Protein AF-A0AAD7SCI6-F1 (afdb_monomer)

Organism: NCBI:txid143900

Nearest PDB structures (foldseek):
  7ui7-assembly1_B  TM=9.874E-01  e=2.469E-83  Homo sapiens
  7zvj-assembly1_B  TM=9.873E-01  e=3.038E-80  Homo sapiens
  7zvj-assembly1_A  TM=9.818E-01  e=1.153E-79  Homo sapiens
  4wlg-assembly1_A  TM=7.742E-01  e=4.100E-13  Mus musculus
  7zlu-assembly1_A  TM=7.332E-01  e=5.144E-08  Thermochaetoides thermophila

Structure (mmCIF, N/CA/C/O backbone):
data_AF-A0AAD7SCI6-F1
#
_entry.id   AF-A0AAD7SCI6-F1
#
loop_
_atom_site.group_PDB
_atom_site.id
_atom_site.type_symbol
_atom_site.label_atom_id
_atom_site.label_alt_id
_atom_site.label_comp_id
_atom_site.label_asym_id
_atom_site.label_entity_id
_atom_site.label_seq_id
_atom_site.pdbx_PDB_ins_co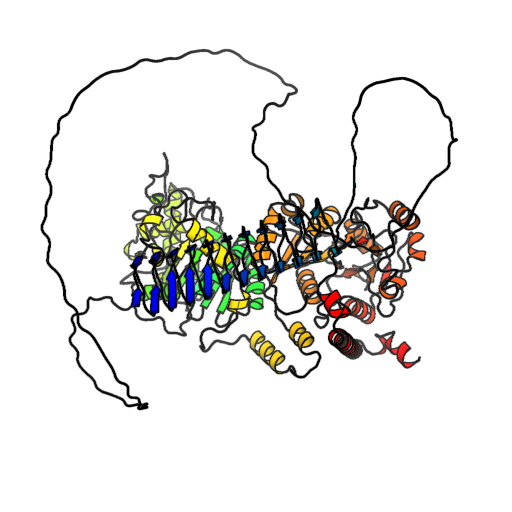de
_atom_site.Cartn_x
_atom_site.Cartn_y
_atom_site.Cartn_z
_atom_site.occupancy
_atom_site.B_iso_or_equiv
_atom_site.auth_seq_id
_atom_site.auth_comp_id
_atom_site.auth_asym_id
_atom_site.auth_atom_id
_atom_site.pdbx_PDB_model_num
ATOM 1 N N . MET A 1 1 ? 13.854 -18.751 46.300 1.00 56.72 1 MET A N 1
ATOM 2 C CA . MET A 1 1 ? 12.754 -17.781 46.478 1.00 56.72 1 MET A CA 1
ATOM 3 C C . MET A 1 1 ? 11.980 -17.675 45.176 1.00 56.72 1 MET A C 1
ATOM 5 O O . MET A 1 1 ? 12.617 -17.544 44.133 1.00 56.72 1 MET A O 1
ATOM 9 N N . GLN A 1 2 ? 10.651 -17.774 45.242 1.00 65.44 2 GLN A N 1
ATOM 10 C CA . GLN A 1 2 ? 9.735 -17.505 44.132 1.00 65.44 2 GLN A CA 1
ATOM 11 C C . GLN A 1 2 ? 8.627 -16.580 44.636 1.00 65.44 2 GLN A C 1
ATOM 13 O O . GLN A 1 2 ? 7.934 -16.943 45.581 1.00 65.44 2 GLN A O 1
ATOM 18 N N . THR A 1 3 ? 8.509 -15.385 44.058 1.00 50.78 3 THR A N 1
ATOM 19 C CA . THR A 1 3 ? 7.545 -14.352 44.475 1.00 50.78 3 THR A CA 1
ATOM 20 C C . THR A 1 3 ? 7.113 -13.486 43.293 1.00 50.78 3 THR A C 1
ATOM 22 O O . THR A 1 3 ? 7.864 -13.290 42.332 1.00 50.78 3 THR A O 1
ATOM 25 N N . VAL A 1 4 ? 5.897 -12.951 43.391 1.00 52.34 4 VAL A N 1
ATOM 26 C CA . VAL A 1 4 ? 5.367 -11.908 42.508 1.00 52.34 4 VAL A CA 1
ATOM 27 C C . VAL A 1 4 ? 4.972 -10.728 43.391 1.00 52.34 4 VAL A C 1
ATOM 29 O O . VAL A 1 4 ? 4.299 -10.921 44.401 1.00 52.34 4 VAL A O 1
ATOM 32 N N . GLY A 1 5 ? 5.420 -9.524 43.044 1.00 45.91 5 GLY A N 1
ATOM 33 C CA . GLY A 1 5 ? 5.277 -8.335 43.886 1.00 45.91 5 GLY A CA 1
ATOM 34 C C . GLY A 1 5 ? 5.868 -7.103 43.209 1.00 45.91 5 GLY A C 1
ATOM 35 O O . GLY A 1 5 ? 6.705 -7.233 42.322 1.00 45.91 5 GLY A O 1
ATOM 36 N N . LEU A 1 6 ? 5.418 -5.900 43.578 1.00 46.22 6 LEU A N 1
ATOM 37 C CA . LEU A 1 6 ? 5.773 -4.685 42.832 1.00 46.22 6 LEU A CA 1
ATOM 38 C C . LEU A 1 6 ? 7.272 -4.347 42.921 1.00 46.22 6 LEU A C 1
ATOM 40 O O . LEU A 1 6 ? 7.869 -3.956 41.922 1.00 46.22 6 LEU A O 1
ATOM 44 N N . ILE A 1 7 ? 7.883 -4.529 44.092 1.00 61.00 7 ILE A N 1
ATOM 45 C CA . ILE A 1 7 ? 9.315 -4.319 44.327 1.00 61.00 7 ILE A CA 1
ATOM 46 C C . ILE A 1 7 ? 9.853 -5.522 45.104 1.00 61.00 7 ILE A C 1
ATOM 48 O O . ILE A 1 7 ? 9.233 -5.964 46.071 1.00 61.00 7 ILE A O 1
ATOM 52 N N . HIS A 1 8 ? 11.009 -6.035 44.690 1.00 56.41 8 HIS A N 1
ATOM 53 C CA . HIS A 1 8 ? 11.747 -7.080 45.389 1.00 56.41 8 HIS A CA 1
ATOM 54 C C . HIS A 1 8 ? 13.126 -6.551 45.786 1.00 56.41 8 HIS A C 1
ATOM 56 O O . HIS A 1 8 ? 14.016 -6.473 44.940 1.00 56.41 8 HIS A O 1
ATOM 62 N N . THR A 1 9 ? 13.301 -6.231 47.067 1.00 75.94 9 THR A N 1
ATOM 63 C CA . THR A 1 9 ? 14.611 -5.934 47.663 1.00 75.94 9 THR A CA 1
ATOM 64 C C . THR A 1 9 ? 15.065 -7.129 48.494 1.00 75.94 9 THR A C 1
ATOM 66 O O . THR A 1 9 ? 14.270 -7.680 49.257 1.00 75.94 9 THR A O 1
ATOM 69 N N . LEU A 1 10 ? 16.320 -7.551 48.347 1.00 71.62 10 LEU A N 1
ATOM 70 C CA . LEU A 1 10 ? 16.912 -8.633 49.134 1.00 71.62 10 LEU A CA 1
ATOM 71 C C . LEU A 1 10 ? 18.419 -8.384 49.317 1.00 71.62 10 LEU A C 1
ATOM 73 O O . LEU A 1 10 ? 19.044 -7.779 48.459 1.00 71.62 10 LEU A O 1
ATOM 77 N N . GLU A 1 11 ? 19.005 -8.886 50.399 1.00 78.06 11 GLU A N 1
ATOM 78 C CA . GLU A 1 11 ? 20.449 -8.793 50.666 1.00 78.06 11 GLU A CA 1
ATOM 79 C C . GLU A 1 11 ? 21.193 -9.922 49.919 1.00 78.06 11 GLU A C 1
ATOM 81 O O . GLU A 1 11 ? 21.838 -9.704 48.894 1.00 78.06 11 GLU A O 1
ATOM 86 N N . GLN A 1 12 ? 20.987 -11.182 50.330 1.00 72.12 12 GLN A N 1
ATOM 87 C CA . GLN A 1 12 ? 21.694 -12.338 49.764 1.00 72.12 12 GLN A CA 1
ATOM 88 C C . GLN A 1 12 ? 20.760 -13.466 49.286 1.00 72.12 12 GLN A C 1
ATOM 90 O O . GLN A 1 12 ? 19.851 -13.913 49.987 1.00 72.12 12 GLN A O 1
ATOM 95 N N . CYS A 1 13 ? 21.036 -14.014 48.097 1.00 70.19 13 CYS A N 1
ATOM 96 C CA . CYS A 1 13 ? 20.405 -15.222 47.563 1.00 70.19 13 CYS A CA 1
ATOM 97 C C . CYS A 1 13 ? 21.427 -16.353 47.347 1.00 70.19 13 CYS A C 1
ATOM 99 O O . CYS A 1 13 ? 22.147 -16.393 46.344 1.00 70.19 13 CYS A O 1
ATOM 101 N N . LEU A 1 14 ? 21.402 -17.347 48.241 1.00 68.00 14 LEU A N 1
ATOM 102 C CA . LEU A 1 14 ? 22.367 -18.453 48.272 1.00 68.00 14 LEU A CA 1
ATOM 103 C C . LEU A 1 14 ? 22.272 -19.462 47.110 1.00 68.00 14 LEU A C 1
ATOM 105 O O . LEU A 1 14 ? 23.254 -20.143 46.832 1.00 68.00 14 LEU A O 1
ATOM 109 N N . ASN A 1 15 ? 21.112 -19.626 46.452 1.00 68.00 15 ASN A N 1
ATOM 110 C CA . ASN A 1 15 ? 20.959 -20.678 45.430 1.00 68.00 15 ASN A CA 1
ATOM 111 C C . ASN A 1 15 ? 20.085 -20.294 44.219 1.00 68.00 15 ASN A C 1
ATOM 113 O O . ASN A 1 15 ? 20.617 -20.123 43.124 1.00 68.00 15 ASN A O 1
ATOM 117 N N . ARG A 1 16 ? 18.760 -20.130 44.373 1.00 73.75 16 ARG A N 1
ATOM 118 C CA . ARG A 1 16 ? 17.876 -19.752 43.249 1.00 73.75 16 ARG A CA 1
ATOM 119 C C . ARG A 1 16 ? 16.866 -18.663 43.610 1.00 73.75 16 ARG A C 1
ATOM 121 O O . ARG A 1 16 ? 16.027 -18.852 44.498 1.00 73.75 16 ARG A O 1
ATOM 128 N N . MET A 1 17 ? 16.908 -17.570 42.852 1.00 68.75 17 MET A N 1
ATOM 129 C CA . MET A 1 17 ? 15.908 -16.501 42.833 1.00 68.75 17 MET A CA 1
ATOM 130 C C . MET A 1 17 ? 15.124 -16.580 41.520 1.00 68.75 17 MET A C 1
ATOM 132 O O . MET A 1 17 ? 15.726 -16.647 40.447 1.00 68.75 17 MET A O 1
ATOM 136 N N . GLN A 1 18 ? 13.794 -16.589 41.607 1.00 75.75 18 GLN A N 1
ATOM 137 C CA . GLN A 1 18 ? 12.887 -16.536 40.460 1.00 75.75 18 GLN A CA 1
ATOM 138 C C . GLN A 1 18 ? 11.706 -15.612 40.758 1.00 75.75 18 GLN A C 1
ATOM 140 O O . GLN A 1 18 ? 10.748 -16.040 41.392 1.00 75.75 18 GLN A O 1
ATOM 145 N N . THR A 1 19 ? 11.771 -14.353 40.339 1.00 64.44 19 THR A N 1
ATOM 146 C CA . THR A 1 19 ? 10.792 -13.333 40.749 1.00 64.44 19 THR A CA 1
ATOM 147 C C . THR A 1 19 ? 10.275 -12.519 39.569 1.00 64.44 19 THR A C 1
ATOM 149 O O . THR A 1 19 ? 10.989 -12.307 38.585 1.00 64.44 19 THR A O 1
ATOM 152 N N . VAL A 1 20 ? 9.020 -12.075 39.667 1.00 58.34 20 VAL A N 1
ATOM 153 C CA . VAL A 1 20 ? 8.375 -11.208 38.669 1.00 58.34 20 VAL A CA 1
ATOM 154 C C . VAL A 1 20 ? 7.830 -9.968 39.368 1.00 58.34 20 VAL A C 1
ATOM 156 O O . VAL A 1 20 ? 6.990 -10.081 40.258 1.00 58.34 20 VAL A O 1
ATOM 159 N N . GLY A 1 21 ? 8.323 -8.789 39.004 1.00 56.00 21 GLY A N 1
ATOM 160 C CA . GLY A 1 21 ? 8.045 -7.547 39.730 1.00 56.00 21 GLY A CA 1
ATOM 161 C C . GLY A 1 21 ? 8.603 -6.319 39.030 1.00 56.00 21 GLY A C 1
ATOM 162 O O . GLY A 1 21 ? 9.479 -6.452 38.187 1.00 56.00 21 GLY A O 1
ATOM 163 N N . LEU A 1 22 ? 8.109 -5.119 39.335 1.00 64.88 22 LEU A N 1
ATOM 164 C CA . LEU A 1 22 ? 8.486 -3.911 38.592 1.00 64.88 22 LEU A CA 1
ATOM 165 C C . LEU A 1 22 ? 9.958 -3.532 38.812 1.00 64.88 22 LEU A C 1
ATOM 167 O O . LEU A 1 22 ? 10.639 -3.176 37.853 1.00 64.88 22 LEU A O 1
ATOM 171 N N . ILE A 1 23 ? 10.455 -3.637 40.046 1.00 59.94 23 ILE A N 1
ATOM 172 C CA . ILE A 1 23 ? 11.844 -3.320 40.402 1.00 59.94 23 ILE A CA 1
ATOM 173 C C . ILE A 1 23 ? 12.448 -4.478 41.201 1.00 59.94 23 ILE A C 1
ATOM 175 O O . ILE A 1 23 ? 11.821 -4.992 42.129 1.00 59.94 23 ILE A O 1
ATOM 179 N N . HIS A 1 24 ? 13.672 -4.870 40.853 1.00 66.44 24 HIS A N 1
ATOM 180 C CA . HIS A 1 24 ? 14.483 -5.825 41.603 1.00 66.44 24 HIS A CA 1
ATOM 181 C C . HIS A 1 24 ? 15.777 -5.153 42.060 1.00 66.44 24 HIS A C 1
ATOM 183 O O . HIS A 1 24 ? 16.542 -4.690 41.216 1.00 66.44 24 HIS A O 1
ATOM 189 N N . THR A 1 25 ? 16.032 -5.160 43.365 1.00 76.94 25 THR A N 1
ATOM 190 C CA . THR A 1 25 ? 17.288 -4.706 43.972 1.00 76.94 25 THR A CA 1
ATOM 191 C C . THR A 1 25 ? 17.865 -5.851 44.797 1.00 76.94 25 THR A C 1
ATOM 193 O O . THR A 1 25 ? 17.184 -6.394 45.668 1.00 76.94 25 THR A O 1
ATOM 196 N N . LEU A 1 26 ? 19.099 -6.258 44.516 1.00 76.00 26 LEU A N 1
ATOM 197 C CA . LEU A 1 26 ? 19.792 -7.313 45.258 1.00 76.00 26 LEU A CA 1
ATOM 198 C C . LEU A 1 26 ? 21.257 -6.918 45.457 1.00 76.00 26 LEU A C 1
ATOM 200 O O . LEU A 1 26 ? 21.836 -6.308 44.567 1.00 76.00 26 LEU A O 1
ATOM 204 N N . GLU A 1 27 ? 21.871 -7.303 46.572 1.00 80.12 27 GLU A N 1
ATOM 205 C CA . GLU A 1 27 ? 23.325 -7.175 46.730 1.00 80.12 27 GLU A CA 1
ATOM 206 C C . GLU A 1 27 ? 24.002 -8.408 46.113 1.00 80.12 27 GLU A C 1
ATOM 208 O O . GLU A 1 27 ? 24.635 -8.303 45.065 1.00 80.12 27 GLU A O 1
ATOM 213 N N . GLN A 1 28 ? 23.778 -9.623 46.638 1.00 73.12 28 GLN A N 1
ATOM 214 C CA . GLN A 1 28 ? 24.532 -10.802 46.179 1.00 73.12 28 GLN A CA 1
ATOM 215 C C . GLN A 1 28 ? 23.687 -12.024 45.766 1.00 73.12 28 GLN A C 1
ATOM 217 O O . GLN A 1 28 ? 22.888 -12.564 46.535 1.00 73.12 28 GLN A O 1
ATOM 222 N N . CYS A 1 29 ? 23.939 -12.571 44.566 1.00 74.56 29 CYS A N 1
ATOM 223 C CA . CYS A 1 29 ? 23.417 -13.875 44.126 1.00 74.56 29 CYS A CA 1
ATOM 224 C C . CYS A 1 29 ? 24.539 -14.895 43.870 1.00 74.56 29 CYS A C 1
ATOM 226 O O . CYS A 1 29 ? 25.284 -14.783 42.891 1.00 74.56 29 CYS A O 1
ATOM 228 N N . LEU A 1 30 ? 24.618 -15.944 44.699 1.00 72.81 30 LEU A N 1
ATOM 229 C CA . LEU A 1 30 ? 25.721 -16.913 44.640 1.00 72.81 30 LEU A CA 1
ATOM 230 C C . LEU A 1 30 ? 25.638 -17.902 43.463 1.00 72.81 30 LEU A C 1
ATOM 232 O O . LEU A 1 30 ? 26.671 -18.395 43.020 1.00 72.81 30 LEU A O 1
ATOM 236 N N . ASN A 1 31 ? 24.439 -18.239 42.964 1.00 70.00 31 ASN A N 1
ATOM 237 C CA . ASN A 1 31 ? 24.297 -19.332 41.989 1.00 70.00 31 ASN A CA 1
ATOM 238 C C . ASN A 1 31 ? 23.381 -19.020 40.787 1.00 70.00 31 ASN A C 1
ATOM 240 O O . ASN A 1 31 ? 23.891 -18.880 39.675 1.00 70.00 31 ASN A O 1
ATOM 244 N N . ARG A 1 32 ? 22.051 -18.894 40.945 1.00 76.12 32 ARG A N 1
ATOM 245 C CA . ARG A 1 32 ? 21.154 -18.616 39.802 1.00 76.12 32 ARG A CA 1
ATOM 246 C C . ARG A 1 32 ? 20.070 -17.570 40.073 1.00 76.12 32 ARG A C 1
ATOM 248 O O . ARG A 1 32 ? 19.109 -17.830 40.798 1.00 76.12 32 ARG A O 1
ATOM 255 N N . MET A 1 33 ? 20.162 -16.444 39.369 1.00 73.94 33 MET A N 1
ATOM 256 C CA . MET A 1 33 ? 19.110 -15.430 39.259 1.00 73.94 33 MET A CA 1
ATOM 257 C C . MET A 1 33 ? 18.298 -15.646 37.973 1.00 73.94 33 MET A C 1
ATOM 259 O O . MET A 1 33 ? 18.876 -15.856 36.905 1.00 73.94 33 MET A O 1
ATOM 263 N N . GLN A 1 34 ? 16.967 -15.587 38.071 1.00 81.06 34 GLN A N 1
ATOM 264 C CA . GLN A 1 34 ? 16.033 -15.642 36.941 1.00 81.06 34 GLN A CA 1
ATOM 265 C C . GLN A 1 34 ? 14.841 -14.688 37.146 1.00 81.06 34 GLN A C 1
ATOM 267 O O . GLN A 1 34 ? 13.810 -15.117 37.658 1.00 81.06 34 GLN A O 1
ATOM 272 N N . THR A 1 35 ? 14.957 -13.411 36.775 1.00 71.00 35 THR A N 1
ATOM 273 C CA . THR A 1 35 ? 13.939 -12.383 37.090 1.00 71.00 35 THR A CA 1
ATOM 274 C C . THR A 1 35 ? 13.346 -11.710 35.853 1.00 71.00 35 THR A C 1
ATOM 276 O O . THR A 1 35 ? 13.994 -11.613 34.809 1.00 71.00 35 THR A O 1
ATOM 279 N N . VAL A 1 36 ? 12.099 -11.248 35.968 1.00 66.38 36 VAL A N 1
ATOM 280 C CA . VAL A 1 36 ? 11.407 -10.472 34.925 1.00 66.38 36 VAL A CA 1
ATOM 281 C C . VAL A 1 36 ? 10.809 -9.218 35.554 1.00 66.38 36 VAL A C 1
ATOM 283 O O . VAL A 1 36 ? 10.008 -9.320 36.482 1.00 66.38 36 VAL A O 1
ATOM 286 N N . GLY A 1 37 ? 11.191 -8.038 35.072 1.00 64.06 37 GLY A N 1
ATOM 287 C CA . GLY A 1 37 ? 10.815 -6.772 35.703 1.00 64.06 37 GLY A CA 1
ATOM 288 C C . GLY A 1 37 ? 11.234 -5.540 34.922 1.00 64.06 37 GLY A C 1
ATOM 289 O O . GLY A 1 37 ? 11.989 -5.662 33.974 1.00 64.06 37 GLY A O 1
ATOM 290 N N . LEU A 1 38 ? 10.764 -4.345 35.276 1.00 70.56 38 LEU A N 1
ATOM 291 C CA . LEU A 1 38 ? 11.108 -3.134 34.521 1.00 70.56 38 LEU A CA 1
ATOM 292 C C . LEU A 1 38 ? 12.554 -2.688 34.782 1.00 70.56 38 LEU A C 1
ATOM 294 O O . LEU A 1 38 ? 13.254 -2.329 33.838 1.00 70.56 38 LEU A O 1
ATOM 298 N N . ILE A 1 39 ? 13.000 -2.732 36.038 1.00 61.81 39 ILE A N 1
ATOM 299 C CA . ILE A 1 39 ? 14.341 -2.304 36.457 1.00 61.81 39 ILE A CA 1
ATOM 300 C C . ILE A 1 39 ? 14.995 -3.409 37.292 1.00 61.81 39 ILE A C 1
ATOM 302 O O . ILE A 1 39 ? 14.357 -3.994 38.170 1.00 61.81 39 ILE A O 1
ATOM 306 N N . HIS A 1 40 ? 16.271 -3.675 37.027 1.00 70.62 40 HIS A N 1
ATOM 307 C CA . HIS A 1 40 ? 17.120 -4.557 37.822 1.00 70.62 40 HIS A CA 1
ATOM 308 C C . HIS A 1 40 ? 18.381 -3.805 38.246 1.00 70.62 40 HIS A C 1
ATOM 310 O O . HIS A 1 40 ? 19.142 -3.375 37.382 1.00 70.62 40 HIS A O 1
ATOM 316 N N . THR A 1 41 ? 18.614 -3.704 39.550 1.00 77.94 41 THR A N 1
ATOM 317 C CA . THR A 1 41 ? 19.857 -3.206 40.147 1.00 77.94 41 THR A CA 1
ATOM 318 C C . THR A 1 41 ? 20.479 -4.341 40.955 1.00 77.94 41 THR A C 1
ATOM 320 O O . THR A 1 41 ? 19.815 -4.925 41.812 1.00 77.94 41 THR A O 1
ATOM 323 N N . LEU A 1 42 ? 21.730 -4.693 40.668 1.00 76.25 42 LEU A N 1
ATOM 324 C CA . LEU A 1 42 ? 22.455 -5.740 41.389 1.00 76.25 42 LEU A CA 1
ATOM 325 C C . LEU A 1 42 ? 23.896 -5.301 41.662 1.00 76.25 42 LEU A C 1
ATOM 327 O O . LEU A 1 42 ? 24.508 -4.665 40.813 1.00 76.25 42 LEU A O 1
ATOM 331 N N . GLU A 1 43 ? 24.449 -5.680 42.808 1.00 80.94 43 GLU A N 1
ATOM 332 C CA . GLU A 1 43 ? 25.881 -5.525 43.077 1.00 80.94 43 GLU A CA 1
ATOM 333 C C . GLU A 1 43 ? 26.652 -6.702 42.449 1.00 80.94 43 GLU A C 1
ATOM 335 O O . GLU A 1 43 ? 27.344 -6.529 41.448 1.00 80.94 43 GLU A O 1
ATOM 340 N N . GLN A 1 44 ? 26.444 -7.943 42.914 1.00 72.94 44 GLN A N 1
ATOM 341 C CA . GLN A 1 44 ? 27.271 -9.085 42.504 1.00 72.94 44 GLN A CA 1
ATOM 342 C C . GLN A 1 44 ? 26.499 -10.382 42.171 1.00 72.94 44 GLN A C 1
ATOM 344 O O . GLN A 1 44 ? 25.728 -10.927 42.967 1.00 72.94 44 GLN A O 1
ATOM 349 N N . CYS A 1 45 ? 26.784 -10.977 41.002 1.00 74.56 45 CYS A N 1
ATOM 350 C CA . CYS A 1 45 ? 26.355 -12.339 40.644 1.00 74.56 45 CYS A CA 1
ATOM 351 C C . CYS A 1 45 ? 27.544 -13.265 40.348 1.00 74.56 45 CYS A C 1
ATOM 353 O O . CYS A 1 45 ? 28.244 -13.098 39.344 1.00 74.56 45 CYS A O 1
ATOM 355 N N . LEU A 1 46 ? 27.733 -14.298 41.177 1.00 71.75 46 LEU A N 1
ATOM 356 C CA . LEU A 1 46 ? 28.907 -15.173 41.079 1.00 71.75 46 LEU A CA 1
ATOM 357 C C . LEU A 1 46 ? 28.841 -16.180 39.917 1.00 71.75 46 LEU A C 1
ATOM 359 O O . LEU A 1 46 ? 29.880 -16.514 39.353 1.00 71.75 46 LEU A O 1
ATOM 363 N N . ASN A 1 47 ? 27.655 -16.689 39.549 1.00 70.88 47 ASN A N 1
ATOM 364 C CA . ASN A 1 47 ? 27.564 -17.827 38.620 1.00 70.88 47 ASN A CA 1
ATOM 365 C C . ASN A 1 47 ? 26.645 -17.608 37.399 1.00 70.88 47 ASN A C 1
ATOM 367 O O . ASN A 1 47 ? 27.155 -17.492 36.284 1.00 70.88 47 ASN A O 1
ATOM 371 N N . ARG A 1 48 ? 25.310 -17.542 37.541 1.00 77.88 48 ARG A N 1
ATOM 372 C CA . ARG A 1 48 ? 24.415 -17.344 36.380 1.00 77.88 48 ARG A CA 1
ATOM 373 C C . ARG A 1 48 ? 23.270 -16.356 36.610 1.00 77.88 48 ARG A C 1
ATOM 375 O O . ARG A 1 48 ? 22.301 -16.661 37.304 1.00 77.88 48 ARG A O 1
ATOM 382 N N . MET A 1 49 ? 23.325 -15.240 35.888 1.00 76.38 49 MET A N 1
ATOM 383 C CA . MET A 1 49 ? 22.231 -14.279 35.734 1.00 76.38 49 MET A CA 1
ATOM 384 C C . MET A 1 49 ? 21.424 -14.577 34.460 1.00 76.38 49 MET A C 1
ATOM 386 O O . MET A 1 49 ? 21.998 -14.833 33.399 1.00 76.38 49 MET A O 1
ATOM 390 N N . GLN A 1 50 ? 20.094 -14.529 34.562 1.00 83.69 50 GLN A N 1
ATOM 391 C CA . GLN A 1 50 ? 19.158 -14.577 33.435 1.00 83.69 50 GLN A CA 1
ATOM 392 C C . GLN A 1 50 ? 17.987 -13.607 33.669 1.00 83.69 50 GLN A C 1
ATOM 394 O O . GLN A 1 50 ? 17.045 -13.977 34.364 1.00 83.69 50 GLN A O 1
ATOM 399 N N . THR A 1 51 ? 18.014 -12.394 33.117 1.00 73.25 51 THR A N 1
ATOM 400 C CA . THR A 1 51 ? 16.983 -11.368 33.400 1.00 73.25 51 THR A CA 1
ATOM 401 C C . THR A 1 51 ? 16.337 -10.801 32.139 1.00 73.25 51 THR A C 1
ATOM 403 O O . THR A 1 51 ? 16.955 -10.750 31.074 1.00 73.25 51 THR A O 1
ATOM 406 N N . VAL A 1 52 ? 15.075 -10.381 32.252 1.00 68.81 52 VAL A N 1
ATOM 407 C CA . VAL A 1 52 ? 14.341 -9.695 31.177 1.00 68.81 52 VAL A CA 1
ATOM 408 C C . VAL A 1 52 ? 13.718 -8.423 31.740 1.00 68.81 52 VAL A C 1
ATOM 410 O O . VAL A 1 52 ? 12.889 -8.504 32.646 1.00 68.81 52 VAL A O 1
ATOM 413 N N . GLY A 1 53 ? 14.110 -7.258 31.224 1.00 67.38 53 GLY A N 1
ATOM 414 C CA . GLY A 1 53 ? 13.666 -5.980 31.774 1.00 67.38 53 GLY A CA 1
ATOM 415 C C . GLY A 1 53 ? 14.173 -4.731 31.080 1.00 67.38 53 GLY A C 1
ATOM 416 O O . GLY A 1 53 ? 15.191 -4.771 30.407 1.00 67.38 53 GLY A O 1
ATOM 417 N N . LEU A 1 54 ? 13.472 -3.606 31.228 1.00 71.50 54 LEU A N 1
ATOM 418 C CA . LEU A 1 54 ? 13.773 -2.383 30.477 1.00 71.50 54 LEU A CA 1
ATOM 419 C C . LEU A 1 54 ? 15.172 -1.832 30.792 1.00 71.50 54 LEU A C 1
ATOM 421 O O . LEU A 1 54 ? 15.893 -1.463 29.868 1.00 71.50 54 LEU A O 1
ATOM 425 N N . ILE A 1 55 ? 15.563 -1.805 32.067 1.00 60.97 55 ILE A N 1
ATOM 426 C CA . ILE A 1 55 ? 16.859 -1.289 32.523 1.00 60.97 55 ILE A CA 1
ATOM 427 C C . ILE A 1 55 ? 17.553 -2.336 33.399 1.00 60.97 55 ILE A C 1
ATOM 429 O O . ILE A 1 55 ? 16.935 -2.917 34.294 1.00 60.97 55 ILE A O 1
ATOM 433 N N . HIS A 1 56 ? 18.843 -2.549 33.153 1.00 71.06 56 HIS A N 1
ATOM 434 C CA . HIS A 1 56 ? 19.730 -3.342 33.999 1.00 71.06 56 HIS A CA 1
ATOM 435 C C . HIS A 1 56 ? 20.943 -2.502 34.398 1.00 71.06 56 HIS A C 1
ATOM 437 O O . HIS A 1 56 ? 21.675 -2.046 33.521 1.00 71.06 56 HIS A O 1
ATOM 443 N N . THR A 1 57 ? 21.170 -2.359 35.699 1.00 77.69 57 THR A N 1
ATOM 444 C CA . THR A 1 57 ? 22.379 -1.783 36.291 1.00 77.69 57 THR A CA 1
ATOM 445 C C . THR A 1 57 ? 23.043 -2.864 37.138 1.00 77.69 57 THR A C 1
ATOM 447 O O . THR A 1 57 ? 22.392 -3.455 38.001 1.00 77.69 57 THR A O 1
ATOM 450 N N . LEU A 1 58 ? 24.312 -3.165 36.879 1.00 76.75 58 LEU A N 1
ATOM 451 C CA . LEU A 1 58 ? 25.069 -4.174 37.621 1.00 76.75 58 LEU A CA 1
ATOM 452 C C . LEU A 1 58 ? 26.491 -3.683 37.894 1.00 76.75 58 LEU A C 1
ATOM 454 O O . LEU A 1 58 ? 27.086 -3.047 37.032 1.00 76.75 58 LEU A O 1
ATOM 458 N N . GLU A 1 59 ? 27.057 -4.030 39.044 1.00 80.94 59 GLU A N 1
ATOM 459 C CA . GLU A 1 59 ? 28.491 -3.858 39.278 1.00 80.94 59 GLU A CA 1
ATOM 460 C C . GLU A 1 59 ? 29.270 -5.053 38.695 1.00 80.94 59 GLU A C 1
ATOM 462 O O . GLU A 1 59 ? 29.959 -4.916 37.687 1.00 80.94 59 GLU A O 1
ATOM 467 N N . GLN A 1 60 ? 29.087 -6.269 39.229 1.00 71.88 60 GLN A N 1
ATOM 468 C CA . GLN A 1 60 ? 29.959 -7.413 38.929 1.00 71.88 60 GLN A CA 1
ATOM 469 C C . GLN A 1 60 ? 29.218 -8.711 38.543 1.00 71.88 60 GLN A C 1
ATOM 471 O O . GLN A 1 60 ? 28.401 -9.256 39.292 1.00 71.88 60 GLN A O 1
ATOM 476 N N . CYS A 1 61 ? 29.585 -9.316 37.403 1.00 73.94 61 CYS A N 1
ATOM 477 C CA . CYS A 1 61 ? 29.199 -10.696 37.060 1.00 73.94 61 CYS A CA 1
ATOM 478 C C . CYS A 1 61 ? 30.409 -11.580 36.740 1.00 73.94 61 CYS A C 1
ATOM 480 O O . CYS A 1 61 ? 31.042 -11.438 35.688 1.00 73.94 61 CYS A O 1
ATOM 482 N N . LEU A 1 62 ? 30.699 -12.552 37.612 1.00 71.69 62 LEU A N 1
ATOM 483 C CA . LEU A 1 62 ? 31.935 -13.333 37.505 1.00 71.69 62 LEU A CA 1
ATOM 484 C C . LEU A 1 62 ? 31.899 -14.367 36.366 1.00 71.69 62 LEU A C 1
ATOM 486 O O . LEU A 1 62 ? 32.885 -14.510 35.646 1.00 71.69 62 LEU A O 1
ATOM 490 N N . ASN A 1 63 ? 30.784 -15.087 36.164 1.00 70.38 63 ASN A N 1
ATOM 491 C CA . ASN A 1 63 ? 30.773 -16.251 35.263 1.00 70.38 63 ASN A CA 1
ATOM 492 C C . ASN A 1 63 ? 29.864 -16.118 34.020 1.00 70.38 63 ASN A C 1
ATOM 494 O O . ASN A 1 63 ? 30.383 -16.047 32.903 1.00 70.38 63 ASN A O 1
ATOM 498 N N . ARG A 1 64 ? 28.524 -16.082 34.144 1.00 78.25 64 ARG A N 1
ATOM 499 C CA . ARG A 1 64 ? 27.638 -15.957 32.966 1.00 78.25 64 ARG A CA 1
ATOM 500 C C . ARG A 1 64 ? 26.434 -15.032 33.153 1.00 78.25 64 ARG A C 1
ATOM 502 O O . ARG A 1 64 ? 25.459 -15.389 33.814 1.00 78.25 64 ARG A O 1
ATOM 509 N N . MET A 1 65 ? 26.446 -13.924 32.418 1.00 78.12 65 MET A N 1
ATOM 510 C CA . MET A 1 65 ? 25.308 -13.023 32.229 1.00 78.12 65 MET A CA 1
ATOM 511 C C . MET A 1 65 ? 24.516 -13.396 30.964 1.00 78.12 65 MET A C 1
ATOM 513 O O . MET A 1 65 ? 25.104 -13.674 29.915 1.00 78.12 65 MET A O 1
ATOM 517 N N . GLN A 1 66 ? 23.183 -13.382 31.054 1.00 83.88 66 GLN A N 1
ATOM 518 C CA . GLN A 1 66 ? 22.268 -13.438 29.909 1.00 83.88 66 GLN A CA 1
ATOM 519 C C . GLN A 1 66 ? 21.066 -12.500 30.128 1.00 83.88 66 GLN A C 1
ATOM 521 O O . GLN A 1 66 ? 20.145 -12.880 30.847 1.00 83.88 66 GLN A O 1
ATOM 526 N N . THR A 1 67 ? 21.044 -11.307 29.529 1.00 74.50 67 THR A N 1
ATOM 527 C CA . THR A 1 67 ? 19.961 -10.321 29.748 1.00 74.50 67 THR A CA 1
ATOM 528 C C . THR A 1 67 ? 19.281 -9.879 28.452 1.00 74.50 67 THR A C 1
ATOM 530 O O . THR A 1 67 ? 19.888 -9.890 27.378 1.00 74.50 67 THR A O 1
ATOM 533 N N . VAL A 1 68 ? 18.009 -9.486 28.545 1.00 70.19 68 VAL A N 1
ATOM 534 C CA . VAL A 1 68 ? 17.249 -8.872 27.444 1.00 70.19 68 VAL A CA 1
ATOM 535 C C . VAL A 1 68 ? 16.552 -7.620 27.963 1.00 70.19 68 VAL A C 1
ATOM 537 O O . VAL A 1 68 ? 15.781 -7.710 28.916 1.00 70.19 68 VAL A O 1
ATOM 540 N N . GLY A 1 69 ? 16.803 -6.464 27.352 1.00 66.56 69 GLY A N 1
ATOM 541 C CA . GLY A 1 69 ? 16.310 -5.183 27.851 1.00 66.56 69 GLY A CA 1
ATOM 542 C C . GLY A 1 69 ? 16.417 -4.018 26.881 1.00 66.56 69 GLY A C 1
ATOM 543 O O . GLY A 1 69 ? 16.696 -4.221 25.707 1.00 66.56 69 GLY A O 1
ATOM 544 N N . LEU A 1 70 ? 16.196 -2.789 27.352 1.00 71.94 70 LEU A N 1
ATOM 545 C CA . LEU A 1 70 ? 16.409 -1.579 26.551 1.00 71.94 70 LEU A CA 1
ATOM 546 C C . LEU A 1 70 ? 17.770 -0.943 26.852 1.00 71.94 70 LEU A C 1
ATOM 548 O O . LEU A 1 70 ? 18.474 -0.561 25.924 1.00 71.94 70 LEU A O 1
ATOM 552 N N . ILE A 1 71 ? 18.148 -0.858 28.127 1.00 59.47 71 ILE A N 1
ATOM 553 C CA . ILE A 1 71 ? 19.397 -0.244 28.587 1.00 59.47 71 ILE A CA 1
ATOM 554 C C . ILE A 1 71 ? 20.131 -1.223 29.507 1.00 59.47 71 ILE A C 1
ATOM 556 O O . ILE A 1 71 ? 19.527 -1.820 30.400 1.00 59.47 71 ILE A O 1
ATOM 560 N N . HIS A 1 72 ? 21.435 -1.370 29.289 1.00 71.12 72 HIS A N 1
ATOM 561 C CA . HIS A 1 72 ? 22.342 -2.120 30.151 1.00 71.12 72 HIS A CA 1
ATOM 562 C C . HIS A 1 72 ? 23.521 -1.227 30.539 1.00 71.12 72 HIS A C 1
ATOM 564 O O . HIS A 1 72 ? 24.262 -0.788 29.660 1.00 71.12 72 HIS A O 1
ATOM 570 N N . THR A 1 73 ? 23.704 -1.009 31.836 1.00 76.81 73 THR A N 1
ATOM 571 C CA . THR A 1 73 ? 24.880 -0.367 32.426 1.00 76.81 73 THR A CA 1
ATOM 572 C C . THR A 1 73 ? 25.573 -1.399 33.308 1.00 76.81 73 THR A C 1
ATOM 574 O O . THR A 1 73 ? 24.934 -1.996 34.175 1.00 76.81 73 THR A O 1
ATOM 577 N N . LEU A 1 74 ? 26.856 -1.652 33.070 1.00 76.94 74 LEU A N 1
ATOM 578 C CA . LEU A 1 74 ? 27.643 -2.620 33.832 1.00 76.94 74 LEU A CA 1
ATOM 579 C C . LEU A 1 74 ? 29.037 -2.060 34.117 1.00 76.94 74 LEU A C 1
ATOM 581 O O . LEU A 1 74 ? 29.607 -1.400 33.256 1.00 76.94 74 LEU A O 1
ATOM 585 N N . GLU A 1 75 ? 29.606 -2.375 35.276 1.00 80.31 75 GLU A N 1
ATOM 586 C CA . GLU A 1 75 ? 31.028 -2.134 35.526 1.00 80.31 75 GLU A CA 1
ATOM 587 C C . GLU A 1 75 ? 31.868 -3.299 34.969 1.00 80.31 75 GLU A C 1
ATOM 589 O O . GLU A 1 75 ? 32.532 -3.153 33.942 1.00 80.31 75 GLU A O 1
ATOM 594 N N . GLN A 1 76 ? 31.770 -4.503 35.551 1.00 70.75 76 GLN A N 1
ATOM 595 C CA . GLN A 1 76 ? 32.692 -5.610 35.265 1.00 70.75 76 GLN A CA 1
ATOM 596 C C . GLN A 1 76 ? 32.009 -6.953 34.945 1.00 70.75 76 GLN A C 1
ATOM 598 O O . GLN A 1 76 ? 31.179 -7.480 35.693 1.00 70.75 76 GLN A O 1
ATOM 603 N N . CYS A 1 77 ? 32.437 -7.607 33.855 1.00 74.38 77 CYS A N 1
ATOM 604 C CA . CYS A 1 77 ? 32.115 -9.018 33.597 1.00 74.38 77 CYS A CA 1
ATOM 605 C C . CYS A 1 77 ? 33.348 -9.848 33.225 1.00 74.38 77 CYS A C 1
ATOM 607 O O . CYS A 1 77 ? 33.943 -9.668 32.157 1.00 74.38 77 CYS A O 1
ATOM 609 N N . LEU A 1 78 ? 33.703 -10.808 34.086 1.00 71.00 78 LEU A N 1
ATOM 610 C CA . LEU A 1 78 ? 34.970 -11.531 33.957 1.00 71.00 78 LEU A CA 1
ATOM 611 C C . LEU A 1 78 ? 34.937 -12.566 32.818 1.00 71.00 78 LEU A C 1
ATOM 613 O O . LEU A 1 78 ? 35.831 -12.573 31.973 1.00 71.00 78 LEU A O 1
ATOM 617 N N . ASN A 1 79 ? 33.918 -13.437 32.756 1.00 69.50 79 ASN A N 1
ATOM 618 C CA . ASN A 1 79 ? 33.970 -14.616 31.877 1.00 69.50 79 ASN A CA 1
ATOM 619 C C . ASN A 1 79 ? 33.066 -14.556 30.622 1.00 69.50 79 ASN A C 1
ATOM 621 O O . ASN A 1 79 ? 33.591 -14.518 29.504 1.00 69.50 79 ASN A O 1
ATOM 625 N N . ARG A 1 80 ? 31.725 -14.555 30.736 1.00 77.81 80 ARG A N 1
ATOM 626 C CA . ARG A 1 80 ? 30.842 -14.491 29.549 1.00 77.81 80 ARG A CA 1
ATOM 627 C C . ARG A 1 80 ? 29.593 -13.625 29.713 1.00 77.81 80 ARG A C 1
ATOM 629 O O . ARG A 1 80 ? 28.624 -14.023 30.360 1.00 77.81 80 ARG A O 1
ATOM 636 N N . MET A 1 81 ? 29.560 -12.530 28.960 1.00 78.62 81 MET A N 1
ATOM 637 C CA . MET A 1 81 ? 28.382 -11.689 28.752 1.00 78.62 81 MET A CA 1
ATOM 638 C C . MET A 1 81 ? 27.615 -12.110 27.491 1.00 78.62 81 MET A C 1
ATOM 640 O O . MET A 1 81 ? 28.219 -12.340 26.439 1.00 78.62 81 MET A O 1
ATOM 644 N N . GLN A 1 82 ? 26.282 -12.178 27.577 1.00 83.56 82 GLN A N 1
ATOM 645 C CA . GLN A 1 82 ? 25.388 -12.210 26.416 1.00 83.56 82 GLN A CA 1
ATOM 646 C C . GLN A 1 82 ? 24.175 -11.295 26.648 1.00 83.56 82 GLN A C 1
ATOM 648 O O . GLN A 1 82 ? 23.338 -11.627 27.480 1.00 83.56 82 GLN A O 1
ATOM 653 N N . THR A 1 83 ? 24.045 -10.180 25.931 1.00 74.94 83 THR A N 1
ATOM 654 C CA . THR A 1 83 ? 22.935 -9.225 26.141 1.00 74.94 83 THR A CA 1
ATOM 655 C C . THR A 1 83 ? 22.249 -8.834 24.835 1.00 74.94 83 THR A C 1
ATOM 657 O O . THR A 1 83 ? 22.857 -8.854 23.761 1.00 74.94 83 THR A O 1
ATOM 660 N N . VAL A 1 84 ? 20.967 -8.480 24.916 1.00 70.50 84 VAL A N 1
ATOM 661 C CA . VAL A 1 84 ? 20.201 -7.910 23.798 1.00 70.50 84 VAL A CA 1
ATOM 662 C C . VAL A 1 84 ? 19.471 -6.667 24.291 1.00 70.50 84 VAL A C 1
ATOM 664 O O . VAL A 1 84 ? 18.626 -6.783 25.175 1.00 70.50 84 VAL A O 1
ATOM 667 N N . GLY A 1 85 ? 19.775 -5.493 23.739 1.00 63.50 85 GLY A N 1
ATOM 668 C CA . GLY A 1 85 ? 19.090 -4.250 24.094 1.00 63.50 85 GLY A CA 1
ATOM 669 C C . GLY A 1 85 ? 19.601 -2.994 23.402 1.00 63.50 85 GLY A C 1
ATOM 670 O O . GLY A 1 85 ? 20.691 -2.980 22.850 1.00 63.50 85 GLY A O 1
ATOM 671 N N . LEU A 1 86 ? 18.794 -1.934 23.395 1.00 71.62 86 LEU A N 1
ATOM 672 C CA . LEU A 1 86 ? 19.035 -0.732 22.590 1.00 71.62 86 LEU A CA 1
ATOM 673 C C . LEU A 1 86 ? 20.363 -0.030 22.925 1.00 71.62 86 LEU A C 1
ATOM 675 O O . LEU A 1 86 ? 21.072 0.377 22.008 1.00 71.62 86 LEU A O 1
ATOM 679 N N . ILE A 1 87 ? 20.711 0.096 24.205 1.00 59.06 87 ILE A N 1
ATOM 680 C CA . ILE A 1 87 ? 21.921 0.783 24.673 1.00 59.06 87 ILE A CA 1
ATOM 681 C C . ILE A 1 87 ? 22.696 -0.138 25.621 1.00 59.06 87 ILE A C 1
ATOM 683 O O . ILE A 1 87 ? 22.116 -0.733 26.532 1.00 59.06 87 ILE A O 1
ATOM 687 N N . HIS A 1 88 ? 24.009 -0.226 25.417 1.00 71.00 88 HIS A N 1
ATOM 688 C CA . HIS A 1 88 ? 24.952 -0.870 26.328 1.00 71.00 88 HIS A CA 1
ATOM 689 C C . HIS A 1 88 ? 26.071 0.108 26.689 1.00 71.00 88 HIS A C 1
ATOM 691 O O . HIS A 1 88 ? 26.770 0.588 25.796 1.00 71.00 88 HIS A O 1
ATOM 697 N N . THR A 1 89 ? 26.265 0.340 27.982 1.00 76.56 89 THR A N 1
ATOM 698 C CA . THR A 1 89 ? 27.413 1.051 28.550 1.00 76.56 89 THR A CA 1
ATOM 699 C C . THR A 1 89 ? 28.142 0.084 29.476 1.00 76.56 89 THR A C 1
ATOM 701 O O . THR A 1 89 ? 27.518 -0.507 30.359 1.00 76.56 89 THR A O 1
ATOM 704 N N . LEU A 1 90 ? 29.437 -0.122 29.254 1.00 77.00 90 LEU A N 1
ATOM 705 C CA . LEU A 1 90 ? 30.261 -1.036 30.044 1.00 77.00 90 LEU A CA 1
ATOM 706 C C . LEU A 1 90 ? 31.631 -0.415 30.327 1.00 77.00 90 LEU A C 1
ATOM 708 O O . LEU A 1 90 ? 32.185 0.250 29.457 1.00 77.00 90 LEU A O 1
ATOM 712 N N . GLU A 1 91 ? 32.197 -0.690 31.498 1.00 80.19 91 GLU A N 1
ATOM 713 C CA . GLU A 1 91 ? 33.592 -0.358 31.794 1.00 80.19 91 GLU A CA 1
ATOM 714 C C . GLU A 1 91 ? 34.530 -1.473 31.298 1.00 80.19 91 GLU A C 1
ATOM 716 O O . GLU A 1 91 ? 35.238 -1.286 30.307 1.00 80.19 91 GLU A O 1
ATOM 721 N N . GLN A 1 92 ? 34.469 -2.683 31.878 1.00 70.62 92 GLN A N 1
ATOM 722 C CA . GLN A 1 92 ? 35.435 -3.748 31.581 1.00 70.62 92 GLN A CA 1
ATOM 723 C C . GLN A 1 92 ? 34.824 -5.143 31.324 1.00 70.62 92 GLN A C 1
ATOM 725 O O . GLN A 1 92 ? 34.014 -5.681 32.085 1.00 70.62 92 GLN A O 1
ATOM 730 N N . CYS A 1 93 ? 35.287 -5.816 30.259 1.00 74.38 93 CYS A N 1
ATOM 731 C CA . CYS A 1 93 ? 35.038 -7.250 30.045 1.00 74.38 93 CYS A CA 1
ATOM 732 C C . CYS A 1 93 ? 36.318 -8.025 29.716 1.00 74.38 93 CYS A C 1
ATOM 734 O O . CYS A 1 93 ? 36.928 -7.831 28.658 1.00 74.38 93 CYS A O 1
ATOM 736 N N . LEU A 1 94 ? 36.703 -8.958 30.595 1.00 71.81 94 LEU A N 1
ATOM 737 C CA . LEU A 1 94 ? 37.986 -9.655 30.472 1.00 71.81 94 LEU A CA 1
ATOM 738 C C . LEU A 1 94 ? 37.977 -10.684 29.329 1.00 71.81 94 LEU A C 1
ATOM 740 O O . LEU A 1 94 ? 38.835 -10.628 28.447 1.00 71.81 94 LEU A O 1
ATOM 744 N N . ASN A 1 95 ? 37.024 -11.628 29.318 1.00 69.38 95 ASN A N 1
ATOM 745 C CA . ASN A 1 95 ? 37.135 -12.820 28.466 1.00 69.38 95 ASN A CA 1
ATOM 746 C C . ASN A 1 95 ? 36.238 -12.825 27.206 1.00 69.38 95 ASN A C 1
ATOM 748 O O . ASN A 1 95 ? 36.768 -12.786 26.091 1.00 69.38 95 ASN A O 1
ATOM 752 N N . ARG A 1 96 ? 34.897 -12.885 27.316 1.00 77.56 96 ARG A N 1
ATOM 753 C CA . ARG A 1 96 ? 34.017 -12.896 26.124 1.00 77.56 96 ARG A CA 1
ATOM 754 C C . ARG A 1 96 ? 32.719 -12.097 26.259 1.00 77.56 96 ARG A C 1
ATOM 756 O O . ARG A 1 96 ? 31.774 -12.525 26.922 1.00 77.56 96 ARG A O 1
ATOM 763 N N . MET A 1 97 ? 32.621 -11.038 25.460 1.00 78.50 97 MET A N 1
ATOM 764 C CA . MET A 1 97 ? 31.408 -10.247 25.249 1.00 78.50 97 MET A CA 1
ATOM 765 C C . MET A 1 97 ? 30.652 -10.698 23.989 1.00 78.50 97 MET A C 1
ATOM 767 O O . MET A 1 97 ? 31.269 -10.917 22.941 1.00 78.50 97 MET A O 1
ATOM 771 N N . GLN A 1 98 ? 29.320 -10.805 24.068 1.00 80.88 98 GLN A N 1
ATOM 772 C CA . GLN A 1 98 ? 28.435 -10.941 22.903 1.00 80.88 98 GLN A CA 1
ATOM 773 C C . GLN A 1 98 ? 27.156 -10.097 23.067 1.00 80.88 98 GLN A C 1
ATOM 775 O O . GLN A 1 98 ? 26.252 -10.524 23.780 1.00 80.88 98 GLN A O 1
ATOM 780 N N . THR A 1 99 ? 27.045 -8.939 22.413 1.00 74.75 99 THR A N 1
ATOM 781 C CA . THR A 1 99 ? 25.876 -8.042 22.559 1.00 74.75 99 THR A CA 1
ATOM 782 C C . THR A 1 99 ? 25.190 -7.748 21.222 1.00 74.75 99 THR A C 1
ATOM 784 O O . THR A 1 99 ? 25.824 -7.773 20.163 1.00 74.75 99 THR A O 1
ATOM 787 N N . VAL A 1 100 ? 23.888 -7.458 21.261 1.00 70.38 100 VAL A N 1
ATOM 788 C CA . VAL A 1 100 ? 23.114 -6.970 20.105 1.00 70.38 100 VAL A CA 1
ATOM 789 C C . VAL A 1 100 ? 22.290 -5.760 20.531 1.00 70.38 100 VAL A C 1
ATOM 791 O O . VAL A 1 100 ? 21.503 -5.868 21.469 1.00 70.38 100 VAL A O 1
ATOM 794 N N . GLY A 1 101 ? 22.451 -4.623 19.855 1.00 63.09 101 GLY A N 1
ATOM 795 C CA . GLY A 1 101 ? 21.835 -3.359 20.256 1.00 63.09 101 GLY A CA 1
ATOM 796 C C . GLY A 1 101 ? 21.870 -2.259 19.204 1.00 63.09 101 GLY A C 1
ATOM 797 O O . GLY A 1 101 ? 22.131 -2.522 18.035 1.00 63.09 101 GLY A O 1
ATOM 798 N N . LEU A 1 102 ? 21.613 -1.014 19.609 1.00 70.50 102 LEU A N 1
ATOM 799 C CA . LEU A 1 102 ? 21.735 0.168 18.748 1.00 70.50 102 LEU A CA 1
ATOM 800 C C . LEU A 1 102 ? 23.008 0.964 19.062 1.00 70.50 102 LEU A C 1
ATOM 802 O O . LEU A 1 102 ? 23.699 1.377 18.137 1.00 70.50 102 LEU A O 1
ATOM 806 N N . ILE A 1 103 ? 23.338 1.150 20.339 1.00 58.41 103 ILE A N 1
ATOM 807 C CA . ILE A 1 103 ? 24.515 1.900 20.793 1.00 58.41 103 ILE A CA 1
ATOM 808 C C . ILE A 1 103 ? 25.312 1.038 21.776 1.00 58.41 103 ILE A C 1
ATOM 810 O O . ILE A 1 103 ? 24.737 0.419 22.672 1.00 58.41 103 ILE A O 1
ATOM 814 N N . HIS A 1 104 ? 26.630 1.009 21.599 1.00 70.88 104 HIS A N 1
ATOM 815 C CA . HIS A 1 104 ? 27.581 0.377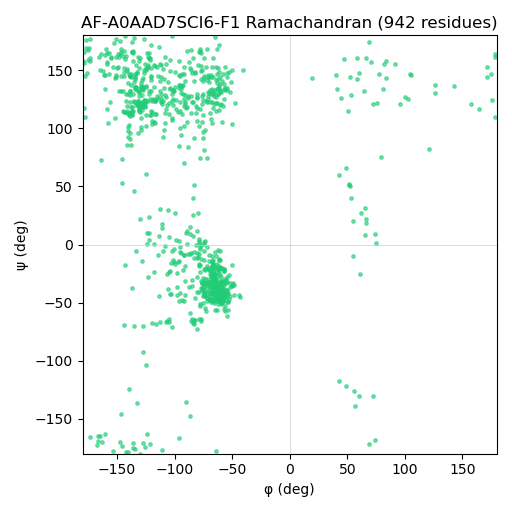 22.507 1.00 70.88 104 HIS A CA 1
ATOM 816 C C . HIS A 1 104 ? 28.683 1.376 22.860 1.00 70.88 104 HIS A C 1
ATOM 818 O O . HIS A 1 104 ? 29.390 1.840 21.966 1.00 70.88 104 HIS A O 1
ATOM 824 N N . THR A 1 105 ? 28.846 1.657 24.147 1.00 76.06 105 THR A N 1
ATOM 825 C CA . THR A 1 105 ? 29.967 2.421 24.700 1.00 76.06 105 THR A CA 1
ATOM 826 C C . THR A 1 105 ? 30.734 1.499 25.640 1.00 76.06 105 THR A C 1
ATOM 828 O O . THR A 1 105 ? 30.136 0.919 26.547 1.00 76.06 105 THR A O 1
ATOM 831 N N . LEU A 1 106 ? 32.032 1.321 25.402 1.00 76.50 106 LEU A N 1
ATOM 832 C CA . LEU A 1 106 ? 32.900 0.471 26.215 1.00 76.50 106 LEU A CA 1
ATOM 833 C C . LEU A 1 106 ? 34.246 1.146 26.458 1.00 76.50 106 LEU A C 1
ATOM 835 O O . LEU A 1 106 ? 34.853 1.639 25.513 1.00 76.50 106 LEU A O 1
ATOM 839 N N . GLU A 1 107 ? 34.762 1.076 27.679 1.00 79.56 107 GLU A N 1
ATOM 840 C CA . GLU A 1 107 ? 36.157 1.432 27.927 1.00 79.56 107 GLU A CA 1
ATOM 841 C C . GLU A 1 107 ? 37.091 0.297 27.463 1.00 79.56 107 GLU A C 1
ATOM 843 O O . GLU A 1 107 ? 37.792 0.438 26.460 1.00 79.56 107 GLU A O 1
ATOM 848 N N . GLN A 1 108 ? 37.040 -0.880 28.104 1.00 69.94 108 GLN A N 1
ATOM 849 C CA . GLN A 1 108 ? 38.066 -1.918 27.938 1.00 69.94 108 GLN A CA 1
ATOM 850 C C . GLN A 1 108 ? 37.530 -3.338 27.663 1.00 69.94 108 GLN A C 1
ATOM 852 O O . GLN A 1 108 ? 36.704 -3.896 28.392 1.00 69.94 108 GLN A O 1
ATOM 857 N N . CYS A 1 109 ? 38.095 -4.018 26.655 1.00 74.12 109 CYS A N 1
ATOM 858 C CA . CYS A 1 109 ? 37.936 -5.472 26.489 1.00 74.12 109 CYS A CA 1
ATOM 859 C C . CYS A 1 109 ? 39.269 -6.186 26.247 1.00 74.12 109 CYS A C 1
ATOM 861 O O . CYS A 1 109 ? 39.942 -5.944 25.244 1.00 74.12 109 CYS A O 1
ATOM 863 N N . LEU A 1 110 ? 39.642 -7.128 27.118 1.00 71.81 110 LEU A N 1
ATOM 864 C CA . LEU A 1 110 ? 40.968 -7.749 27.027 1.00 71.81 110 LEU A CA 1
ATOM 865 C C . LEU A 1 110 ? 41.039 -8.802 25.906 1.00 71.81 110 LEU A C 1
ATOM 867 O O . LEU A 1 110 ? 41.919 -8.728 25.046 1.00 71.81 110 LEU A O 1
ATOM 871 N N . ASN A 1 111 ? 40.117 -9.777 25.880 1.00 68.12 111 ASN A N 1
ATOM 872 C CA . ASN A 1 111 ? 40.283 -10.977 25.049 1.00 68.12 111 ASN A CA 1
ATOM 873 C C . ASN A 1 111 ? 39.393 -11.046 23.785 1.00 68.12 111 ASN A C 1
ATOM 875 O O . ASN A 1 111 ? 39.927 -11.036 22.671 1.00 68.12 111 ASN A O 1
ATOM 879 N N . ARG A 1 112 ? 38.054 -11.138 23.891 1.00 76.31 112 ARG A N 1
ATOM 880 C CA . ARG A 1 112 ? 37.183 -11.239 22.697 1.00 76.31 112 ARG A CA 1
ATOM 881 C C . ARG A 1 112 ? 35.843 -10.506 22.796 1.00 76.31 112 ARG A C 1
ATOM 883 O O . ARG A 1 112 ? 34.911 -10.963 23.458 1.00 76.31 112 ARG A O 1
ATOM 890 N N . MET A 1 113 ? 35.698 -9.483 21.959 1.00 77.38 113 MET A N 1
ATOM 891 C CA . MET A 1 113 ? 34.446 -8.769 21.707 1.00 77.38 113 MET A CA 1
ATOM 892 C C . MET A 1 113 ? 33.721 -9.309 20.464 1.00 77.38 113 MET A C 1
ATOM 894 O O . MET A 1 113 ? 34.355 -9.553 19.433 1.00 77.38 113 MET A O 1
ATOM 898 N N . GLN A 1 114 ? 32.393 -9.469 20.538 1.00 78.12 114 GLN A N 1
ATOM 899 C CA . GLN A 1 114 ? 31.522 -9.710 19.378 1.00 78.12 114 GLN A CA 1
ATOM 900 C C . GLN A 1 114 ? 30.191 -8.942 19.497 1.00 78.12 114 GLN A C 1
ATOM 902 O O . GLN A 1 114 ? 29.247 -9.468 20.083 1.00 78.12 114 GLN A O 1
ATOM 907 N N . THR A 1 115 ? 30.090 -7.730 18.948 1.00 74.12 115 THR A N 1
ATOM 908 C CA . THR A 1 115 ? 28.886 -6.878 19.074 1.00 74.12 115 THR A CA 1
ATOM 909 C C . THR A 1 115 ? 28.235 -6.575 17.723 1.00 74.12 115 THR A C 1
ATOM 911 O O . THR A 1 115 ? 28.892 -6.576 16.678 1.00 74.12 115 THR A O 1
ATOM 914 N N . VAL A 1 116 ? 26.929 -6.302 17.732 1.00 68.50 116 VAL A N 1
ATOM 915 C CA . VAL A 1 116 ? 26.179 -5.833 16.556 1.00 68.50 116 VAL A CA 1
ATOM 916 C C . VAL A 1 116 ? 25.307 -4.648 16.957 1.00 68.50 116 VAL A C 1
ATOM 918 O O . VAL A 1 116 ? 24.437 -4.807 17.809 1.00 68.50 116 VAL A O 1
ATOM 921 N N . GLY A 1 117 ? 25.508 -3.480 16.344 1.00 62.22 117 GLY A N 1
ATOM 922 C CA . GLY A 1 117 ? 24.682 -2.294 16.586 1.00 62.22 117 GLY A CA 1
ATOM 923 C C . GLY A 1 117 ? 25.105 -1.046 15.820 1.00 62.22 117 GLY A C 1
ATOM 924 O O . GLY A 1 117 ? 26.196 -0.987 15.270 1.00 62.22 117 GLY A O 1
ATOM 925 N N . LEU A 1 118 ? 24.228 -0.047 15.738 1.00 68.81 118 LEU A N 1
ATOM 926 C CA . LEU A 1 118 ? 24.402 1.126 14.875 1.00 68.81 118 LEU A CA 1
ATOM 927 C C . LEU A 1 118 ? 25.656 1.954 15.207 1.00 68.81 118 LEU A C 1
ATOM 929 O O . LEU A 1 118 ? 26.357 2.371 14.287 1.00 68.81 118 LEU A O 1
ATOM 933 N N . ILE A 1 119 ? 25.959 2.172 16.486 1.00 56.53 119 ILE A N 1
ATOM 934 C CA . ILE A 1 119 ? 27.110 2.964 16.941 1.00 56.53 119 ILE A CA 1
ATOM 935 C C . ILE A 1 119 ? 27.935 2.145 17.938 1.00 56.53 119 ILE A C 1
ATOM 937 O O . ILE A 1 119 ? 27.378 1.521 18.843 1.00 56.53 119 ILE A O 1
ATOM 941 N N . HIS A 1 120 ? 29.256 2.173 17.771 1.00 69.50 120 HIS A N 1
ATOM 942 C CA . HIS A 1 120 ? 30.233 1.655 18.723 1.00 69.50 120 HIS A CA 1
ATOM 943 C C . HIS A 1 120 ? 31.254 2.745 19.055 1.00 69.50 120 HIS A C 1
ATOM 945 O O . HIS A 1 120 ? 31.924 3.249 18.153 1.00 69.50 120 HIS A O 1
ATOM 951 N N . THR A 1 121 ? 31.407 3.046 20.339 1.00 75.19 121 THR A N 1
ATOM 952 C CA . THR A 1 121 ? 32.505 3.845 20.888 1.00 75.19 121 THR A CA 1
ATOM 953 C C . THR A 1 121 ? 33.293 2.943 21.829 1.00 75.19 121 THR A C 1
ATOM 955 O O . THR A 1 121 ? 32.706 2.335 22.724 1.00 75.19 121 THR A O 1
ATOM 958 N N . LEU A 1 122 ? 34.594 2.797 21.590 1.00 75.25 122 LEU A N 1
ATOM 959 C CA . LEU A 1 122 ? 35.466 1.886 22.328 1.00 75.25 122 LEU A CA 1
ATOM 960 C C . LEU A 1 122 ? 36.806 2.563 22.612 1.00 75.25 122 LEU A C 1
ATOM 962 O O . LEU A 1 122 ? 37.436 3.034 21.674 1.00 75.25 122 LEU A O 1
ATOM 966 N N . GLU A 1 123 ? 37.282 2.573 23.851 1.00 78.12 123 GLU A N 1
ATOM 967 C CA . GLU A 1 123 ? 38.625 3.099 24.115 1.00 78.12 123 GLU A CA 1
ATOM 968 C C . GLU A 1 123 ? 39.692 2.068 23.710 1.00 78.12 123 GLU A C 1
ATOM 970 O O . GLU A 1 123 ? 40.422 2.268 22.736 1.00 78.12 123 GLU A O 1
ATOM 975 N N . GLN A 1 124 ? 39.729 0.907 24.377 1.00 67.94 124 GLN A N 1
ATOM 976 C CA . GLN A 1 124 ? 40.824 -0.056 24.234 1.00 67.94 124 GLN A CA 1
ATOM 977 C C . GLN A 1 124 ? 40.354 -1.511 24.073 1.00 67.94 124 GLN A C 1
ATOM 979 O O . GLN A 1 124 ? 39.523 -2.036 24.821 1.00 67.94 124 GLN A O 1
ATOM 984 N N . CYS A 1 125 ? 40.958 -2.241 23.127 1.00 71.50 125 CYS A N 1
ATOM 985 C CA . CYS A 1 125 ? 40.858 -3.705 23.106 1.00 71.50 125 CYS A CA 1
ATOM 986 C C . CYS A 1 125 ? 42.158 -4.392 22.679 1.00 71.50 125 CYS A C 1
ATOM 988 O O . CYS A 1 125 ? 42.690 -4.168 21.585 1.00 71.50 125 CYS A O 1
ATOM 990 N N . LEU A 1 126 ? 42.652 -5.280 23.546 1.00 69.44 126 LEU A N 1
ATOM 991 C CA . LEU A 1 126 ? 43.999 -5.835 23.425 1.00 69.44 126 LEU A CA 1
ATOM 992 C C . LEU A 1 126 ? 44.079 -6.925 22.344 1.00 69.44 126 LEU A C 1
ATOM 994 O O . LEU A 1 126 ? 44.939 -6.856 21.466 1.00 69.44 126 LEU A O 1
ATOM 998 N N . ASN A 1 127 ? 43.193 -7.932 22.377 1.00 66.25 127 ASN A N 1
ATOM 999 C CA . ASN A 1 127 ? 43.380 -9.150 21.578 1.00 66.25 127 ASN A CA 1
ATOM 1000 C C . ASN A 1 127 ? 42.485 -9.270 20.322 1.00 66.25 127 ASN A C 1
ATOM 1002 O O . ASN A 1 127 ? 43.019 -9.308 19.209 1.00 66.25 127 ASN A O 1
ATOM 1006 N N . ARG A 1 128 ? 41.145 -9.354 20.439 1.00 74.06 128 ARG A N 1
ATOM 1007 C CA . ARG A 1 128 ? 40.268 -9.536 19.258 1.00 74.06 128 ARG A CA 1
ATOM 1008 C C . ARG A 1 128 ? 38.920 -8.805 19.302 1.00 74.06 128 ARG A C 1
ATOM 1010 O O . ARG A 1 128 ? 37.993 -9.228 19.994 1.00 74.06 128 ARG A O 1
ATOM 1017 N N . ILE A 1 129 ? 38.768 -7.835 18.399 1.00 74.75 129 ILE A N 1
ATOM 1018 C CA . ILE A 1 129 ? 37.512 -7.124 18.105 1.00 74.75 129 ILE A CA 1
ATOM 1019 C C . ILE A 1 129 ? 36.790 -7.783 16.915 1.00 74.75 129 ILE A C 1
ATOM 1021 O O . ILE A 1 129 ? 37.419 -8.045 15.884 1.00 74.75 129 ILE A O 1
ATOM 1025 N N . GLN A 1 130 ? 35.475 -8.015 17.021 1.00 75.12 130 GLN A N 1
ATOM 1026 C CA . GLN A 1 130 ? 34.594 -8.335 15.885 1.00 75.12 130 GLN A CA 1
ATOM 1027 C C . GLN A 1 130 ? 33.241 -7.603 15.993 1.00 75.12 130 GLN A C 1
ATOM 1029 O O . GLN A 1 130 ? 32.309 -8.150 16.578 1.00 75.12 130 GLN A O 1
ATOM 1034 N N . THR A 1 131 ? 33.112 -6.398 15.429 1.00 73.12 131 THR A N 1
ATOM 1035 C CA . THR A 1 131 ? 31.873 -5.590 15.501 1.00 73.12 131 THR A CA 1
ATOM 1036 C C . THR A 1 131 ? 31.222 -5.377 14.132 1.00 73.12 131 THR A C 1
ATOM 1038 O O . THR A 1 131 ? 31.898 -5.367 13.098 1.00 73.12 131 THR A O 1
ATOM 1041 N N . VAL A 1 132 ? 29.900 -5.182 14.113 1.00 62.81 132 VAL A N 1
ATOM 1042 C CA . VAL A 1 132 ? 29.137 -4.816 12.906 1.00 62.81 132 VAL A CA 1
ATOM 1043 C C . VAL A 1 132 ? 28.195 -3.656 13.221 1.00 62.81 132 VAL A C 1
ATOM 1045 O O . VAL A 1 132 ? 27.338 -3.793 14.091 1.00 62.81 132 VAL A O 1
ATOM 1048 N N . GLY A 1 133 ? 28.328 -2.534 12.510 1.00 60.56 133 GLY A N 1
ATOM 1049 C CA . GLY A 1 133 ? 27.580 -1.307 12.792 1.00 60.56 133 GLY A CA 1
ATOM 1050 C C . GLY A 1 133 ? 27.588 -0.257 11.687 1.00 60.56 133 GLY A C 1
ATOM 1051 O O . GLY A 1 133 ? 27.940 -0.548 10.548 1.00 60.56 133 GLY A O 1
ATOM 1052 N N . LEU A 1 134 ? 27.188 0.976 12.007 1.00 62.66 134 LEU A N 1
ATOM 1053 C CA . LEU A 1 134 ? 27.249 2.124 11.094 1.00 62.66 134 LEU A CA 1
ATOM 1054 C C . LEU A 1 134 ? 28.420 3.054 11.433 1.00 62.66 134 LEU A C 1
ATOM 1056 O O . LEU A 1 134 ? 29.128 3.470 10.521 1.00 62.66 134 LEU A O 1
ATOM 1060 N N . ILE A 1 135 ? 28.662 3.340 12.711 1.00 53.16 135 ILE A N 1
ATOM 1061 C CA . ILE A 1 135 ? 29.766 4.196 13.170 1.00 53.16 135 ILE A CA 1
ATOM 1062 C C . ILE A 1 135 ? 30.614 3.423 14.183 1.00 53.16 135 ILE A C 1
ATOM 1064 O O . ILE A 1 135 ? 30.073 2.760 15.067 1.00 53.16 135 ILE A O 1
ATOM 1068 N N . HIS A 1 136 ? 31.934 3.512 14.034 1.00 66.31 136 HIS A N 1
ATOM 1069 C CA . HIS A 1 136 ? 32.930 3.013 14.975 1.00 66.31 136 HIS A CA 1
ATOM 1070 C C . HIS A 1 136 ? 33.910 4.143 15.304 1.00 66.31 136 HIS A C 1
ATOM 1072 O O . HIS A 1 136 ? 34.610 4.628 14.413 1.00 66.31 136 HIS A O 1
ATOM 1078 N N . THR A 1 137 ? 33.983 4.523 16.573 1.00 71.56 137 THR A N 1
ATOM 1079 C CA . THR A 1 137 ? 35.038 5.383 17.118 1.00 71.56 137 THR A CA 1
ATOM 1080 C C . THR A 1 137 ? 35.867 4.527 18.063 1.00 71.56 137 THR A C 1
ATOM 1082 O O . THR A 1 137 ? 35.305 3.889 18.954 1.00 71.56 137 THR A O 1
ATOM 1085 N N . LEU A 1 138 ? 37.174 4.448 17.825 1.00 70.69 138 LEU A N 1
ATOM 1086 C CA . LEU A 1 138 ? 38.080 3.568 18.553 1.00 70.69 138 LEU A CA 1
ATOM 1087 C C . LEU A 1 138 ? 39.409 4.268 18.818 1.00 70.69 138 LEU A C 1
ATOM 1089 O O . LEU A 1 138 ? 40.013 4.764 17.878 1.00 70.69 138 LEU A O 1
ATOM 1093 N N . GLU A 1 139 ? 39.901 4.282 20.050 1.00 73.62 139 GLU A N 1
ATOM 1094 C CA . GLU A 1 139 ? 41.233 4.836 20.306 1.00 73.62 139 GLU A CA 1
ATOM 1095 C C . GLU A 1 139 ? 42.321 3.821 19.914 1.00 73.62 139 GLU A C 1
ATOM 1097 O O . GLU A 1 139 ? 43.049 4.029 18.938 1.00 73.62 139 GLU A O 1
ATOM 1102 N N . GLN A 1 140 ? 42.380 2.669 20.598 1.00 64.50 140 GLN A N 1
ATOM 1103 C CA . GLN A 1 140 ? 43.508 1.738 20.486 1.00 64.50 140 GLN A CA 1
ATOM 1104 C C . GLN A 1 140 ? 43.102 0.264 20.307 1.00 64.50 140 GLN A C 1
ATOM 1106 O O . GLN A 1 140 ? 42.291 -0.306 21.045 1.00 64.50 140 GLN A O 1
ATOM 1111 N N . CYS A 1 141 ? 43.746 -0.422 19.354 1.00 69.62 141 CYS A N 1
ATOM 1112 C CA . CYS A 1 141 ? 43.680 -1.885 19.248 1.00 69.62 141 CYS A CA 1
ATOM 1113 C C . CYS A 1 141 ? 45.046 -2.520 18.978 1.00 69.62 141 CYS A C 1
ATOM 1115 O O . CYS A 1 141 ? 45.629 -2.355 17.901 1.00 69.62 141 CYS A O 1
ATOM 1117 N N . LEU A 1 142 ? 45.537 -3.316 19.932 1.00 65.25 142 LEU A N 1
ATOM 1118 C CA . LEU A 1 142 ? 46.889 -3.869 19.854 1.00 65.25 142 LEU A CA 1
ATOM 1119 C C . LEU A 1 142 ? 46.991 -4.978 18.791 1.00 65.25 142 LEU A C 1
ATOM 1121 O O . LEU A 1 142 ? 47.802 -4.869 17.870 1.00 65.25 142 LEU A O 1
ATOM 1125 N N . ASN A 1 143 ? 46.177 -6.040 18.878 1.00 63.47 143 ASN A N 1
ATOM 1126 C CA . ASN A 1 143 ? 46.438 -7.276 18.127 1.00 63.47 143 ASN A CA 1
ATOM 1127 C C . ASN A 1 143 ? 45.578 -7.484 16.857 1.00 63.47 143 ASN A C 1
ATOM 1129 O O . ASN A 1 143 ? 46.117 -7.426 15.748 1.00 63.47 143 ASN A O 1
ATOM 1133 N N . ARG A 1 144 ? 44.263 -7.764 16.953 1.00 67.25 144 ARG A N 1
ATOM 1134 C CA . ARG A 1 144 ? 43.445 -8.082 15.758 1.00 67.25 144 ARG A CA 1
ATOM 1135 C C . ARG A 1 144 ? 42.046 -7.457 15.733 1.00 67.25 144 ARG A C 1
ATOM 1137 O O . ARG A 1 144 ? 41.120 -7.932 16.390 1.00 67.25 144 ARG A O 1
ATOM 1144 N N . MET A 1 145 ? 41.864 -6.500 14.827 1.00 71.12 145 MET A N 1
ATOM 1145 C CA . MET A 1 145 ? 40.595 -5.819 14.562 1.00 71.12 145 MET A CA 1
ATOM 1146 C C . MET A 1 145 ? 39.886 -6.380 13.317 1.00 71.12 145 MET A C 1
ATOM 1148 O O . MET A 1 145 ? 40.507 -6.524 12.260 1.00 71.12 145 MET A O 1
ATOM 1152 N N . GLN A 1 146 ? 38.587 -6.678 13.428 1.00 74.19 146 GLN A N 1
ATOM 1153 C CA . GLN A 1 146 ? 37.710 -7.039 12.303 1.00 74.19 146 GLN A CA 1
ATOM 1154 C C . GLN A 1 146 ? 36.340 -6.346 12.430 1.00 74.19 146 GLN A C 1
ATOM 1156 O O . GLN A 1 146 ? 35.406 -6.937 12.967 1.00 74.19 146 GLN A O 1
ATOM 1161 N N . THR A 1 147 ? 36.213 -5.107 11.950 1.00 66.00 147 THR A N 1
ATOM 1162 C CA . THR A 1 147 ? 34.966 -4.319 12.026 1.00 66.00 147 THR A CA 1
ATOM 1163 C C . THR A 1 147 ? 34.321 -4.131 10.651 1.00 66.00 147 THR A C 1
ATOM 1165 O O . THR A 1 147 ? 34.996 -4.092 9.617 1.00 66.00 147 THR A O 1
ATOM 1168 N N . VAL A 1 148 ? 32.996 -3.998 10.624 1.00 55.84 148 VAL A N 1
ATOM 1169 C CA . VAL A 1 148 ? 32.233 -3.670 9.410 1.00 55.84 148 VAL A CA 1
ATOM 1170 C C . VAL A 1 148 ? 31.294 -2.515 9.722 1.00 55.84 148 VAL A C 1
ATOM 1172 O O . VAL A 1 148 ? 30.366 -2.686 10.508 1.00 55.84 148 VAL A O 1
ATOM 1175 N N . GLY A 1 149 ? 31.506 -1.352 9.104 1.00 56.97 149 GLY A N 1
ATOM 1176 C CA . GLY A 1 149 ? 30.628 -0.198 9.280 1.00 56.97 149 GLY A CA 1
ATOM 1177 C C . GLY A 1 149 ? 30.998 1.008 8.433 1.00 56.97 149 GLY A C 1
ATOM 1178 O O . GLY A 1 149 ? 32.030 1.036 7.780 1.00 56.97 149 GLY A O 1
ATOM 1179 N N . LEU A 1 150 ? 30.122 2.004 8.376 1.00 54.34 150 LEU A N 1
ATOM 1180 C CA . LEU A 1 150 ? 30.240 3.085 7.403 1.00 54.34 150 LEU A CA 1
ATOM 1181 C C . LEU A 1 150 ? 31.331 4.111 7.739 1.00 54.34 150 LEU A C 1
ATOM 1183 O O . LEU A 1 150 ? 32.023 4.574 6.832 1.00 54.34 150 LEU A O 1
ATOM 1187 N N . ILE A 1 151 ? 31.479 4.461 9.011 1.00 46.19 151 ILE A N 1
ATOM 1188 C CA . ILE A 1 151 ? 32.482 5.410 9.499 1.00 46.19 151 ILE A CA 1
ATOM 1189 C C . ILE A 1 151 ? 33.371 4.683 10.507 1.00 46.19 151 ILE A C 1
ATOM 1191 O O . ILE A 1 151 ? 32.860 4.008 11.400 1.00 46.19 151 ILE A O 1
ATOM 1195 N N . HIS A 1 152 ? 34.683 4.828 10.345 1.00 61.59 152 HIS A N 1
ATOM 1196 C CA . HIS A 1 152 ? 35.706 4.425 11.300 1.00 61.59 152 HIS A CA 1
ATOM 1197 C C . HIS A 1 152 ? 36.591 5.639 11.602 1.00 61.59 152 HIS A C 1
ATOM 1199 O O . HIS A 1 152 ? 37.242 6.168 10.699 1.00 61.59 152 HIS A O 1
ATOM 1205 N N . THR A 1 153 ? 36.639 6.056 12.860 1.00 64.06 153 THR A N 1
ATOM 1206 C CA . THR A 1 153 ? 37.653 6.981 13.380 1.00 64.06 153 THR A CA 1
ATOM 1207 C C . THR A 1 153 ? 38.512 6.187 14.350 1.00 64.06 153 THR A C 1
ATOM 1209 O O . THR A 1 153 ? 37.971 5.562 15.262 1.00 64.06 153 THR A O 1
ATOM 1212 N N . LEU A 1 154 ? 39.818 6.140 14.091 1.00 65.75 154 LEU A N 1
ATOM 1213 C CA . LEU A 1 154 ? 40.770 5.282 14.787 1.00 65.75 154 LEU A CA 1
ATOM 1214 C C . LEU A 1 154 ? 42.066 6.043 15.067 1.00 65.75 154 LEU A C 1
ATOM 1216 O O . LEU A 1 154 ? 42.605 6.636 14.142 1.00 65.75 154 LEU A O 1
ATOM 1220 N N . GLU A 1 155 ? 42.606 5.998 16.282 1.00 65.75 155 GLU A N 1
ATOM 1221 C CA . GLU A 1 155 ? 43.893 6.653 16.556 1.00 65.75 155 GLU A CA 1
ATOM 1222 C C . GLU A 1 155 ? 45.073 5.721 16.237 1.00 65.75 155 GLU A C 1
ATOM 1224 O O . GLU A 1 155 ? 45.875 6.012 15.341 1.00 65.75 155 GLU A O 1
ATOM 1229 N N . GLN A 1 156 ? 45.130 4.549 16.889 1.00 58.84 156 GLN A N 1
ATOM 1230 C CA . GLN A 1 156 ? 46.223 3.583 16.731 1.00 58.84 156 GLN A CA 1
ATOM 1231 C C . GLN A 1 156 ? 45.779 2.122 16.560 1.00 58.84 156 GLN A C 1
ATOM 1233 O O . GLN A 1 156 ? 44.875 1.602 17.220 1.00 58.84 156 GLN A O 1
ATOM 1238 N N . CYS A 1 157 ? 46.516 1.384 15.722 1.00 63.97 157 CYS A N 1
ATOM 1239 C CA . CYS A 1 157 ? 46.476 -0.080 15.712 1.00 63.97 157 CYS A CA 1
ATOM 1240 C C . CYS A 1 157 ? 47.854 -0.674 15.390 1.00 63.97 157 CYS A C 1
ATOM 1242 O O . CYS A 1 157 ? 48.495 -0.272 14.418 1.00 63.97 157 CYS A O 1
ATOM 1244 N N . LEU A 1 158 ? 48.313 -1.653 16.177 1.00 60.47 158 LEU A N 1
ATOM 1245 C CA . LEU A 1 158 ? 49.707 -2.108 16.099 1.00 60.47 158 LEU A CA 1
ATOM 1246 C C . LEU A 1 158 ? 49.928 -3.273 15.121 1.00 60.47 158 LEU A C 1
ATOM 1248 O O . LEU A 1 158 ? 50.904 -3.246 14.371 1.00 60.47 158 LEU A O 1
ATOM 1252 N N . ASN A 1 159 ? 49.059 -4.297 15.108 1.00 60.25 159 ASN A N 1
ATOM 1253 C CA . ASN A 1 159 ? 49.399 -5.593 14.489 1.00 60.25 159 ASN A CA 1
ATOM 1254 C C . ASN A 1 159 ? 48.590 -5.960 13.221 1.00 60.25 159 ASN A C 1
ATOM 1256 O O . ASN A 1 159 ? 49.169 -6.022 12.133 1.00 60.25 159 ASN A O 1
ATOM 1260 N N . ARG A 1 160 ? 47.266 -6.202 13.295 1.00 58.44 160 ARG A N 1
ATOM 1261 C CA . ARG A 1 160 ? 46.432 -6.541 12.110 1.00 58.44 160 ARG A CA 1
ATOM 1262 C C . ARG A 1 160 ? 45.035 -5.915 12.125 1.00 58.44 160 ARG A C 1
ATOM 1264 O O . ARG A 1 160 ? 44.191 -6.268 12.949 1.00 58.44 160 ARG A O 1
ATOM 1271 N N . MET A 1 161 ? 44.758 -5.092 11.114 1.00 65.31 161 MET A N 1
ATOM 1272 C CA . MET A 1 161 ? 43.482 -4.393 10.921 1.00 65.31 161 MET A CA 1
ATOM 1273 C C . MET A 1 161 ? 42.774 -4.865 9.641 1.00 65.31 161 MET A C 1
ATOM 1275 O O . MET A 1 161 ? 43.371 -4.839 8.564 1.00 65.31 161 MET A O 1
ATOM 1279 N N . GLN A 1 162 ? 41.503 -5.267 9.742 1.00 66.06 162 GLN A N 1
ATOM 1280 C CA . GLN A 1 162 ? 40.631 -5.552 8.595 1.00 66.06 162 GLN A CA 1
ATOM 1281 C C . GLN A 1 162 ? 39.274 -4.852 8.781 1.00 66.06 162 GLN A C 1
ATOM 1283 O O . GLN A 1 162 ? 38.392 -5.385 9.452 1.00 66.06 162 GLN A O 1
ATOM 1288 N N . THR A 1 163 ? 39.114 -3.667 8.191 1.00 60.19 163 THR A N 1
ATOM 1289 C CA . THR A 1 163 ? 37.895 -2.840 8.270 1.00 60.19 163 THR A CA 1
ATOM 1290 C C . THR A 1 163 ? 37.202 -2.756 6.903 1.00 60.19 163 THR A C 1
ATOM 1292 O O . THR A 1 163 ? 37.831 -2.909 5.849 1.00 60.19 163 THR A O 1
ATOM 1295 N N . VAL A 1 164 ? 35.892 -2.496 6.893 1.00 53.66 164 VAL A N 1
ATOM 1296 C CA . VAL A 1 164 ? 35.101 -2.308 5.660 1.00 53.66 164 VAL A CA 1
ATOM 1297 C C . VAL A 1 164 ? 34.151 -1.122 5.840 1.00 53.66 164 VAL A C 1
ATOM 1299 O O . VAL A 1 164 ? 33.231 -1.247 6.644 1.00 53.66 164 VAL A O 1
ATOM 1302 N N . GLY A 1 165 ? 34.354 -0.004 5.117 1.00 52.00 165 GLY A N 1
ATOM 1303 C CA . GLY A 1 165 ? 33.610 1.254 5.333 1.00 52.00 165 GLY A CA 1
ATOM 1304 C C . GLY A 1 165 ? 33.919 2.415 4.373 1.00 52.00 165 GLY A C 1
ATOM 1305 O O . GLY A 1 165 ? 34.821 2.319 3.546 1.00 52.00 165 GLY A O 1
ATOM 1306 N N . LEU A 1 166 ? 33.200 3.543 4.492 1.00 45.34 166 LEU A N 1
ATOM 1307 C CA . LEU A 1 166 ? 33.495 4.778 3.741 1.00 45.34 166 LEU A CA 1
ATOM 1308 C C . LEU A 1 166 ? 34.618 5.563 4.386 1.00 45.34 166 LEU A C 1
ATOM 1310 O O . LEU A 1 166 ? 35.717 5.638 3.834 1.00 45.34 166 LEU A O 1
ATOM 1314 N N . ILE A 1 167 ? 34.313 6.181 5.521 1.00 39.72 167 ILE A N 1
ATOM 1315 C CA . ILE A 1 167 ? 35.219 7.128 6.152 1.00 39.72 167 ILE A CA 1
ATOM 1316 C C . ILE A 1 167 ? 36.162 6.314 7.022 1.00 39.72 167 ILE A C 1
ATOM 1318 O O . ILE A 1 167 ? 35.719 5.474 7.802 1.00 39.72 167 ILE A O 1
ATOM 1322 N N . HIS A 1 168 ? 37.453 6.540 6.823 1.00 55.12 168 HIS A N 1
ATOM 1323 C CA . HIS A 1 168 ? 38.517 6.031 7.669 1.00 55.12 168 HIS A CA 1
ATOM 1324 C C . HIS A 1 168 ? 39.395 7.228 8.013 1.00 55.12 168 HIS A C 1
ATOM 1326 O O . HIS A 1 168 ? 40.079 7.756 7.136 1.00 55.12 168 HIS A O 1
ATOM 1332 N N . THR A 1 169 ? 39.326 7.662 9.264 1.00 53.25 169 THR A N 1
ATOM 1333 C CA . THR A 1 169 ? 40.216 8.669 9.850 1.00 53.25 169 THR A CA 1
ATOM 1334 C C . THR A 1 169 ? 41.225 7.906 10.699 1.00 53.25 169 THR A C 1
ATOM 1336 O O . THR A 1 169 ? 40.802 7.103 11.531 1.00 53.25 169 THR A O 1
ATOM 1339 N N . LEU A 1 170 ? 42.522 8.073 10.431 1.00 58.62 170 LEU A N 1
ATOM 1340 C CA . LEU A 1 170 ? 43.589 7.305 11.073 1.00 58.62 170 LEU A CA 1
ATOM 1341 C C . LEU A 1 170 ? 44.860 8.136 11.219 1.00 58.62 170 LEU A C 1
ATOM 1343 O O . LEU A 1 170 ? 45.308 8.711 10.227 1.00 58.62 170 LEU A O 1
ATOM 1347 N N . GLU A 1 171 ? 45.455 8.134 12.412 1.00 52.91 171 GLU A N 1
ATOM 1348 C CA . GLU A 1 171 ? 46.687 8.884 12.679 1.00 52.91 171 GLU A CA 1
ATOM 1349 C C . GLU A 1 171 ? 47.955 8.029 12.546 1.00 52.91 171 GLU A C 1
ATOM 1351 O O . GLU A 1 171 ? 48.881 8.439 11.845 1.00 52.91 171 GLU A O 1
ATOM 1356 N N . GLN A 1 172 ? 48.021 6.831 13.153 1.00 49.47 172 GLN A N 1
ATOM 1357 C CA . GLN A 1 172 ? 49.255 6.021 13.154 1.00 49.47 172 GLN A CA 1
ATOM 1358 C C . GLN A 1 172 ? 49.041 4.513 12.921 1.00 49.47 172 GLN A C 1
ATOM 1360 O O . GLN A 1 172 ? 48.045 3.913 13.333 1.00 49.47 172 GLN A O 1
ATOM 1365 N N . TYR A 1 173 ? 50.010 3.870 12.252 1.00 53.38 173 TYR A N 1
ATOM 1366 C CA . TYR A 1 173 ? 49.983 2.433 11.957 1.00 53.38 173 TYR A CA 1
ATOM 1367 C C . TYR A 1 173 ? 51.377 1.824 11.701 1.00 53.38 173 TYR A C 1
ATOM 1369 O O . TYR A 1 173 ? 52.231 2.489 11.121 1.00 53.38 173 TYR A O 1
ATOM 1377 N N . LEU A 1 174 ? 51.593 0.549 12.077 1.00 52.22 174 LEU A N 1
ATOM 1378 C CA . LEU A 1 174 ? 52.937 -0.068 12.118 1.00 52.22 174 LEU A CA 1
ATOM 1379 C C . LEU A 1 174 ? 53.187 -1.353 11.286 1.00 52.22 174 LEU A C 1
ATOM 1381 O O . LEU A 1 174 ? 54.335 -1.571 10.911 1.00 52.22 174 LEU A O 1
ATOM 1385 N N . ASN A 1 175 ? 52.197 -2.218 10.993 1.00 54.41 175 ASN A N 1
ATOM 1386 C CA . ASN A 1 175 ? 52.460 -3.575 10.441 1.00 54.41 175 ASN A CA 1
ATOM 1387 C C . ASN A 1 175 ? 51.704 -3.970 9.146 1.00 54.41 175 ASN A C 1
ATOM 1389 O O . ASN A 1 175 ? 52.199 -3.739 8.044 1.00 54.41 175 ASN A O 1
ATOM 1393 N N . ARG A 1 176 ? 50.523 -4.616 9.225 1.00 47.53 176 ARG A N 1
ATOM 1394 C CA . ARG A 1 176 ? 49.707 -5.028 8.054 1.00 47.53 176 ARG A CA 1
ATOM 1395 C C . ARG A 1 176 ? 48.239 -4.584 8.138 1.00 47.53 176 ARG A C 1
ATOM 1397 O O . ARG A 1 176 ? 47.399 -5.248 8.753 1.00 47.53 176 ARG A O 1
ATOM 1404 N N . MET A 1 177 ? 47.930 -3.508 7.419 1.00 51.94 177 MET A N 1
ATOM 1405 C CA . MET A 1 177 ? 46.589 -2.939 7.261 1.00 51.94 177 MET A CA 1
ATOM 1406 C C . MET A 1 177 ? 45.861 -3.511 6.035 1.00 51.94 177 MET A C 1
ATOM 1408 O O . MET A 1 177 ? 46.485 -3.788 5.011 1.00 51.94 177 MET A O 1
ATOM 1412 N N . GLN A 1 178 ? 44.534 -3.660 6.112 1.00 51.31 178 GLN A N 1
ATOM 1413 C CA . GLN A 1 178 ? 43.703 -4.058 4.973 1.00 51.31 178 GLN A CA 1
ATOM 1414 C C . GLN A 1 178 ? 42.314 -3.384 5.009 1.00 51.31 178 GLN A C 1
ATOM 1416 O O . GLN A 1 178 ? 41.303 -4.023 5.305 1.00 51.31 178 GLN A O 1
ATOM 1421 N N . ILE A 1 179 ? 42.282 -2.082 4.704 1.00 54.03 179 ILE A N 1
ATOM 1422 C CA . ILE A 1 179 ? 41.065 -1.257 4.571 1.00 54.03 179 ILE A CA 1
ATOM 1423 C C . ILE A 1 179 ? 40.350 -1.543 3.235 1.00 54.03 179 ILE A C 1
ATOM 1425 O O . ILE A 1 179 ? 40.993 -1.838 2.225 1.00 54.03 179 ILE A O 1
ATOM 1429 N N . ARG A 1 180 ? 39.017 -1.392 3.193 1.00 47.47 180 ARG A N 1
ATOM 1430 C CA . ARG A 1 180 ? 38.225 -1.328 1.946 1.00 47.47 180 ARG A CA 1
ATOM 1431 C C . ARG A 1 180 ? 37.482 0.018 1.851 1.00 47.47 180 ARG A C 1
ATOM 1433 O O . ARG A 1 180 ? 36.554 0.236 2.620 1.00 47.47 180 ARG A O 1
ATOM 1440 N N . SER A 1 181 ? 37.987 0.892 0.964 1.00 41.38 181 SER A N 1
ATOM 1441 C CA . SER A 1 181 ? 37.657 2.320 0.702 1.00 41.38 181 SER A CA 1
ATOM 1442 C C . SER A 1 181 ? 36.250 2.676 0.176 1.00 41.38 181 SER A C 1
ATOM 1444 O O . SER A 1 181 ? 35.431 1.780 -0.021 1.00 41.38 181 SER A O 1
ATOM 1446 N N . CYS A 1 182 ? 36.016 3.986 -0.094 1.00 38.31 182 CYS A N 1
ATOM 1447 C CA . CYS A 1 182 ? 34.857 4.596 -0.781 1.00 38.31 182 CYS A CA 1
ATOM 1448 C C . CYS A 1 182 ? 35.052 6.041 -1.343 1.00 38.31 182 CYS A C 1
ATOM 1450 O O . CYS A 1 182 ? 35.723 6.847 -0.706 1.00 38.31 182 CYS A O 1
ATOM 1452 N N . ARG A 1 183 ? 34.415 6.403 -2.493 1.00 30.53 183 ARG A N 1
ATOM 1453 C CA . ARG A 1 183 ? 34.395 7.758 -3.142 1.00 30.53 183 ARG A CA 1
ATOM 1454 C C . ARG A 1 183 ? 33.230 7.991 -4.164 1.00 30.53 183 ARG A C 1
ATOM 1456 O O . ARG A 1 183 ? 33.084 7.160 -5.059 1.00 30.53 183 ARG A O 1
ATOM 1463 N N . PRO A 1 184 ? 32.500 9.137 -4.139 1.00 31.56 184 PRO A N 1
ATOM 1464 C CA . PRO A 1 184 ? 31.813 9.737 -5.320 1.00 31.56 184 PRO A CA 1
ATOM 1465 C C . PRO A 1 184 ? 32.084 11.268 -5.494 1.00 31.56 184 PRO A C 1
ATOM 1467 O O . PRO A 1 184 ? 32.459 11.914 -4.520 1.00 31.56 184 PRO A O 1
ATOM 1470 N N . LEU A 1 185 ? 31.874 11.908 -6.674 1.00 30.69 185 LEU A N 1
ATOM 1471 C CA . LEU A 1 185 ? 32.268 13.338 -6.872 1.00 30.69 185 LEU A CA 1
ATOM 1472 C C . LEU A 1 185 ? 31.490 14.246 -7.882 1.00 30.69 185 LEU A C 1
ATOM 1474 O O . LEU A 1 185 ? 31.144 13.825 -8.977 1.00 30.69 185 LEU A O 1
ATOM 1478 N N . ARG A 1 186 ? 31.357 15.524 -7.452 1.00 31.62 186 ARG A N 1
ATOM 1479 C CA . ARG A 1 186 ? 31.268 16.887 -8.081 1.00 31.62 186 ARG A CA 1
ATOM 1480 C C . ARG A 1 186 ? 30.164 17.468 -9.011 1.00 31.62 186 ARG A C 1
ATOM 1482 O O . ARG A 1 186 ? 29.793 16.888 -10.018 1.00 31.62 186 ARG A O 1
ATOM 1489 N N . LEU A 1 187 ? 29.754 18.695 -8.615 1.00 22.30 187 LEU A N 1
ATOM 1490 C CA . LEU A 1 187 ? 29.331 19.964 -9.289 1.00 22.30 187 LEU A CA 1
ATOM 1491 C C . LEU A 1 187 ? 29.082 20.997 -8.129 1.00 22.30 187 LEU A C 1
ATOM 1493 O O . LEU A 1 187 ? 28.781 20.511 -7.037 1.00 22.30 187 LEU A O 1
ATOM 1497 N N . GLN A 1 188 ? 29.258 22.341 -8.115 1.00 27.84 188 GLN A N 1
ATOM 1498 C CA . GLN A 1 188 ? 29.622 23.458 -9.043 1.00 27.84 188 GLN A CA 1
ATOM 1499 C C . GLN A 1 188 ? 28.488 24.072 -9.913 1.00 27.84 188 GLN A C 1
ATOM 1501 O O . GLN A 1 188 ? 27.708 23.278 -10.431 1.00 27.84 188 GLN A O 1
ATOM 1506 N N . PRO A 1 189 ? 28.436 25.413 -10.200 1.00 42.50 189 PRO A N 1
ATOM 1507 C CA . PRO A 1 189 ? 29.156 26.585 -9.620 1.00 42.50 189 PRO A CA 1
ATOM 1508 C C . PRO A 1 189 ? 28.296 27.876 -9.356 1.00 42.50 189 PRO A C 1
ATOM 1510 O O . PRO A 1 189 ? 27.163 27.982 -9.819 1.00 42.50 189 PRO A O 1
ATOM 1513 N N . ARG A 1 190 ? 28.870 28.926 -8.723 1.00 23.70 190 ARG A N 1
ATOM 1514 C CA . ARG A 1 190 ? 28.530 30.364 -8.950 1.00 23.70 190 ARG A CA 1
ATOM 1515 C C . ARG A 1 190 ? 29.664 31.306 -8.481 1.00 23.70 190 ARG A C 1
ATOM 1517 O O . ARG A 1 190 ? 30.617 30.829 -7.875 1.00 23.70 190 ARG A O 1
ATOM 1524 N N . ALA A 1 191 ? 29.599 32.593 -8.845 1.00 29.70 191 ALA A N 1
ATOM 1525 C CA . ALA A 1 191 ? 30.741 33.526 -8.876 1.00 29.70 191 ALA A CA 1
ATOM 1526 C C . ALA A 1 191 ? 30.672 34.688 -7.859 1.00 29.70 191 ALA A C 1
ATOM 1528 O O . ALA A 1 191 ? 29.619 34.945 -7.277 1.00 29.70 191 ALA A O 1
ATOM 1529 N N . ALA A 1 192 ? 31.784 35.420 -7.723 1.00 30.47 192 ALA A N 1
ATOM 1530 C CA . ALA A 1 192 ? 31.912 36.683 -6.990 1.00 30.47 192 ALA A CA 1
ATOM 1531 C C . ALA A 1 192 ? 32.733 37.709 -7.803 1.00 30.47 192 ALA A C 1
ATOM 1533 O O . ALA A 1 192 ? 33.507 37.324 -8.680 1.00 30.47 192 ALA A O 1
ATOM 1534 N N . LYS A 1 193 ? 32.550 38.999 -7.500 1.00 28.58 193 LYS A N 1
ATOM 1535 C CA . LYS A 1 193 ? 33.424 40.123 -7.894 1.00 28.58 193 LYS A CA 1
ATOM 1536 C C . LYS A 1 193 ? 34.294 40.534 -6.673 1.00 28.58 193 LYS A C 1
ATOM 1538 O O . LYS A 1 193 ? 34.129 39.910 -5.628 1.00 28.58 193 LYS A O 1
ATOM 1543 N N . ASP A 1 194 ? 35.215 41.505 -6.667 1.00 28.33 194 ASP A N 1
ATOM 1544 C CA . ASP A 1 194 ? 35.575 42.637 -7.554 1.00 28.33 194 ASP A CA 1
ATOM 1545 C C . ASP A 1 194 ? 37.107 42.899 -7.500 1.00 28.33 194 ASP A C 1
ATOM 1547 O O . ASP A 1 194 ? 37.741 42.493 -6.533 1.00 28.33 194 ASP A O 1
ATOM 1551 N N . ALA A 1 195 ? 37.640 43.652 -8.484 1.00 27.52 195 ALA A N 1
ATOM 1552 C CA . ALA A 1 195 ? 38.978 44.298 -8.554 1.00 27.52 195 ALA A CA 1
ATOM 1553 C C . ALA A 1 195 ? 40.258 43.411 -8.442 1.00 27.52 195 ALA A C 1
ATOM 1555 O O . ALA A 1 195 ? 40.325 42.473 -7.662 1.00 27.52 195 ALA A O 1
ATOM 1556 N N . GLY A 1 196 ? 41.356 43.664 -9.172 1.00 25.28 196 GLY A N 1
ATOM 1557 C CA . GLY A 1 196 ? 41.663 44.681 -10.194 1.00 25.28 196 GLY A CA 1
ATOM 1558 C C . GLY A 1 196 ? 42.974 44.348 -10.952 1.00 25.28 196 GLY A C 1
ATOM 1559 O O . GLY A 1 196 ? 43.510 43.259 -10.777 1.00 25.28 196 GLY A O 1
ATOM 1560 N N . ASN A 1 197 ? 43.468 45.263 -11.802 1.00 24.84 197 ASN A N 1
ATOM 1561 C CA . ASN A 1 197 ? 44.678 45.115 -12.653 1.00 24.84 197 ASN A CA 1
ATOM 1562 C C . ASN A 1 197 ? 45.929 44.633 -11.866 1.00 24.84 197 ASN A C 1
ATOM 1564 O O . ASN A 1 197 ? 46.057 44.950 -10.687 1.00 24.84 197 ASN A O 1
ATOM 1568 N N . VAL A 1 198 ? 46.890 43.892 -12.444 1.00 25.44 198 VAL A N 1
ATOM 1569 C CA . VAL A 1 198 ? 47.884 44.322 -13.471 1.00 25.44 198 VAL A CA 1
ATOM 1570 C C . VAL A 1 198 ? 48.320 43.149 -14.406 1.00 25.44 198 VAL A C 1
ATOM 1572 O O . VAL A 1 198 ? 47.815 42.038 -14.296 1.00 25.44 198 VAL A O 1
ATOM 1575 N N . SER A 1 199 ? 49.156 43.453 -15.407 1.00 21.61 199 SER A N 1
ATOM 1576 C CA . SER A 1 199 ? 49.487 42.754 -16.669 1.00 21.61 199 SER A CA 1
ATOM 1577 C C . SER A 1 199 ? 50.456 41.548 -16.649 1.00 21.61 199 SER A C 1
ATOM 1579 O O . SER A 1 199 ? 51.189 41.394 -15.683 1.00 21.61 199 SER A O 1
ATOM 1581 N N . TRP A 1 200 ? 50.449 40.801 -17.782 1.00 23.34 200 TRP A N 1
ATOM 1582 C CA . TRP A 1 200 ? 51.502 40.039 -18.531 1.00 23.34 200 TRP A CA 1
ATOM 1583 C C . TRP A 1 200 ? 52.822 39.644 -17.806 1.00 23.34 200 TRP A C 1
ATOM 1585 O O . TRP A 1 200 ? 53.343 40.420 -17.021 1.00 23.34 200 TRP A O 1
ATOM 1595 N N . GLU A 1 201 ? 53.461 38.482 -18.033 1.00 22.14 201 GLU A N 1
ATOM 1596 C CA . GLU A 1 201 ? 53.916 37.885 -19.319 1.00 22.14 201 GLU A CA 1
ATOM 1597 C C . GLU A 1 201 ? 54.012 36.326 -19.298 1.00 22.14 201 GLU A C 1
ATOM 1599 O O . GLU A 1 201 ? 53.678 35.684 -18.301 1.00 22.14 201 GLU A O 1
ATOM 1604 N N . GLU A 1 202 ? 54.453 35.707 -20.406 1.00 24.78 202 GLU A N 1
ATOM 1605 C CA . GLU A 1 202 ? 54.773 34.267 -20.536 1.00 24.78 202 GLU A CA 1
ATOM 1606 C C . GLU A 1 202 ? 56.275 33.983 -20.322 1.00 24.78 202 GLU A C 1
ATOM 1608 O O . GLU A 1 202 ? 57.097 34.730 -20.838 1.00 24.78 202 GLU A O 1
ATOM 1613 N N . GLU A 1 203 ? 56.645 32.839 -19.720 1.00 23.80 203 GLU A N 1
ATOM 1614 C CA . GLU A 1 203 ? 57.854 32.094 -20.136 1.00 23.80 203 GLU A CA 1
ATOM 1615 C C . GLU A 1 203 ? 57.853 30.616 -19.677 1.00 23.80 203 GLU A C 1
ATOM 1617 O O . GLU A 1 203 ? 57.064 30.207 -18.819 1.00 23.80 203 GLU A O 1
ATOM 1622 N N . VAL A 1 204 ? 58.712 29.786 -20.289 1.00 24.55 204 VAL A N 1
ATOM 1623 C CA . VAL A 1 204 ? 58.795 28.317 -20.097 1.00 24.55 204 VAL A CA 1
ATOM 1624 C C . VAL A 1 204 ? 60.289 27.860 -20.080 1.00 24.55 204 VAL A C 1
ATOM 1626 O O . VAL A 1 204 ? 61.176 28.703 -20.048 1.00 24.55 204 VAL A O 1
ATOM 1629 N N . PRO A 1 205 ? 60.641 26.563 -19.950 1.00 44.22 205 PRO A N 1
ATOM 1630 C CA . PRO A 1 205 ? 61.196 25.983 -18.725 1.00 44.22 205 PRO A CA 1
ATOM 1631 C C . PRO A 1 205 ? 62.716 25.703 -18.735 1.00 44.22 205 PRO A C 1
ATOM 1633 O O . PRO A 1 205 ? 63.296 25.379 -19.768 1.00 44.22 205 PRO A O 1
ATOM 1636 N N . THR A 1 206 ? 63.331 25.593 -17.549 1.00 25.83 206 THR A N 1
ATOM 1637 C CA . THR A 1 206 ? 64.579 24.818 -17.324 1.00 25.83 206 THR A CA 1
ATOM 1638 C C . THR A 1 206 ? 64.629 24.222 -15.902 1.00 25.83 206 THR A C 1
ATOM 1640 O O . THR A 1 206 ? 63.919 24.686 -15.015 1.00 25.83 206 THR A O 1
ATOM 1643 N N . GLY A 1 207 ? 65.477 23.203 -15.659 1.00 25.75 207 GLY A N 1
ATOM 1644 C CA . GLY A 1 207 ? 65.956 22.873 -14.298 1.00 25.75 207 GLY A CA 1
ATOM 1645 C C . GLY A 1 207 ? 65.666 21.468 -13.733 1.00 25.75 207 GLY A C 1
ATOM 1646 O O . GLY A 1 207 ? 64.784 21.283 -12.901 1.00 25.75 207 GLY A O 1
ATOM 1647 N N . HIS A 1 208 ? 66.497 20.488 -14.094 1.00 25.95 208 HIS A N 1
ATOM 1648 C CA . HIS A 1 208 ? 66.732 19.185 -13.428 1.00 25.95 208 HIS A CA 1
ATOM 1649 C C . HIS A 1 208 ? 68.245 18.864 -13.608 1.00 25.95 208 HIS A C 1
ATOM 1651 O O . HIS A 1 208 ? 68.822 19.469 -14.517 1.00 25.95 208 HIS A O 1
ATOM 1657 N N . PRO A 1 209 ? 68.927 17.947 -12.862 1.00 44.44 209 PRO A N 1
ATOM 1658 C CA . PRO A 1 209 ? 68.387 16.749 -12.185 1.00 44.44 209 PRO A CA 1
ATOM 1659 C C . PRO A 1 209 ? 69.074 16.322 -10.840 1.00 44.44 209 PRO A C 1
ATOM 1661 O O . PRO A 1 209 ? 70.011 16.956 -10.371 1.00 44.44 209 PRO A O 1
ATOM 1664 N N . ARG A 1 210 ? 68.721 15.111 -10.347 1.00 26.56 210 ARG A N 1
ATOM 1665 C CA . ARG A 1 210 ? 69.407 14.265 -9.316 1.00 26.56 210 ARG A CA 1
ATOM 1666 C C . ARG A 1 210 ? 69.208 14.714 -7.845 1.00 26.56 210 ARG A C 1
ATOM 1668 O O . ARG A 1 210 ? 69.107 15.895 -7.572 1.00 26.56 210 ARG A O 1
ATOM 1675 N N . ARG A 1 211 ? 69.157 13.817 -6.842 1.00 27.28 211 ARG A N 1
ATOM 1676 C CA . ARG A 1 211 ? 69.305 12.336 -6.825 1.00 27.28 211 ARG A CA 1
ATOM 1677 C C . ARG A 1 211 ? 68.230 11.662 -5.938 1.00 27.28 211 ARG A C 1
ATOM 1679 O O . ARG A 1 211 ? 67.256 12.308 -5.579 1.00 27.28 211 ARG A O 1
ATOM 1686 N N . ALA A 1 212 ? 68.303 10.337 -5.759 1.00 25.30 212 ALA A N 1
ATOM 1687 C CA . ALA A 1 212 ? 67.097 9.497 -5.707 1.00 25.30 212 ALA A CA 1
ATOM 1688 C C . ALA A 1 212 ? 67.313 8.104 -5.069 1.00 25.30 212 ALA A C 1
ATOM 1690 O O . ALA A 1 212 ? 68.375 7.513 -5.265 1.00 25.30 212 ALA A O 1
ATOM 1691 N N . LEU A 1 213 ? 66.280 7.550 -4.410 1.00 26.28 213 LEU A N 1
ATOM 1692 C CA . LEU A 1 213 ? 66.201 6.163 -3.900 1.00 26.28 213 LEU A CA 1
ATOM 1693 C C . LEU A 1 213 ? 64.759 5.589 -4.019 1.00 26.28 213 LEU A C 1
ATOM 1695 O O . LEU A 1 213 ? 63.831 6.321 -4.350 1.00 26.28 213 LEU A O 1
ATOM 1699 N N . ARG A 1 214 ? 64.590 4.264 -3.848 1.00 25.33 214 ARG A N 1
ATOM 1700 C CA . ARG A 1 214 ? 63.365 3.444 -4.124 1.00 25.33 214 ARG A CA 1
ATOM 1701 C C . ARG A 1 214 ? 62.876 2.725 -2.827 1.00 25.33 214 ARG A C 1
ATOM 1703 O O . ARG A 1 214 ? 63.545 2.951 -1.821 1.00 25.33 214 ARG A O 1
ATOM 1710 N N . PRO A 1 215 ? 61.886 1.778 -2.793 1.00 39.03 215 PRO A N 1
ATOM 1711 C CA . PRO A 1 215 ? 60.870 1.298 -3.775 1.00 39.03 215 PRO A CA 1
ATOM 1712 C C . PRO A 1 215 ? 59.416 1.135 -3.198 1.00 39.03 215 PRO A C 1
ATOM 1714 O O . PRO A 1 215 ? 59.204 1.383 -2.018 1.00 39.03 215 PRO A O 1
ATOM 1717 N N . GLY A 1 216 ? 58.418 0.625 -3.961 1.00 25.03 216 GLY A N 1
ATOM 1718 C CA . GLY A 1 216 ? 57.152 0.105 -3.360 1.00 25.03 216 GLY A CA 1
ATOM 1719 C C . GLY A 1 216 ? 55.916 -0.117 -4.271 1.00 25.03 216 GLY A C 1
ATOM 1720 O O . GLY A 1 216 ? 55.348 0.821 -4.804 1.00 25.03 216 GLY A O 1
ATOM 1721 N N . THR A 1 217 ? 55.457 -1.361 -4.413 1.00 26.95 217 THR A N 1
ATOM 1722 C CA . THR A 1 217 ? 54.433 -1.928 -5.335 1.00 26.95 217 THR A CA 1
ATOM 1723 C C . THR A 1 217 ? 52.914 -1.712 -5.059 1.00 26.95 217 THR A C 1
ATOM 1725 O O . THR A 1 217 ? 52.471 -1.951 -3.945 1.00 26.95 217 THR A O 1
ATOM 1728 N N . HIS A 1 218 ? 52.127 -1.504 -6.138 1.00 32.16 218 HIS A N 1
ATOM 1729 C CA . HIS A 1 218 ? 50.781 -2.061 -6.502 1.00 32.16 218 HIS A CA 1
ATOM 1730 C C . HIS A 1 218 ? 49.491 -2.043 -5.598 1.00 32.16 218 HIS A C 1
ATOM 1732 O O . HIS A 1 218 ? 49.511 -2.419 -4.435 1.00 32.16 218 HIS A O 1
ATOM 1738 N N . LEU A 1 219 ? 48.334 -1.873 -6.297 1.00 25.47 219 LEU A N 1
ATOM 1739 C CA . LEU A 1 219 ? 46.971 -2.490 -6.142 1.00 25.47 219 LEU A CA 1
ATOM 1740 C C . LEU A 1 219 ? 45.778 -1.840 -5.347 1.00 25.47 219 LEU A C 1
ATOM 1742 O O . LEU A 1 219 ? 45.768 -1.796 -4.125 1.00 25.47 219 LEU A O 1
ATOM 1746 N N . ALA A 1 220 ? 44.666 -1.621 -6.095 1.00 25.94 220 ALA A N 1
ATOM 1747 C CA . ALA A 1 220 ? 43.221 -1.858 -5.779 1.00 25.94 220 ALA A CA 1
ATOM 1748 C C . ALA A 1 220 ? 42.258 -0.795 -5.127 1.00 25.94 220 ALA A C 1
ATOM 1750 O O . ALA A 1 220 ? 42.659 0.152 -4.463 1.00 25.94 220 ALA A O 1
ATOM 1751 N N . LEU A 1 221 ? 40.941 -0.996 -5.393 1.00 28.23 221 LEU A N 1
ATOM 1752 C CA . LEU A 1 221 ? 39.684 -0.218 -5.099 1.00 28.23 221 LEU A CA 1
ATOM 1753 C C . LEU A 1 221 ? 38.777 -0.956 -4.035 1.00 28.23 221 LEU A C 1
ATOM 1755 O O . LEU A 1 221 ? 39.283 -1.989 -3.587 1.00 28.23 221 LEU A O 1
ATOM 1759 N N . PRO A 1 222 ? 37.526 -0.572 -3.560 1.00 33.06 222 PRO A N 1
ATOM 1760 C CA . PRO A 1 222 ? 36.281 -0.027 -4.218 1.00 33.06 222 PRO A CA 1
ATOM 1761 C C . PRO A 1 222 ? 35.403 0.994 -3.378 1.00 33.06 222 PRO A C 1
ATOM 1763 O O . PRO A 1 222 ? 36.038 1.821 -2.732 1.00 33.06 222 PRO A O 1
ATOM 1766 N N . VAL A 1 223 ? 34.021 1.066 -3.452 1.00 23.75 223 VAL A N 1
ATOM 1767 C CA . VAL A 1 223 ? 33.185 2.226 -2.925 1.00 23.75 223 VAL A CA 1
ATOM 1768 C C . VAL A 1 223 ? 31.669 2.171 -2.431 1.00 23.75 223 VAL A C 1
ATOM 1770 O O . VAL A 1 223 ? 30.855 1.460 -3.007 1.00 23.75 223 VAL A O 1
ATOM 1773 N N . CYS A 1 224 ? 31.318 3.113 -1.496 1.00 23.88 224 CYS A N 1
ATOM 1774 C CA . CYS A 1 224 ? 30.132 4.026 -1.201 1.00 23.88 224 CYS A CA 1
ATOM 1775 C C . CYS A 1 224 ? 29.002 3.837 -0.087 1.00 23.88 224 CYS A C 1
ATOM 1777 O O . CYS A 1 224 ? 28.262 2.863 -0.160 1.00 23.88 224 CYS A O 1
ATOM 1779 N N . ARG A 1 225 ? 28.752 4.844 0.832 1.00 25.16 225 ARG A N 1
ATOM 1780 C CA . ARG A 1 225 ? 27.430 5.315 1.464 1.00 25.16 225 ARG A CA 1
ATOM 1781 C C . ARG A 1 225 ? 27.457 6.777 2.088 1.00 25.16 225 ARG A C 1
ATOM 1783 O O . ARG A 1 225 ? 28.351 7.515 1.706 1.00 25.16 225 ARG A O 1
ATOM 1790 N N . GLN A 1 226 ? 26.512 7.233 2.966 1.00 26.11 226 GLN A N 1
ATOM 1791 C CA . GLN A 1 226 ? 26.172 8.668 3.314 1.00 26.11 226 GLN A CA 1
ATOM 1792 C C . GLN A 1 226 ? 25.935 9.063 4.828 1.00 26.11 226 GLN A C 1
ATOM 1794 O O . GLN A 1 226 ? 25.604 8.174 5.603 1.00 26.11 226 GLN A O 1
ATOM 1799 N N . PHE A 1 227 ? 25.941 10.393 5.147 1.00 25.39 227 PHE A N 1
ATOM 1800 C CA . PHE A 1 227 ? 25.158 11.218 6.158 1.00 25.39 227 PHE A CA 1
ATOM 1801 C C . PHE A 1 227 ? 25.194 10.898 7.700 1.00 25.39 227 PHE A C 1
ATOM 1803 O O . PHE A 1 227 ? 25.646 9.800 8.013 1.00 25.39 227 PHE A O 1
ATOM 1810 N N . PRO A 1 228 ? 24.838 11.802 8.691 1.00 32.06 228 PRO A N 1
ATOM 1811 C CA . PRO A 1 228 ? 23.650 12.702 8.808 1.00 32.06 228 PRO A CA 1
ATOM 1812 C C . PRO A 1 228 ? 23.861 14.164 9.362 1.00 32.06 228 PRO A C 1
ATOM 1814 O O . PRO A 1 228 ? 24.548 14.930 8.694 1.00 32.06 228 PRO A O 1
ATOM 1817 N N . SER A 1 229 ? 23.166 14.611 10.440 1.00 25.91 229 SER A N 1
ATOM 1818 C CA . SER A 1 229 ? 22.448 15.921 10.512 1.00 25.91 229 SER A CA 1
ATOM 1819 C C . SER A 1 229 ? 22.448 16.731 11.849 1.00 25.91 229 SER A C 1
ATOM 1821 O O . SER A 1 229 ? 22.967 16.274 12.859 1.00 25.91 229 SER A O 1
ATOM 1823 N N . GLU A 1 230 ? 21.743 17.886 11.818 1.00 26.31 230 GLU A N 1
ATOM 1824 C CA . GLU A 1 230 ? 21.367 18.868 12.885 1.00 26.31 230 GLU A CA 1
ATOM 1825 C C . GLU A 1 230 ? 22.440 19.908 13.315 1.00 26.31 230 GLU A C 1
ATOM 1827 O O . GLU A 1 230 ? 23.604 19.551 13.437 1.00 26.31 230 GLU A O 1
ATOM 1832 N N . VAL A 1 231 ? 22.228 21.237 13.484 1.00 24.41 231 VAL A N 1
ATOM 1833 C CA . VAL A 1 231 ? 21.090 22.223 13.487 1.00 24.41 231 VAL A CA 1
ATOM 1834 C C . VAL A 1 231 ? 20.545 22.681 14.866 1.00 24.41 231 VAL A C 1
ATOM 1836 O O . VAL A 1 231 ? 20.100 21.873 15.670 1.00 24.41 231 VAL A O 1
ATOM 1839 N N . ARG A 1 232 ? 20.479 24.015 15.090 1.00 23.34 232 ARG A N 1
ATOM 1840 C CA . ARG A 1 232 ? 19.608 24.728 16.065 1.00 23.34 232 ARG A CA 1
ATOM 1841 C C . ARG A 1 232 ? 19.216 26.140 15.565 1.00 23.34 232 ARG A C 1
ATOM 1843 O O . ARG A 1 232 ? 19.793 26.649 14.612 1.00 23.34 232 ARG A O 1
ATOM 1850 N N . THR A 1 233 ? 18.192 26.725 16.191 1.00 25.98 233 THR A N 1
ATOM 1851 C CA . THR A 1 233 ? 17.359 27.870 15.745 1.00 25.98 233 THR A CA 1
ATOM 1852 C C . THR A 1 233 ? 17.952 29.283 15.869 1.00 25.98 233 THR A C 1
ATOM 1854 O O . THR A 1 233 ? 18.587 29.593 16.874 1.00 25.98 233 THR A O 1
ATOM 1857 N N . ALA A 1 234 ? 17.544 30.184 14.963 1.00 24.33 234 ALA A N 1
ATOM 1858 C CA . ALA A 1 234 ? 17.502 31.644 15.152 1.00 24.33 234 ALA A CA 1
ATOM 1859 C C . ALA A 1 234 ? 16.253 32.248 14.454 1.00 24.33 234 ALA A C 1
ATOM 1861 O O . ALA A 1 234 ? 15.669 31.602 13.584 1.00 24.33 234 ALA A O 1
ATOM 1862 N N . VAL A 1 235 ? 15.826 33.456 14.847 1.00 26.84 235 VAL A N 1
ATOM 1863 C CA . VAL A 1 235 ? 14.582 34.134 14.397 1.00 26.84 235 VAL A CA 1
ATOM 1864 C C . VAL A 1 235 ? 14.921 35.331 13.478 1.00 26.84 235 VAL A C 1
ATOM 1866 O O . VAL A 1 235 ? 15.933 35.985 13.733 1.00 26.84 235 VAL A O 1
ATOM 1869 N N . PRO A 1 236 ? 14.144 35.630 12.410 1.00 33.16 236 PRO A N 1
ATOM 1870 C CA . PRO A 1 236 ? 14.571 36.552 11.348 1.00 33.16 236 PRO A CA 1
ATOM 1871 C C . PRO A 1 236 ? 14.071 38.007 11.497 1.00 33.16 236 PRO A C 1
ATOM 1873 O O . PRO A 1 236 ? 13.013 38.237 12.087 1.00 33.16 236 PRO A O 1
ATOM 1876 N N . PRO A 1 237 ? 14.753 38.979 10.856 1.00 29.31 237 PRO A N 1
ATOM 1877 C CA . PRO A 1 237 ? 14.228 40.321 10.600 1.00 29.31 237 PRO A CA 1
ATOM 1878 C C . PRO A 1 237 ? 14.029 40.644 9.099 1.00 29.31 237 PRO A C 1
ATOM 1880 O O . PRO A 1 237 ? 14.864 40.303 8.271 1.00 29.31 237 PRO A O 1
ATOM 1883 N N . GLY A 1 238 ? 12.980 41.421 8.795 1.00 27.03 238 GLY A N 1
ATOM 1884 C CA . GLY A 1 238 ? 12.979 42.476 7.762 1.00 27.03 238 GLY A CA 1
ATOM 1885 C C . GLY A 1 238 ? 12.982 42.106 6.266 1.00 27.03 238 GLY A C 1
ATOM 1886 O O . GLY A 1 238 ? 13.953 41.579 5.735 1.00 27.03 238 GLY A O 1
ATOM 1887 N N . ALA A 1 239 ? 11.951 42.563 5.546 1.00 29.09 239 ALA A N 1
ATOM 1888 C CA . ALA A 1 239 ? 11.955 42.720 4.086 1.00 29.09 239 ALA A CA 1
ATOM 1889 C C . ALA A 1 239 ? 11.689 44.198 3.702 1.00 29.09 239 ALA A C 1
ATOM 1891 O O . ALA A 1 239 ? 10.917 44.859 4.402 1.00 29.09 239 ALA A O 1
ATOM 1892 N N . PRO A 1 240 ? 12.292 44.733 2.621 1.00 34.88 240 PRO A N 1
ATOM 1893 C CA . PRO A 1 240 ? 11.966 46.051 2.066 1.00 34.88 240 PRO A CA 1
ATOM 1894 C C . PRO A 1 240 ? 10.785 45.991 1.070 1.00 34.88 240 PRO A C 1
ATOM 1896 O O . PRO A 1 240 ? 10.371 44.913 0.648 1.00 34.88 240 PRO A O 1
ATOM 1899 N N . ALA A 1 241 ? 10.233 47.153 0.702 1.00 27.97 241 ALA A N 1
ATOM 1900 C CA . ALA A 1 241 ? 8.909 47.287 0.074 1.00 27.97 241 ALA A CA 1
ATOM 1901 C C . ALA A 1 241 ? 8.902 48.073 -1.258 1.00 27.97 241 ALA A C 1
ATOM 1903 O O . ALA A 1 241 ? 9.912 48.648 -1.656 1.00 27.97 241 ALA A O 1
ATOM 1904 N N . GLY A 1 242 ? 7.728 48.160 -1.905 1.00 27.14 242 GLY A N 1
ATOM 1905 C CA . GLY A 1 242 ? 7.479 49.031 -3.061 1.00 27.14 242 GLY A CA 1
ATOM 1906 C C . GLY A 1 242 ? 5.991 49.360 -3.281 1.00 27.14 242 GLY A C 1
ATOM 1907 O O . GLY A 1 242 ? 5.271 48.500 -3.760 1.00 27.14 242 GLY A O 1
ATOM 1908 N N . HIS A 1 243 ? 5.603 50.600 -2.929 1.00 31.02 243 HIS A N 1
ATOM 1909 C CA . HIS A 1 243 ? 4.463 51.458 -3.366 1.00 31.02 243 HIS A CA 1
ATOM 1910 C C . HIS A 1 243 ? 3.042 50.873 -3.623 1.00 31.02 243 HIS A C 1
ATOM 1912 O O . HIS A 1 243 ? 2.900 49.821 -4.223 1.00 31.02 243 HIS A O 1
ATOM 1918 N N . ALA A 1 244 ? 1.906 51.551 -3.364 1.00 30.47 244 ALA A N 1
ATOM 1919 C CA . ALA A 1 244 ? 1.487 52.774 -2.625 1.00 30.47 244 ALA A CA 1
ATOM 1920 C C . ALA A 1 244 ? -0.092 52.805 -2.658 1.00 30.47 244 ALA A C 1
ATOM 1922 O O . ALA A 1 244 ? -0.663 51.766 -2.973 1.00 30.47 244 ALA A O 1
ATOM 1923 N N . ILE A 1 245 ? -0.922 53.832 -2.369 1.00 30.69 245 ILE A N 1
ATOM 1924 C CA . ILE A 1 245 ? -0.813 55.273 -2.024 1.00 30.69 245 ILE A CA 1
ATOM 1925 C C . ILE A 1 245 ? -2.031 55.659 -1.125 1.00 30.69 245 ILE A C 1
ATOM 1927 O O . ILE A 1 245 ? -3.130 55.217 -1.430 1.00 30.69 245 ILE A O 1
ATOM 1931 N N . ALA A 1 246 ? -1.852 56.560 -0.137 1.00 31.62 246 ALA A N 1
ATOM 1932 C CA . ALA A 1 246 ? -2.875 57.348 0.609 1.00 31.62 246 ALA A CA 1
ATOM 1933 C C . ALA A 1 246 ? -3.982 56.613 1.429 1.00 31.62 246 ALA A C 1
ATOM 1935 O O . ALA A 1 246 ? -4.458 55.551 1.058 1.00 31.62 246 ALA A O 1
ATOM 1936 N N . GLY A 1 247 ? -4.484 57.149 2.557 1.00 26.84 247 GLY A N 1
ATOM 1937 C CA . GLY A 1 247 ? -4.070 58.328 3.348 1.00 26.84 247 GLY A CA 1
ATOM 1938 C C . GLY A 1 247 ? -5.080 58.683 4.470 1.00 26.84 247 GLY A C 1
ATOM 1939 O O . GLY A 1 247 ? -6.261 58.385 4.330 1.00 26.84 247 GLY A O 1
ATOM 1940 N N . GLY A 1 248 ? -4.640 59.320 5.572 1.00 26.12 248 GLY A N 1
ATOM 1941 C CA . GLY A 1 248 ? -5.510 59.800 6.677 1.00 26.12 248 GLY A CA 1
ATOM 1942 C C . GLY A 1 248 ? -4.904 59.663 8.094 1.00 26.12 248 GLY A C 1
ATOM 1943 O O . GLY A 1 248 ? -4.285 58.649 8.395 1.00 26.12 248 GLY A O 1
ATOM 1944 N N . VAL A 1 249 ? -5.046 60.697 8.943 1.00 32.31 249 VAL A N 1
ATOM 1945 C CA . VAL A 1 249 ? -4.373 60.953 10.256 1.00 32.31 249 VAL A CA 1
ATOM 1946 C C . VAL A 1 249 ? -5.253 61.964 11.059 1.00 32.31 249 VAL A C 1
ATOM 1948 O O . VAL A 1 249 ? -5.965 62.691 10.360 1.00 32.31 249 VAL A O 1
ATOM 1951 N N . PRO A 1 250 ? -5.253 62.121 12.422 1.00 46.62 250 PRO A N 1
ATOM 1952 C CA . PRO A 1 250 ? -4.459 61.518 13.527 1.00 46.62 250 PRO A CA 1
ATOM 1953 C C . PRO A 1 250 ? -5.281 60.849 14.682 1.00 46.62 250 PRO A C 1
ATOM 1955 O O . PRO A 1 250 ? -6.503 60.766 14.628 1.00 46.62 250 PRO A O 1
ATOM 1958 N N . GLY A 1 251 ? -4.589 60.396 15.750 1.00 29.67 251 GLY A N 1
ATOM 1959 C CA . GLY A 1 251 ? -5.133 60.121 17.109 1.00 29.67 251 GLY A CA 1
ATOM 1960 C C . GLY A 1 251 ? -5.055 61.364 18.034 1.00 29.67 251 GLY A C 1
ATOM 1961 O O . GLY A 1 251 ? -5.313 62.451 17.517 1.00 29.67 251 GLY A O 1
ATOM 1962 N N . PRO A 1 252 ? -4.629 61.297 19.329 1.00 53.72 252 PRO A N 1
ATOM 1963 C CA . PRO A 1 252 ? -4.182 60.151 20.156 1.00 53.72 252 PRO A CA 1
ATOM 1964 C C . PRO A 1 252 ? -4.763 60.129 21.614 1.00 53.72 252 PRO A C 1
ATOM 1966 O O . PRO A 1 252 ? -5.606 60.948 21.963 1.00 53.72 252 PRO A O 1
ATOM 1969 N N . GLY A 1 253 ? -4.281 59.239 22.504 1.00 29.89 253 GLY A N 1
ATOM 1970 C CA . GLY A 1 253 ? -4.593 59.257 23.954 1.00 29.89 253 GLY A CA 1
ATOM 1971 C C . GLY A 1 253 ? -3.880 58.158 24.773 1.00 29.89 253 GLY A C 1
ATOM 1972 O O . GLY A 1 253 ? -3.657 57.072 24.248 1.00 29.89 253 GLY A O 1
ATOM 1973 N N . GLY A 1 254 ? -3.484 58.451 26.024 1.00 32.12 254 GLY A N 1
ATOM 1974 C CA . GLY A 1 254 ? -2.502 57.683 26.824 1.00 32.12 254 GLY A CA 1
ATOM 1975 C C . GLY A 1 254 ? -2.953 57.149 28.213 1.00 32.12 254 GLY A C 1
ATOM 1976 O O . GLY A 1 254 ? -4.155 57.050 28.447 1.00 32.12 254 GLY A O 1
ATOM 1977 N N . PRO A 1 255 ? -2.009 56.756 29.110 1.00 50.25 255 PRO A N 1
ATOM 1978 C CA . PRO A 1 255 ? -2.209 55.627 30.048 1.00 50.25 255 PRO A CA 1
ATOM 1979 C C . PRO A 1 255 ? -1.886 55.888 31.550 1.00 50.25 255 PRO A C 1
ATOM 1981 O O . PRO A 1 255 ? -1.348 56.937 31.887 1.00 50.25 255 PRO A O 1
ATOM 1984 N N . GLY A 1 256 ? -2.062 54.866 32.414 1.00 29.94 256 GLY A N 1
ATOM 1985 C CA . GLY A 1 256 ? -1.144 54.604 33.552 1.00 29.94 256 GLY A CA 1
ATOM 1986 C C . GLY A 1 256 ? -1.708 54.478 34.990 1.00 29.94 256 GLY A C 1
ATOM 1987 O O . GLY A 1 256 ? -2.433 55.348 35.449 1.00 29.94 256 GLY A O 1
ATOM 1988 N N . ASP A 1 257 ? -1.300 53.392 35.668 1.00 31.00 257 ASP A N 1
ATOM 1989 C CA . ASP A 1 257 ? -0.943 53.165 37.096 1.00 31.00 257 ASP A CA 1
ATOM 1990 C C . ASP A 1 257 ? -1.710 53.759 38.311 1.00 31.00 257 ASP A C 1
ATOM 1992 O O . ASP A 1 257 ? -1.869 54.968 38.433 1.00 31.00 257 ASP A O 1
ATOM 1996 N N . ALA A 1 258 ? -1.994 52.896 39.317 1.00 29.75 258 ALA A N 1
ATOM 1997 C CA . ALA A 1 258 ? -1.714 53.092 40.769 1.00 29.75 258 ALA A CA 1
ATOM 1998 C C . ALA A 1 258 ? -2.136 51.874 41.657 1.00 29.75 258 ALA A C 1
ATOM 2000 O O . ALA A 1 258 ? -2.869 50.991 41.220 1.00 29.75 258 ALA A O 1
ATOM 2001 N N . SER A 1 259 ? -1.671 51.802 42.918 1.00 29.75 259 SER A N 1
ATOM 2002 C CA . SER A 1 259 ? -1.923 50.745 43.950 1.00 29.75 259 SER A CA 1
ATOM 2003 C C . SER A 1 259 ? -1.968 51.382 45.377 1.00 29.75 259 SER A C 1
ATOM 2005 O O . SER A 1 259 ? -1.816 52.604 45.427 1.00 29.75 259 SER A O 1
ATOM 2007 N N . PRO A 1 260 ? -2.049 50.676 46.550 1.00 59.22 260 PRO A N 1
ATOM 2008 C CA . PRO A 1 260 ? -2.376 49.254 46.810 1.00 59.22 260 PRO A CA 1
ATOM 2009 C C . PRO A 1 260 ? -3.629 48.897 47.696 1.00 59.22 260 PRO A C 1
ATOM 2011 O O . PRO A 1 260 ? -4.538 48.301 47.129 1.00 59.22 260 PRO A O 1
ATOM 2014 N N . PRO A 1 261 ? -3.742 49.147 49.031 1.00 51.50 261 PRO A N 1
ATOM 2015 C CA . PRO A 1 261 ? -3.226 48.284 50.124 1.00 51.50 261 PRO A CA 1
ATOM 2016 C C . PRO A 1 261 ? -4.238 47.734 51.182 1.00 51.50 261 PRO A C 1
ATOM 2018 O O . PRO A 1 261 ? -5.261 48.351 51.460 1.00 51.50 261 PRO A O 1
ATOM 2021 N N . GLY A 1 262 ? -3.839 46.664 51.905 1.00 29.88 262 GLY A N 1
ATOM 2022 C CA . GLY A 1 262 ? -4.388 46.216 53.217 1.00 29.88 262 GLY A CA 1
ATOM 2023 C C . GLY A 1 262 ? -5.315 44.974 53.199 1.00 29.88 262 GLY A C 1
ATOM 2024 O O . GLY A 1 262 ? -6.038 44.775 52.232 1.00 29.88 262 GLY A O 1
ATOM 2025 N N . GLY A 1 263 ? -5.361 44.093 54.219 1.00 29.89 263 GLY A N 1
ATOM 2026 C CA . GLY A 1 263 ? -4.505 43.935 55.416 1.00 29.89 263 GLY A CA 1
ATOM 2027 C C . GLY A 1 263 ? -5.047 42.909 56.454 1.00 29.89 263 GLY A C 1
ATOM 2028 O O . GLY A 1 263 ? -6.252 42.856 56.671 1.00 29.89 263 GLY A O 1
ATOM 2029 N N . GLY A 1 264 ? -4.163 42.144 57.126 1.00 30.50 264 GLY A N 1
ATOM 2030 C CA . GLY A 1 264 ? -4.481 41.163 58.202 1.00 30.50 264 GLY A CA 1
ATOM 2031 C C . GLY A 1 264 ? -4.963 39.772 57.722 1.00 30.50 264 GLY A C 1
ATOM 2032 O O . GLY A 1 264 ? -5.472 39.660 56.615 1.00 30.50 264 GLY A O 1
ATOM 2033 N N . GLY A 1 265 ? -4.826 38.664 58.471 1.00 29.67 265 GLY A N 1
ATOM 2034 C CA . GLY A 1 265 ? -4.165 38.405 59.768 1.00 29.67 265 GLY A CA 1
ATOM 2035 C C . GLY A 1 265 ? -4.204 36.897 60.138 1.00 29.67 265 GLY A C 1
ATOM 2036 O O . GLY A 1 265 ? -5.028 36.166 59.598 1.00 29.67 265 GLY A O 1
ATOM 2037 N N . GLU A 1 266 ? -3.318 36.424 61.027 1.00 36.72 266 GLU A N 1
ATOM 2038 C CA . GLU A 1 266 ?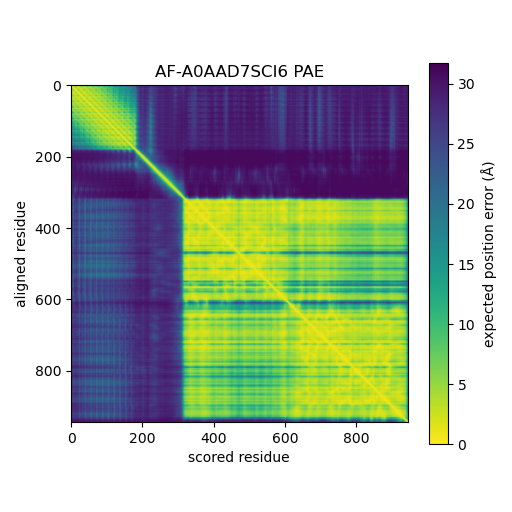 -3.148 34.999 61.433 1.00 36.72 266 GLU A CA 1
ATOM 2039 C C . GLU A 1 266 ? -3.664 34.746 62.879 1.00 36.72 266 GLU A C 1
ATOM 2041 O O . GLU A 1 266 ? -3.825 35.732 63.608 1.00 36.72 266 GLU A O 1
ATOM 2046 N N . PRO A 1 267 ? -3.965 33.495 63.326 1.00 49.88 267 PRO A N 1
ATOM 2047 C CA . PRO A 1 267 ? -2.919 32.628 63.925 1.00 49.88 267 PRO A CA 1
ATOM 2048 C C . PRO A 1 267 ? -3.122 31.080 63.817 1.00 49.88 267 PRO A C 1
ATOM 2050 O O . PRO A 1 267 ? -4.177 30.592 63.415 1.00 49.88 267 PRO A O 1
ATOM 2053 N N . GLY A 1 268 ? -2.110 30.300 64.245 1.00 32.53 268 GLY A N 1
ATOM 2054 C CA . GLY A 1 268 ? -2.166 28.836 64.516 1.00 32.53 268 GLY A CA 1
ATOM 2055 C C . GLY A 1 268 ? -2.643 28.471 65.949 1.00 32.53 268 GLY A C 1
ATOM 2056 O O . GLY A 1 268 ? -3.422 29.257 66.491 1.00 32.53 268 GLY A O 1
ATOM 2057 N N . PRO A 1 269 ? -2.185 27.369 66.622 1.00 51.75 269 PRO A N 1
ATOM 2058 C CA . PRO A 1 269 ? -1.035 26.482 66.307 1.00 51.75 269 PRO A CA 1
ATOM 2059 C C . PRO A 1 269 ? -1.194 24.943 66.601 1.00 51.75 269 PRO A C 1
ATOM 2061 O O . PRO A 1 269 ? -2.205 24.521 67.141 1.00 51.75 269 PRO A O 1
ATOM 2064 N N . ALA A 1 270 ? -0.134 24.152 66.302 1.00 33.41 270 ALA A N 1
ATOM 2065 C CA . ALA A 1 270 ? 0.460 22.980 67.031 1.00 33.41 270 ALA A CA 1
ATOM 2066 C C . ALA A 1 270 ? -0.396 21.800 67.614 1.00 33.41 270 ALA A C 1
ATOM 2068 O O . ALA A 1 270 ? -1.548 21.972 67.974 1.00 33.41 270 ALA A O 1
ATOM 2069 N N . ALA A 1 271 ? 0.112 20.581 67.904 1.00 32.28 271 ALA A N 1
ATOM 2070 C CA . ALA A 1 271 ? 1.250 19.730 67.460 1.00 32.28 271 ALA A CA 1
ATOM 2071 C C . ALA A 1 271 ? 1.163 18.338 68.180 1.00 32.28 271 ALA A C 1
ATOM 2073 O O . ALA A 1 271 ? 0.450 18.237 69.176 1.00 32.28 271 ALA A O 1
ATOM 2074 N N . GLY A 1 272 ? 1.913 17.288 67.773 1.00 27.98 272 GLY A N 1
ATOM 2075 C CA . GLY A 1 272 ? 2.151 16.105 68.648 1.00 27.98 272 GLY A CA 1
ATOM 2076 C C . GLY A 1 272 ? 2.546 14.752 68.006 1.00 27.98 272 GLY A C 1
ATOM 2077 O O . GLY A 1 272 ? 1.771 14.189 67.240 1.00 27.98 272 GLY A O 1
ATOM 2078 N N . ALA A 1 273 ? 3.724 14.213 68.377 1.00 29.38 273 ALA A N 1
ATOM 2079 C CA . ALA A 1 273 ? 4.263 12.843 68.158 1.00 29.38 273 ALA A CA 1
ATOM 2080 C C . ALA A 1 273 ? 5.616 12.696 68.942 1.00 29.38 273 ALA A C 1
ATOM 2082 O O . ALA A 1 273 ? 6.074 13.734 69.429 1.00 29.38 273 ALA A O 1
ATOM 2083 N N . PRO A 1 274 ? 6.355 11.547 69.011 1.00 49.00 274 PRO A N 1
ATOM 2084 C CA . PRO A 1 274 ? 6.045 10.154 68.627 1.00 49.00 274 PRO A CA 1
ATOM 2085 C C . PRO A 1 274 ? 6.213 9.054 69.759 1.00 49.00 274 PRO A C 1
ATOM 2087 O O . PRO A 1 274 ? 5.267 8.952 70.534 1.00 49.00 274 PRO A O 1
ATOM 2090 N N . PRO A 1 275 ? 7.247 8.156 69.867 1.00 51.94 275 PRO A N 1
ATOM 2091 C CA . PRO A 1 275 ? 7.048 6.689 70.066 1.00 51.94 275 PRO A CA 1
ATOM 2092 C C . PRO A 1 275 ? 7.951 6.096 71.211 1.00 51.94 275 PRO A C 1
ATOM 2094 O O . PRO A 1 275 ? 8.146 6.818 72.188 1.00 51.94 275 PRO A O 1
ATOM 2097 N N . PRO A 1 276 ? 8.643 4.916 71.144 1.00 51.09 276 PRO A N 1
ATOM 2098 C CA . PRO A 1 276 ? 8.422 3.576 70.533 1.00 51.09 276 PRO A CA 1
ATOM 2099 C C . PRO A 1 276 ? 8.592 2.395 71.554 1.00 51.09 276 PRO A C 1
ATOM 2101 O O . PRO A 1 276 ? 8.810 2.638 72.741 1.00 51.09 276 PRO A O 1
ATOM 2104 N N . ARG A 1 277 ? 8.610 1.115 71.106 1.00 29.03 277 ARG A N 1
ATOM 2105 C CA . ARG A 1 277 ? 9.426 0.011 71.707 1.00 29.03 277 ARG A CA 1
ATOM 2106 C C . ARG A 1 277 ? 9.576 -1.235 70.803 1.00 29.03 277 ARG A C 1
ATOM 2108 O O . ARG A 1 277 ? 8.851 -1.366 69.824 1.00 29.03 277 ARG A O 1
ATOM 2115 N N . GLU A 1 278 ? 10.540 -2.108 71.130 1.00 28.34 278 GLU A N 1
ATOM 2116 C CA . GLU A 1 278 ? 11.162 -3.127 70.246 1.00 28.34 278 GLU A CA 1
ATOM 2117 C C . GLU A 1 278 ? 11.323 -4.545 70.904 1.00 28.34 278 GLU A C 1
ATOM 2119 O O . GLU A 1 278 ? 10.904 -4.703 72.054 1.00 28.34 278 GLU A O 1
ATOM 2124 N N . PRO A 1 279 ? 11.842 -5.595 70.203 1.00 51.06 279 PRO A N 1
ATOM 2125 C CA . PRO A 1 279 ? 11.712 -7.027 70.576 1.00 51.06 279 PRO A CA 1
ATOM 2126 C C . PRO A 1 279 ? 12.913 -7.624 71.361 1.00 51.06 279 PRO A C 1
ATOM 2128 O O . PRO A 1 279 ? 13.766 -6.881 71.842 1.00 51.06 279 PRO A O 1
ATOM 2131 N N . PRO A 1 280 ? 13.012 -8.975 71.493 1.00 44.56 280 PRO A N 1
ATOM 2132 C CA . PRO A 1 280 ? 14.308 -9.625 71.191 1.00 44.56 280 PRO A CA 1
ATOM 2133 C C . PRO A 1 280 ? 14.304 -11.061 70.570 1.00 44.56 280 PRO A C 1
ATOM 2135 O O . PRO A 1 280 ? 13.711 -11.998 71.090 1.00 44.56 280 PRO A O 1
ATOM 2138 N N . HIS A 1 281 ? 15.099 -11.217 69.500 1.00 30.53 281 HIS A N 1
ATOM 2139 C CA . HIS A 1 281 ? 16.111 -12.259 69.162 1.00 30.53 281 HIS A CA 1
ATOM 2140 C C . HIS A 1 281 ? 15.964 -13.810 69.328 1.00 30.53 281 HIS A C 1
ATOM 2142 O O . HIS A 1 281 ? 15.933 -14.359 70.420 1.00 30.53 281 HIS A O 1
ATOM 2148 N N . HIS A 1 282 ? 16.216 -14.491 68.189 1.00 27.78 282 HIS A N 1
ATOM 2149 C CA . HIS A 1 282 ? 17.132 -15.643 67.915 1.00 27.78 282 HIS A CA 1
ATOM 2150 C C . HIS A 1 282 ? 17.141 -16.978 68.718 1.00 27.78 282 HIS A C 1
ATOM 2152 O O . HIS A 1 282 ? 17.567 -17.013 69.868 1.00 27.78 282 HIS A O 1
ATOM 2158 N N . ARG A 1 283 ? 17.068 -18.119 67.990 1.00 26.17 283 ARG A N 1
ATOM 2159 C CA . ARG A 1 283 ? 18.190 -19.045 67.590 1.00 26.17 283 ARG A CA 1
ATOM 2160 C C . ARG A 1 283 ? 17.618 -20.291 66.855 1.00 26.17 283 ARG A C 1
ATOM 2162 O O . ARG A 1 283 ? 16.611 -20.823 67.286 1.00 26.17 283 ARG A O 1
ATOM 2169 N N . ARG A 1 284 ? 18.041 -20.633 65.621 1.00 26.03 284 ARG A N 1
ATOM 2170 C CA . ARG A 1 284 ? 19.227 -21.412 65.144 1.00 26.03 284 ARG A CA 1
ATOM 2171 C C . ARG A 1 284 ? 19.134 -22.946 65.328 1.00 26.03 284 ARG A C 1
ATOM 2173 O O . ARG A 1 284 ? 19.126 -23.414 66.456 1.00 26.03 284 ARG A O 1
ATOM 2180 N N . GLY A 1 285 ? 19.243 -23.695 64.217 1.00 25.09 285 GLY A N 1
ATOM 2181 C CA . GLY A 1 285 ? 19.431 -25.162 64.181 1.00 25.09 285 GLY A CA 1
ATOM 2182 C C . GLY A 1 285 ? 18.397 -25.924 63.325 1.00 25.09 285 GLY A C 1
ATOM 2183 O O . GLY A 1 285 ? 17.211 -25.706 63.516 1.00 25.09 285 GLY A O 1
ATOM 2184 N N . ASN A 1 286 ? 18.746 -26.920 62.499 1.00 25.12 286 ASN A N 1
ATOM 2185 C CA . ASN A 1 286 ? 19.589 -26.971 61.280 1.00 25.12 286 ASN A CA 1
ATOM 2186 C C . ASN A 1 286 ? 19.724 -28.463 60.852 1.00 25.12 286 ASN A C 1
ATOM 2188 O O . ASN A 1 286 ? 19.845 -29.305 61.732 1.00 25.12 286 ASN A O 1
ATOM 2192 N N . GLN A 1 287 ? 19.809 -28.762 59.543 1.00 28.31 287 GLN A N 1
ATOM 2193 C CA . GLN A 1 287 ? 20.049 -30.098 58.926 1.00 28.31 287 GLN A CA 1
ATOM 2194 C C . GLN A 1 287 ? 18.957 -31.196 59.091 1.00 28.31 287 GLN A C 1
ATOM 2196 O O . GLN A 1 287 ? 18.160 -31.135 60.015 1.00 28.31 287 GLN A O 1
ATOM 2201 N N . SER A 1 288 ? 18.891 -32.271 58.273 1.00 24.67 288 SER A N 1
ATOM 2202 C CA . SER A 1 288 ? 19.106 -32.433 56.805 1.00 24.67 288 SER A CA 1
ATOM 2203 C C . SER A 1 288 ? 18.750 -33.867 56.325 1.00 24.67 288 SER A C 1
ATOM 2205 O O . SER A 1 288 ? 18.925 -34.795 57.107 1.00 24.67 288 SER A O 1
ATOM 2207 N N . ARG A 1 289 ? 18.455 -34.046 55.015 1.00 25.14 289 ARG A N 1
ATOM 2208 C CA . ARG A 1 289 ? 18.394 -35.334 54.249 1.00 25.14 289 ARG A CA 1
ATOM 2209 C C . ARG A 1 289 ? 17.193 -36.268 54.595 1.00 25.14 289 ARG A C 1
ATOM 2211 O O . ARG A 1 289 ? 16.597 -36.099 55.645 1.00 25.14 289 ARG A O 1
ATOM 2218 N N . THR A 1 290 ? 16.724 -37.205 53.744 1.00 25.09 290 THR A N 1
ATOM 2219 C CA . THR A 1 290 ? 17.221 -37.714 52.432 1.00 25.09 290 THR A CA 1
ATOM 2220 C C . THR A 1 290 ? 16.087 -38.132 51.456 1.00 25.09 290 THR A C 1
ATOM 2222 O O . THR A 1 290 ? 14.936 -38.252 51.850 1.00 25.09 290 THR A O 1
ATOM 2225 N N . TYR A 1 291 ? 16.466 -38.363 50.191 1.00 23.78 291 TYR A N 1
ATOM 2226 C CA . TYR A 1 291 ? 15.740 -38.897 49.015 1.00 23.78 291 TYR A CA 1
ATOM 2227 C C . TYR A 1 291 ? 14.767 -40.088 49.190 1.00 23.78 291 TYR A C 1
ATOM 2229 O O . TYR A 1 291 ? 15.078 -41.012 49.938 1.00 23.78 291 TYR A O 1
ATOM 2237 N N . SER A 1 292 ? 13.726 -40.133 48.333 1.00 26.22 292 SER A N 1
ATOM 2238 C CA . SER A 1 292 ? 13.328 -41.216 47.373 1.00 26.22 292 SER A CA 1
ATOM 2239 C C . SER A 1 292 ? 12.059 -40.737 46.611 1.00 26.22 292 SER A C 1
ATOM 2241 O O . SER A 1 292 ? 11.150 -40.243 47.268 1.00 26.22 292 SER A O 1
ATOM 2243 N N . THR A 1 293 ? 12.019 -40.533 45.280 1.00 24.86 293 THR A N 1
ATOM 2244 C CA . THR A 1 293 ? 11.755 -41.512 44.178 1.00 24.86 293 THR A CA 1
ATOM 2245 C C . THR A 1 293 ? 10.486 -42.350 44.419 1.00 24.86 293 THR A C 1
ATOM 2247 O O . THR A 1 293 ? 10.438 -43.061 45.412 1.00 24.86 293 THR A O 1
ATOM 2250 N N . GLU A 1 294 ? 9.409 -42.255 43.624 1.00 27.61 294 GLU A N 1
ATOM 2251 C CA . GLU A 1 294 ? 9.281 -42.805 42.251 1.00 27.61 294 GLU A CA 1
ATOM 2252 C C . GLU A 1 294 ? 8.107 -42.197 41.423 1.00 27.61 294 GLU A C 1
ATOM 2254 O O . GLU A 1 294 ? 7.530 -41.175 41.796 1.00 27.61 294 GLU A O 1
ATOM 2259 N N . GLU A 1 295 ? 7.811 -42.788 40.257 1.00 27.44 295 GLU A N 1
ATOM 2260 C CA . GLU A 1 295 ? 6.798 -42.381 39.265 1.00 27.44 295 GLU A CA 1
ATOM 2261 C C . GLU A 1 295 ? 5.408 -43.012 39.527 1.00 27.44 295 GLU A C 1
ATOM 2263 O O . GLU A 1 295 ? 5.285 -43.973 40.283 1.00 27.44 295 GLU A O 1
ATOM 2268 N N . GLY A 1 296 ? 4.345 -42.512 38.878 1.00 27.72 296 GLY A N 1
ATOM 2269 C CA . GLY A 1 296 ? 3.010 -43.123 38.979 1.00 27.72 296 GLY A CA 1
ATOM 2270 C C . GLY A 1 296 ? 1.927 -42.454 38.126 1.00 27.72 296 GLY A C 1
ATOM 2271 O O . GLY A 1 296 ? 1.478 -41.352 38.428 1.00 27.72 296 GLY A O 1
ATOM 2272 N N . THR A 1 297 ? 1.485 -43.137 37.069 1.00 31.08 297 THR A N 1
ATOM 2273 C CA . THR A 1 297 ? 0.314 -42.775 36.247 1.00 31.08 297 THR A CA 1
ATOM 2274 C C . THR A 1 297 ? -0.993 -43.245 36.887 1.00 31.08 297 THR A C 1
ATOM 2276 O O . THR A 1 297 ? -1.024 -44.336 37.454 1.00 31.08 297 THR A O 1
ATOM 2279 N N . GLY A 1 298 ? -2.096 -42.517 36.692 1.00 27.55 298 GLY A N 1
ATOM 2280 C CA . GLY A 1 298 ? -3.428 -43.034 37.020 1.00 27.55 298 GLY A CA 1
ATOM 2281 C C . GLY A 1 298 ? -4.565 -42.046 36.775 1.00 27.55 298 GLY A C 1
ATOM 2282 O O . GLY A 1 298 ? -4.725 -41.090 37.531 1.00 27.55 298 GLY A O 1
ATOM 2283 N N . ASP A 1 299 ? -5.384 -42.313 35.759 1.00 31.12 299 ASP A N 1
ATOM 2284 C CA . ASP A 1 299 ? -6.717 -41.722 35.635 1.00 31.12 299 ASP A CA 1
ATOM 2285 C C . ASP A 1 299 ? -7.667 -42.320 36.683 1.00 31.12 299 ASP A C 1
ATOM 2287 O O . ASP A 1 299 ? -7.631 -43.530 36.932 1.00 31.12 299 ASP A O 1
ATOM 2291 N N . ASN A 1 300 ? -8.580 -41.509 37.229 1.00 30.06 300 ASN A N 1
ATOM 2292 C CA . ASN A 1 300 ? -9.963 -41.946 37.445 1.00 30.06 300 ASN A CA 1
ATOM 2293 C C . ASN A 1 300 ? -10.936 -40.798 37.743 1.00 30.06 300 ASN A C 1
ATOM 2295 O O . ASN A 1 300 ? -10.548 -39.690 38.114 1.00 30.06 300 ASN A O 1
ATOM 2299 N N . GLU A 1 301 ? -12.223 -41.089 37.568 1.00 30.56 301 GLU A N 1
ATOM 2300 C CA . GLU A 1 301 ? -13.316 -40.127 37.686 1.00 30.56 301 GLU A CA 1
ATOM 2301 C C . GLU A 1 301 ? -13.814 -39.912 39.130 1.00 30.56 301 GLU A C 1
ATOM 2303 O O . GLU A 1 301 ? -13.728 -40.779 39.996 1.00 30.56 301 GLU A O 1
ATOM 2308 N N . GLY A 1 302 ? -14.496 -38.780 39.338 1.00 31.53 302 GLY A N 1
ATOM 2309 C CA . GLY A 1 302 ? -15.793 -38.805 40.021 1.00 31.53 302 GLY A CA 1
ATOM 2310 C C . GLY A 1 302 ? -15.839 -38.917 41.550 1.00 31.53 302 GLY A C 1
ATOM 2311 O O . GLY A 1 302 ? -16.359 -39.896 42.077 1.00 31.53 302 GLY A O 1
ATOM 2312 N N . GLN A 1 303 ? -15.533 -37.829 42.270 1.00 29.08 303 GLN A N 1
ATOM 2313 C CA . GLN A 1 303 ? -16.134 -37.583 43.594 1.00 29.08 303 GLN A CA 1
ATOM 2314 C C . GLN A 1 303 ? -16.671 -36.151 43.748 1.00 29.08 303 GLN A C 1
ATOM 2316 O O . GLN A 1 303 ? -15.942 -35.164 43.675 1.00 29.08 303 GLN A O 1
ATOM 2321 N N . ARG A 1 304 ? -17.984 -36.039 44.000 1.00 37.44 304 ARG A N 1
ATOM 2322 C CA . ARG A 1 304 ? -18.662 -34.780 44.347 1.00 37.44 304 ARG A CA 1
ATOM 2323 C C . ARG A 1 304 ? -18.413 -34.436 45.820 1.00 37.44 304 ARG A C 1
ATOM 2325 O O . ARG A 1 304 ? -19.101 -34.963 46.689 1.00 37.44 304 ARG A O 1
ATOM 2332 N N . ALA A 1 305 ? -17.503 -33.506 46.096 1.00 30.22 305 ALA A N 1
ATOM 2333 C CA . ALA A 1 305 ? -17.340 -32.913 47.425 1.00 30.22 305 ALA A CA 1
ATOM 2334 C C . ALA A 1 305 ? -18.054 -31.549 47.507 1.00 30.22 305 ALA A C 1
ATOM 2336 O O . ALA A 1 305 ? -17.687 -30.602 46.812 1.00 30.22 305 ALA A O 1
ATOM 2337 N N . VAL A 1 306 ? -19.077 -31.428 48.361 1.00 39.78 306 VAL A N 1
ATOM 2338 C CA . VAL A 1 306 ? -19.805 -30.161 48.573 1.00 39.78 306 VAL A CA 1
ATOM 2339 C C . VAL A 1 306 ? -19.049 -29.291 49.580 1.00 39.78 306 VAL A C 1
ATOM 2341 O O . VAL A 1 306 ? -19.264 -29.383 50.787 1.00 39.78 306 VAL A O 1
ATOM 2344 N N . ALA A 1 307 ? -18.171 -28.421 49.083 1.00 30.22 307 ALA A N 1
ATOM 2345 C CA . ALA A 1 307 ? -17.450 -27.447 49.899 1.00 30.22 307 ALA A CA 1
ATOM 2346 C C . ALA A 1 307 ? -18.206 -26.105 49.965 1.00 30.22 307 ALA A C 1
ATOM 2348 O O . ALA A 1 307 ? -18.148 -25.295 49.041 1.00 30.22 307 ALA A O 1
ATOM 2349 N N . ARG A 1 308 ? -18.901 -25.837 51.081 1.00 39.12 308 ARG A N 1
ATOM 2350 C CA . ARG A 1 308 ? -19.409 -24.487 51.394 1.00 39.12 308 ARG A CA 1
ATOM 2351 C C . ARG A 1 308 ? -18.243 -23.585 51.813 1.00 39.12 308 ARG A C 1
ATOM 2353 O O . ARG A 1 308 ? -17.837 -23.614 52.970 1.00 39.12 308 ARG A O 1
ATOM 2360 N N . GLY A 1 309 ? -17.733 -22.776 50.888 1.00 30.44 309 GLY A N 1
ATOM 2361 C CA . GLY A 1 309 ? -16.765 -21.714 51.172 1.00 30.44 309 GLY A CA 1
ATOM 2362 C C . GLY A 1 309 ? -17.359 -20.332 50.901 1.00 30.44 309 GLY A C 1
ATOM 2363 O O . GLY A 1 309 ? -17.827 -20.078 49.794 1.00 30.44 309 GLY A O 1
ATOM 2364 N N . ASN A 1 310 ? -17.308 -19.426 51.883 1.00 40.12 310 ASN A N 1
ATOM 2365 C CA . ASN A 1 310 ? -17.641 -18.012 51.678 1.00 40.12 310 ASN A CA 1
ATOM 2366 C C . ASN A 1 310 ? -16.503 -17.312 50.911 1.00 40.12 310 ASN A C 1
ATOM 2368 O O . ASN A 1 310 ? -15.648 -16.662 51.509 1.00 40.12 310 ASN A O 1
ATOM 2372 N N . GLY A 1 311 ? -16.483 -17.470 49.587 1.00 31.17 311 GLY A N 1
ATOM 2373 C CA . GLY A 1 311 ? -15.660 -16.663 48.686 1.00 31.17 311 GLY A CA 1
ATOM 2374 C C . GLY A 1 311 ? -16.340 -15.332 48.355 1.00 31.17 311 GLY A C 1
ATOM 2375 O O . GLY A 1 311 ? -17.552 -15.284 48.160 1.00 31.17 311 GLY A O 1
ATOM 2376 N N . THR A 1 312 ? -15.569 -14.247 48.281 1.00 36.38 312 THR A N 1
ATOM 2377 C CA . THR A 1 312 ? -16.046 -12.946 47.785 1.00 36.38 312 THR A CA 1
ATOM 2378 C C . THR A 1 312 ? -16.496 -13.046 46.327 1.00 36.38 312 THR A C 1
ATOM 2380 O O . THR A 1 312 ? -15.761 -13.600 45.509 1.00 36.38 312 THR A O 1
ATOM 2383 N N . ASP A 1 313 ? -17.661 -12.478 46.000 1.00 34.34 313 ASP A N 1
ATOM 2384 C CA . ASP A 1 313 ? -18.308 -12.583 44.682 1.00 34.34 313 ASP A CA 1
ATOM 2385 C C . ASP A 1 313 ? -17.587 -11.780 43.579 1.00 34.34 313 ASP A C 1
ATOM 2387 O O . ASP A 1 313 ? -18.025 -10.721 43.125 1.00 34.34 313 ASP A O 1
ATOM 2391 N N . CYS A 1 314 ? -16.451 -12.308 43.127 1.00 37.06 314 CYS A N 1
ATOM 2392 C CA . CYS A 1 314 ? -15.850 -11.956 41.848 1.00 37.06 314 CYS A CA 1
ATOM 2393 C C . CYS A 1 314 ? -16.604 -12.691 40.732 1.00 37.06 314 CYS A C 1
ATOM 2395 O O . CYS A 1 314 ? -16.102 -13.674 40.188 1.00 37.06 314 CYS A O 1
ATOM 2397 N N . ALA A 1 315 ? -17.815 -12.223 40.416 1.00 39.50 315 ALA A N 1
ATOM 2398 C CA . ALA A 1 315 ? -18.701 -12.829 39.425 1.00 39.50 315 ALA A CA 1
ATOM 2399 C C . ALA A 1 315 ? -17.978 -13.098 38.089 1.00 39.50 315 ALA A C 1
ATOM 2401 O O . ALA A 1 315 ? -17.740 -12.187 37.285 1.00 39.50 315 ALA A O 1
ATOM 2402 N N . HIS A 1 316 ? -17.634 -14.368 37.852 1.00 45.28 316 HIS A N 1
ATOM 2403 C CA . HIS A 1 316 ? -17.020 -14.811 36.606 1.00 45.28 316 HIS A CA 1
ATOM 2404 C C . HIS A 1 316 ? -17.979 -14.515 35.452 1.00 45.28 316 HIS A C 1
ATOM 2406 O O . HIS A 1 316 ? -19.112 -14.994 35.420 1.00 45.28 316 HIS A O 1
ATOM 2412 N N . GLN A 1 317 ? -17.523 -13.697 34.504 1.00 55.59 317 GLN A N 1
ATOM 2413 C CA . GLN A 1 317 ? -18.291 -13.404 33.298 1.00 55.59 317 GLN A CA 1
ATOM 2414 C C . GLN A 1 317 ? -18.466 -14.706 32.502 1.00 55.59 317 GLN A C 1
ATOM 2416 O O . GLN A 1 317 ? -17.498 -15.469 32.420 1.00 55.59 317 GLN A O 1
ATOM 2421 N N . PRO A 1 318 ? -19.649 -14.974 31.913 1.00 64.25 318 PRO A N 1
ATOM 2422 C CA . PRO A 1 318 ? -19.801 -16.119 31.027 1.00 64.25 318 PRO A CA 1
ATOM 2423 C C . PRO A 1 318 ? -18.776 -15.982 29.889 1.00 64.25 318 PRO A C 1
ATOM 2425 O O . PRO A 1 318 ? -18.717 -14.911 29.271 1.00 64.25 318 PRO A O 1
ATOM 2428 N N . PRO A 1 319 ? -17.925 -16.997 29.652 1.00 76.75 319 PRO A N 1
ATOM 2429 C CA . PRO A 1 319 ? -16.940 -16.932 28.585 1.00 76.75 319 PRO A CA 1
ATOM 2430 C C . PRO A 1 319 ? -17.653 -16.834 27.235 1.00 76.75 319 PRO A C 1
ATOM 2432 O O . PRO A 1 319 ? -18.726 -17.402 27.048 1.00 76.75 319 PRO A O 1
ATOM 2435 N N . VAL A 1 320 ? -17.043 -16.115 26.295 1.00 90.00 320 VAL A N 1
ATOM 2436 C CA . VAL A 1 320 ? -17.435 -16.189 24.883 1.00 90.00 320 VAL A CA 1
ATOM 2437 C C . VAL A 1 320 ? -17.062 -17.584 24.385 1.00 90.00 320 VAL A C 1
ATOM 2439 O O . VAL A 1 320 ? -15.942 -18.038 24.638 1.00 90.00 320 VAL A O 1
ATOM 2442 N N . ASP A 1 321 ? -17.978 -18.270 23.702 1.00 91.81 321 ASP A N 1
ATOM 2443 C CA . ASP A 1 321 ? -17.684 -19.594 23.156 1.00 91.81 321 ASP A CA 1
ATOM 2444 C C . ASP A 1 321 ? -16.533 -19.499 22.150 1.00 91.81 321 ASP A C 1
ATOM 2446 O O . ASP A 1 321 ? -16.488 -18.591 21.322 1.00 91.81 321 ASP A O 1
ATOM 2450 N N . LYS A 1 322 ? -15.586 -20.444 22.211 1.00 88.12 322 LYS A N 1
ATOM 2451 C CA . LYS A 1 322 ? -14.304 -20.400 21.473 1.00 88.12 322 LYS A CA 1
ATOM 2452 C C . LYS A 1 322 ? -14.460 -20.114 19.969 1.00 88.12 322 LYS A C 1
ATOM 2454 O O . LYS A 1 322 ? -13.607 -19.468 19.369 1.00 88.12 322 LYS A O 1
ATOM 2459 N N . CYS A 1 323 ? -15.533 -20.625 19.369 1.00 91.94 323 CYS A N 1
ATOM 2460 C CA . CYS A 1 323 ? -15.827 -20.485 17.945 1.00 91.94 323 CYS A CA 1
ATOM 2461 C C . CYS A 1 323 ? -17.041 -19.580 17.661 1.00 91.94 323 CYS A C 1
ATOM 2463 O O . CYS A 1 323 ? -17.533 -19.570 16.536 1.00 91.94 323 CYS A O 1
ATOM 2465 N N . GLU A 1 324 ? -17.520 -18.804 18.643 1.00 94.31 324 GLU A N 1
ATOM 2466 C CA . GLU A 1 324 ? -18.441 -17.698 18.369 1.00 94.31 324 GLU A CA 1
ATOM 2467 C C . GLU A 1 324 ? -17.695 -16.617 17.572 1.00 94.31 324 GLU A C 1
ATOM 2469 O O . GLU A 1 324 ? -16.602 -16.193 17.960 1.00 94.31 324 GLU A O 1
ATOM 2474 N N . THR A 1 325 ? -18.282 -16.171 16.460 1.00 95.81 325 THR A N 1
ATOM 2475 C CA . THR A 1 325 ? -17.709 -15.109 15.626 1.00 95.81 325 THR A CA 1
ATOM 2476 C C . THR A 1 325 ? -18.009 -13.743 16.232 1.00 95.81 325 THR A C 1
ATOM 2478 O O . THR A 1 325 ? -19.165 -13.398 16.476 1.00 95.81 325 THR A O 1
ATOM 2481 N N . ILE A 1 326 ? -16.968 -12.942 16.456 1.00 98.19 326 ILE A N 1
ATOM 2482 C CA . ILE A 1 326 ? -17.102 -11.571 16.955 1.00 98.19 326 ILE A CA 1
ATOM 2483 C C . ILE A 1 326 ? -17.241 -10.629 15.760 1.00 98.19 326 ILE A C 1
ATOM 2485 O O . ILE A 1 326 ? -16.329 -10.507 14.938 1.00 98.19 326 ILE A O 1
ATOM 2489 N N . HIS A 1 327 ? -18.378 -9.940 15.683 1.00 98.75 327 HIS A N 1
ATOM 2490 C CA . HIS A 1 327 ? -18.676 -8.996 14.608 1.00 98.75 327 HIS A CA 1
ATOM 2491 C C . HIS A 1 327 ? -18.220 -7.579 14.971 1.00 98.75 327 HIS A C 1
ATOM 2493 O O . HIS A 1 327 ? -18.580 -7.039 16.025 1.00 98.75 327 HIS A O 1
ATOM 2499 N N . VAL A 1 328 ? -17.456 -6.961 14.070 1.00 98.88 328 VAL A N 1
ATOM 2500 C CA . VAL A 1 328 ? -16.837 -5.642 14.246 1.00 98.88 328 VAL A CA 1
ATOM 2501 C C . VAL A 1 328 ? -17.170 -4.753 13.047 1.00 98.88 328 VAL A C 1
ATOM 2503 O O . VAL A 1 328 ? -16.781 -5.065 11.928 1.00 98.88 328 VAL A O 1
ATOM 2506 N N . ALA A 1 329 ? -17.864 -3.637 13.258 1.00 98.81 329 ALA A N 1
ATOM 2507 C CA . ALA A 1 329 ? -18.178 -2.653 12.225 1.00 98.81 329 ALA A CA 1
ATOM 2508 C C . ALA A 1 329 ? -17.227 -1.450 12.290 1.00 98.81 329 ALA A C 1
ATOM 2510 O O . ALA A 1 329 ? -16.957 -0.915 13.368 1.00 98.81 329 ALA A O 1
ATOM 2511 N N . ILE A 1 330 ? -16.730 -1.009 11.134 1.00 98.69 330 ILE A N 1
ATOM 2512 C CA . ILE A 1 330 ? -15.783 0.106 11.015 1.00 98.69 330 ILE A CA 1
ATOM 2513 C C . ILE A 1 330 ? -16.183 0.965 9.811 1.00 98.69 330 ILE A C 1
ATOM 2515 O O . ILE A 1 330 ? -16.402 0.443 8.720 1.00 98.69 330 ILE A O 1
ATOM 2519 N N . VAL A 1 331 ? -16.247 2.286 9.985 1.00 98.06 331 VAL A N 1
ATOM 2520 C CA . VAL A 1 331 ? -16.369 3.226 8.857 1.00 98.06 331 VAL A CA 1
ATOM 2521 C C . VAL A 1 331 ? -14.962 3.620 8.417 1.00 98.06 331 VAL A C 1
ATOM 2523 O O . VAL A 1 331 ? -14.180 4.111 9.229 1.00 98.06 331 VAL A O 1
ATOM 2526 N N . CYS A 1 332 ? -14.615 3.393 7.152 1.00 97.50 332 CYS A N 1
ATOM 2527 C CA . CYS A 1 332 ? -13.264 3.602 6.638 1.00 97.50 332 CYS A CA 1
ATOM 2528 C C . CYS A 1 332 ? -13.326 4.115 5.195 1.00 97.50 332 CYS A C 1
ATOM 2530 O O . CYS A 1 332 ? -13.782 3.398 4.317 1.00 97.50 332 CYS A O 1
ATOM 2532 N N . ALA A 1 333 ? -12.885 5.347 4.941 1.00 95.31 333 ALA A N 1
ATOM 2533 C CA . ALA A 1 333 ? -13.005 5.980 3.626 1.00 95.31 333 ALA A CA 1
ATOM 2534 C C . ALA A 1 333 ? -11.709 6.693 3.211 1.00 95.31 333 ALA A C 1
ATOM 2536 O O . ALA A 1 333 ? -11.047 7.345 4.027 1.00 95.31 333 ALA A O 1
ATOM 2537 N N . GLY A 1 334 ? -11.352 6.565 1.935 1.00 95.69 334 GLY A N 1
ATOM 2538 C CA . GLY A 1 334 ? -10.160 7.145 1.331 1.00 95.69 334 GLY A CA 1
ATOM 2539 C C . GLY A 1 334 ? -8.825 6.542 1.794 1.00 95.69 334 GLY A C 1
ATOM 2540 O O . GLY A 1 334 ? -8.726 5.716 2.708 1.00 95.69 334 GLY A O 1
ATOM 2541 N N . TYR A 1 335 ? -7.751 7.002 1.147 1.00 96.25 335 TYR A N 1
ATOM 2542 C CA . TYR A 1 335 ? -6.389 6.470 1.289 1.00 96.25 335 TYR A CA 1
ATOM 2543 C C . TYR A 1 335 ? -5.848 6.480 2.729 1.00 96.25 335 TYR A C 1
ATOM 2545 O O . TYR A 1 335 ? -5.208 5.524 3.166 1.00 96.25 335 TYR A O 1
ATOM 2553 N N . ASN A 1 336 ? -6.105 7.551 3.488 1.00 94.00 336 ASN A N 1
ATOM 2554 C CA . ASN A 1 336 ? -5.556 7.698 4.840 1.00 94.00 336 ASN A CA 1
ATOM 2555 C C . ASN A 1 336 ? -6.211 6.744 5.846 1.00 94.00 336 ASN A C 1
ATOM 2557 O O . ASN A 1 336 ? -5.492 6.037 6.546 1.00 94.00 336 ASN A O 1
ATOM 2561 N N . ALA A 1 337 ? -7.546 6.664 5.882 1.00 95.19 337 ALA A N 1
ATOM 2562 C CA . ALA A 1 337 ? -8.233 5.750 6.794 1.00 95.19 337 ALA A CA 1
ATOM 2563 C C . ALA A 1 337 ? -7.883 4.286 6.482 1.00 95.19 337 ALA A C 1
ATOM 2565 O O . ALA A 1 337 ? -7.620 3.515 7.404 1.00 95.19 337 ALA A O 1
ATOM 2566 N N . SER A 1 338 ? -7.791 3.939 5.191 1.00 97.31 338 SER A N 1
ATOM 2567 C CA . SER A 1 338 ? -7.430 2.593 4.712 1.00 97.31 338 SER A CA 1
ATOM 2568 C C . SER A 1 338 ? -6.054 2.126 5.193 1.00 97.31 338 SER A C 1
ATOM 2570 O O . SER A 1 338 ? -5.857 0.939 5.437 1.00 97.31 338 SER A O 1
ATOM 2572 N N . ARG A 1 339 ? -5.110 3.059 5.364 1.00 95.88 339 ARG A N 1
ATOM 2573 C CA . ARG A 1 339 ? -3.778 2.796 5.922 1.00 95.88 339 ARG A CA 1
ATOM 2574 C C . ARG A 1 339 ? -3.785 2.772 7.446 1.00 95.88 339 ARG A C 1
ATOM 2576 O O . ARG A 1 339 ? -3.194 1.882 8.055 1.00 95.88 339 ARG A O 1
ATOM 2583 N N . ASP A 1 340 ? -4.429 3.752 8.069 1.00 93.25 340 ASP A N 1
ATOM 2584 C CA . ASP A 1 340 ? -4.358 3.940 9.517 1.00 93.25 340 ASP A CA 1
ATOM 2585 C C . ASP A 1 340 ? -5.090 2.792 10.255 1.00 93.25 340 ASP A C 1
ATOM 2587 O O . ASP A 1 340 ? -4.572 2.263 11.246 1.00 93.25 340 ASP A O 1
ATOM 2591 N N . VAL A 1 341 ? -6.207 2.297 9.692 1.00 97.56 341 VAL A N 1
ATOM 2592 C CA . VAL A 1 341 ? -7.003 1.167 10.220 1.00 97.56 341 VAL A CA 1
ATOM 2593 C C . VAL A 1 341 ? -6.235 -0.159 10.287 1.00 97.56 341 VAL A C 1
ATOM 2595 O O . VAL A 1 341 ? -6.577 -1.031 11.085 1.00 97.56 341 VAL A O 1
ATOM 2598 N N . VAL A 1 342 ? -5.153 -0.318 9.516 1.00 98.00 342 VAL A N 1
ATOM 2599 C CA . VAL A 1 342 ? -4.297 -1.515 9.576 1.00 98.00 342 VAL A CA 1
ATOM 2600 C C . VAL A 1 342 ? -3.670 -1.668 10.968 1.00 98.00 342 VAL A C 1
ATOM 2602 O O . VAL A 1 342 ? -3.508 -2.788 11.449 1.00 98.00 342 VAL A O 1
ATOM 2605 N N . THR A 1 343 ? -3.374 -0.559 11.656 1.00 96.81 343 THR A N 1
ATOM 2606 C CA . THR A 1 343 ? -2.811 -0.577 13.020 1.00 96.81 343 THR A CA 1
ATOM 2607 C C . THR A 1 343 ? -3.833 -1.082 14.039 1.00 96.81 343 THR A C 1
ATOM 2609 O O . THR A 1 343 ? -3.506 -1.931 14.872 1.00 96.81 343 THR A O 1
ATOM 2612 N N . LEU A 1 344 ? -5.089 -0.630 13.922 1.00 98.12 344 LEU A N 1
ATOM 2613 C CA . LEU A 1 344 ? -6.213 -1.156 14.697 1.00 98.12 344 LEU A CA 1
ATOM 2614 C C . LEU A 1 344 ? -6.357 -2.665 14.466 1.00 98.12 344 LEU A C 1
ATOM 2616 O O . LEU A 1 344 ? -6.295 -3.439 15.423 1.00 98.12 344 LEU A O 1
ATOM 2620 N N . VAL A 1 345 ? -6.486 -3.083 13.203 1.00 98.50 345 VAL A N 1
ATOM 2621 C CA . VAL A 1 345 ? -6.692 -4.488 12.824 1.00 98.50 345 VAL A CA 1
ATOM 2622 C C . VAL A 1 345 ? -5.566 -5.370 13.367 1.00 98.50 345 VAL A C 1
ATOM 2624 O O . VAL A 1 345 ? -5.858 -6.374 14.011 1.00 98.50 345 VAL A O 1
ATOM 2627 N N . LYS A 1 346 ? -4.291 -4.974 13.230 1.00 98.25 346 LYS A N 1
ATOM 2628 C CA . LYS A 1 346 ? -3.158 -5.693 13.845 1.00 98.25 346 LYS A CA 1
ATOM 2629 C C . LYS A 1 346 ? -3.300 -5.837 15.363 1.00 98.25 346 LYS A C 1
ATOM 2631 O O . LYS A 1 346 ? -3.083 -6.933 15.872 1.00 98.25 346 LYS A O 1
ATOM 2636 N N . SER A 1 347 ? -3.675 -4.773 16.080 1.00 97.88 347 SER A N 1
ATOM 2637 C CA . SER A 1 347 ? -3.824 -4.825 17.545 1.00 97.88 347 SER A CA 1
ATOM 2638 C C . SER A 1 347 ? -4.929 -5.795 17.991 1.00 97.88 347 SER A C 1
ATOM 2640 O O . SER A 1 347 ? -4.731 -6.565 18.928 1.00 97.88 347 SER A O 1
ATOM 2642 N N . VAL A 1 348 ? -6.052 -5.848 17.265 1.00 98.31 348 VAL A N 1
ATOM 2643 C CA . VAL A 1 348 ? -7.134 -6.816 17.518 1.00 98.31 348 VAL A CA 1
ATOM 2644 C C . VAL A 1 348 ? -6.687 -8.241 17.160 1.00 98.31 348 VAL A C 1
ATOM 2646 O O . VAL A 1 348 ? -6.840 -9.161 17.963 1.00 98.31 348 VAL A O 1
ATOM 2649 N N . LEU A 1 349 ? -6.077 -8.434 15.984 1.00 96.81 349 LEU A N 1
ATOM 2650 C CA . LEU A 1 349 ? -5.603 -9.738 15.501 1.00 96.81 349 LEU A CA 1
ATOM 2651 C C . LEU A 1 349 ? -4.475 -10.347 16.348 1.00 96.81 349 LEU A C 1
ATOM 2653 O O . LEU A 1 349 ? -4.325 -11.568 16.348 1.00 96.81 349 LEU A O 1
ATOM 2657 N N . PHE A 1 350 ? -3.693 -9.527 17.053 1.00 94.81 350 PHE A N 1
ATOM 2658 C CA . PHE A 1 350 ? -2.640 -9.978 17.965 1.00 94.81 350 PHE A CA 1
ATOM 2659 C C . PHE A 1 350 ? -3.195 -10.530 19.288 1.00 94.81 350 PHE A C 1
ATOM 2661 O O . PHE A 1 350 ? -2.606 -11.441 19.868 1.00 94.81 350 PHE A O 1
ATOM 2668 N N . HIS A 1 351 ? -4.324 -9.996 19.768 1.00 93.62 351 HIS A N 1
ATOM 2669 C CA . HIS A 1 351 ? -4.914 -10.377 21.056 1.00 93.62 351 HIS A CA 1
ATOM 2670 C C . HIS A 1 351 ? -6.086 -11.372 20.965 1.00 93.62 351 HIS A C 1
ATOM 2672 O O . HIS A 1 351 ? -6.424 -11.974 21.985 1.00 93.62 351 HIS A O 1
ATOM 2678 N N . ARG A 1 352 ? -6.701 -11.547 19.784 1.00 93.25 352 ARG A N 1
ATOM 2679 C CA . ARG A 1 352 ? -7.896 -12.390 19.569 1.00 93.25 352 ARG A CA 1
ATOM 2680 C C . ARG A 1 352 ? -7.742 -13.843 20.040 1.00 93.25 352 ARG A C 1
ATOM 2682 O O . ARG A 1 352 ? -6.689 -14.460 19.866 1.00 93.25 352 ARG A O 1
ATOM 2689 N N . ARG A 1 353 ? -8.852 -14.435 20.491 1.00 92.56 353 ARG A N 1
ATOM 2690 C CA . ARG A 1 353 ? -9.012 -15.897 20.678 1.00 92.56 353 ARG A CA 1
ATOM 2691 C C . ARG A 1 353 ? -10.201 -16.505 19.925 1.00 92.56 353 ARG A C 1
ATOM 2693 O O . ARG A 1 353 ? -10.406 -17.713 19.998 1.00 92.56 353 ARG A O 1
ATOM 2700 N N . ASN A 1 354 ? -10.937 -15.669 19.197 1.00 94.81 354 ASN A N 1
ATOM 2701 C CA . ASN A 1 354 ? -12.174 -15.989 18.492 1.00 94.81 354 ASN A CA 1
ATOM 2702 C C . ASN A 1 354 ? -12.066 -15.659 16.991 1.00 94.81 354 ASN A C 1
ATOM 2704 O O . ASN A 1 354 ? -11.303 -14.753 16.622 1.00 94.81 354 ASN A O 1
ATOM 2708 N N . PRO A 1 355 ? -12.853 -16.328 16.124 1.00 95.69 355 PRO A N 1
ATOM 2709 C CA . PRO A 1 355 ? -13.093 -15.876 14.755 1.00 95.69 355 PRO A CA 1
ATOM 2710 C C . PRO A 1 355 ? -13.624 -14.436 14.724 1.00 95.69 355 PRO A C 1
ATOM 2712 O O . PRO A 1 355 ? -14.402 -14.038 15.594 1.00 95.69 355 PRO A O 1
ATOM 2715 N N . LEU A 1 356 ? -13.220 -13.657 13.719 1.00 97.12 356 LEU A N 1
ATOM 2716 C CA . LEU A 1 356 ? -13.646 -12.263 13.555 1.00 97.12 356 LEU A CA 1
ATOM 2717 C C . LEU A 1 356 ? -14.363 -12.057 12.220 1.00 97.12 356 LEU A C 1
ATOM 2719 O O . LEU A 1 356 ? -13.915 -12.560 11.190 1.00 97.12 356 LEU A O 1
ATOM 2723 N N . HIS A 1 357 ? -15.412 -11.236 12.222 1.00 98.12 357 HIS A N 1
ATOM 2724 C CA . HIS A 1 357 ? -16.035 -10.720 11.004 1.00 98.12 357 HIS A CA 1
ATOM 2725 C C . HIS A 1 357 ? -15.983 -9.192 11.017 1.00 98.12 357 HIS A C 1
ATOM 2727 O O . HIS A 1 357 ? -16.643 -8.548 11.834 1.00 98.12 357 HIS A O 1
ATOM 2733 N N . PHE A 1 358 ? -15.181 -8.610 10.126 1.00 98.75 358 PHE A N 1
ATOM 2734 C CA . PHE A 1 358 ? -15.141 -7.165 9.923 1.00 98.75 358 PHE A CA 1
ATOM 2735 C C . PHE A 1 358 ? -16.179 -6.737 8.876 1.00 98.75 358 PHE A C 1
ATOM 2737 O O . PHE A 1 358 ? -16.199 -7.255 7.762 1.00 98.75 358 PHE A O 1
ATOM 2744 N N . HIS A 1 359 ? -17.014 -5.763 9.228 1.00 98.75 359 HIS A N 1
ATOM 2745 C CA . HIS A 1 359 ? -17.970 -5.109 8.341 1.00 98.75 359 HIS A CA 1
ATOM 2746 C C . HIS A 1 359 ? -17.469 -3.686 8.068 1.00 98.75 359 HIS A C 1
ATOM 2748 O O . HIS A 1 359 ? -17.546 -2.825 8.949 1.00 98.75 359 HIS A O 1
ATOM 2754 N N . PHE A 1 360 ? -16.925 -3.433 6.878 1.00 98.69 360 PHE A N 1
ATOM 2755 C CA . PHE A 1 360 ? -16.388 -2.116 6.526 1.00 98.69 360 PHE A CA 1
ATOM 2756 C C . PHE A 1 360 ? -17.390 -1.309 5.700 1.00 98.69 360 PHE A C 1
ATOM 2758 O O . PHE A 1 360 ? -17.819 -1.748 4.636 1.00 98.69 360 PHE A O 1
ATOM 2765 N N . ILE A 1 361 ? -17.725 -0.110 6.177 1.00 98.38 361 ILE A N 1
ATOM 2766 C CA . ILE A 1 361 ? -18.514 0.873 5.430 1.00 98.38 361 ILE A CA 1
ATOM 2767 C C . ILE A 1 361 ? -17.507 1.783 4.725 1.00 98.38 361 ILE A C 1
ATOM 2769 O O . ILE A 1 361 ? -16.755 2.497 5.398 1.00 98.38 361 ILE A O 1
ATOM 2773 N N . THR A 1 362 ? -17.460 1.711 3.396 1.00 98.12 362 THR A N 1
ATOM 2774 C CA . THR A 1 362 ? -16.329 2.180 2.578 1.00 98.12 362 THR A CA 1
ATOM 2775 C C . THR A 1 362 ? -16.759 2.992 1.375 1.00 98.12 362 THR A C 1
ATOM 2777 O O . THR A 1 362 ? -17.764 2.673 0.751 1.00 98.12 362 THR A O 1
ATOM 2780 N N . ASP A 1 363 ? -15.943 3.972 0.986 1.00 96.94 363 ASP A N 1
ATOM 2781 C CA . ASP A 1 363 ? -15.948 4.440 -0.400 1.00 96.94 363 ASP A CA 1
ATOM 2782 C C . ASP A 1 363 ? -15.206 3.451 -1.315 1.00 96.94 363 ASP A C 1
ATOM 2784 O O . ASP A 1 363 ? -14.456 2.582 -0.858 1.00 96.94 363 ASP A O 1
ATOM 2788 N N . SER A 1 364 ? -15.401 3.587 -2.625 1.00 96.38 364 SER A N 1
ATOM 2789 C CA . SER A 1 364 ? -14.796 2.709 -3.638 1.00 96.38 364 SER A CA 1
ATOM 2790 C C . SER A 1 364 ? -13.260 2.652 -3.561 1.00 96.38 364 SER A C 1
ATOM 2792 O O . SER A 1 364 ? -12.661 1.610 -3.838 1.00 96.38 364 SER A O 1
ATOM 2794 N N . ILE A 1 365 ? -12.619 3.736 -3.105 1.00 96.62 365 ILE A N 1
ATOM 2795 C CA . ILE A 1 365 ? -11.177 3.804 -2.828 1.00 96.62 365 ILE A CA 1
ATOM 2796 C C . ILE A 1 365 ? -10.804 2.858 -1.680 1.00 96.62 365 ILE A C 1
ATOM 2798 O O . ILE A 1 365 ? -9.946 1.988 -1.854 1.00 96.62 365 ILE A O 1
ATOM 2802 N N . ALA A 1 366 ? -11.439 3.003 -0.513 1.00 98.06 366 ALA A N 1
ATOM 2803 C CA . ALA A 1 366 ? -11.144 2.166 0.644 1.00 98.06 366 ALA A CA 1
ATOM 2804 C C . ALA A 1 366 ? -11.521 0.699 0.409 1.00 98.06 366 ALA A C 1
ATOM 2806 O O . ALA A 1 366 ? -10.762 -0.189 0.796 1.00 98.06 366 ALA A O 1
ATOM 2807 N N . GLN A 1 367 ? -12.628 0.432 -0.289 1.00 98.19 367 GLN A N 1
ATOM 2808 C CA . GLN A 1 367 ? -13.029 -0.921 -0.672 1.00 98.19 367 GLN A CA 1
ATOM 2809 C C . GLN A 1 367 ? -11.950 -1.607 -1.520 1.00 98.19 367 GLN A C 1
ATOM 2811 O O . GLN A 1 367 ? -11.532 -2.714 -1.191 1.00 98.19 367 GLN A O 1
ATOM 2816 N N . HIS A 1 368 ? -11.446 -0.951 -2.571 1.00 97.81 368 HIS A N 1
ATOM 2817 C CA . HIS A 1 368 ? -10.410 -1.511 -3.450 1.00 97.81 368 HIS A CA 1
ATOM 2818 C C . HIS A 1 368 ? -9.098 -1.801 -2.703 1.00 97.81 368 HIS A C 1
ATOM 2820 O O . HIS A 1 368 ? -8.503 -2.873 -2.852 1.00 97.81 368 HIS A O 1
ATOM 2826 N N . ILE A 1 369 ? -8.667 -0.872 -1.842 1.00 98.62 369 ILE A N 1
ATOM 2827 C CA . ILE A 1 369 ? -7.450 -1.021 -1.033 1.00 98.62 369 ILE A CA 1
ATOM 2828 C C . ILE A 1 369 ? -7.601 -2.156 -0.015 1.00 98.62 369 ILE A C 1
ATOM 2830 O O . ILE A 1 369 ? -6.732 -3.027 0.064 1.00 98.62 369 ILE A O 1
ATOM 2834 N N . LEU A 1 370 ? -8.690 -2.159 0.759 1.00 98.56 370 LEU A N 1
ATOM 2835 C CA . LEU A 1 370 ? -8.900 -3.110 1.848 1.00 98.56 370 LEU A CA 1
ATOM 2836 C C . LEU A 1 370 ? -9.256 -4.510 1.338 1.00 98.56 370 LEU A C 1
ATOM 2838 O O . LEU A 1 370 ? -8.763 -5.481 1.905 1.00 98.56 370 LEU A O 1
ATOM 2842 N N . ALA A 1 371 ? -10.028 -4.646 0.256 1.00 98.06 371 ALA A N 1
ATOM 2843 C CA . ALA A 1 371 ? -10.299 -5.947 -0.357 1.00 98.06 371 ALA A CA 1
ATOM 2844 C C . ALA A 1 371 ? -9.002 -6.594 -0.866 1.00 98.06 371 ALA A C 1
ATOM 2846 O O . ALA A 1 371 ? -8.716 -7.742 -0.521 1.00 98.06 371 ALA A O 1
ATOM 2847 N N . SER A 1 372 ? -8.161 -5.839 -1.590 1.00 98.12 372 SER A N 1
ATOM 2848 C CA . SER A 1 372 ? -6.824 -6.303 -1.989 1.00 98.12 372 SER A CA 1
ATOM 2849 C C . SER A 1 372 ? -5.961 -6.653 -0.775 1.00 98.12 372 SER A C 1
ATOM 2851 O O . SER A 1 372 ? -5.282 -7.683 -0.780 1.00 98.12 372 SER A O 1
ATOM 2853 N N . LEU A 1 373 ? -5.979 -5.820 0.272 1.00 98.50 373 LEU A N 1
ATOM 2854 C CA . LEU A 1 373 ? -5.186 -6.051 1.473 1.00 98.50 373 LEU A CA 1
ATOM 2855 C C . LEU A 1 373 ? -5.613 -7.335 2.181 1.00 98.50 373 LEU A C 1
ATOM 2857 O O . LEU A 1 373 ? -4.770 -8.201 2.359 1.00 98.50 373 LEU A O 1
ATOM 2861 N N . PHE A 1 374 ? -6.883 -7.497 2.556 1.00 97.31 374 PHE A N 1
ATOM 2862 C CA . PHE A 1 374 ? -7.345 -8.668 3.307 1.00 97.31 374 PHE A CA 1
ATOM 2863 C C . PHE A 1 374 ? -7.264 -9.967 2.497 1.00 97.31 374 PHE A C 1
ATOM 2865 O O . PHE A 1 374 ? -6.776 -10.963 3.034 1.00 97.31 374 PHE A O 1
ATOM 2872 N N . HIS A 1 375 ? -7.634 -9.950 1.210 1.00 95.19 375 HIS A N 1
ATOM 2873 C CA . HIS A 1 375 ? -7.490 -11.117 0.332 1.00 95.19 375 HIS A CA 1
ATOM 2874 C C . HIS A 1 375 ? -6.025 -11.567 0.231 1.00 95.19 375 HIS A C 1
ATOM 2876 O O . HIS A 1 375 ? -5.727 -12.745 0.395 1.00 95.19 375 HIS A O 1
ATOM 2882 N N . THR A 1 376 ? -5.080 -10.634 0.056 1.00 95.94 376 THR A N 1
ATOM 2883 C CA . THR A 1 376 ? -3.648 -10.985 0.046 1.00 95.94 376 THR A CA 1
ATOM 2884 C C . THR A 1 376 ? -3.057 -11.199 1.442 1.00 95.94 376 THR A C 1
ATOM 2886 O O . THR A 1 376 ? -1.994 -11.803 1.563 1.00 95.94 376 THR A O 1
ATOM 2889 N N . TRP A 1 377 ? -3.704 -10.745 2.519 1.00 95.69 377 TRP A N 1
ATOM 2890 C CA . TRP A 1 377 ? -3.268 -11.004 3.894 1.00 95.69 377 TRP A CA 1
ATOM 2891 C C . TRP A 1 377 ? -3.552 -12.452 4.295 1.00 95.69 377 TRP A C 1
ATOM 2893 O O . TRP A 1 377 ? -2.699 -13.035 4.952 1.00 95.69 377 TRP A O 1
ATOM 2903 N N . MET A 1 378 ? -4.666 -13.051 3.854 1.00 91.88 378 MET A N 1
ATOM 2904 C CA . MET A 1 378 ? -5.018 -14.460 4.119 1.00 91.88 378 MET A CA 1
ATOM 2905 C C . MET A 1 378 ? -4.942 -14.827 5.616 1.00 91.88 378 MET A C 1
ATOM 2907 O O . MET A 1 378 ? -4.255 -15.767 6.013 1.00 91.88 378 MET A O 1
ATOM 2911 N N . VAL A 1 379 ? -5.593 -14.039 6.478 1.00 92.12 379 VAL A N 1
ATOM 2912 C CA . VAL A 1 379 ? -5.586 -14.273 7.932 1.00 92.12 379 VAL A CA 1
ATOM 2913 C C . VAL A 1 379 ? -6.619 -15.355 8.290 1.00 92.12 379 VAL A C 1
ATOM 2915 O O . VAL A 1 379 ? -7.807 -15.122 8.070 1.00 92.12 379 VAL A O 1
ATOM 2918 N N . PRO A 1 380 ? -6.233 -16.504 8.886 1.00 89.81 380 PRO A N 1
ATOM 2919 C CA . PRO A 1 380 ? -7.186 -17.561 9.229 1.00 89.81 380 PRO A CA 1
ATOM 2920 C C . PRO A 1 380 ? -8.263 -17.084 10.203 1.00 89.81 380 PRO A C 1
ATOM 2922 O O . PRO A 1 380 ? -7.973 -16.298 11.114 1.00 89.81 380 PRO A O 1
ATOM 2925 N N . ALA A 1 381 ? -9.489 -17.590 10.035 1.00 91.25 381 ALA A N 1
ATOM 2926 C CA . ALA A 1 381 ? -10.670 -17.224 10.824 1.00 91.25 381 ALA A CA 1
ATOM 2927 C C . ALA A 1 381 ? -10.949 -15.701 10.871 1.00 91.25 381 ALA A C 1
ATOM 2929 O O . ALA A 1 381 ? -11.296 -15.151 11.921 1.00 91.25 381 ALA A O 1
ATOM 2930 N N . VAL A 1 382 ? -10.772 -15.017 9.734 1.00 93.81 382 VAL A N 1
ATOM 2931 C CA . VAL A 1 382 ? -11.205 -13.629 9.515 1.00 93.81 382 VAL A CA 1
ATOM 2932 C C . VAL A 1 382 ? -12.057 -13.557 8.253 1.00 93.81 382 VAL A C 1
ATOM 2934 O O . VAL A 1 382 ? -11.573 -13.864 7.168 1.00 93.81 382 VAL A O 1
ATOM 2937 N N . ARG A 1 383 ? -13.303 -13.096 8.389 1.00 94.88 383 ARG A N 1
ATOM 2938 C CA . ARG A 1 383 ? -14.168 -12.716 7.265 1.00 94.88 383 ARG A CA 1
ATOM 2939 C C . ARG A 1 383 ? -14.243 -11.194 7.151 1.00 94.88 383 ARG A C 1
ATOM 2941 O O . ARG A 1 383 ? -14.158 -10.489 8.160 1.00 94.88 383 ARG A O 1
ATOM 2948 N N . VAL A 1 384 ? -14.407 -10.690 5.929 1.00 97.44 384 VAL A N 1
ATOM 2949 C CA . VAL A 1 384 ? -14.535 -9.257 5.646 1.00 97.44 384 VAL A CA 1
ATOM 2950 C C . VAL A 1 384 ? -15.639 -9.015 4.620 1.00 97.44 384 VAL A C 1
ATOM 2952 O O . VAL A 1 384 ? -15.518 -9.461 3.483 1.00 97.44 384 VAL A O 1
ATOM 2955 N N . ASP A 1 385 ? -16.678 -8.276 5.015 1.00 98.12 385 ASP A N 1
ATOM 2956 C CA . ASP A 1 385 ? -17.760 -7.834 4.126 1.00 98.12 385 ASP A CA 1
ATOM 2957 C C . ASP A 1 385 ? -17.693 -6.302 3.967 1.00 98.12 385 ASP A C 1
ATOM 2959 O O . ASP A 1 385 ? -17.442 -5.580 4.939 1.00 98.12 385 ASP A O 1
ATOM 2963 N N . PHE A 1 386 ? -17.938 -5.807 2.751 1.00 98.38 386 PHE A N 1
ATOM 2964 C CA . PHE A 1 386 ? -17.889 -4.382 2.396 1.00 98.38 386 PHE A CA 1
ATOM 2965 C C . PHE A 1 386 ? -19.283 -3.838 2.066 1.00 98.38 386 PHE A C 1
ATOM 2967 O O . PHE A 1 386 ? -20.101 -4.543 1.478 1.00 98.38 386 PHE A O 1
ATOM 2974 N N . TYR A 1 387 ? -19.530 -2.582 2.436 1.00 98.06 387 TYR A N 1
ATOM 2975 C CA . TYR A 1 387 ? -20.817 -1.896 2.310 1.00 98.06 387 TYR A CA 1
ATOM 2976 C C . TYR A 1 387 ? -20.562 -0.491 1.745 1.00 98.06 387 TYR A C 1
ATOM 2978 O O . TYR A 1 387 ? -19.787 0.268 2.334 1.00 98.06 387 TYR A O 1
ATOM 2986 N N . ASP A 1 388 ? -21.179 -0.145 0.612 1.00 96.75 388 ASP A N 1
ATOM 2987 C CA . ASP A 1 388 ? -20.882 1.107 -0.096 1.00 96.75 388 ASP A CA 1
ATOM 2988 C C . ASP A 1 388 ? -21.431 2.333 0.661 1.00 96.75 388 ASP A C 1
ATOM 2990 O O . ASP A 1 388 ? -22.621 2.447 0.968 1.00 96.75 388 ASP A O 1
ATOM 2994 N N . ALA A 1 389 ? -20.541 3.268 0.984 1.00 95.62 389 ALA A N 1
ATOM 2995 C CA . ALA A 1 389 ? -20.870 4.518 1.652 1.00 95.62 389 ALA A CA 1
ATOM 2996 C C . ALA A 1 389 ? -21.587 5.528 0.733 1.00 95.62 389 ALA A C 1
ATOM 2998 O O . ALA A 1 389 ? -22.271 6.417 1.247 1.00 95.62 389 ALA A O 1
ATOM 2999 N N . ASP A 1 390 ? -21.461 5.411 -0.594 1.00 92.81 390 ASP A N 1
ATOM 3000 C CA . ASP A 1 390 ? -22.154 6.279 -1.551 1.00 92.81 390 ASP A CA 1
ATOM 3001 C C . ASP A 1 390 ? -23.640 5.910 -1.707 1.00 92.81 390 ASP A C 1
ATOM 3003 O O . ASP A 1 390 ? -24.473 6.815 -1.799 1.00 92.81 390 ASP A O 1
ATOM 3007 N N . GLU A 1 391 ? -24.013 4.627 -1.599 1.00 94.88 391 GLU A N 1
ATOM 3008 C CA . GLU A 1 391 ? -25.425 4.204 -1.501 1.00 94.88 391 GLU A CA 1
ATOM 3009 C C . GLU A 1 391 ? -26.101 4.760 -0.235 1.00 94.88 391 GLU A C 1
ATOM 3011 O O . GLU A 1 391 ? -27.258 5.181 -0.250 1.00 94.88 391 GLU A O 1
ATOM 3016 N N . LEU A 1 392 ? -25.358 4.808 0.875 1.00 93.94 392 LEU A N 1
ATOM 3017 C CA . LEU A 1 392 ? -25.830 5.282 2.182 1.00 93.94 392 LEU A CA 1
ATOM 3018 C C . LEU A 1 392 ? -25.829 6.815 2.31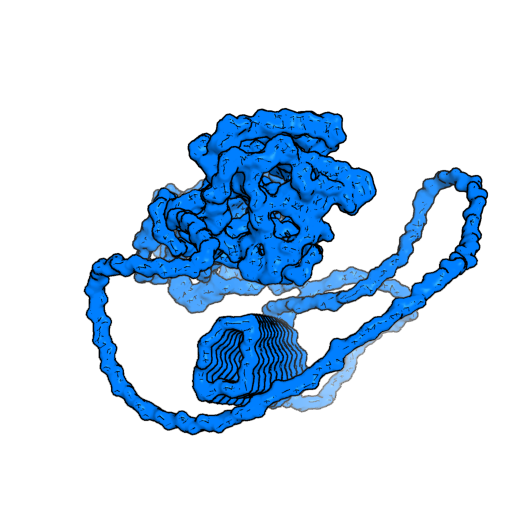6 1.00 93.94 392 LEU A C 1
ATOM 3020 O O . LEU A 1 392 ? -26.389 7.365 3.267 1.00 93.94 392 LEU A O 1
ATOM 3024 N N . LYS A 1 393 ? -25.204 7.528 1.376 1.00 93.94 393 LYS A N 1
ATOM 3025 C CA . LYS A 1 393 ? -24.914 8.968 1.448 1.00 93.94 393 LYS A CA 1
ATOM 3026 C C . LYS A 1 393 ? -26.162 9.822 1.663 1.00 93.94 393 LYS A C 1
ATOM 3028 O O . LYS A 1 393 ? -26.156 10.712 2.515 1.00 93.94 393 LYS A O 1
ATOM 3033 N N . SER A 1 394 ? -27.243 9.521 0.942 1.00 95.69 394 SER A N 1
ATOM 3034 C CA . SER A 1 394 ? -28.517 10.255 1.001 1.00 95.69 394 SER A CA 1
ATOM 3035 C C . SER A 1 394 ? -29.210 10.182 2.363 1.00 95.69 394 SER A C 1
ATOM 3037 O O . SER A 1 394 ? -29.997 11.061 2.709 1.00 95.69 394 SER A O 1
ATOM 3039 N N . GLU A 1 395 ? -28.917 9.153 3.160 1.00 95.88 395 GLU A N 1
ATOM 3040 C CA . GLU A 1 395 ? -29.518 8.942 4.478 1.00 95.88 395 GLU A CA 1
ATOM 3041 C C . GLU A 1 395 ? -29.071 9.992 5.503 1.00 95.88 395 GLU A C 1
ATOM 3043 O O . GLU A 1 395 ? -29.813 10.284 6.442 1.00 95.88 395 GLU A O 1
ATOM 3048 N N . VAL A 1 396 ? -27.872 10.562 5.318 1.00 96.69 396 VAL A N 1
ATOM 3049 C CA . VAL A 1 396 ? -27.198 11.459 6.275 1.00 96.69 396 VAL A CA 1
ATOM 3050 C C . VAL A 1 396 ? -26.715 12.782 5.667 1.00 96.69 396 VAL A C 1
ATOM 3052 O O . VAL A 1 396 ? -26.421 13.710 6.416 1.00 96.69 396 VAL A O 1
ATOM 3055 N N . SER A 1 397 ? -26.664 12.930 4.337 1.00 96.38 397 SER A N 1
ATOM 3056 C CA . SER A 1 397 ? -26.146 14.137 3.660 1.00 96.38 397 SER A CA 1
ATOM 3057 C C . SER A 1 397 ? -26.930 15.424 3.930 1.00 96.38 397 SER A C 1
ATOM 3059 O O . SER A 1 397 ? -26.431 16.513 3.661 1.00 96.38 397 SER A O 1
ATOM 3061 N N . TRP A 1 398 ? -28.157 15.313 4.440 1.00 97.06 398 TRP A N 1
ATOM 3062 C CA . TRP A 1 398 ? -29.002 16.441 4.837 1.00 97.06 398 TRP A CA 1
ATOM 3063 C C . TRP A 1 398 ? -28.599 17.059 6.188 1.00 97.06 398 TRP A C 1
ATOM 3065 O O . TRP A 1 398 ? -29.072 18.144 6.518 1.00 97.06 398 TRP A O 1
ATOM 3075 N N . ILE A 1 399 ? -27.734 16.394 6.965 1.00 97.75 399 ILE A N 1
ATOM 3076 C CA . ILE A 1 399 ? -27.258 16.842 8.280 1.00 97.75 399 ILE A CA 1
ATOM 3077 C C . ILE A 1 399 ? -26.045 17.772 8.081 1.00 97.75 399 ILE A C 1
ATOM 3079 O O . ILE A 1 399 ? -24.977 17.297 7.681 1.00 97.75 399 ILE A O 1
ATOM 3083 N N . PRO A 1 400 ? -26.131 19.081 8.388 1.00 96.69 400 PRO A N 1
ATOM 3084 C CA . PRO A 1 400 ? -24.981 19.974 8.278 1.00 96.69 400 PRO A CA 1
ATOM 3085 C C . PRO A 1 400 ? -23.926 19.601 9.326 1.00 96.69 400 PRO A C 1
ATOM 3087 O O . PRO A 1 400 ? -24.209 19.607 10.524 1.00 96.69 400 PRO A O 1
ATOM 3090 N N . ASN A 1 401 ? -22.700 19.301 8.896 1.00 94.75 401 ASN A N 1
ATOM 3091 C CA . ASN A 1 401 ? -21.641 18.792 9.770 1.00 94.75 401 ASN A CA 1
ATOM 3092 C C . ASN A 1 401 ? -20.333 19.582 9.617 1.00 94.75 401 ASN A C 1
ATOM 3094 O O . ASN A 1 401 ? -19.926 19.913 8.507 1.00 94.75 401 ASN A O 1
ATOM 3098 N N . LYS A 1 402 ? -19.662 19.855 10.742 1.00 93.19 402 LYS A N 1
ATOM 3099 C CA . LYS A 1 402 ? -18.359 20.544 10.820 1.00 93.19 402 LYS A CA 1
ATOM 3100 C C . LYS A 1 402 ? -17.193 19.621 11.199 1.00 93.19 402 LYS A C 1
ATOM 3102 O O . LYS A 1 402 ? -16.060 20.086 11.297 1.00 93.19 402 LYS A O 1
ATOM 3107 N N . HIS A 1 403 ? -17.450 18.334 11.437 1.00 91.50 403 HIS A N 1
ATOM 3108 C CA . HIS A 1 403 ? -16.412 17.377 11.817 1.00 91.50 403 HIS A CA 1
ATOM 3109 C C . HIS A 1 403 ? -15.428 17.090 10.669 1.00 91.50 403 HIS A C 1
ATOM 3111 O O . HIS A 1 403 ? -15.828 16.992 9.509 1.00 91.50 403 HIS A O 1
ATOM 3117 N N . TYR A 1 404 ? -14.147 16.885 10.991 1.00 87.19 404 TYR A N 1
ATOM 3118 C CA . TYR A 1 404 ? -13.079 16.729 9.991 1.00 87.19 404 TYR A CA 1
ATOM 3119 C C . TYR A 1 404 ? -13.221 15.473 9.112 1.00 87.19 404 TYR A C 1
ATOM 3121 O O . TYR A 1 404 ? -12.780 15.484 7.968 1.00 87.19 404 TYR A O 1
ATOM 3129 N N . SER A 1 405 ? -13.884 14.418 9.603 1.00 87.75 405 SER A N 1
ATOM 3130 C CA . SER A 1 405 ? -14.221 13.216 8.814 1.00 87.75 405 SER A CA 1
ATOM 3131 C C . SER A 1 405 ? -15.368 13.427 7.809 1.00 87.75 405 SER A C 1
ATOM 3133 O O . SER A 1 405 ? -15.803 12.468 7.171 1.00 87.75 405 SER A O 1
ATOM 3135 N N . GLY A 1 406 ? -15.912 14.645 7.700 1.00 92.75 406 GLY A N 1
ATOM 3136 C CA . GLY A 1 406 ? -16.995 14.982 6.779 1.00 92.75 406 GLY A CA 1
ATOM 3137 C C . GLY A 1 406 ? -18.239 14.110 6.973 1.00 92.75 406 GLY A C 1
ATOM 3138 O O . GLY A 1 406 ? -18.637 13.801 8.099 1.00 92.75 406 GLY A O 1
ATOM 3139 N N . ILE A 1 407 ? -18.856 13.704 5.862 1.00 93.81 407 ILE A N 1
ATOM 3140 C CA . ILE A 1 407 ? -20.073 12.880 5.860 1.00 93.81 407 ILE A CA 1
ATOM 3141 C C . ILE A 1 407 ? -19.857 11.475 6.443 1.00 93.81 407 ILE A C 1
ATOM 3143 O O . ILE A 1 407 ? -20.752 10.938 7.090 1.00 93.81 407 ILE A O 1
ATOM 3147 N N . TYR A 1 408 ? -18.655 10.904 6.312 1.00 94.69 408 TYR A N 1
ATOM 3148 C CA . TYR A 1 408 ? -18.346 9.572 6.842 1.00 94.69 408 TYR A CA 1
ATOM 3149 C C . TYR A 1 408 ? -18.454 9.513 8.372 1.00 94.69 408 TYR A C 1
ATOM 3151 O O . TYR A 1 408 ? -18.872 8.497 8.921 1.00 94.69 408 TYR A O 1
ATOM 3159 N N . GLY A 1 409 ? -18.206 10.631 9.065 1.00 94.19 409 GLY A N 1
ATOM 3160 C CA . GLY A 1 409 ? -18.424 10.751 10.512 1.00 94.19 409 GLY A CA 1
ATOM 3161 C C . GLY A 1 409 ? -19.889 10.639 10.966 1.00 94.19 409 GLY A C 1
ATOM 3162 O O . GLY A 1 409 ? -20.140 10.643 12.165 1.00 94.19 409 GLY A O 1
ATOM 3163 N N . LEU A 1 410 ? -20.858 10.571 10.046 1.00 97.25 410 LEU A N 1
ATOM 3164 C CA . LEU A 1 410 ? -22.279 10.348 10.344 1.00 97.25 410 LEU A CA 1
ATOM 3165 C C . LEU A 1 410 ? -22.713 8.890 10.093 1.00 97.25 410 LEU A C 1
ATOM 3167 O O . LEU A 1 410 ? -23.779 8.482 10.552 1.00 97.25 410 LEU A O 1
ATOM 3171 N N . MET A 1 411 ? -21.905 8.080 9.399 1.00 96.69 411 MET A N 1
ATOM 3172 C CA . MET A 1 411 ? -22.326 6.764 8.889 1.00 96.69 411 MET A CA 1
ATOM 3173 C C . MET A 1 411 ? -22.611 5.722 9.983 1.00 96.69 411 MET A C 1
ATOM 3175 O O . MET A 1 411 ? -23.351 4.769 9.740 1.00 96.69 411 MET A O 1
ATOM 3179 N N . LYS A 1 412 ? -22.130 5.909 11.223 1.00 97.56 412 LYS A N 1
ATOM 3180 C CA . LYS A 1 412 ? -22.498 5.020 12.344 1.00 97.56 412 LYS A CA 1
ATOM 3181 C C . LYS A 1 412 ? -23.998 5.073 12.681 1.00 97.56 412 LYS A C 1
ATOM 3183 O O . LYS A 1 412 ? -24.517 4.137 13.286 1.00 97.56 412 LYS A O 1
ATOM 3188 N N . LEU A 1 413 ? -24.711 6.130 12.273 1.00 97.88 413 LEU A N 1
ATOM 3189 C CA . LEU A 1 413 ? -26.154 6.288 12.496 1.00 97.88 413 LEU A CA 1
ATOM 3190 C C . LEU A 1 413 ? -27.002 5.280 11.698 1.00 97.88 413 LEU A C 1
ATOM 3192 O O . LEU A 1 413 ? -28.065 4.873 12.172 1.00 97.88 413 LEU A O 1
ATOM 3196 N N . VAL A 1 414 ? -26.536 4.850 10.517 1.00 97.12 414 VAL A N 1
ATOM 3197 C CA . VAL A 1 414 ? -27.298 3.989 9.587 1.00 97.12 414 VAL A CA 1
ATOM 3198 C C . VAL A 1 414 ? -26.998 2.492 9.719 1.00 97.12 414 VAL A C 1
ATOM 3200 O O . VAL A 1 414 ? -27.666 1.681 9.082 1.00 97.12 414 VAL A O 1
ATOM 3203 N N . LEU A 1 415 ? -26.079 2.084 10.603 1.00 97.75 415 LEU A N 1
ATOM 3204 C CA . LEU A 1 415 ? -25.632 0.686 10.749 1.00 97.75 415 LEU A CA 1
ATOM 3205 C C . LEU A 1 415 ? -26.763 -0.332 10.985 1.00 97.75 415 LEU A C 1
ATOM 3207 O O . LEU A 1 415 ? -26.639 -1.485 10.583 1.00 97.75 415 LEU A O 1
ATOM 3211 N N . THR A 1 416 ? -27.890 0.069 11.585 1.00 96.62 416 THR A N 1
ATOM 3212 C CA . THR A 1 416 ? -29.064 -0.811 11.765 1.00 96.62 416 THR A CA 1
ATOM 3213 C C . THR A 1 416 ? -29.772 -1.172 10.457 1.00 96.62 416 THR A C 1
ATOM 3215 O O . THR A 1 416 ? -30.479 -2.180 10.425 1.00 96.62 416 THR A O 1
ATOM 3218 N N . LYS A 1 417 ? -29.601 -0.350 9.415 1.00 94.19 417 LYS A N 1
ATOM 3219 C CA . LYS A 1 417 ? -30.117 -0.513 8.048 1.00 94.19 417 LYS A CA 1
ATOM 3220 C C . LYS A 1 417 ? -29.056 -1.105 7.112 1.00 94.19 417 LYS A C 1
ATOM 3222 O O . LYS A 1 417 ? -29.400 -1.933 6.281 1.00 94.19 417 LYS A O 1
ATOM 3227 N N . THR A 1 418 ? -27.788 -0.724 7.284 1.00 96.75 418 THR A N 1
ATOM 3228 C CA . THR A 1 418 ? -26.651 -1.208 6.479 1.00 96.75 418 THR A CA 1
ATOM 3229 C C . THR A 1 418 ? -26.269 -2.662 6.762 1.00 96.75 418 THR A C 1
ATOM 3231 O O . THR A 1 418 ? -26.015 -3.421 5.834 1.00 96.75 418 THR A O 1
ATOM 3234 N N . LEU A 1 419 ? -26.173 -3.053 8.038 1.00 98.06 419 LEU A N 1
ATOM 3235 C CA . LEU A 1 419 ? -25.666 -4.376 8.421 1.00 98.06 419 LEU A CA 1
ATOM 3236 C C . LEU A 1 419 ? -26.744 -5.467 8.262 1.00 98.06 419 LEU A C 1
ATOM 3238 O O . LEU A 1 419 ? -27.931 -5.147 8.397 1.00 98.06 419 LEU A O 1
ATOM 3242 N N . PRO A 1 420 ? -26.362 -6.749 8.061 1.00 97.69 420 PRO A N 1
ATOM 3243 C CA . PRO A 1 420 ? -27.294 -7.841 7.764 1.00 97.69 420 PRO A CA 1
ATOM 3244 C C . PRO A 1 420 ? -28.480 -7.934 8.745 1.00 97.69 420 PRO A C 1
ATOM 3246 O O . PRO A 1 420 ? -28.298 -7.709 9.949 1.00 97.69 420 PRO A O 1
ATOM 3249 N N . PRO A 1 421 ? -29.709 -8.212 8.265 1.00 95.75 421 PRO A N 1
ATOM 3250 C CA . PRO A 1 421 ? -30.939 -8.086 9.056 1.00 95.75 421 PRO A CA 1
ATOM 3251 C C . PRO A 1 421 ? -31.039 -9.103 10.205 1.00 95.75 421 PRO A C 1
ATOM 3253 O O . PRO A 1 421 ? -31.688 -8.831 11.219 1.00 95.75 421 PRO A O 1
ATOM 3256 N N . ASP A 1 422 ? -30.369 -10.239 10.050 1.00 96.25 422 ASP A N 1
ATOM 3257 C CA . ASP A 1 422 ? -30.194 -11.340 10.994 1.00 96.25 422 ASP A CA 1
ATOM 3258 C C . ASP A 1 422 ? -29.099 -11.074 12.044 1.00 96.25 422 ASP A C 1
ATOM 3260 O O . ASP A 1 422 ? -29.216 -11.553 13.175 1.00 96.25 422 ASP A O 1
ATOM 3264 N N . LEU A 1 423 ? -28.079 -10.264 11.722 1.00 97.88 423 LEU A N 1
ATOM 3265 C CA . LEU A 1 423 ? -27.004 -9.918 12.655 1.00 97.88 423 LEU A CA 1
ATOM 3266 C C . LEU A 1 423 ? -27.570 -9.188 13.882 1.00 97.88 423 LEU A C 1
ATOM 3268 O O . LEU A 1 423 ? -28.104 -8.082 13.773 1.00 97.88 423 LEU A O 1
ATOM 3272 N N . GLN A 1 424 ? -27.435 -9.808 15.057 1.00 97.81 424 GLN A N 1
ATOM 3273 C CA . GLN A 1 424 ? -28.093 -9.354 16.288 1.00 97.81 424 GLN A CA 1
ATOM 3274 C C . GLN A 1 424 ? -27.281 -8.321 17.077 1.00 97.81 424 GLN A C 1
ATOM 3276 O O . GLN A 1 424 ? -27.863 -7.409 17.667 1.00 97.81 424 GLN A O 1
ATOM 3281 N N . ARG A 1 425 ? -25.949 -8.456 17.109 1.00 98.00 425 ARG A N 1
ATOM 3282 C CA . ARG A 1 425 ? -25.044 -7.626 17.920 1.00 98.00 425 ARG A CA 1
ATOM 3283 C C . ARG A 1 425 ? -23.721 -7.350 17.204 1.00 98.00 425 ARG A C 1
ATOM 3285 O O . ARG A 1 425 ? -23.243 -8.205 16.468 1.00 98.00 425 ARG A O 1
ATOM 3292 N N . VAL A 1 426 ? -23.145 -6.161 17.402 1.00 98.81 426 VAL A N 1
ATOM 3293 C CA . VAL A 1 426 ? -21.889 -5.732 16.751 1.00 98.81 426 VAL A CA 1
ATOM 3294 C C . VAL A 1 426 ? -21.104 -4.744 17.626 1.00 98.81 426 VAL A C 1
ATOM 3296 O O . VAL A 1 426 ? -21.701 -3.922 18.327 1.00 98.81 426 VAL A O 1
ATOM 3299 N N . ILE A 1 427 ? -19.769 -4.805 17.577 1.00 98.94 427 ILE A N 1
ATOM 3300 C CA . ILE A 1 427 ? -18.876 -3.776 18.138 1.00 98.94 427 ILE A CA 1
ATOM 3301 C C . ILE A 1 427 ? -18.567 -2.764 17.034 1.00 98.94 427 ILE A C 1
ATOM 3303 O O . ILE A 1 427 ? -18.080 -3.158 15.982 1.00 98.94 427 ILE A O 1
ATOM 3307 N N . VAL A 1 428 ? -18.803 -1.474 17.251 1.00 98.81 428 VAL A N 1
ATOM 3308 C CA . VAL A 1 428 ? -18.405 -0.408 16.317 1.00 98.81 428 VAL A CA 1
ATOM 3309 C C . VAL A 1 428 ? -17.138 0.267 16.827 1.00 98.81 428 VAL A C 1
ATOM 3311 O O . VAL A 1 428 ? -17.079 0.620 18.008 1.00 98.81 428 VAL A O 1
ATOM 3314 N N . LEU A 1 429 ? -16.146 0.451 15.954 1.00 98.69 429 LEU A N 1
ATOM 3315 C CA . LEU A 1 429 ? -14.847 1.048 16.284 1.00 98.69 429 LEU A CA 1
ATOM 3316 C C . LEU A 1 429 ? -14.487 2.188 15.318 1.00 98.69 429 LEU A C 1
ATOM 3318 O O . LEU A 1 429 ? -14.720 2.075 14.113 1.00 98.69 429 LEU A O 1
ATOM 3322 N N . ASP A 1 430 ? -13.876 3.256 15.837 1.00 97.25 430 ASP A N 1
ATOM 3323 C CA . ASP A 1 430 ? -13.168 4.249 15.013 1.00 97.25 430 ASP A CA 1
ATOM 3324 C C . ASP A 1 430 ? -11.794 3.709 14.559 1.00 97.25 430 ASP A C 1
ATOM 3326 O O . ASP A 1 430 ? -11.195 2.849 15.206 1.00 97.25 430 ASP A O 1
ATOM 3330 N N . THR A 1 431 ? -11.274 4.192 13.425 1.00 96.12 431 THR A N 1
ATOM 3331 C CA . THR A 1 431 ? -10.056 3.638 12.790 1.00 96.12 431 THR A CA 1
ATOM 3332 C C . THR A 1 431 ? -8.757 3.913 13.554 1.00 96.12 431 THR A C 1
ATOM 3334 O O . THR A 1 431 ? -7.735 3.301 13.258 1.00 96.12 431 THR A O 1
ATOM 3337 N N . ASP A 1 432 ? -8.774 4.836 14.517 1.00 94.75 432 ASP A N 1
ATOM 3338 C CA . ASP A 1 432 ? -7.639 5.278 15.338 1.00 94.75 432 ASP A CA 1
ATOM 3339 C C . ASP A 1 432 ? -7.702 4.735 16.782 1.00 94.75 432 ASP A C 1
ATOM 3341 O O . ASP A 1 432 ? -7.203 5.340 17.738 1.00 94.75 432 ASP A O 1
ATOM 3345 N N . ILE A 1 433 ? -8.306 3.557 16.923 1.00 96.25 433 ILE A N 1
ATOM 3346 C CA . ILE A 1 433 ? -8.333 2.739 18.134 1.00 96.25 433 ILE A CA 1
ATOM 3347 C C . ILE A 1 433 ? -7.091 1.820 18.195 1.00 96.25 433 ILE A C 1
ATOM 3349 O O . ILE A 1 433 ? -6.516 1.428 17.181 1.00 96.25 433 ILE A O 1
ATOM 3353 N N . THR A 1 434 ? -6.643 1.453 19.397 1.00 96.50 434 THR A N 1
ATOM 3354 C CA . THR A 1 434 ? -5.588 0.449 19.629 1.00 96.50 434 THR A CA 1
ATOM 3355 C C . THR A 1 434 ? -5.969 -0.447 20.807 1.00 96.50 434 THR A C 1
ATOM 3357 O O . THR A 1 434 ? -6.200 0.046 21.912 1.00 96.50 434 THR A O 1
ATOM 3360 N N . PHE A 1 435 ? -6.030 -1.760 20.586 1.00 96.94 435 PHE A N 1
ATOM 3361 C CA . PHE A 1 435 ? -6.316 -2.747 21.632 1.00 96.94 435 PHE A CA 1
ATOM 3362 C C . PHE A 1 435 ? -5.045 -3.147 22.397 1.00 96.94 435 PHE A C 1
ATOM 3364 O O . PHE A 1 435 ? -3.956 -3.205 21.831 1.00 96.94 435 PHE A O 1
ATOM 3371 N N . ALA A 1 436 ? -5.211 -3.447 23.686 1.00 93.75 436 ALA A N 1
ATOM 3372 C CA . ALA A 1 436 ? -4.192 -4.020 24.576 1.00 93.75 436 ALA A CA 1
ATOM 3373 C C . ALA A 1 436 ? -4.651 -5.364 25.193 1.00 93.75 436 ALA A C 1
ATOM 3375 O O . ALA A 1 436 ? -4.080 -5.861 26.165 1.00 93.75 436 ALA A O 1
ATOM 3376 N N . THR A 1 437 ? -5.763 -5.914 24.697 1.00 94.94 437 THR A N 1
ATOM 3377 C CA . THR A 1 437 ? -6.507 -7.015 25.313 1.00 94.94 437 THR A CA 1
ATOM 3378 C C . THR A 1 437 ? -7.370 -7.734 24.279 1.00 94.94 437 THR A C 1
ATOM 3380 O O . THR A 1 437 ? -7.586 -7.206 23.189 1.00 94.94 437 THR A O 1
ATOM 3383 N N . ASP A 1 438 ? -7.857 -8.933 24.604 1.00 95.69 438 ASP A N 1
ATOM 3384 C CA . ASP A 1 438 ? -8.727 -9.697 23.707 1.00 95.69 438 ASP A CA 1
ATOM 3385 C C . ASP A 1 438 ? -10.095 -9.012 23.546 1.00 95.69 438 ASP A C 1
ATOM 3387 O O . ASP A 1 438 ? -10.768 -8.673 24.522 1.00 95.69 438 ASP A O 1
ATOM 3391 N N . ILE A 1 439 ? -10.532 -8.831 22.301 1.00 97.62 439 ILE A N 1
ATOM 3392 C CA . ILE A 1 439 ? -11.831 -8.236 21.972 1.00 97.62 439 ILE A CA 1
ATOM 3393 C C . ILE A 1 439 ? -13.012 -9.101 22.457 1.00 97.62 439 ILE A C 1
ATOM 3395 O O . ILE A 1 439 ? -14.099 -8.571 22.697 1.00 97.62 439 ILE A O 1
ATOM 3399 N N . ALA A 1 440 ? -12.793 -10.397 22.717 1.00 97.12 440 ALA A N 1
ATOM 3400 C CA . ALA A 1 440 ? -13.770 -11.273 23.370 1.00 97.12 440 ALA A CA 1
ATOM 3401 C C . ALA A 1 440 ? -14.194 -10.773 24.767 1.00 97.12 440 ALA A C 1
ATOM 3403 O O . ALA A 1 440 ? -15.363 -10.887 25.137 1.00 97.12 440 ALA A O 1
ATOM 3404 N N . GLU A 1 441 ? -13.293 -10.139 25.527 1.00 96.81 441 GLU A N 1
ATOM 3405 C CA . GLU A 1 441 ? -13.630 -9.543 26.829 1.00 96.81 441 GLU A CA 1
ATOM 3406 C C . GLU A 1 441 ? -14.618 -8.367 26.705 1.00 96.81 441 GLU A C 1
ATOM 3408 O O . GLU A 1 441 ? -15.422 -8.142 27.611 1.00 96.81 441 GLU A O 1
ATOM 3413 N N . LEU A 1 442 ? -14.577 -7.629 25.587 1.00 97.69 442 LEU A N 1
ATOM 3414 C CA . LEU A 1 442 ? -15.516 -6.546 25.279 1.00 97.69 442 LEU A CA 1
ATOM 3415 C C . LEU A 1 442 ? -16.849 -7.103 24.757 1.00 97.69 442 LEU A C 1
ATOM 3417 O O . LEU A 1 442 ? -17.913 -6.644 25.172 1.00 97.69 442 LEU A O 1
ATOM 3421 N N . TRP A 1 443 ? -16.806 -8.135 23.911 1.00 98.25 443 TRP A N 1
ATOM 3422 C CA . TRP A 1 443 ? -17.993 -8.843 23.415 1.00 98.25 443 TRP A CA 1
ATOM 3423 C C . TRP A 1 443 ? -18.828 -9.449 24.555 1.00 98.25 443 TRP A C 1
ATOM 3425 O O . TRP A 1 443 ? -20.051 -9.293 24.590 1.00 98.25 443 TRP A O 1
ATOM 3435 N N . ALA A 1 444 ? -18.173 -10.034 25.565 1.00 97.62 444 ALA A N 1
ATOM 3436 C CA . ALA A 1 444 ? -18.827 -10.576 26.758 1.00 97.62 444 ALA A CA 1
ATOM 3437 C C . ALA A 1 444 ? -19.672 -9.541 27.535 1.00 97.62 444 ALA A C 1
ATOM 3439 O O . ALA A 1 444 ? -20.608 -9.918 28.248 1.00 97.62 444 ALA A O 1
ATOM 3440 N N . VAL A 1 445 ? -19.397 -8.236 27.389 1.00 97.69 445 VAL A N 1
ATOM 3441 C CA . VAL A 1 445 ? -20.133 -7.161 28.078 1.00 97.69 445 VAL A CA 1
ATOM 3442 C C . VAL A 1 445 ? -21.591 -7.055 27.613 1.00 97.69 445 VAL A C 1
ATOM 3444 O O . VAL A 1 445 ? -22.430 -6.620 28.402 1.00 97.69 445 VAL A O 1
ATOM 3447 N N . PHE A 1 446 ? -21.944 -7.537 26.414 1.00 97.62 446 PHE A N 1
ATOM 3448 C CA . PHE A 1 446 ? -23.346 -7.611 25.976 1.00 97.62 446 PHE A CA 1
ATOM 3449 C C . PHE A 1 446 ? -24.239 -8.391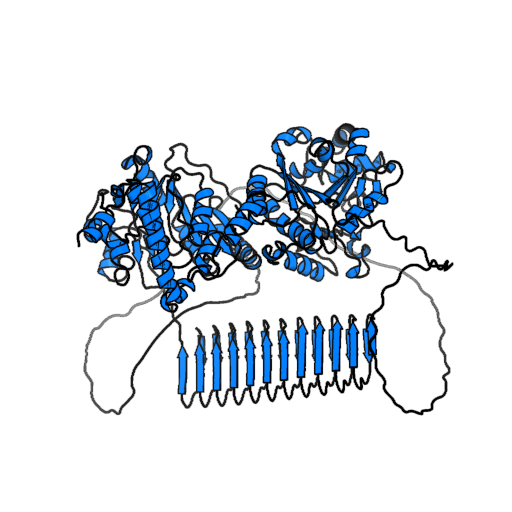 26.957 1.00 97.62 446 PHE A C 1
ATOM 3451 O O . PHE A 1 446 ? -25.393 -8.017 27.164 1.00 97.62 446 PHE A O 1
ATOM 3458 N N . HIS A 1 447 ? -23.708 -9.413 27.638 1.00 95.75 447 HIS A N 1
ATOM 3459 C CA . HIS A 1 447 ? -24.449 -10.193 28.640 1.00 95.75 447 HIS A CA 1
ATOM 3460 C C . HIS A 1 447 ? -24.757 -9.409 29.933 1.00 95.75 447 HIS A C 1
ATOM 3462 O O . HIS A 1 447 ? -25.514 -9.882 30.778 1.00 95.75 447 HIS A O 1
ATOM 3468 N N . LYS A 1 448 ? -24.194 -8.203 30.102 1.00 96.12 448 LYS A N 1
ATOM 3469 C CA . LYS A 1 448 ? -24.449 -7.315 31.251 1.00 96.12 448 LYS A CA 1
ATOM 3470 C C . LYS A 1 448 ? -25.585 -6.316 31.009 1.00 96.12 448 LYS A C 1
ATOM 3472 O O . LYS A 1 448 ? -25.984 -5.642 31.959 1.00 96.12 448 LYS A O 1
ATOM 3477 N N . PHE A 1 449 ? -26.099 -6.211 29.781 1.00 97.06 449 PHE A N 1
ATOM 3478 C CA . PHE A 1 449 ? -27.190 -5.297 29.429 1.00 97.06 449 PHE A CA 1
ATOM 3479 C C . PHE A 1 449 ? -28.504 -5.796 30.043 1.00 97.06 449 PHE A C 1
ATOM 3481 O O . PHE A 1 449 ? -28.867 -6.964 29.897 1.00 97.06 449 PHE A O 1
ATOM 3488 N N . LYS A 1 450 ? -29.244 -4.910 30.715 1.00 94.06 450 LYS A N 1
ATOM 3489 C CA . LYS A 1 450 ? -30.497 -5.237 31.414 1.00 94.06 450 LYS A CA 1
ATOM 3490 C C . LYS A 1 450 ? -31.645 -4.347 30.941 1.00 94.06 450 LYS A C 1
ATOM 3492 O O . LYS A 1 450 ? -31.446 -3.201 30.544 1.00 94.06 450 LYS A O 1
ATOM 3497 N N . GLY A 1 451 ? -32.866 -4.882 30.989 1.00 94.06 451 GLY A N 1
ATOM 3498 C CA . GLY A 1 451 ? -34.070 -4.167 30.561 1.00 94.06 451 GLY A CA 1
ATOM 3499 C C . GLY A 1 451 ? -33.973 -3.666 29.115 1.00 94.06 451 GLY A C 1
ATOM 3500 O O . GLY A 1 451 ? -33.695 -4.441 28.201 1.00 94.06 451 GLY A O 1
ATOM 3501 N N . GLN A 1 452 ? -34.197 -2.364 28.928 1.00 94.94 452 GLN A N 1
ATOM 3502 C CA . GLN A 1 452 ? -34.232 -1.685 27.627 1.00 94.94 452 GLN A CA 1
ATOM 3503 C C . GLN A 1 452 ? -32.854 -1.219 27.115 1.00 94.94 452 GLN A C 1
ATOM 3505 O O . GLN A 1 452 ? -32.793 -0.514 26.110 1.00 94.94 452 GLN A O 1
ATOM 3510 N N . GLN A 1 453 ? -31.748 -1.610 27.759 1.00 98.19 453 GLN A N 1
ATOM 3511 C CA . GLN A 1 453 ? -30.406 -1.264 27.283 1.00 98.19 453 GLN A CA 1
ATOM 3512 C C . GLN A 1 453 ? -30.105 -1.912 25.922 1.00 98.19 453 GLN A C 1
ATOM 3514 O O . GLN A 1 453 ? -30.342 -3.107 25.714 1.00 98.19 453 GLN A O 1
ATOM 3519 N N . VAL A 1 454 ? -29.583 -1.097 25.001 1.00 98.31 454 VAL A N 1
ATOM 3520 C CA . VAL A 1 454 ? -29.296 -1.442 23.595 1.00 98.31 454 VAL A CA 1
ATOM 3521 C C . VAL A 1 454 ? -28.016 -0.803 23.043 1.00 98.31 454 VAL A C 1
ATOM 3523 O O . VAL A 1 454 ? -27.489 -1.292 22.044 1.00 98.31 454 VAL A O 1
ATOM 3526 N N . LEU A 1 455 ? -27.500 0.243 23.700 1.00 98.44 455 LEU A N 1
ATOM 3527 C CA . LEU A 1 455 ? -26.216 0.885 23.410 1.00 98.44 455 LEU A CA 1
ATOM 3528 C C . LEU A 1 455 ? -25.247 0.645 24.573 1.00 98.44 455 LEU A C 1
ATOM 3530 O O . LEU A 1 455 ? -25.608 0.906 25.716 1.00 98.44 455 LEU A O 1
ATOM 3534 N N . GLY A 1 456 ? -24.013 0.224 24.312 1.00 98.62 456 GLY A N 1
ATOM 3535 C CA . GLY A 1 456 ? -22.922 0.255 25.292 1.00 98.62 456 GLY A CA 1
ATOM 3536 C C . GLY A 1 456 ? -21.887 1.293 24.890 1.00 98.62 456 GLY A C 1
ATOM 3537 O O . GLY A 1 456 ? -21.338 1.202 23.796 1.00 98.62 456 GLY A O 1
ATOM 3538 N N . LEU A 1 457 ? -21.637 2.280 25.751 1.00 98.56 457 LEU A N 1
ATOM 3539 C CA . LEU A 1 457 ? -20.793 3.441 25.448 1.00 98.56 457 LEU A CA 1
ATOM 3540 C C . LEU A 1 457 ? -19.982 3.883 26.673 1.00 98.56 457 LEU A C 1
ATOM 3542 O O . LEU A 1 457 ? -20.449 3.779 27.807 1.00 98.56 457 LEU A O 1
ATOM 3546 N N . VAL A 1 458 ? -18.786 4.429 26.449 1.00 97.81 458 VAL A N 1
ATOM 3547 C CA . VAL A 1 458 ? -17.940 5.039 27.495 1.00 97.81 458 VAL A CA 1
ATOM 3548 C C . VAL A 1 458 ? -18.246 6.539 27.617 1.00 97.81 458 VAL A C 1
ATOM 3550 O O . VAL A 1 458 ? -18.430 7.211 26.600 1.00 97.81 458 VAL A O 1
ATOM 3553 N N . GLU A 1 459 ? -18.275 7.078 28.846 1.00 97.12 459 GLU A N 1
ATOM 3554 C CA . GLU A 1 459 ? -18.397 8.531 29.083 1.00 97.12 459 GLU A CA 1
ATOM 3555 C C . GLU A 1 459 ? -17.292 9.289 28.317 1.00 97.12 459 GLU A C 1
ATOM 3557 O O . GLU A 1 459 ? -16.118 8.903 28.338 1.00 97.12 459 GLU A O 1
ATOM 3562 N N . ASN A 1 460 ? -17.654 10.376 27.636 1.00 95.44 460 ASN A N 1
ATOM 3563 C CA . ASN A 1 460 ? -16.687 11.268 27.009 1.00 95.44 460 ASN A CA 1
ATOM 3564 C C . ASN A 1 460 ? -15.812 11.909 28.106 1.00 95.44 460 ASN A C 1
ATOM 3566 O O . ASN A 1 460 ? -16.299 12.583 29.010 1.00 95.44 460 ASN A O 1
ATOM 3570 N N . GLN A 1 461 ? -14.498 11.713 28.018 1.00 93.75 461 GLN A N 1
ATOM 3571 C CA . GLN A 1 461 ? -13.541 12.050 29.078 1.00 93.75 461 GLN A CA 1
ATOM 3572 C C . GLN A 1 461 ? -13.160 13.537 29.103 1.00 93.75 461 GLN A C 1
ATOM 3574 O O . GLN A 1 461 ? -12.221 13.910 29.800 1.00 93.75 461 GLN A O 1
ATOM 3579 N N . SER A 1 462 ? -13.868 14.392 28.365 1.00 90.69 462 SER A N 1
ATOM 3580 C CA . SER A 1 462 ? -13.693 15.846 28.348 1.00 90.69 462 SER A CA 1
ATOM 3581 C C . SER A 1 462 ? -14.958 16.551 28.841 1.00 90.69 462 SER A C 1
ATOM 3583 O O . SER A 1 462 ? -16.067 16.054 28.665 1.00 90.69 462 SER A O 1
ATOM 3585 N N . ASP A 1 463 ? -14.837 17.756 29.395 1.00 91.69 463 ASP A N 1
ATOM 3586 C CA . ASP A 1 463 ? -16.005 18.542 29.824 1.00 91.69 463 ASP A CA 1
ATOM 3587 C C . ASP A 1 463 ? -16.706 19.268 28.628 1.00 91.69 463 ASP A C 1
ATOM 3589 O O . ASP A 1 463 ? -17.360 20.294 28.813 1.00 91.69 463 ASP A O 1
ATOM 3593 N N . TRP A 1 464 ? -16.599 18.726 27.396 1.00 91.81 464 TRP A N 1
ATOM 3594 C CA . TRP A 1 464 ? -17.186 19.258 26.145 1.00 91.81 464 TRP A CA 1
ATOM 3595 C C . TRP A 1 464 ? -18.693 19.490 26.257 1.00 91.81 464 TRP A C 1
ATOM 3597 O O . TRP A 1 464 ? -19.146 20.632 26.187 1.00 91.81 464 TRP A O 1
ATOM 3607 N N . TYR A 1 465 ? -19.471 18.432 26.506 1.00 94.19 465 TYR A N 1
ATOM 3608 C CA . TYR A 1 465 ? -20.932 18.531 26.587 1.00 94.19 465 TYR A CA 1
ATOM 3609 C C . TYR A 1 465 ? -21.444 19.247 27.852 1.00 94.19 465 TYR A C 1
ATOM 3611 O O . TYR A 1 465 ? -22.644 19.471 27.983 1.00 94.19 465 TYR A O 1
ATOM 3619 N N . LEU A 1 466 ? -20.549 19.666 28.757 1.00 92.31 466 LEU A N 1
ATOM 3620 C CA . LEU A 1 466 ? -20.887 20.556 29.872 1.00 92.31 466 LEU A CA 1
ATOM 3621 C C . LEU A 1 466 ? -20.821 22.047 29.490 1.00 92.31 466 LEU A C 1
ATOM 3623 O O . LEU A 1 466 ? -21.181 22.885 30.307 1.00 92.31 466 LEU A O 1
ATOM 3627 N N . GLY A 1 467 ? -20.331 22.399 28.292 1.00 85.56 467 GLY A N 1
ATOM 3628 C CA . GLY A 1 467 ? -20.199 23.791 27.831 1.00 85.56 467 GLY A CA 1
ATOM 3629 C C . GLY A 1 467 ? -19.041 24.575 28.464 1.00 85.56 467 GLY A C 1
ATOM 3630 O O . GLY A 1 467 ? -18.816 25.731 28.127 1.00 85.56 467 GLY A O 1
ATOM 3631 N N . ASN A 1 468 ? -18.251 23.950 29.340 1.00 80.75 468 ASN A N 1
ATOM 3632 C CA . ASN A 1 468 ? -17.292 24.650 30.204 1.00 80.75 468 ASN A CA 1
ATOM 3633 C C . ASN A 1 468 ? -15.888 24.853 29.595 1.00 80.75 468 ASN A C 1
ATOM 3635 O O . ASN A 1 468 ? -15.015 25.398 30.266 1.00 80.75 468 ASN A O 1
ATOM 3639 N N . LEU A 1 469 ? -15.636 24.408 28.356 1.00 76.38 469 LEU A N 1
ATOM 3640 C CA . LEU A 1 469 ? -14.293 24.444 27.750 1.00 76.38 469 LEU A CA 1
ATOM 3641 C C . LEU A 1 469 ? -13.844 25.844 27.285 1.00 76.38 469 LEU A C 1
ATOM 3643 O O . LEU A 1 469 ? -12.655 26.145 27.349 1.00 76.38 469 LEU A O 1
ATOM 3647 N N . TRP A 1 470 ? -14.757 26.702 26.816 1.00 80.94 470 TRP A N 1
ATOM 3648 C CA . TRP A 1 470 ? -14.454 28.089 26.431 1.00 80.94 470 TRP A CA 1
ATOM 3649 C C . TRP A 1 470 ? -15.694 28.984 26.511 1.00 80.94 470 TRP A C 1
ATOM 3651 O O . TRP A 1 470 ? -16.833 28.513 26.479 1.00 80.94 470 TRP A O 1
ATOM 3661 N N . LYS A 1 471 ? -15.475 30.305 26.589 1.00 75.75 471 LYS A N 1
ATOM 3662 C CA . LYS A 1 471 ? -16.559 31.299 26.557 1.00 75.75 471 LYS A CA 1
ATOM 3663 C C . LYS A 1 471 ? -17.389 31.121 25.282 1.00 75.75 471 LYS A C 1
ATOM 3665 O O . LYS A 1 471 ? -16.830 31.022 24.193 1.00 75.75 471 LYS A O 1
ATOM 3670 N N . ASN A 1 472 ? -18.711 31.109 25.431 1.00 79.69 472 ASN A N 1
ATOM 3671 C CA . ASN A 1 472 ? -19.693 30.882 24.366 1.00 79.69 472 ASN A CA 1
ATOM 3672 C C . ASN A 1 472 ? -19.675 29.465 23.745 1.00 79.69 472 ASN A C 1
ATOM 3674 O O . ASN A 1 472 ? -20.234 29.278 22.663 1.00 79.69 472 ASN A O 1
ATOM 3678 N N . HIS A 1 473 ? -19.095 28.446 24.399 1.00 84.19 473 HIS A N 1
ATOM 3679 C CA . HIS A 1 473 ? -19.301 27.063 23.955 1.00 84.19 473 HIS A CA 1
ATOM 3680 C C . HIS A 1 473 ? -20.751 26.621 24.206 1.00 84.19 473 HIS A C 1
ATOM 3682 O O . HIS A 1 473 ? -21.173 26.454 25.349 1.00 84.19 473 HIS A O 1
ATOM 3688 N N . ARG A 1 474 ? -21.504 26.385 23.128 1.00 88.44 474 ARG A N 1
ATOM 3689 C CA . ARG A 1 474 ? -22.829 25.757 23.168 1.00 88.44 474 ARG A CA 1
ATOM 3690 C C . ARG A 1 474 ? -22.731 24.345 22.566 1.00 88.44 474 ARG A C 1
ATOM 3692 O O . ARG A 1 474 ? -22.712 24.234 21.341 1.00 88.44 474 ARG A O 1
ATOM 3699 N N . PRO A 1 475 ? -22.618 23.284 23.383 1.00 91.94 475 PRO A N 1
ATOM 3700 C CA . PRO A 1 475 ? -22.609 21.909 22.893 1.00 91.94 475 PRO A CA 1
ATOM 3701 C C . PRO A 1 475 ? -24.026 21.427 22.547 1.00 91.94 475 PRO A C 1
ATOM 3703 O O . PRO A 1 475 ? -25.020 22.034 22.950 1.00 91.94 475 PRO A O 1
ATOM 3706 N N . TRP A 1 476 ? -24.113 20.305 21.831 1.00 95.44 476 TRP A N 1
ATOM 3707 C CA . TRP A 1 476 ? -25.368 19.568 21.641 1.00 95.44 476 TRP A CA 1
ATOM 3708 C C . TRP A 1 476 ? -25.874 18.952 22.966 1.00 95.44 476 TRP A C 1
ATOM 3710 O O . TRP A 1 476 ? -25.088 18.793 23.905 1.00 95.44 476 TRP A O 1
ATOM 3720 N N . PRO A 1 477 ? -27.168 18.591 23.086 1.00 96.06 477 PRO A N 1
ATOM 3721 C CA . PRO A 1 477 ? -27.704 18.011 24.318 1.00 96.06 477 PRO A CA 1
ATOM 3722 C C . PRO A 1 477 ? -27.061 16.662 24.666 1.00 96.06 477 PRO A C 1
ATOM 3724 O O . PRO A 1 477 ? -26.974 15.776 23.821 1.00 96.06 477 PRO A O 1
ATOM 3727 N N . ALA A 1 478 ? -26.675 16.467 25.930 1.00 97.25 478 ALA A N 1
ATOM 3728 C CA . ALA A 1 478 ? -26.128 15.196 26.411 1.00 97.25 478 ALA A CA 1
ATOM 3729 C C . ALA A 1 478 ? -26.498 14.887 27.872 1.00 97.25 478 ALA A C 1
ATOM 3731 O O . ALA A 1 478 ? -26.950 15.751 28.638 1.00 97.25 478 ALA A O 1
ATOM 3732 N N . LEU A 1 479 ? -26.295 13.629 28.269 1.00 96.00 479 LEU A N 1
ATOM 3733 C CA . LEU A 1 479 ? -26.384 13.161 29.653 1.00 96.00 479 LEU A CA 1
ATOM 3734 C C . LEU A 1 479 ? -25.001 13.247 30.320 1.00 96.00 479 LEU A C 1
ATOM 3736 O O . LEU A 1 479 ? -24.064 12.603 29.861 1.00 96.00 479 LEU A O 1
ATOM 3740 N N . GLY A 1 480 ? -24.856 14.027 31.397 1.00 95.12 480 GLY A N 1
ATOM 3741 C CA . GLY A 1 480 ? -23.553 14.225 32.050 1.00 95.12 480 GLY A CA 1
ATOM 3742 C C . GLY A 1 480 ? -22.527 14.853 31.098 1.00 95.12 480 GLY A C 1
ATOM 3743 O O . GLY A 1 480 ? -22.842 15.827 30.417 1.00 95.12 480 GLY A O 1
ATOM 3744 N N . ARG A 1 481 ? -21.320 14.276 31.005 1.00 95.06 481 ARG A N 1
ATOM 3745 C CA . ARG A 1 481 ? -20.325 14.649 29.975 1.00 95.06 481 ARG A CA 1
ATOM 3746 C C . ARG A 1 481 ? -20.653 14.138 28.576 1.00 95.06 481 ARG A C 1
ATOM 3748 O O . ARG A 1 481 ? -19.851 14.352 27.671 1.00 95.06 481 ARG A O 1
ATOM 3755 N N . GLY A 1 482 ? -21.768 13.441 28.393 1.00 97.19 482 GLY A N 1
ATOM 3756 C CA . GLY A 1 482 ? -22.040 12.667 27.194 1.00 97.19 482 GLY A CA 1
ATOM 3757 C C . GLY A 1 482 ? -21.133 11.445 27.055 1.00 97.19 482 GLY A C 1
ATOM 3758 O O . GLY A 1 482 ? -20.371 11.092 27.953 1.00 97.19 482 GLY A O 1
ATOM 3759 N N . PHE A 1 483 ? -21.214 10.806 25.899 1.00 98.12 483 PHE A N 1
ATOM 3760 C CA . PHE A 1 483 ? -20.550 9.555 25.549 1.00 98.12 483 PHE A CA 1
ATOM 3761 C C . PHE A 1 483 ? -19.708 9.715 24.280 1.00 98.12 483 PHE A C 1
ATOM 3763 O O . PHE A 1 483 ? -20.050 10.534 23.425 1.00 98.12 483 PHE A O 1
ATOM 3770 N N . ASN A 1 484 ? -18.633 8.932 24.141 1.00 97.94 484 ASN A N 1
ATOM 3771 C CA . ASN A 1 484 ? -17.801 8.916 22.932 1.00 97.94 484 ASN A CA 1
ATOM 3772 C C . ASN A 1 484 ? -18.114 7.713 22.023 1.00 97.94 484 ASN A C 1
ATOM 3774 O O . ASN A 1 484 ? -18.171 6.578 22.491 1.00 97.94 484 ASN A O 1
ATOM 3778 N N . THR A 1 485 ? -18.265 7.965 20.719 1.00 97.88 485 THR A N 1
ATOM 3779 C CA . THR A 1 485 ? -18.703 6.995 19.694 1.00 97.88 485 THR A CA 1
ATOM 3780 C C . THR A 1 485 ? -17.575 6.196 19.026 1.00 97.88 485 THR A C 1
ATOM 3782 O O . THR A 1 485 ? -17.830 5.515 18.034 1.00 97.88 485 THR A O 1
ATOM 3785 N N . GLY A 1 486 ? -16.341 6.235 19.544 1.00 97.00 486 GLY A N 1
ATOM 3786 C CA . GLY A 1 486 ? -15.222 5.452 18.989 1.00 97.00 486 GLY A CA 1
ATOM 3787 C C . GLY A 1 486 ? -15.132 4.005 19.457 1.00 97.00 486 GLY A C 1
ATOM 3788 O O . GLY A 1 486 ? -14.402 3.219 18.862 1.00 97.00 486 GLY A O 1
ATOM 3789 N N . VAL A 1 487 ? -15.901 3.641 20.486 1.00 98.62 487 VAL A N 1
ATOM 3790 C CA . VAL A 1 487 ? -16.170 2.250 20.870 1.00 98.62 487 VAL A CA 1
ATOM 3791 C C . VAL A 1 487 ? -17.638 2.159 21.265 1.00 98.62 487 VAL A C 1
ATOM 3793 O O . VAL A 1 487 ? -18.036 2.729 22.284 1.00 98.62 487 VAL A O 1
ATOM 3796 N N . ILE A 1 488 ? -18.439 1.464 20.456 1.00 98.75 488 ILE A N 1
ATOM 3797 C CA . ILE A 1 488 ? -19.880 1.280 20.672 1.00 98.75 488 ILE A CA 1
ATOM 3798 C C . ILE A 1 488 ? -20.215 -0.210 20.678 1.00 98.75 488 ILE A C 1
ATOM 3800 O O . ILE A 1 488 ? -19.788 -0.949 19.800 1.00 98.75 488 ILE A O 1
ATOM 3804 N N . LEU A 1 489 ? -21.043 -0.649 21.619 1.00 98.88 489 LEU A N 1
ATOM 3805 C CA . LEU A 1 489 ? -21.726 -1.940 21.558 1.00 98.88 489 LEU A CA 1
ATOM 3806 C C . LEU A 1 489 ? -23.173 -1.716 21.106 1.00 98.88 489 LEU A C 1
ATOM 3808 O O . LEU A 1 489 ? -23.915 -1.014 21.791 1.00 98.88 489 LEU A O 1
ATOM 3812 N N . LEU A 1 490 ? -23.587 -2.301 19.980 1.00 98.69 490 LEU A N 1
ATOM 3813 C CA . LEU A 1 490 ? -24.953 -2.182 19.456 1.00 98.69 490 LEU A CA 1
ATOM 3814 C C . LEU A 1 490 ? -25.695 -3.523 19.527 1.00 98.69 490 LEU A C 1
ATOM 3816 O O . LEU A 1 490 ? -25.235 -4.508 18.952 1.00 98.69 490 LEU A O 1
ATOM 3820 N N . LEU A 1 491 ? -26.874 -3.545 20.159 1.00 98.56 491 LEU A N 1
ATOM 3821 C CA . LEU A 1 491 ? -27.865 -4.619 19.990 1.00 98.56 491 LEU A CA 1
ATOM 3822 C C . LEU A 1 491 ? -28.782 -4.277 18.806 1.00 98.56 491 LEU A C 1
ATOM 3824 O O . LEU A 1 491 ? -29.848 -3.681 18.976 1.00 98.56 491 LEU A O 1
ATOM 3828 N N . LEU A 1 492 ? -28.330 -4.614 17.596 1.00 98.31 492 LEU A N 1
ATOM 3829 C CA . LEU A 1 492 ? -28.985 -4.289 16.326 1.00 98.31 492 LEU A CA 1
ATOM 3830 C C . LEU A 1 492 ? -30.425 -4.808 16.254 1.00 98.31 492 LEU A C 1
ATOM 3832 O O . LEU A 1 492 ? -31.303 -4.072 15.808 1.00 98.31 492 LEU A O 1
ATOM 3836 N N . ASP A 1 493 ? -30.700 -6.027 16.733 1.00 95.94 493 ASP A N 1
ATOM 3837 C CA . ASP A 1 493 ? -32.054 -6.599 16.699 1.00 95.94 493 ASP A CA 1
ATOM 3838 C C . ASP A 1 493 ? -33.051 -5.745 17.508 1.00 95.94 493 ASP A C 1
ATOM 3840 O O . ASP A 1 493 ? -34.175 -5.492 17.067 1.00 95.94 493 ASP A O 1
ATOM 3844 N N . ARG A 1 494 ? -32.623 -5.248 18.675 1.00 97.19 494 ARG A N 1
ATOM 3845 C CA . ARG A 1 494 ? -33.423 -4.386 19.552 1.00 97.19 494 ARG A CA 1
ATOM 3846 C C . ARG A 1 494 ? -33.511 -2.964 19.015 1.00 97.19 494 ARG A C 1
ATOM 3848 O O . ARG A 1 494 ? -34.588 -2.380 19.059 1.00 97.19 494 ARG A O 1
ATOM 3855 N N . LEU A 1 495 ? -32.428 -2.419 18.462 1.00 97.94 495 LEU A N 1
ATOM 3856 C CA . LEU A 1 495 ? -32.418 -1.096 17.827 1.00 97.94 495 LEU A CA 1
ATOM 3857 C C . LEU A 1 495 ? -33.354 -1.041 16.608 1.00 97.94 495 LEU A C 1
ATOM 3859 O O . LEU A 1 495 ? -34.097 -0.071 16.454 1.00 97.94 495 LEU A O 1
ATOM 3863 N N . ARG A 1 496 ? -33.398 -2.105 15.792 1.00 97.62 496 ARG A N 1
ATOM 3864 C CA . ARG A 1 496 ? -34.375 -2.272 14.701 1.00 97.62 496 ARG A CA 1
ATOM 3865 C C . ARG A 1 496 ? -35.811 -2.285 15.242 1.00 97.62 496 ARG A C 1
ATOM 3867 O O . ARG A 1 496 ? -36.639 -1.506 14.775 1.00 97.62 496 ARG A O 1
ATOM 3874 N N . LYS A 1 497 ? -36.097 -3.081 16.284 1.00 96.56 497 LYS A N 1
ATOM 3875 C CA . LYS A 1 497 ? -37.421 -3.137 16.952 1.00 96.56 497 LYS A CA 1
ATOM 387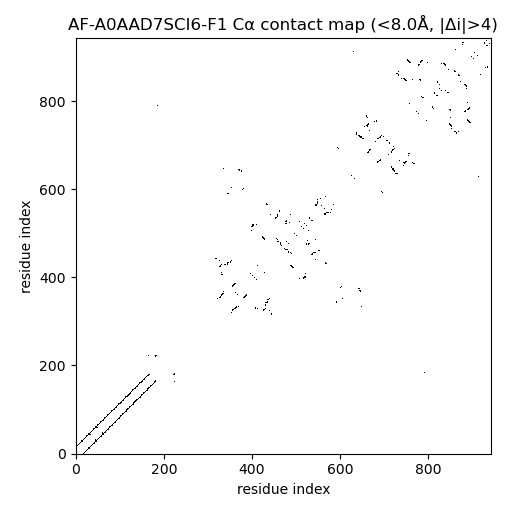6 C C . LYS A 1 497 ? -37.851 -1.789 17.553 1.00 96.56 497 LYS A C 1
ATOM 3878 O O . LYS A 1 497 ? -39.022 -1.434 17.469 1.00 96.56 497 LYS A O 1
ATOM 3883 N N . LEU A 1 498 ? -36.910 -1.018 18.104 1.00 96.25 498 LEU A N 1
ATOM 3884 C CA . LEU A 1 498 ? -37.123 0.333 18.644 1.00 96.25 498 LEU A CA 1
ATOM 3885 C C . LEU A 1 498 ? -37.191 1.437 17.570 1.00 96.25 498 LEU A C 1
ATOM 3887 O O . LEU A 1 498 ? -37.338 2.605 17.922 1.00 96.25 498 LEU A O 1
ATOM 3891 N N . ARG A 1 499 ? -37.076 1.093 16.277 1.00 96.75 499 ARG A N 1
ATOM 3892 C CA . ARG A 1 499 ? -37.003 2.040 15.149 1.00 96.75 499 ARG A CA 1
ATOM 3893 C C . ARG A 1 499 ? -35.924 3.112 15.341 1.00 96.75 499 ARG A C 1
ATOM 3895 O O . ARG A 1 499 ? -36.182 4.302 15.162 1.00 96.75 499 ARG A O 1
ATOM 3902 N N . TRP A 1 500 ? -34.707 2.679 15.677 1.00 96.69 500 TRP A N 1
ATOM 3903 C CA . TRP A 1 500 ? -33.536 3.543 15.884 1.00 96.69 500 TRP A CA 1
ATOM 3904 C C . TRP A 1 500 ? -33.380 4.639 14.817 1.00 96.69 500 TRP A C 1
ATOM 3906 O O . TRP A 1 500 ? -33.157 5.795 15.167 1.00 96.69 500 TRP A O 1
ATOM 3916 N N . GLU A 1 501 ? -33.579 4.304 13.538 1.00 96.12 501 GLU A N 1
ATOM 3917 C CA . GLU A 1 501 ? -33.505 5.267 12.432 1.00 96.12 501 GLU A CA 1
ATOM 3918 C C . GLU A 1 501 ? -34.498 6.432 12.589 1.00 96.12 501 GLU A C 1
ATOM 3920 O O . GLU A 1 501 ? -34.114 7.598 12.531 1.00 96.12 501 GLU A O 1
ATOM 3925 N N . GLN A 1 502 ? -35.768 6.130 12.878 1.00 97.56 502 GLN A N 1
ATOM 3926 C CA . GLN A 1 502 ? -36.799 7.141 13.127 1.00 97.56 502 GLN A CA 1
ATOM 3927 C C . GLN A 1 502 ? -36.465 7.979 14.376 1.00 97.56 502 GLN A C 1
ATOM 3929 O O . GLN A 1 502 ? -36.668 9.192 14.384 1.00 97.56 502 GLN A O 1
ATOM 3934 N N . MET A 1 503 ? -35.923 7.343 15.420 1.00 97.44 503 MET A N 1
ATOM 3935 C CA . MET A 1 503 ? -35.574 7.990 16.689 1.00 97.44 503 MET A CA 1
ATOM 3936 C C . MET A 1 503 ? -34.426 9.002 16.550 1.00 97.44 503 MET A C 1
ATOM 3938 O O . MET A 1 503 ? -34.513 10.103 17.108 1.00 97.44 503 MET A O 1
ATOM 3942 N N . TRP A 1 504 ? -33.363 8.661 15.810 1.00 97.88 504 TRP A N 1
ATOM 3943 C CA . TRP A 1 504 ? -32.246 9.585 15.604 1.00 97.88 504 TRP A CA 1
ATOM 3944 C C . TRP A 1 504 ? -32.569 10.665 14.570 1.00 97.88 504 TRP A C 1
ATOM 3946 O O . TRP A 1 504 ? -32.209 11.815 14.818 1.00 97.88 504 TRP A O 1
ATOM 3956 N N . ARG A 1 505 ? -33.303 10.354 13.485 1.00 98.25 505 ARG A N 1
ATOM 3957 C CA . ARG A 1 505 ? -33.734 11.349 12.479 1.00 98.25 505 ARG A CA 1
ATOM 3958 C C . ARG A 1 505 ? -34.530 12.486 13.127 1.00 98.25 505 ARG A C 1
ATOM 3960 O O . ARG A 1 505 ? -34.081 13.628 13.091 1.00 98.25 505 ARG A O 1
ATOM 3967 N N . LEU A 1 506 ? -35.622 12.156 13.827 1.00 98.00 506 LEU A N 1
ATOM 3968 C CA . LEU A 1 506 ? -36.478 13.133 14.521 1.00 98.00 506 LEU A CA 1
ATOM 3969 C C . LEU A 1 506 ? -35.719 13.940 15.591 1.00 98.00 506 LEU A C 1
ATOM 3971 O O . LEU A 1 506 ? -36.015 15.111 15.828 1.00 98.00 506 LEU A O 1
ATOM 3975 N N . THR A 1 507 ? -34.730 13.324 16.249 1.00 97.94 507 THR A N 1
ATOM 3976 C CA . THR A 1 507 ? -33.871 14.030 17.210 1.00 97.94 507 THR A CA 1
ATOM 3977 C C . THR A 1 507 ? -32.951 15.026 16.501 1.00 97.94 507 THR A C 1
ATOM 3979 O O . THR A 1 507 ? -32.875 16.178 16.919 1.00 97.94 507 THR A O 1
ATOM 3982 N N . ALA A 1 508 ? -32.276 14.611 15.427 1.00 97.81 508 ALA A N 1
ATOM 3983 C CA . ALA A 1 508 ? -31.375 15.469 14.664 1.00 97.81 508 ALA A CA 1
ATOM 3984 C C . ALA A 1 508 ? -32.124 16.650 14.024 1.00 97.81 508 ALA A C 1
ATOM 3986 O O . ALA A 1 508 ? -31.681 17.786 14.171 1.00 97.81 508 ALA A O 1
ATOM 3987 N N . GLU A 1 509 ? -33.286 16.410 13.407 1.00 97.25 509 GLU A N 1
ATOM 3988 C CA . GLU A 1 509 ? -34.171 17.454 12.865 1.00 97.25 509 GLU A CA 1
ATOM 3989 C C . GLU A 1 509 ? -34.522 18.510 13.924 1.00 97.25 509 GLU A C 1
ATOM 3991 O O . GLU A 1 509 ? -34.368 19.710 13.682 1.00 97.25 509 GLU A O 1
ATOM 3996 N N . ARG A 1 510 ? -34.935 18.080 15.126 1.00 97.00 510 ARG A N 1
ATOM 3997 C CA . ARG A 1 510 ? -35.308 19.006 16.203 1.00 97.00 510 ARG A CA 1
ATOM 3998 C C . ARG A 1 510 ? -34.122 19.809 16.731 1.00 97.00 510 ARG A C 1
ATOM 4000 O O . ARG A 1 510 ? -34.251 21.020 16.902 1.00 97.00 510 ARG A O 1
ATOM 4007 N N . GLU A 1 511 ? -32.978 19.177 16.994 1.00 96.88 511 GLU A N 1
ATOM 4008 C CA . GLU A 1 511 ? -31.821 19.900 17.536 1.00 96.88 511 GLU A CA 1
ATOM 4009 C C . GLU A 1 511 ? -31.198 20.855 16.506 1.00 96.88 511 GLU A C 1
ATOM 4011 O O . GLU A 1 511 ? -30.792 21.964 16.871 1.00 96.88 511 GLU A O 1
ATOM 4016 N N . LEU A 1 512 ? -31.187 20.492 15.216 1.00 96.56 512 LEU A N 1
ATOM 4017 C CA . LEU A 1 512 ? -30.661 21.339 14.138 1.00 96.56 512 LEU A CA 1
ATOM 4018 C C . LEU A 1 512 ? -31.381 22.689 14.027 1.00 96.56 512 LEU A C 1
ATOM 4020 O O . LEU A 1 512 ? -30.711 23.682 13.737 1.00 96.56 512 LEU A O 1
ATOM 4024 N N . MET A 1 513 ? -32.677 22.771 14.364 1.00 93.88 513 MET A N 1
ATOM 4025 C CA . MET A 1 513 ? -33.409 24.048 14.447 1.00 93.88 513 MET A CA 1
ATOM 4026 C C . MET A 1 513 ? -32.774 25.063 15.415 1.00 93.88 513 MET A C 1
ATOM 4028 O O . MET A 1 513 ? -33.014 26.261 15.284 1.00 93.88 513 MET A O 1
ATOM 4032 N N . SER A 1 514 ? -31.971 24.613 16.389 1.00 91.44 514 SER A N 1
ATOM 4033 C CA . SER A 1 514 ? -31.316 25.481 17.382 1.00 91.44 514 SER A CA 1
ATOM 4034 C C . SER A 1 514 ? -29.782 25.455 17.342 1.00 91.44 514 SER A C 1
ATOM 4036 O O . SER A 1 514 ? -29.146 26.420 17.777 1.00 91.44 514 SER A O 1
ATOM 4038 N N . MET A 1 515 ? -29.194 24.371 16.822 1.00 89.12 515 MET A N 1
ATOM 4039 C CA . MET A 1 515 ? -27.746 24.127 16.791 1.00 89.12 515 MET A CA 1
ATOM 4040 C C . MET A 1 515 ? -27.106 24.368 15.416 1.00 89.12 515 MET A C 1
ATOM 4042 O O . MET A 1 515 ? -25.884 24.495 15.338 1.00 89.12 515 MET A O 1
ATOM 4046 N N . LEU A 1 516 ? -27.906 24.441 14.342 1.00 91.06 516 LEU A N 1
ATOM 4047 C CA . LEU A 1 516 ? -27.527 24.649 12.931 1.00 91.06 516 LEU A CA 1
ATOM 4048 C C . LEU A 1 516 ? -26.615 23.581 12.292 1.00 91.06 516 LEU A C 1
ATOM 4050 O O . LEU A 1 516 ? -26.617 23.442 11.073 1.00 91.06 516 LEU A O 1
ATOM 4054 N N . SER A 1 517 ? -25.816 22.847 13.070 1.00 95.56 517 SER A N 1
ATOM 4055 C CA . SER A 1 517 ? -24.873 21.834 12.578 1.00 95.56 517 SER A CA 1
ATOM 4056 C C . SER A 1 517 ? -24.368 20.913 13.691 1.00 95.56 517 SER A C 1
ATOM 4058 O O . SER A 1 517 ? -24.162 21.388 14.812 1.00 95.56 517 SER A O 1
ATOM 4060 N N . THR A 1 518 ? -24.031 19.661 13.377 1.00 96.25 518 THR A N 1
ATOM 4061 C CA . THR A 1 518 ? -23.185 18.822 14.245 1.00 96.25 518 THR A CA 1
ATOM 4062 C C . THR A 1 518 ? -21.734 19.313 14.233 1.00 96.25 518 THR A C 1
ATOM 4064 O O . THR A 1 518 ? -21.219 19.764 13.206 1.00 96.25 518 THR A O 1
ATOM 4067 N N . SER A 1 519 ? -21.055 19.192 15.371 1.00 93.62 519 SER A N 1
ATOM 4068 C CA . SER A 1 519 ? -19.630 19.503 15.545 1.00 93.62 519 SER A CA 1
ATOM 4069 C C . SER A 1 519 ? -18.787 18.231 15.662 1.00 93.62 519 SER A C 1
ATOM 4071 O O . SER A 1 519 ? -17.693 18.167 15.105 1.00 93.62 519 SER A O 1
ATOM 4073 N N . LEU A 1 520 ? -19.314 17.208 16.342 1.00 94.12 520 LEU A N 1
ATOM 4074 C CA . LEU A 1 520 ? -18.710 15.883 16.525 1.00 94.12 520 LEU A CA 1
ATOM 4075 C C . LEU A 1 520 ? -19.513 14.783 15.799 1.00 94.12 520 LEU A C 1
ATOM 4077 O O . LEU A 1 520 ? -19.543 13.637 16.234 1.00 94.12 520 LEU A O 1
ATOM 4081 N N . ALA A 1 521 ? -20.157 15.152 14.686 1.00 96.38 521 ALA A N 1
ATOM 4082 C CA . ALA A 1 521 ? -20.883 14.265 13.773 1.00 96.38 521 ALA A CA 1
ATOM 4083 C C . ALA A 1 521 ? -21.861 13.299 14.480 1.00 96.38 521 ALA A C 1
ATOM 4085 O O . ALA A 1 521 ? -22.766 13.769 15.173 1.00 96.38 521 ALA A O 1
ATOM 4086 N N . ASP A 1 522 ? -21.704 11.977 14.311 1.00 97.38 522 ASP A N 1
ATOM 4087 C CA . ASP A 1 522 ? -22.565 10.963 14.934 1.00 97.38 522 ASP A CA 1
ATOM 4088 C C . ASP A 1 522 ? -22.708 11.145 16.457 1.00 97.38 522 ASP A C 1
ATOM 4090 O O . ASP A 1 522 ? -23.802 10.979 17.003 1.00 97.38 522 ASP A O 1
ATOM 4094 N N . GLN A 1 523 ? -21.638 11.562 17.134 1.00 97.88 523 GLN A N 1
ATOM 4095 C CA . GLN A 1 523 ? -21.548 11.630 18.586 1.00 97.88 523 GLN A CA 1
ATOM 4096 C C . GLN A 1 523 ? -22.550 12.624 19.173 1.00 97.88 523 GLN A C 1
ATOM 4098 O O . GLN A 1 523 ? -23.145 12.356 20.217 1.00 97.88 523 GLN A O 1
ATOM 4103 N N . ASP A 1 524 ? -22.775 13.749 18.496 1.00 98.00 524 ASP A N 1
ATOM 4104 C CA . ASP A 1 524 ? -23.735 14.769 18.924 1.00 98.00 524 ASP A CA 1
ATOM 4105 C C . ASP A 1 524 ? -25.180 14.243 18.865 1.00 98.00 524 ASP A C 1
ATOM 4107 O O . ASP A 1 524 ? -25.966 14.467 19.788 1.00 98.00 524 ASP A O 1
ATOM 4111 N N . ILE A 1 525 ? -25.511 13.473 17.825 1.00 98.31 525 ILE A N 1
ATOM 4112 C CA . ILE A 1 525 ? -26.847 12.900 17.617 1.00 98.31 525 ILE A CA 1
ATOM 4113 C C . ILE A 1 525 ? -27.086 11.714 18.564 1.00 98.31 525 ILE A C 1
ATOM 4115 O O . ILE A 1 525 ? -28.129 11.663 19.220 1.00 98.31 525 ILE A O 1
ATOM 4119 N N . PHE A 1 526 ? -26.111 10.809 18.726 1.00 98.44 526 PHE A N 1
ATOM 4120 C CA . PHE A 1 526 ? -26.169 9.739 19.733 1.00 98.44 526 PHE A CA 1
ATOM 4121 C C . PHE A 1 526 ? -26.398 10.313 21.143 1.00 98.44 526 PHE A C 1
ATOM 4123 O O . PHE A 1 526 ? -27.269 9.833 21.871 1.00 98.44 526 PHE A O 1
ATOM 4130 N N . ASN A 1 527 ? -25.674 11.373 21.521 1.00 98.62 527 ASN A N 1
ATOM 4131 C CA . ASN A 1 527 ? -25.839 12.018 22.826 1.00 98.62 527 ASN A CA 1
ATOM 4132 C C . ASN A 1 527 ? -27.206 12.688 23.001 1.00 98.62 527 ASN A C 1
ATOM 4134 O O . ASN A 1 527 ? -27.815 12.533 24.064 1.00 98.62 527 ASN A O 1
ATOM 4138 N N . ALA A 1 528 ? -27.725 13.355 21.967 1.00 98.31 528 ALA A N 1
ATOM 4139 C CA . ALA A 1 528 ? -29.052 13.957 22.014 1.00 98.31 528 ALA A CA 1
ATOM 4140 C C . ALA A 1 528 ? -30.153 12.893 22.186 1.00 98.31 528 ALA A C 1
ATOM 4142 O O . ALA A 1 528 ? -31.061 13.075 23.002 1.00 98.31 528 ALA A O 1
ATOM 4143 N N . VAL A 1 529 ? -30.056 11.750 21.494 1.00 98.38 529 VAL A N 1
ATOM 4144 C CA . VAL A 1 529 ? -31.005 10.629 21.649 1.00 98.38 529 VAL A CA 1
ATOM 4145 C C . VAL A 1 529 ? -30.930 10.034 23.061 1.00 98.38 529 VAL A C 1
ATOM 4147 O O . VAL A 1 529 ? -31.968 9.852 23.703 1.00 98.38 529 VAL A O 1
ATOM 4150 N N . ILE A 1 530 ? -29.721 9.794 23.584 1.00 98.31 530 ILE A N 1
ATOM 4151 C CA . ILE A 1 530 ? -29.497 9.261 24.941 1.00 98.31 530 ILE A CA 1
ATOM 4152 C C . ILE A 1 530 ? -29.980 10.239 26.023 1.00 98.31 530 ILE A C 1
ATOM 4154 O O . ILE A 1 530 ? -30.509 9.807 27.044 1.00 98.31 530 ILE A O 1
ATOM 4158 N N . LYS A 1 531 ? -29.872 11.556 25.806 1.00 97.75 531 LYS A N 1
ATOM 4159 C CA . LYS A 1 531 ? -30.385 12.576 26.737 1.00 97.75 531 LYS A CA 1
ATOM 4160 C C . LYS A 1 531 ? -31.902 12.483 26.939 1.00 97.75 531 LYS A C 1
ATOM 4162 O O . LYS A 1 531 ? -32.377 12.749 28.039 1.00 97.75 531 LYS A O 1
ATOM 4167 N N . GLN A 1 532 ? -32.646 12.098 25.906 1.00 96.94 532 GLN A N 1
ATOM 4168 C CA . GLN A 1 532 ? -34.094 11.872 25.990 1.00 96.94 532 GLN A CA 1
ATOM 4169 C C . GLN A 1 532 ? -34.435 10.456 26.477 1.00 96.94 532 GLN A C 1
ATOM 4171 O O . GLN A 1 532 ? -35.448 10.264 27.142 1.00 96.94 532 GLN A O 1
ATOM 4176 N N . ASN A 1 533 ? -33.584 9.472 26.171 1.00 97.25 533 ASN A N 1
ATOM 4177 C CA . ASN A 1 533 ? -33.829 8.051 26.418 1.00 97.25 533 ASN A CA 1
ATOM 4178 C C . ASN A 1 533 ? -32.689 7.412 27.249 1.00 97.25 533 ASN A C 1
ATOM 4180 O O . ASN A 1 533 ? -32.018 6.488 26.777 1.00 97.25 533 ASN A O 1
ATOM 4184 N N . PRO A 1 534 ? -32.428 7.878 28.490 1.00 96.94 534 PRO A N 1
ATOM 4185 C CA . PRO A 1 534 ? -31.242 7.484 29.263 1.00 96.94 534 PRO A CA 1
ATOM 4186 C C . PRO A 1 534 ? -31.230 6.002 29.677 1.00 96.94 534 PRO A C 1
ATOM 4188 O O . PRO A 1 534 ? -30.184 5.465 30.025 1.00 96.94 534 PRO A O 1
ATOM 4191 N N . PHE A 1 535 ? -32.372 5.318 29.606 1.00 96.62 535 PHE A N 1
ATOM 4192 C CA . PHE A 1 535 ? -32.511 3.879 29.855 1.00 96.62 535 PHE A CA 1
ATOM 4193 C C . PHE A 1 535 ? -31.960 2.992 28.719 1.00 96.62 535 PHE A C 1
ATOM 4195 O O . PHE A 1 535 ? -31.789 1.790 28.919 1.00 96.62 535 PHE A O 1
ATOM 4202 N N . LEU A 1 536 ? -31.664 3.554 27.538 1.00 97.44 536 LEU A N 1
ATOM 4203 C CA . LEU A 1 536 ? -31.114 2.803 26.400 1.00 97.44 536 LEU A CA 1
ATOM 4204 C C . LEU A 1 536 ? -29.614 2.496 26.532 1.00 97.44 536 LEU A C 1
ATOM 4206 O O . LEU A 1 536 ? -29.121 1.617 25.820 1.00 97.44 536 LEU A O 1
ATOM 4210 N N . VAL A 1 537 ? -28.881 3.202 27.404 1.00 97.81 537 VAL A N 1
ATOM 4211 C CA . VAL A 1 537 ? -27.418 3.087 27.506 1.00 97.81 537 VAL A CA 1
ATOM 4212 C C . VAL A 1 537 ? -26.965 2.226 28.691 1.00 97.81 537 VAL A C 1
ATOM 4214 O O . VAL A 1 537 ? -27.413 2.375 29.829 1.00 97.81 537 VAL A O 1
ATOM 4217 N N . TYR A 1 538 ? -26.030 1.322 28.414 1.00 98.38 538 TYR A N 1
ATOM 4218 C CA . TYR A 1 538 ? -25.148 0.677 29.376 1.00 98.38 538 TYR A CA 1
ATOM 4219 C C . TYR A 1 538 ? -23.824 1.451 29.405 1.00 98.38 538 TYR A C 1
ATOM 4221 O O . TYR A 1 538 ? -23.098 1.498 28.408 1.00 98.38 538 TYR A O 1
ATOM 4229 N N . GLN A 1 539 ? -23.500 2.080 30.535 1.00 97.88 539 GLN A N 1
ATOM 4230 C CA . GLN A 1 539 ? -22.248 2.822 30.674 1.00 97.88 539 GLN A CA 1
ATOM 4231 C C . GLN A 1 539 ? -21.071 1.851 30.837 1.00 97.88 539 GLN A C 1
ATOM 4233 O O . GLN A 1 539 ? -20.932 1.174 31.855 1.00 97.88 539 GLN A O 1
ATOM 4238 N N . LEU A 1 540 ? -20.211 1.801 29.823 1.00 97.44 540 LEU A N 1
ATOM 4239 C CA . LEU A 1 540 ? -18.972 1.032 29.827 1.00 97.44 540 LEU A CA 1
ATOM 4240 C C . LEU A 1 540 ? -17.934 1.674 30.760 1.00 97.44 540 LEU A C 1
ATOM 4242 O O . LEU A 1 540 ? -17.771 2.897 30.803 1.00 97.44 540 LEU A O 1
ATOM 4246 N N . SER A 1 541 ? -17.178 0.832 31.467 1.00 95.69 541 SER A N 1
ATOM 4247 C CA . SER A 1 541 ? -16.007 1.245 32.248 1.00 95.69 541 SER A CA 1
ATOM 4248 C C . SER A 1 541 ? -14.956 1.889 31.338 1.00 95.69 541 SER A C 1
ATOM 4250 O O . SER A 1 541 ? -14.638 1.352 30.278 1.00 95.69 541 SER A O 1
ATOM 4252 N N . CYS A 1 542 ? -14.404 3.041 31.728 1.00 94.44 542 CYS A N 1
ATOM 4253 C CA . CYS A 1 542 ? -13.736 3.917 30.763 1.00 94.44 542 CYS A CA 1
ATOM 4254 C C . CYS A 1 542 ? -12.351 3.461 30.261 1.00 94.44 542 CYS A C 1
ATOM 4256 O O . CYS A 1 542 ? -11.840 4.032 29.299 1.00 94.44 542 CYS A O 1
ATOM 4258 N N . PHE A 1 543 ? -11.797 2.373 30.806 1.00 94.62 543 PHE A N 1
ATOM 4259 C CA . PHE A 1 543 ? -10.658 1.654 30.219 1.00 94.62 543 PHE A CA 1
ATOM 4260 C C . PHE A 1 543 ? -10.973 0.946 28.884 1.00 94.62 543 PHE A C 1
ATOM 4262 O O . PHE A 1 543 ? -10.049 0.579 28.158 1.00 94.62 543 PHE A O 1
ATOM 4269 N N . TRP A 1 544 ? -12.259 0.787 28.534 1.00 96.31 544 TRP A N 1
ATOM 4270 C CA . TRP A 1 544 ? -12.710 0.298 27.223 1.00 96.31 544 TRP A CA 1
ATOM 4271 C C . TRP A 1 544 ? -12.667 1.350 26.106 1.00 96.31 544 TRP A C 1
ATOM 4273 O O . TRP A 1 544 ? -12.970 1.018 24.966 1.00 96.31 544 TRP A O 1
ATOM 4283 N N . ASN A 1 545 ? -12.320 2.605 26.410 1.00 97.00 545 ASN A N 1
ATOM 4284 C CA . ASN A 1 545 ? -12.146 3.683 25.432 1.00 97.00 545 ASN A CA 1
ATOM 4285 C C . ASN A 1 545 ? -11.376 4.835 26.107 1.00 97.00 545 ASN A C 1
ATOM 4287 O O . ASN A 1 545 ? -11.968 5.846 26.496 1.00 97.00 545 ASN A O 1
ATOM 4291 N N . VAL A 1 546 ? -10.071 4.652 26.342 1.00 94.75 546 VAL A N 1
ATOM 4292 C CA . VAL A 1 546 ? -9.201 5.666 26.965 1.00 94.75 546 VAL A CA 1
ATOM 4293 C C . VAL A 1 546 ? -8.882 6.746 25.931 1.00 94.75 546 VAL A C 1
ATOM 4295 O O . VAL A 1 546 ? -8.098 6.523 25.012 1.00 94.75 546 VAL A O 1
ATOM 4298 N N . GLN A 1 547 ? -9.511 7.911 26.072 1.00 93.94 547 GLN A N 1
ATOM 4299 C CA . GLN A 1 547 ? -9.522 8.967 25.057 1.00 93.94 547 GLN A CA 1
ATOM 4300 C C . GLN A 1 547 ? -8.322 9.901 25.221 1.00 93.94 547 GLN A C 1
ATOM 4302 O O . GLN A 1 547 ? -8.116 10.484 26.288 1.00 93.94 547 GLN A O 1
ATOM 4307 N N . LEU A 1 548 ? -7.544 10.087 24.158 1.00 89.50 548 LEU A N 1
ATOM 4308 C CA . LEU A 1 548 ? -6.321 10.886 24.173 1.00 89.50 548 LEU A CA 1
ATOM 4309 C C . LEU A 1 548 ? -6.501 12.189 23.379 1.00 89.50 548 LEU A C 1
ATOM 4311 O O . LEU A 1 548 ? -6.262 12.245 22.172 1.00 89.50 548 LEU A O 1
ATOM 4315 N N . SER A 1 549 ? -6.891 13.258 24.082 1.00 82.19 549 SER A N 1
ATOM 4316 C CA . SER A 1 549 ? -7.101 14.601 23.527 1.00 82.19 549 SER A CA 1
ATOM 4317 C C . SER A 1 549 ? -6.633 15.698 24.496 1.00 82.19 549 SER A C 1
ATOM 4319 O O . SER A 1 549 ? -6.428 15.446 25.679 1.00 82.19 549 SER A O 1
ATOM 4321 N N . ASP A 1 550 ? -6.422 16.922 23.997 1.00 70.75 550 ASP A N 1
ATOM 4322 C CA . ASP A 1 550 ? -5.769 18.020 24.738 1.00 70.75 550 ASP A CA 1
ATOM 4323 C C . ASP A 1 550 ? -6.500 18.454 26.028 1.00 70.75 550 ASP A C 1
ATOM 4325 O O . ASP A 1 550 ? -5.930 19.181 26.843 1.00 70.75 550 ASP A O 1
ATOM 4329 N N . HIS A 1 551 ? -7.748 18.013 26.219 1.00 77.38 551 HIS A N 1
ATOM 4330 C CA . HIS A 1 551 ? -8.576 18.300 27.394 1.00 77.38 551 HIS A CA 1
ATOM 4331 C C . HIS A 1 551 ? -9.215 17.036 28.007 1.00 77.38 551 HIS A C 1
ATOM 4333 O O . HIS A 1 551 ? -10.240 17.136 28.687 1.00 77.38 551 HIS A O 1
ATOM 4339 N N . THR A 1 552 ? -8.658 15.840 27.763 1.00 82.25 552 THR A N 1
ATOM 4340 C CA . THR A 1 552 ? -9.187 14.601 28.357 1.00 82.25 552 THR A CA 1
ATOM 4341 C C . THR A 1 552 ? -8.695 14.365 29.782 1.00 82.25 552 THR A C 1
ATOM 4343 O O . THR A 1 552 ? -7.583 14.702 30.177 1.00 82.25 552 THR A O 1
ATOM 4346 N N . ARG A 1 553 ? -9.557 13.732 30.578 1.00 85.50 553 ARG A N 1
ATOM 4347 C CA . ARG A 1 553 ? -9.319 13.317 31.967 1.00 85.50 553 ARG A CA 1
ATOM 4348 C C . ARG A 1 553 ? -8.958 11.827 32.037 1.00 85.50 553 ARG A C 1
ATOM 4350 O O . ARG A 1 553 ? -9.210 11.178 33.049 1.00 85.50 553 ARG A O 1
ATOM 4357 N N . SER A 1 554 ? -8.382 11.293 30.957 1.00 86.00 554 SER A N 1
ATOM 4358 C CA . SER A 1 554 ? -8.090 9.868 30.739 1.00 86.00 554 SER A CA 1
ATOM 4359 C C . SER A 1 554 ? -7.240 9.237 31.840 1.00 86.00 554 SER A C 1
ATOM 4361 O O . SER A 1 554 ? -7.445 8.077 32.173 1.00 86.00 554 SER A O 1
ATOM 4363 N N . GLU A 1 555 ? -6.363 10.014 32.483 1.00 82.69 555 GLU A N 1
ATOM 4364 C CA . GLU A 1 555 ? -5.545 9.592 33.636 1.00 82.69 555 GLU A CA 1
ATOM 4365 C C . GLU A 1 555 ? -6.367 9.183 34.878 1.00 82.69 555 GLU A C 1
ATOM 4367 O O . GLU A 1 555 ? -5.800 8.733 35.868 1.00 82.69 555 GLU A O 1
ATOM 4372 N N . LYS A 1 556 ? -7.700 9.334 34.846 1.00 86.19 556 LYS A N 1
ATOM 4373 C CA . LYS A 1 556 ? -8.630 8.838 35.874 1.00 86.19 556 LYS A CA 1
ATOM 4374 C C . LYS A 1 556 ? -9.252 7.471 35.551 1.00 86.19 556 LYS A C 1
ATOM 4376 O O . LYS A 1 556 ? -9.978 6.944 36.389 1.00 86.19 556 LYS A O 1
ATOM 4381 N N . CYS A 1 557 ? -9.016 6.917 34.360 1.00 87.19 557 CYS A N 1
ATOM 4382 C CA . CYS A 1 557 ? -9.651 5.677 33.884 1.00 87.19 557 CYS A CA 1
ATOM 4383 C C . CYS A 1 557 ? -8.835 4.401 34.130 1.00 87.19 557 CYS A C 1
ATOM 4385 O O . CYS A 1 557 ? -9.341 3.306 33.899 1.00 87.19 557 CYS A O 1
ATOM 4387 N N . TYR A 1 558 ? -7.597 4.546 34.595 1.00 82.62 558 TYR A N 1
ATOM 4388 C CA . TYR A 1 558 ? -6.661 3.479 34.937 1.00 82.62 558 TYR A CA 1
ATOM 4389 C C . TYR A 1 558 ? -5.802 3.957 36.113 1.00 82.62 558 TYR A C 1
ATOM 4391 O O . TYR A 1 558 ? -5.494 5.147 36.209 1.00 82.62 558 TYR A O 1
ATOM 4399 N N . LYS A 1 559 ? -5.429 3.052 37.017 1.00 77.81 559 LYS A N 1
ATOM 4400 C CA . LYS A 1 559 ? -4.406 3.298 38.044 1.00 77.81 559 LYS A CA 1
ATOM 4401 C C . LYS A 1 559 ? -3.049 2.854 37.518 1.00 77.81 559 LYS A C 1
ATOM 4403 O O . LYS A 1 559 ? -2.095 3.630 37.544 1.00 77.81 559 LYS A O 1
ATOM 4408 N N . ASP A 1 560 ? -3.024 1.645 36.967 1.00 74.81 560 ASP A N 1
ATOM 4409 C CA . ASP A 1 560 ? -1.842 0.976 36.448 1.00 74.81 560 ASP A CA 1
ATOM 4410 C C . ASP A 1 560 ? -2.018 0.589 34.976 1.00 74.81 560 ASP A C 1
ATOM 4412 O O . ASP A 1 560 ? -3.125 0.510 34.442 1.00 74.81 560 ASP A O 1
ATOM 4416 N N . VAL A 1 561 ? -0.899 0.327 34.300 1.00 70.56 561 VAL A N 1
ATOM 4417 C CA . VAL A 1 561 ? -0.869 -0.036 32.871 1.00 70.56 561 VAL A CA 1
ATOM 4418 C C . VAL A 1 561 ? -1.657 -1.324 32.580 1.00 70.56 561 VAL A C 1
ATOM 4420 O O . VAL A 1 561 ? -2.195 -1.479 31.488 1.00 70.56 561 VAL A O 1
ATOM 4423 N N . SER A 1 562 ? -1.790 -2.218 33.563 1.00 75.94 562 SER A N 1
ATOM 4424 C CA . SER A 1 562 ? -2.594 -3.447 33.486 1.00 75.94 562 SER A CA 1
ATOM 4425 C C . SER A 1 562 ? -4.106 -3.221 33.379 1.00 75.94 562 SER A C 1
ATOM 4427 O O . SER A 1 562 ? -4.814 -4.127 32.943 1.00 75.94 562 SER A O 1
ATOM 4429 N N . ASP A 1 563 ? -4.608 -2.045 33.765 1.00 77.69 563 ASP A N 1
ATOM 4430 C CA . ASP A 1 563 ? -6.040 -1.724 33.687 1.00 77.69 563 ASP A CA 1
ATOM 4431 C C . ASP A 1 563 ? -6.465 -1.355 32.254 1.00 77.69 563 ASP A C 1
ATOM 4433 O O . ASP A 1 563 ? -7.653 -1.352 31.930 1.00 77.69 563 ASP A O 1
ATOM 4437 N N . LEU A 1 564 ? -5.504 -1.009 31.390 1.00 84.06 564 LEU A N 1
ATOM 4438 C CA . LEU A 1 564 ? -5.739 -0.529 30.032 1.00 84.06 564 LEU A CA 1
ATOM 4439 C C . LEU A 1 564 ? -6.232 -1.660 29.124 1.00 84.06 564 LEU A C 1
ATOM 4441 O O . LEU A 1 564 ? -5.559 -2.675 28.958 1.00 84.06 564 LEU A O 1
ATOM 4445 N N . LYS A 1 565 ? -7.381 -1.452 28.472 1.00 93.31 565 LYS A N 1
ATOM 4446 C CA . LYS A 1 565 ? -7.932 -2.410 27.502 1.00 93.31 565 LYS A CA 1
ATOM 4447 C C . LYS A 1 565 ? -7.949 -1.861 26.080 1.00 93.31 565 LYS A C 1
ATOM 4449 O O . LYS A 1 565 ? -7.550 -2.569 25.156 1.00 93.31 565 LYS A O 1
ATOM 4454 N N . VAL A 1 566 ? -8.370 -0.604 25.907 1.00 96.25 566 VAL A N 1
ATOM 4455 C CA . VAL A 1 566 ? -8.467 0.062 24.599 1.00 96.25 566 VAL A CA 1
ATOM 4456 C C . VAL A 1 566 ? -8.065 1.536 24.703 1.00 96.25 566 VAL A C 1
ATOM 4458 O O . VAL A 1 566 ? -8.574 2.275 25.547 1.00 96.25 566 VAL A O 1
ATOM 4461 N N . ILE A 1 567 ? -7.167 1.963 23.816 1.00 95.00 567 ILE A N 1
ATOM 4462 C CA . ILE A 1 567 ? -6.665 3.333 23.677 1.00 95.00 567 ILE A CA 1
ATOM 4463 C C . ILE A 1 567 ? -7.298 3.957 22.425 1.00 95.00 567 ILE A C 1
ATOM 4465 O O . ILE A 1 567 ? -7.412 3.288 21.401 1.00 95.00 567 ILE A O 1
ATOM 4469 N N . HIS A 1 568 ? -7.688 5.231 22.490 1.00 95.50 568 HIS A N 1
ATOM 4470 C CA . HIS A 1 568 ? -8.349 5.952 21.401 1.00 95.50 568 HIS A CA 1
ATOM 4471 C C . HIS A 1 568 ? -7.643 7.282 21.111 1.00 95.50 568 HIS A C 1
ATOM 4473 O O . HIS A 1 568 ? -7.632 8.194 21.943 1.00 95.50 568 HIS A O 1
ATOM 4479 N N . TRP A 1 569 ? -7.069 7.417 19.914 1.00 92.81 569 TRP A N 1
ATOM 4480 C CA . TRP A 1 569 ? -6.263 8.573 19.498 1.00 92.81 569 TRP A CA 1
ATOM 4481 C C . TRP A 1 569 ? -7.101 9.748 18.962 1.00 92.81 569 TRP A C 1
ATOM 4483 O O . TRP A 1 569 ? -6.695 10.434 18.024 1.00 92.81 569 TRP A O 1
ATOM 4493 N N . ASN A 1 570 ? -8.248 10.024 19.591 1.00 88.88 570 ASN A N 1
ATOM 4494 C CA . ASN A 1 570 ? -9.298 10.904 19.064 1.00 88.88 570 ASN A CA 1
ATOM 4495 C C . ASN A 1 570 ? -8.897 12.375 18.811 1.00 88.88 570 ASN A C 1
ATOM 4497 O O . ASN A 1 570 ? -9.627 13.103 18.137 1.00 88.88 570 ASN A O 1
ATOM 4501 N N . SER A 1 571 ? -7.742 12.840 19.294 1.00 85.81 571 SER A N 1
ATOM 4502 C CA . SER A 1 571 ? -7.204 14.154 18.924 1.00 85.81 571 SER A CA 1
ATOM 4503 C C . SER A 1 571 ? -6.852 14.263 17.430 1.00 85.81 571 SER A C 1
ATOM 4505 O O . SER A 1 571 ? -6.187 13.377 16.890 1.00 85.81 571 SER A O 1
ATOM 4507 N N . PRO A 1 572 ? -7.107 15.412 16.774 1.00 82.19 572 PRO A N 1
ATOM 4508 C CA . PRO A 1 572 ? -6.495 15.745 15.482 1.00 82.19 572 PRO A CA 1
ATOM 4509 C C . PRO A 1 572 ? -4.954 15.740 15.502 1.00 82.19 572 PRO A C 1
ATOM 4511 O O . PRO A 1 572 ? -4.320 15.584 14.464 1.00 82.19 572 PRO A O 1
ATOM 4514 N N . LYS A 1 573 ? -4.326 15.871 16.682 1.00 82.50 573 LYS A N 1
ATOM 4515 C CA . LYS A 1 573 ? -2.866 15.772 16.862 1.00 82.50 573 LYS A CA 1
ATOM 4516 C C . LYS A 1 573 ? -2.354 14.324 16.919 1.00 82.50 573 LYS A C 1
ATOM 4518 O O . LYS A 1 573 ? -1.135 14.132 16.958 1.00 82.50 573 LYS A O 1
ATOM 4523 N N . LYS A 1 574 ? -3.251 13.326 16.957 1.00 86.38 574 LYS A N 1
ATOM 4524 C CA . LYS A 1 574 ? -2.963 11.888 17.108 1.00 86.38 574 LYS A CA 1
ATOM 4525 C C . LYS A 1 574 ? -1.886 11.648 18.175 1.00 86.38 574 LYS A C 1
ATOM 4527 O O . LYS A 1 574 ? -2.062 12.050 19.322 1.00 86.38 574 LYS A O 1
ATOM 4532 N N . LEU A 1 575 ? -0.733 11.085 17.811 1.00 82.25 575 LEU A N 1
ATOM 4533 C CA . LEU A 1 575 ? 0.360 10.781 18.745 1.00 82.25 575 LEU A CA 1
ATOM 4534 C C . LEU A 1 575 ? 0.951 12.011 19.471 1.00 82.25 575 LEU A C 1
ATOM 4536 O O . LEU A 1 575 ? 1.604 11.850 20.503 1.00 82.25 575 LEU A O 1
ATOM 4540 N N . ARG A 1 576 ? 0.762 13.241 18.969 1.00 81.25 576 ARG A N 1
ATOM 4541 C CA . ARG A 1 576 ? 1.420 14.470 19.475 1.00 81.25 576 ARG A CA 1
ATOM 4542 C C . ARG A 1 576 ? 0.724 15.123 20.685 1.00 81.25 576 ARG A C 1
ATOM 4544 O O . ARG A 1 576 ? 1.122 16.211 21.094 1.00 81.25 576 ARG A O 1
ATOM 4551 N N . VAL A 1 577 ? -0.284 14.470 21.261 1.00 82.19 577 VAL A N 1
ATOM 4552 C CA . VAL A 1 577 ? -0.958 14.870 22.515 1.00 82.19 577 VAL A CA 1
ATOM 4553 C C . VAL A 1 577 ? -0.033 14.855 23.744 1.00 82.19 577 VAL A C 1
ATOM 4555 O O . VAL A 1 577 ? 1.076 14.315 23.707 1.00 82.19 577 VAL A O 1
ATOM 4558 N N . LYS A 1 578 ? -0.508 15.433 24.857 1.00 78.75 578 LYS A N 1
ATOM 4559 C CA . LYS A 1 578 ? 0.123 15.369 26.186 1.00 78.75 578 LYS A CA 1
ATOM 4560 C C . LYS A 1 578 ? -0.743 14.539 27.142 1.00 78.75 578 LYS A C 1
ATOM 4562 O O . LYS A 1 578 ? -1.932 14.799 27.259 1.00 78.75 578 LYS A O 1
ATOM 4567 N N . ASN A 1 579 ? -0.134 13.570 27.820 1.00 80.19 579 ASN A N 1
ATOM 4568 C CA . ASN A 1 579 ? -0.702 12.747 28.895 1.00 80.19 579 ASN A CA 1
ATOM 4569 C C . ASN A 1 579 ? 0.489 12.149 29.674 1.00 80.19 579 ASN A C 1
ATOM 4571 O O . ASN A 1 579 ? 1.515 11.848 29.059 1.00 80.19 579 ASN A O 1
ATOM 4575 N N . LYS A 1 580 ? 0.377 11.967 30.993 1.00 78.06 580 LYS A N 1
ATOM 4576 C CA . LYS A 1 580 ? 1.414 11.407 31.881 1.00 78.06 580 LYS A CA 1
ATOM 4577 C C . LYS A 1 580 ? 2.026 10.088 31.382 1.00 78.06 580 LYS A C 1
ATOM 4579 O O . LYS A 1 580 ? 3.203 9.838 31.604 1.00 78.06 580 LYS A O 1
ATOM 4584 N N . HIS A 1 581 ? 1.238 9.258 30.700 1.00 79.00 581 HIS A N 1
ATOM 4585 C CA . HIS A 1 581 ? 1.616 7.936 30.187 1.00 79.00 581 HIS A CA 1
ATOM 4586 C C . HIS A 1 581 ? 1.706 7.892 28.650 1.00 79.00 581 HIS A C 1
ATOM 4588 O O . HIS A 1 581 ? 1.704 6.817 28.051 1.00 79.00 581 HIS A O 1
ATOM 4594 N N . VAL A 1 582 ? 1.797 9.054 27.985 1.00 79.50 582 VAL A N 1
ATOM 4595 C CA . VAL A 1 582 ? 1.775 9.145 26.512 1.00 79.50 582 VAL A CA 1
ATOM 4596 C C . VAL A 1 582 ? 2.903 8.370 25.830 1.00 79.50 582 VAL A C 1
ATOM 4598 O O . VAL A 1 582 ? 2.721 7.900 24.712 1.00 79.50 582 VAL A O 1
ATOM 4601 N N . GLU A 1 583 ? 4.050 8.191 26.485 1.00 79.69 583 GLU A N 1
ATOM 4602 C CA . GLU A 1 583 ? 5.159 7.399 25.943 1.00 79.69 583 GLU A CA 1
ATOM 4603 C C . GLU A 1 583 ? 4.824 5.906 25.890 1.00 79.69 583 GLU A C 1
ATOM 4605 O O . GLU A 1 583 ? 5.061 5.276 24.864 1.00 79.69 583 GLU A O 1
ATOM 4610 N N . PHE A 1 584 ? 4.170 5.358 26.922 1.00 82.12 584 PHE A N 1
ATOM 4611 C CA . PHE A 1 584 ? 3.662 3.984 26.879 1.00 82.12 584 PHE A CA 1
ATOM 4612 C C . PHE A 1 584 ? 2.636 3.812 25.751 1.00 82.12 584 PHE A C 1
ATOM 4614 O O . PHE A 1 584 ? 2.765 2.896 24.939 1.00 82.12 584 PHE A O 1
ATOM 4621 N N . PHE A 1 585 ? 1.664 4.726 25.644 1.00 83.69 585 PHE A N 1
ATOM 4622 C CA . PHE A 1 585 ? 0.662 4.677 24.576 1.00 83.69 585 PHE A CA 1
ATOM 4623 C C . PHE A 1 585 ? 1.304 4.752 23.183 1.00 83.69 585 PHE A C 1
ATOM 4625 O O . PHE A 1 585 ? 0.988 3.936 22.317 1.00 83.69 585 PHE A O 1
ATOM 4632 N N . ARG A 1 586 ? 2.248 5.682 22.968 1.00 83.81 586 ARG A N 1
ATOM 4633 C CA . ARG A 1 586 ? 3.005 5.799 21.710 1.00 83.81 586 ARG A CA 1
ATOM 4634 C C . ARG A 1 586 ? 3.760 4.517 21.397 1.00 83.81 586 ARG A C 1
ATOM 4636 O O . ARG A 1 586 ? 3.683 4.054 20.268 1.00 83.81 586 ARG A O 1
ATOM 4643 N N . ASN A 1 587 ? 4.449 3.934 22.375 1.00 83.75 587 ASN A N 1
ATOM 4644 C CA . ASN A 1 587 ? 5.223 2.713 22.177 1.00 83.75 587 ASN A CA 1
ATOM 4645 C C . ASN A 1 587 ? 4.317 1.520 21.833 1.00 83.75 587 ASN A C 1
ATOM 4647 O O . ASN A 1 587 ? 4.672 0.739 20.955 1.00 83.75 587 ASN A O 1
ATOM 4651 N N . LEU A 1 588 ? 3.126 1.412 22.434 1.00 84.88 588 LEU A N 1
ATOM 4652 C CA . LEU A 1 588 ? 2.130 0.396 22.075 1.00 84.88 588 LEU A CA 1
ATOM 4653 C C . LEU A 1 588 ? 1.602 0.586 20.640 1.00 84.88 588 LEU A C 1
ATOM 4655 O O . LEU A 1 588 ? 1.582 -0.366 19.862 1.00 84.88 588 LEU A O 1
ATOM 4659 N N . TYR A 1 589 ? 1.240 1.817 20.259 1.00 87.38 589 TYR A N 1
ATOM 4660 C CA . TYR A 1 589 ? 0.809 2.129 18.891 1.00 87.38 589 TYR A CA 1
ATOM 4661 C C . TYR A 1 589 ? 1.917 1.848 17.868 1.00 87.38 589 TYR A C 1
ATOM 4663 O O . TYR A 1 589 ? 1.677 1.170 16.875 1.00 87.38 589 TYR A O 1
ATOM 4671 N N . LEU A 1 590 ? 3.143 2.322 18.123 1.00 86.44 590 LEU A N 1
ATOM 4672 C CA . LEU A 1 590 ? 4.304 2.103 17.255 1.00 86.44 590 LEU A CA 1
ATOM 4673 C C . LEU A 1 590 ? 4.658 0.616 17.143 1.00 86.44 590 LEU A C 1
ATOM 4675 O O . LEU A 1 590 ? 5.004 0.168 16.054 1.00 86.44 590 LEU A O 1
ATOM 4679 N N . THR A 1 591 ? 4.495 -0.154 18.227 1.00 86.25 591 THR A N 1
ATOM 4680 C CA . THR A 1 591 ? 4.658 -1.614 18.201 1.00 86.25 591 THR A CA 1
ATOM 4681 C C . THR A 1 591 ? 3.736 -2.226 17.155 1.00 86.25 591 THR A C 1
ATOM 4683 O O . THR A 1 591 ? 4.232 -2.911 16.272 1.00 86.25 591 THR A O 1
ATOM 4686 N N . PHE A 1 592 ? 2.427 -1.944 17.180 1.00 90.12 592 PHE A N 1
ATOM 4687 C CA . PHE A 1 592 ? 1.501 -2.488 16.177 1.00 90.12 592 PHE A CA 1
ATOM 4688 C C . PHE A 1 592 ? 1.673 -1.872 14.784 1.00 90.12 592 PHE A C 1
ATOM 4690 O O . PHE A 1 592 ? 1.528 -2.576 13.787 1.00 90.12 592 PHE A O 1
ATOM 4697 N N . LEU A 1 593 ? 2.034 -0.593 14.687 1.00 87.94 593 LEU A N 1
ATOM 4698 C CA . LEU A 1 593 ? 2.303 0.079 13.416 1.00 87.94 593 LEU A CA 1
ATOM 4699 C C . LEU A 1 593 ? 3.429 -0.635 12.646 1.00 87.94 593 LEU A C 1
ATOM 4701 O O . LEU A 1 593 ? 3.266 -0.954 11.467 1.00 87.94 593 LEU A O 1
ATOM 4705 N N . GLU A 1 594 ? 4.537 -0.931 13.333 1.00 86.12 594 GLU A N 1
ATOM 4706 C CA . GLU A 1 594 ? 5.742 -1.552 12.767 1.00 86.12 594 GLU A CA 1
ATOM 4707 C C . GLU A 1 594 ? 5.752 -3.096 12.853 1.00 86.12 594 GLU A C 1
ATOM 4709 O O . GLU A 1 594 ? 6.593 -3.727 12.213 1.00 86.12 594 GLU A O 1
ATOM 4714 N N . TYR A 1 595 ? 4.804 -3.719 13.573 1.00 89.19 595 TYR A N 1
ATOM 4715 C CA . TYR A 1 595 ? 4.644 -5.181 13.669 1.00 89.19 595 TYR A CA 1
ATOM 4716 C C . TYR A 1 595 ? 4.453 -5.818 12.288 1.00 89.19 595 TYR A C 1
ATOM 4718 O O . TYR A 1 595 ? 3.615 -5.354 11.508 1.00 89.19 595 TYR A O 1
ATOM 4726 N N . ASP A 1 596 ? 5.164 -6.910 12.002 1.00 88.62 596 ASP A N 1
ATOM 4727 C CA . ASP A 1 596 ? 4.992 -7.654 10.752 1.00 88.62 596 ASP A CA 1
ATOM 4728 C C . ASP A 1 596 ? 3.627 -8.354 10.719 1.00 88.62 596 ASP A C 1
ATOM 4730 O O . ASP A 1 596 ? 3.381 -9.347 11.408 1.00 88.62 596 ASP A O 1
ATOM 4734 N N . GLY A 1 597 ? 2.728 -7.838 9.879 1.00 91.94 597 GLY A N 1
ATOM 4735 C CA . GLY A 1 597 ? 1.395 -8.403 9.696 1.00 91.94 597 GLY A CA 1
ATOM 4736 C C . GLY A 1 597 ? 1.398 -9.839 9.160 1.00 91.94 597 GLY A C 1
ATOM 4737 O O . GLY A 1 597 ? 0.420 -10.553 9.380 1.00 91.94 597 GLY A O 1
ATOM 4738 N N . ASN A 1 598 ? 2.472 -10.304 8.514 1.00 90.50 598 ASN A N 1
ATOM 4739 C CA . ASN A 1 598 ? 2.554 -11.667 7.980 1.00 90.50 598 ASN A CA 1
ATOM 4740 C C . ASN A 1 598 ? 2.569 -12.714 9.110 1.00 90.50 598 ASN A C 1
ATOM 4742 O O . ASN A 1 598 ? 2.029 -13.804 8.938 1.00 90.50 598 ASN A O 1
ATOM 4746 N N . LEU A 1 599 ? 3.063 -12.361 10.306 1.00 90.81 599 LEU A N 1
ATOM 4747 C CA . LEU A 1 599 ? 3.034 -13.226 11.495 1.00 90.81 599 LEU A CA 1
ATOM 4748 C C . LEU A 1 599 ? 1.604 -13.586 11.947 1.00 90.81 599 LEU A C 1
ATOM 4750 O O . LEU A 1 599 ? 1.396 -14.626 12.571 1.00 90.81 599 LEU A O 1
ATOM 4754 N N . LEU A 1 600 ? 0.610 -12.756 11.605 1.00 91.12 600 LEU A N 1
ATOM 4755 C CA . LEU A 1 600 ? -0.799 -12.961 11.963 1.00 91.12 600 LEU A CA 1
ATOM 4756 C C . LEU A 1 600 ? -1.508 -13.994 11.067 1.00 91.12 600 LEU A C 1
ATOM 4758 O O . LEU A 1 600 ? -2.622 -14.403 11.390 1.00 91.12 600 LEU A O 1
ATOM 4762 N N . ARG A 1 601 ? -0.857 -14.462 9.988 1.00 88.19 601 ARG A N 1
ATOM 4763 C CA . ARG A 1 601 ? -1.324 -15.581 9.144 1.00 88.19 601 ARG A CA 1
ATOM 4764 C C . ARG A 1 601 ? -1.304 -16.933 9.846 1.00 88.19 601 ARG A C 1
ATOM 4766 O O . ARG A 1 601 ? -1.886 -17.888 9.346 1.00 88.19 601 ARG A O 1
ATOM 4773 N N . ARG A 1 602 ? -0.610 -17.049 10.978 1.00 84.44 602 ARG A N 1
ATOM 4774 C CA . ARG A 1 602 ? -0.578 -18.291 11.746 1.00 84.44 602 ARG A CA 1
ATOM 4775 C C . ARG A 1 602 ? -1.970 -18.597 12.307 1.00 84.44 602 ARG A C 1
ATOM 4777 O O . ARG A 1 602 ? -2.564 -17.760 12.983 1.00 84.44 602 ARG A O 1
ATOM 4784 N N . GLU A 1 603 ? -2.447 -19.822 12.103 1.00 79.19 603 GLU A N 1
ATOM 4785 C CA . GLU A 1 603 ? -3.633 -20.322 12.799 1.00 79.19 603 GLU A CA 1
ATOM 4786 C C . GLU A 1 603 ? -3.367 -20.395 14.315 1.00 79.19 603 GLU A C 1
ATOM 4788 O O . GLU A 1 603 ? -2.370 -20.969 14.767 1.00 79.19 603 GLU A O 1
ATOM 4793 N N . LEU A 1 604 ? -4.248 -19.772 15.103 1.00 80.50 604 LEU A N 1
ATOM 4794 C CA . LEU A 1 604 ? -4.120 -19.672 16.563 1.00 80.50 604 LEU A CA 1
ATOM 4795 C C . LEU A 1 604 ? -5.079 -20.610 17.311 1.00 80.50 604 LEU A C 1
ATOM 4797 O O . LEU A 1 604 ? -4.824 -20.961 18.462 1.00 80.50 604 LEU A O 1
ATOM 4801 N N . PHE A 1 605 ? -6.185 -21.001 16.676 1.00 81.12 605 PHE A N 1
ATOM 4802 C CA . PHE A 1 605 ? -7.235 -21.826 17.261 1.00 81.12 605 PHE A CA 1
ATOM 4803 C C . PHE A 1 605 ? -8.012 -22.566 16.164 1.00 81.12 605 PHE A C 1
ATOM 4805 O O . PHE A 1 605 ? -8.635 -21.938 15.316 1.00 81.12 605 PHE A O 1
ATOM 4812 N N . GLY A 1 606 ? -8.056 -23.898 16.246 1.00 75.62 606 GLY A N 1
ATOM 4813 C CA . GLY A 1 606 ? -8.931 -24.694 15.384 1.00 75.62 606 GLY A CA 1
ATOM 4814 C C . GLY A 1 606 ? -10.404 -24.440 15.703 1.00 75.62 606 GLY A C 1
ATOM 4815 O O . GLY A 1 606 ? -10.855 -24.727 16.819 1.00 75.62 606 GLY A O 1
ATOM 4816 N N . CYS A 1 607 ? -11.134 -23.909 14.729 1.00 80.31 607 CYS A N 1
ATOM 4817 C CA . CYS A 1 607 ? -12.584 -23.732 14.704 1.00 80.31 607 CYS A CA 1
ATOM 4818 C C . CYS A 1 607 ? -13.076 -24.033 13.278 1.00 80.31 607 CYS A C 1
ATOM 4820 O O . CYS A 1 607 ? -12.325 -23.766 12.339 1.00 80.31 607 CYS A O 1
ATOM 4822 N N . PRO A 1 608 ? -14.303 -24.547 13.075 1.00 66.94 608 PRO A N 1
ATOM 4823 C CA . PRO A 1 608 ? -14.840 -24.741 11.731 1.00 66.94 608 PRO A CA 1
ATOM 4824 C C . PRO A 1 608 ? -15.076 -23.378 11.067 1.00 66.94 608 PRO A C 1
ATOM 4826 O O . PRO A 1 608 ? -16.018 -22.668 11.414 1.00 66.94 608 PRO A O 1
ATOM 4829 N N . SER A 1 609 ? -14.201 -22.997 10.140 1.00 61.72 609 SER A N 1
ATOM 4830 C CA . SER A 1 609 ? -14.408 -21.865 9.239 1.00 61.72 609 SER A CA 1
ATOM 4831 C C . SER A 1 609 ? -14.891 -22.361 7.884 1.00 61.72 609 SER A C 1
ATOM 4833 O O . SER A 1 609 ? -14.426 -23.401 7.421 1.00 61.72 609 SER A O 1
ATOM 4835 N N . GLU A 1 610 ? -15.710 -21.565 7.199 1.00 58.31 610 GLU A N 1
ATOM 4836 C CA . GLU A 1 610 ? -15.758 -21.607 5.736 1.00 58.31 610 GLU A CA 1
ATOM 4837 C C . GLU A 1 610 ? -14.345 -21.282 5.226 1.00 58.31 610 GLU A C 1
ATOM 4839 O O . GLU A 1 610 ? -13.869 -20.150 5.344 1.00 58.31 610 GLU A O 1
ATOM 4844 N N . THR A 1 611 ? -13.622 -22.297 4.758 1.00 54.94 611 THR A N 1
ATOM 4845 C CA . THR A 1 611 ? -12.304 -22.136 4.152 1.00 54.94 611 THR A CA 1
ATOM 4846 C C . THR A 1 611 ? -12.466 -21.432 2.810 1.00 54.94 611 THR A C 1
ATOM 4848 O O . THR A 1 611 ? -13.184 -21.908 1.934 1.00 54.94 611 THR A O 1
ATOM 4851 N N . ASP A 1 612 ? -11.798 -20.288 2.629 1.00 62.16 612 ASP A N 1
ATOM 4852 C CA . ASP A 1 612 ? -11.745 -19.627 1.323 1.00 62.16 612 ASP A CA 1
ATOM 4853 C C . ASP A 1 612 ? -11.145 -20.612 0.308 1.00 62.16 612 ASP A C 1
ATOM 4855 O O . ASP A 1 612 ? -9.993 -21.031 0.455 1.00 62.16 612 ASP A O 1
ATOM 4859 N N . HIS A 1 613 ? -11.907 -20.963 -0.733 1.00 61.53 613 HIS A N 1
ATOM 4860 C CA . HIS A 1 613 ? -11.460 -21.854 -1.803 1.00 61.53 613 HIS A CA 1
ATOM 4861 C C . HIS A 1 613 ? -10.130 -21.407 -2.433 1.00 61.53 613 HIS A C 1
ATOM 4863 O O . HIS A 1 613 ? -9.381 -22.243 -2.938 1.00 61.53 613 HIS A O 1
ATOM 4869 N N . ASN A 1 614 ? -9.785 -20.116 -2.402 1.00 63.81 614 ASN A N 1
ATOM 4870 C CA . ASN A 1 614 ? -8.471 -19.638 -2.841 1.00 63.81 614 ASN A CA 1
ATOM 4871 C C . ASN A 1 614 ? -7.343 -20.136 -1.921 1.00 63.81 614 ASN A C 1
ATOM 4873 O O . ASN A 1 614 ? -6.282 -20.528 -2.405 1.00 63.81 614 ASN A O 1
ATOM 4877 N N . SER A 1 615 ? -7.579 -20.169 -0.607 1.00 69.88 615 SER A N 1
ATOM 4878 C CA . SER A 1 615 ? -6.644 -20.704 0.386 1.00 69.88 615 SER A CA 1
ATOM 4879 C C . SER A 1 615 ? -6.537 -22.229 0.295 1.00 69.88 615 SER A C 1
ATOM 4881 O O . SER A 1 615 ? -5.426 -22.750 0.331 1.00 69.88 615 SER A O 1
ATOM 4883 N N . GLU A 1 616 ? -7.648 -22.940 0.070 1.00 71.62 616 GLU A N 1
ATOM 4884 C CA . GLU A 1 616 ? -7.640 -24.395 -0.162 1.00 71.62 616 GLU A CA 1
ATOM 4885 C C . GLU A 1 616 ? -6.848 -24.767 -1.422 1.00 71.62 616 GLU A C 1
ATOM 4887 O O . GLU A 1 616 ? -5.970 -25.630 -1.380 1.00 71.62 616 GLU A O 1
ATOM 4892 N N . ASN A 1 617 ? -7.115 -24.083 -2.540 1.00 74.81 617 ASN A N 1
ATOM 4893 C CA . ASN A 1 617 ? -6.406 -24.313 -3.797 1.00 74.81 617 ASN A CA 1
ATOM 4894 C C . ASN A 1 617 ? -4.924 -23.930 -3.694 1.00 74.81 617 ASN A C 1
ATOM 4896 O O . ASN A 1 617 ? -4.084 -24.642 -4.245 1.00 74.81 617 ASN A O 1
ATOM 4900 N N . LEU A 1 618 ? -4.572 -22.862 -2.967 1.00 80.25 618 LEU A N 1
ATOM 4901 C CA . LEU A 1 618 ? -3.176 -22.512 -2.697 1.00 80.25 618 LEU A CA 1
ATOM 4902 C C . LEU A 1 618 ? -2.486 -23.585 -1.845 1.00 80.25 618 LEU A C 1
ATOM 4904 O O . LEU A 1 618 ? -1.411 -24.046 -2.218 1.00 80.25 618 LEU A O 1
ATOM 4908 N N . GLN A 1 619 ? -3.108 -24.019 -0.746 1.00 76.94 619 GLN A N 1
ATOM 4909 C CA . GLN A 1 619 ? -2.562 -25.052 0.135 1.00 76.94 619 GLN A CA 1
ATOM 4910 C C . GLN A 1 619 ? -2.358 -26.368 -0.625 1.00 76.94 619 GLN A C 1
ATOM 4912 O O . GLN A 1 619 ? -1.297 -26.978 -0.522 1.00 76.94 619 GLN A O 1
ATOM 4917 N N . LYS A 1 620 ? -3.329 -26.766 -1.456 1.00 81.44 620 LYS A N 1
ATOM 4918 C CA . LYS A 1 620 ? -3.211 -27.915 -2.359 1.00 81.44 620 LYS A CA 1
ATOM 4919 C C . LYS A 1 620 ? -2.067 -27.740 -3.365 1.00 81.44 620 LYS A C 1
ATOM 4921 O O . LYS A 1 620 ? -1.233 -28.627 -3.474 1.00 81.44 620 LYS A O 1
ATOM 4926 N N . THR A 1 621 ? -1.976 -26.589 -4.035 1.00 83.50 621 THR A N 1
ATOM 4927 C CA . THR A 1 621 ? -0.901 -26.298 -5.008 1.00 83.50 621 THR A CA 1
ATOM 4928 C C . THR A 1 621 ? 0.488 -26.336 -4.361 1.00 83.50 621 THR A C 1
ATOM 4930 O O . THR A 1 621 ? 1.452 -26.739 -5.004 1.00 83.50 621 THR A O 1
ATOM 4933 N N . LEU A 1 622 ? 0.604 -25.929 -3.092 1.00 82.88 622 LEU A N 1
ATOM 4934 C CA . LEU A 1 622 ? 1.849 -25.996 -2.322 1.00 82.88 622 LEU A CA 1
ATOM 4935 C C . LEU A 1 622 ? 2.180 -27.422 -1.853 1.00 82.88 622 LEU A C 1
ATOM 4937 O O . LEU A 1 622 ? 3.353 -27.773 -1.826 1.00 82.88 622 LEU A O 1
ATOM 4941 N N . LEU A 1 623 ? 1.176 -28.245 -1.530 1.00 82.12 623 LEU A N 1
ATOM 4942 C CA . LEU A 1 623 ? 1.340 -29.672 -1.207 1.00 82.12 623 LEU A CA 1
ATOM 4943 C C . LEU A 1 623 ? 1.617 -30.547 -2.445 1.00 82.12 623 LEU A C 1
ATOM 4945 O O . LEU A 1 623 ? 2.152 -31.642 -2.311 1.00 82.12 623 LEU A O 1
ATOM 4949 N N . GLU A 1 624 ? 1.273 -30.069 -3.643 1.00 86.38 624 GLU A N 1
ATOM 4950 C CA . GLU A 1 624 ? 1.632 -30.678 -4.933 1.00 86.38 624 GLU A CA 1
ATOM 4951 C C . GLU A 1 624 ? 3.065 -30.319 -5.392 1.00 86.38 624 GLU A C 1
ATOM 4953 O O . GLU A 1 624 ? 3.500 -30.769 -6.454 1.00 86.38 624 GLU A O 1
ATOM 4958 N N . LEU A 1 625 ? 3.819 -29.524 -4.617 1.00 86.19 625 LEU A N 1
ATOM 4959 C CA . LEU A 1 625 ? 5.242 -29.280 -4.866 1.00 86.19 625 LEU A CA 1
ATOM 4960 C C . LEU A 1 625 ? 6.105 -30.390 -4.261 1.00 86.19 625 LEU A C 1
ATOM 4962 O O . LEU A 1 625 ? 6.116 -30.595 -3.052 1.00 86.19 625 LEU A O 1
ATOM 4966 N N . ASP A 1 626 ? 6.899 -31.032 -5.113 1.00 87.50 626 ASP A N 1
ATOM 4967 C CA . ASP A 1 626 ? 7.975 -31.933 -4.706 1.00 87.50 626 ASP A CA 1
ATOM 4968 C C . ASP A 1 626 ? 9.062 -31.159 -3.931 1.00 87.50 626 ASP A C 1
ATOM 4970 O O . ASP A 1 626 ? 9.710 -30.268 -4.489 1.00 87.50 626 ASP A O 1
ATOM 4974 N N . GLU A 1 627 ? 9.246 -31.475 -2.644 1.00 86.62 627 GLU A N 1
ATOM 4975 C CA . GLU A 1 627 ? 10.266 -30.846 -1.789 1.00 86.62 627 GLU A CA 1
ATOM 4976 C C . GLU A 1 627 ? 11.695 -31.307 -2.129 1.00 86.62 627 GLU A C 1
ATOM 4978 O O . GLU A 1 627 ? 12.649 -30.582 -1.835 1.00 86.62 627 GLU A O 1
ATOM 4983 N N . ASP A 1 628 ? 11.845 -32.459 -2.798 1.00 88.06 628 ASP A N 1
ATOM 4984 C CA . ASP A 1 628 ? 13.124 -32.948 -3.321 1.00 88.06 628 ASP A CA 1
ATOM 4985 C C . ASP A 1 628 ? 13.470 -32.330 -4.697 1.00 88.06 628 ASP A C 1
ATOM 4987 O O . ASP A 1 628 ? 14.600 -32.502 -5.175 1.00 88.06 628 ASP A O 1
ATOM 4991 N N . ASP A 1 629 ? 12.568 -31.553 -5.329 1.00 89.94 629 ASP A N 1
ATOM 4992 C CA . ASP A 1 629 ? 12.888 -30.815 -6.560 1.00 89.94 629 ASP A CA 1
ATOM 4993 C C . ASP A 1 629 ? 14.055 -29.844 -6.273 1.00 89.94 629 ASP A C 1
ATOM 4995 O O . ASP A 1 629 ? 13.918 -28.921 -5.459 1.00 89.94 629 ASP A O 1
ATOM 4999 N N . PRO A 1 630 ? 15.200 -29.952 -6.980 1.00 87.94 630 PRO A N 1
ATOM 5000 C CA . PRO A 1 630 ? 16.361 -29.083 -6.764 1.00 87.94 630 PRO A CA 1
ATOM 5001 C C . PRO A 1 630 ? 16.103 -27.576 -6.986 1.00 87.94 630 PRO A C 1
ATOM 5003 O O . PRO A 1 630 ? 17.001 -26.751 -6.780 1.00 87.94 630 PRO A O 1
ATOM 5006 N N . CYS A 1 631 ? 14.907 -27.217 -7.450 1.00 93.12 631 CYS A N 1
ATOM 5007 C CA . CYS A 1 631 ? 14.391 -25.887 -7.736 1.00 93.12 631 CYS A CA 1
ATOM 5008 C C . CYS A 1 631 ? 13.087 -25.557 -6.983 1.00 93.12 631 CYS A C 1
ATOM 5010 O O . CYS A 1 631 ? 12.501 -24.501 -7.246 1.00 93.12 631 CYS A O 1
ATOM 5012 N N . TYR A 1 632 ? 12.670 -26.383 -6.014 1.00 91.25 632 TYR A N 1
ATOM 5013 C CA . TYR A 1 632 ? 11.522 -26.174 -5.116 1.00 91.25 632 TYR A CA 1
ATOM 5014 C C . TYR A 1 632 ? 11.433 -24.738 -4.573 1.00 91.25 632 TYR A C 1
ATOM 5016 O O . TYR A 1 632 ? 10.384 -24.106 -4.663 1.00 91.25 632 TYR A O 1
ATOM 5024 N N . GLU A 1 633 ? 12.551 -24.158 -4.121 1.00 89.12 633 GLU A N 1
ATOM 5025 C CA . GLU A 1 633 ? 12.613 -22.769 -3.633 1.00 89.12 633 GLU A CA 1
ATOM 5026 C C . GLU A 1 633 ? 12.141 -21.727 -4.671 1.00 89.12 633 GLU A C 1
ATOM 5028 O O . GLU A 1 633 ? 11.496 -20.755 -4.296 1.00 89.12 633 GLU A O 1
ATOM 5033 N N . PHE A 1 634 ? 12.384 -21.920 -5.975 1.00 92.00 634 PHE A N 1
ATOM 5034 C CA . PHE A 1 634 ? 11.807 -21.050 -7.015 1.00 92.00 634 PHE A CA 1
ATOM 5035 C C . PHE A 1 634 ? 10.325 -21.365 -7.268 1.00 92.00 634 PHE A C 1
ATOM 5037 O O . PHE A 1 634 ? 9.536 -20.453 -7.526 1.00 92.00 634 PHE A O 1
ATOM 5044 N N . ARG A 1 635 ? 9.934 -22.647 -7.219 1.00 91.31 635 ARG A N 1
ATOM 5045 C CA . ARG A 1 635 ? 8.542 -23.062 -7.457 1.00 91.31 635 ARG A CA 1
ATOM 5046 C C . ARG A 1 635 ? 7.609 -22.566 -6.357 1.00 91.31 635 ARG A C 1
ATOM 5048 O O . ARG A 1 635 ? 6.556 -22.033 -6.684 1.00 91.31 635 ARG A O 1
ATOM 5055 N N . ARG A 1 636 ? 8.011 -22.654 -5.086 1.00 89.19 636 ARG A N 1
ATOM 5056 C CA . ARG A 1 636 ? 7.255 -22.122 -3.943 1.00 89.19 636 ARG A CA 1
ATOM 5057 C C . ARG A 1 636 ? 7.042 -20.612 -4.078 1.00 89.19 636 ARG A C 1
ATOM 5059 O O . ARG A 1 636 ? 5.914 -20.142 -3.984 1.00 89.19 636 ARG A O 1
ATOM 5066 N N . GLU A 1 637 ? 8.094 -19.868 -4.420 1.00 89.06 637 GLU A N 1
ATOM 5067 C CA . GLU A 1 637 ? 8.049 -18.401 -4.545 1.00 89.06 637 GLU A CA 1
ATOM 5068 C C . GLU A 1 637 ? 7.194 -17.900 -5.717 1.00 89.06 637 GLU A C 1
ATOM 5070 O O . GLU A 1 637 ? 6.622 -16.811 -5.656 1.00 89.06 637 GLU A O 1
ATOM 5075 N N . ARG A 1 638 ? 7.012 -18.717 -6.763 1.00 88.44 638 ARG A N 1
ATOM 5076 C CA . ARG A 1 638 ? 6.005 -18.456 -7.804 1.00 88.44 638 ARG A CA 1
ATOM 5077 C C . ARG A 1 638 ? 4.604 -18.330 -7.198 1.00 88.44 638 ARG A C 1
ATOM 5079 O O . ARG A 1 638 ? 3.834 -17.490 -7.669 1.00 88.44 638 ARG A O 1
ATOM 5086 N N . PHE A 1 639 ? 4.284 -19.145 -6.190 1.00 87.88 639 PHE A N 1
ATOM 5087 C CA . PHE A 1 639 ? 2.963 -19.255 -5.565 1.00 87.88 639 PHE A CA 1
ATOM 5088 C C . PHE A 1 639 ? 2.803 -18.432 -4.276 1.00 87.88 639 PHE A C 1
ATOM 5090 O O . PHE A 1 639 ? 1.663 -18.167 -3.902 1.00 87.88 639 PHE A O 1
ATOM 5097 N N . THR A 1 640 ? 3.887 -17.945 -3.652 1.00 88.62 640 THR A N 1
ATOM 5098 C CA . THR A 1 640 ? 3.831 -17.012 -2.507 1.00 88.62 640 THR A CA 1
ATOM 5099 C C . THR A 1 640 ? 2.852 -15.860 -2.783 1.00 88.62 640 THR A C 1
ATOM 5101 O O . THR A 1 640 ? 2.977 -15.117 -3.764 1.00 88.62 640 THR A O 1
ATOM 5104 N N . VAL A 1 641 ? 1.845 -15.703 -1.921 1.00 92.25 641 VAL A N 1
ATOM 5105 C CA . VAL A 1 641 ? 0.899 -14.581 -1.964 1.00 92.25 641 VAL A CA 1
ATOM 5106 C C . VAL A 1 641 ? 1.403 -13.521 -0.998 1.00 92.25 641 VAL A C 1
ATOM 5108 O O . VAL A 1 641 ? 1.213 -13.636 0.207 1.00 92.25 641 VAL A O 1
ATOM 5111 N N . HIS A 1 642 ? 2.055 -12.482 -1.510 1.00 95.88 642 HIS A N 1
ATOM 5112 C CA . HIS A 1 642 ? 2.524 -11.376 -0.678 1.00 95.88 642 HIS A CA 1
ATOM 5113 C C . HIS A 1 642 ? 1.354 -10.464 -0.287 1.00 95.88 642 HIS A C 1
ATOM 5115 O O . HIS A 1 642 ? 0.642 -9.958 -1.161 1.00 95.88 642 HIS A O 1
ATOM 5121 N N . ARG A 1 643 ? 1.196 -10.192 1.016 1.00 97.62 643 ARG A N 1
ATOM 5122 C CA . ARG A 1 643 ? 0.276 -9.160 1.526 1.00 97.62 643 ARG A CA 1
ATOM 5123 C C . ARG A 1 643 ? 0.558 -7.839 0.799 1.00 97.62 643 ARG A C 1
ATOM 5125 O O . ARG A 1 643 ? 1.717 -7.439 0.687 1.00 97.62 643 ARG A O 1
ATOM 5132 N N . THR A 1 644 ? -0.479 -7.178 0.291 1.00 98.62 644 THR A N 1
ATOM 5133 C CA . THR A 1 644 ? -0.345 -6.033 -0.623 1.00 98.62 644 THR A CA 1
ATOM 5134 C C . THR A 1 644 ? -1.329 -4.914 -0.275 1.00 98.62 644 THR A C 1
ATOM 5136 O O . THR A 1 644 ? -2.541 -5.095 -0.365 1.00 98.62 644 THR A O 1
ATOM 5139 N N . HIS A 1 645 ? -0.806 -3.737 0.072 1.00 98.69 645 HIS A N 1
ATOM 5140 C CA . HIS A 1 645 ? -1.572 -2.512 0.309 1.00 98.69 645 HIS A CA 1
ATOM 5141 C C . HIS A 1 645 ? -1.459 -1.590 -0.911 1.00 98.69 645 HIS A C 1
ATOM 5143 O O . HIS A 1 645 ? -0.421 -0.970 -1.152 1.00 98.69 645 HIS A O 1
ATOM 5149 N N . LEU A 1 646 ? -2.537 -1.473 -1.684 1.00 98.62 646 LEU A N 1
ATOM 5150 C CA . LEU A 1 646 ? -2.608 -0.555 -2.825 1.00 98.62 646 LEU A CA 1
ATOM 5151 C C . LEU A 1 646 ? -2.722 0.902 -2.344 1.00 98.62 646 LEU A C 1
ATOM 5153 O O . LEU A 1 646 ? -3.222 1.131 -1.248 1.00 98.62 646 LEU A O 1
ATOM 5157 N N . TYR A 1 647 ? -2.258 1.869 -3.143 1.00 98.00 647 TYR A N 1
ATOM 5158 C CA . TYR A 1 647 ? -2.426 3.316 -2.917 1.00 98.00 647 TYR A CA 1
ATOM 5159 C C . TYR A 1 647 ? -2.207 3.772 -1.453 1.00 98.00 647 TYR A C 1
ATOM 5161 O O . TYR A 1 647 ? -3.082 4.317 -0.786 1.00 98.00 647 TYR A O 1
ATOM 5169 N N . PHE A 1 648 ? -1.005 3.515 -0.937 1.00 97.62 648 PHE A N 1
ATOM 5170 C CA . PHE A 1 648 ? -0.586 3.799 0.445 1.00 97.62 648 PHE A CA 1
ATOM 5171 C C . PHE A 1 648 ? -0.468 5.305 0.771 1.00 97.62 648 PHE A C 1
ATOM 5173 O O . PHE A 1 648 ? -0.482 5.717 1.937 1.00 97.62 648 PHE A O 1
ATOM 5180 N N . LEU A 1 649 ? -0.362 6.122 -0.279 1.00 96.56 649 LEU A N 1
ATOM 5181 C CA . LEU A 1 649 ? -0.460 7.580 -0.276 1.00 96.56 649 LEU A CA 1
ATOM 5182 C C . LEU A 1 649 ? -1.585 7.994 -1.238 1.00 96.56 649 LEU A C 1
ATOM 5184 O O . LEU A 1 649 ? -2.017 7.189 -2.064 1.00 96.56 649 LEU A O 1
ATOM 5188 N N . HIS A 1 650 ? -2.034 9.248 -1.132 1.00 95.62 650 HIS A N 1
ATOM 5189 C CA . HIS A 1 650 ? -3.071 9.816 -2.000 1.00 95.62 650 HIS A CA 1
ATOM 5190 C C . HIS A 1 650 ? -2.719 9.670 -3.484 1.00 95.62 650 HIS A C 1
ATOM 5192 O O . HIS A 1 650 ? -1.603 10.004 -3.881 1.00 95.62 650 HIS A O 1
ATOM 5198 N N . TYR A 1 651 ? -3.681 9.206 -4.283 1.00 96.69 651 TYR A N 1
ATOM 5199 C CA . TYR A 1 651 ? -3.560 9.106 -5.734 1.00 96.69 651 TYR A CA 1
ATOM 5200 C C . TYR A 1 651 ? -4.731 9.796 -6.433 1.00 96.69 651 TYR A C 1
ATOM 5202 O O . TYR A 1 651 ? -5.894 9.597 -6.079 1.00 96.69 651 TYR A O 1
ATOM 5210 N N . GLU A 1 652 ? -4.412 10.601 -7.439 1.00 94.25 652 GLU A N 1
ATOM 5211 C CA . GLU A 1 652 ? -5.366 11.415 -8.183 1.00 94.25 652 GLU A CA 1
ATOM 5212 C C . GLU A 1 652 ? -4.838 11.628 -9.606 1.00 94.25 652 GLU A C 1
ATOM 5214 O O . GLU A 1 652 ? -3.827 12.304 -9.822 1.00 94.25 652 GLU A O 1
ATOM 5219 N N . TYR A 1 653 ? -5.487 10.982 -10.579 1.00 95.81 653 TYR A N 1
ATOM 5220 C CA . TYR A 1 653 ? -5.179 11.128 -11.999 1.00 95.81 653 TYR A CA 1
ATOM 5221 C C . TYR A 1 653 ? -6.360 10.703 -12.879 1.00 95.81 653 TYR A C 1
ATOM 5223 O O . TYR A 1 653 ? -6.719 9.523 -12.904 1.00 95.81 653 TYR A O 1
ATOM 5231 N N . GLU A 1 654 ? -6.914 11.641 -13.646 1.00 94.56 654 GLU A N 1
ATOM 5232 C CA . GLU A 1 654 ? -7.871 11.358 -14.720 1.00 94.56 654 GLU A CA 1
ATOM 5233 C C . GLU A 1 654 ? -7.131 11.255 -16.068 1.00 94.56 654 GLU A C 1
ATOM 5235 O O . GLU A 1 654 ? -6.466 12.217 -16.459 1.00 94.56 654 GLU A O 1
ATOM 5240 N N . PRO A 1 655 ? -7.224 10.126 -16.801 1.00 93.44 655 PRO A N 1
ATOM 5241 C CA . PRO A 1 655 ? -6.611 9.998 -18.121 1.00 93.44 655 PRO A CA 1
ATOM 5242 C C . PRO A 1 655 ? -7.178 10.977 -19.158 1.00 93.44 655 PRO A C 1
ATOM 5244 O O . PRO A 1 655 ? -8.385 11.224 -19.221 1.00 93.44 655 PRO A O 1
ATOM 5247 N N . ALA A 1 656 ? -6.306 11.494 -20.024 1.00 91.56 656 ALA A N 1
ATOM 5248 C CA . ALA A 1 656 ? -6.675 12.414 -21.089 1.00 91.56 656 ALA A CA 1
ATOM 5249 C C . ALA A 1 656 ? -7.678 11.794 -22.080 1.00 91.56 656 ALA A C 1
ATOM 5251 O O . ALA A 1 656 ? -7.525 10.664 -22.549 1.00 91.56 656 ALA A O 1
ATOM 5252 N N . LYS A 1 657 ? -8.680 12.592 -22.475 1.00 92.94 657 LYS A N 1
ATOM 5253 C CA . LYS A 1 657 ? -9.767 12.192 -23.393 1.00 92.94 657 LYS A CA 1
ATOM 5254 C C . LYS A 1 657 ? -9.306 11.847 -24.817 1.00 92.94 657 LYS A C 1
ATOM 5256 O O . LYS A 1 657 ? -10.103 11.335 -25.594 1.00 92.94 657 LYS A O 1
ATOM 5261 N N . ASP A 1 658 ? -8.050 12.129 -25.161 1.00 93.38 658 ASP A N 1
ATOM 5262 C CA . ASP A 1 658 ? -7.436 11.726 -26.432 1.00 93.38 658 ASP A CA 1
ATOM 5263 C C . ASP A 1 658 ? -6.971 10.257 -26.453 1.00 93.38 658 ASP A C 1
ATOM 5265 O O . ASP A 1 658 ? -6.629 9.741 -27.516 1.00 93.38 658 ASP A O 1
ATOM 5269 N N . GLY A 1 659 ? -6.961 9.573 -25.302 1.00 94.88 659 GLY A N 1
ATOM 5270 C CA . GLY A 1 659 ? -6.549 8.174 -25.203 1.00 94.88 659 GLY A CA 1
ATOM 5271 C C . GLY A 1 659 ? -5.066 7.932 -25.508 1.00 94.88 659 GLY A C 1
ATOM 5272 O O . GLY A 1 659 ? -4.705 6.812 -25.859 1.00 94.88 659 GLY A O 1
ATOM 5273 N N . THR A 1 660 ? -4.203 8.949 -25.397 1.00 97.06 660 THR A N 1
ATOM 5274 C CA . THR A 1 660 ? -2.757 8.836 -25.681 1.00 97.06 660 THR A CA 1
ATOM 5275 C C . THR A 1 660 ? -1.887 8.584 -24.452 1.00 97.06 660 THR A C 1
ATOM 5277 O O . THR A 1 660 ? -0.718 8.231 -24.606 1.00 97.06 660 THR A O 1
ATOM 5280 N N . ASP A 1 661 ? -2.434 8.777 -23.250 1.00 97.94 661 ASP A N 1
ATOM 5281 C CA . ASP A 1 661 ? -1.680 8.777 -21.996 1.00 97.94 661 ASP A CA 1
ATOM 5282 C C . ASP A 1 661 ? -0.900 7.484 -21.724 1.00 97.94 661 ASP A C 1
ATOM 5284 O O . ASP A 1 661 ? -1.334 6.368 -22.024 1.00 97.94 661 ASP A O 1
ATOM 5288 N N . VAL A 1 662 ? 0.250 7.667 -21.073 1.00 98.44 662 VAL A N 1
ATOM 5289 C CA . VAL A 1 662 ? 1.226 6.618 -20.773 1.00 98.44 662 VAL A CA 1
ATOM 5290 C C . VAL A 1 662 ? 1.570 6.641 -19.285 1.00 98.44 662 VAL A C 1
ATOM 5292 O O . VAL A 1 662 ? 2.069 7.646 -18.786 1.00 98.44 662 VAL A O 1
ATOM 5295 N N . THR A 1 663 ? 1.382 5.541 -18.560 1.00 98.75 663 THR A N 1
ATOM 5296 C CA . THR A 1 663 ? 1.885 5.429 -17.178 1.00 98.75 663 THR A CA 1
ATOM 5297 C C . THR A 1 663 ? 3.270 4.794 -17.155 1.00 98.75 663 THR A C 1
ATOM 5299 O O . THR A 1 663 ? 3.472 3.719 -17.721 1.00 98.75 663 THR A O 1
ATOM 5302 N N . LEU A 1 664 ? 4.232 5.422 -16.469 1.00 98.75 664 LEU A N 1
ATOM 5303 C CA . LEU A 1 664 ? 5.508 4.771 -16.159 1.00 98.75 664 LEU A CA 1
ATOM 5304 C C . LEU A 1 664 ? 5.270 3.724 -15.073 1.00 98.75 664 LEU A C 1
ATOM 5306 O O . LEU A 1 664 ? 4.767 4.037 -13.994 1.00 98.75 664 LEU A O 1
ATOM 5310 N N . VAL A 1 665 ? 5.640 2.483 -15.362 1.00 98.69 665 VAL A N 1
ATOM 5311 C CA . VAL A 1 665 ? 5.519 1.355 -14.439 1.00 98.69 665 VAL A CA 1
ATOM 5312 C C . VAL A 1 665 ? 6.914 0.942 -14.001 1.00 98.69 665 VAL A C 1
ATOM 5314 O O . VAL A 1 665 ? 7.754 0.620 -14.843 1.00 98.69 665 VAL A O 1
ATOM 5317 N N . ALA A 1 666 ? 7.151 0.938 -12.689 1.00 98.12 666 ALA A N 1
ATOM 5318 C CA . ALA A 1 666 ? 8.405 0.488 -12.093 1.00 98.12 666 ALA A CA 1
ATOM 5319 C C . ALA A 1 666 ? 8.182 -0.164 -10.716 1.00 98.12 666 ALA A C 1
ATOM 5321 O O . ALA A 1 666 ? 7.075 -0.215 -10.181 1.00 98.12 666 ALA A O 1
ATOM 5322 N N . GLN A 1 667 ? 9.259 -0.689 -10.139 1.00 97.75 667 GLN A N 1
ATOM 5323 C CA . GLN A 1 667 ? 9.275 -1.329 -8.823 1.00 97.75 667 GLN A CA 1
ATOM 5324 C C . GLN A 1 667 ? 10.589 -1.011 -8.095 1.00 97.75 667 GLN A C 1
ATOM 5326 O O . GLN A 1 667 ? 11.591 -0.724 -8.756 1.00 97.75 667 GLN A O 1
ATOM 5331 N N . LEU A 1 668 ? 10.578 -0.997 -6.757 1.00 96.44 668 LEU A N 1
ATOM 5332 C CA . LEU A 1 668 ? 11.754 -0.656 -5.949 1.00 96.44 668 LEU A CA 1
ATOM 5333 C C . LEU A 1 668 ? 11.734 -1.212 -4.515 1.00 96.44 668 LEU A C 1
ATOM 5335 O O . LEU A 1 668 ? 10.703 -1.606 -3.976 1.00 96.44 668 LEU A O 1
ATOM 5339 N N . SER A 1 669 ? 12.902 -1.195 -3.874 1.00 93.12 669 SER A N 1
ATOM 5340 C CA . SER A 1 669 ? 13.126 -1.401 -2.434 1.00 93.12 669 SER A CA 1
ATOM 5341 C C . SER A 1 669 ? 13.803 -0.170 -1.808 1.00 93.12 669 SER A C 1
ATOM 5343 O O . SER A 1 669 ? 14.233 0.739 -2.521 1.00 93.12 669 SER A O 1
ATOM 5345 N N . MET A 1 670 ? 13.919 -0.123 -0.472 1.00 88.00 670 MET A N 1
ATOM 5346 C CA . MET A 1 670 ? 14.488 1.026 0.263 1.00 88.00 670 MET A CA 1
ATOM 5347 C C . MET A 1 670 ? 15.873 1.479 -0.233 1.00 88.00 670 MET A C 1
ATOM 5349 O O . MET A 1 670 ? 16.160 2.672 -0.231 1.00 88.00 670 MET A O 1
ATOM 5353 N N . ASP A 1 671 ? 16.722 0.566 -0.715 1.00 84.38 671 ASP A N 1
ATOM 5354 C CA . ASP A 1 671 ? 18.058 0.866 -1.258 1.00 84.38 671 ASP A CA 1
ATOM 5355 C C . ASP A 1 671 ? 18.044 1.537 -2.652 1.00 84.38 671 ASP A C 1
ATOM 5357 O O . ASP A 1 671 ? 19.100 1.797 -3.244 1.00 84.38 671 ASP A O 1
ATOM 5361 N N . ARG A 1 672 ? 16.851 1.831 -3.184 1.00 87.81 672 ARG A N 1
ATOM 5362 C CA . ARG A 1 672 ? 16.611 2.616 -4.405 1.00 87.81 672 ARG A CA 1
ATOM 5363 C C . ARG A 1 672 ? 15.735 3.841 -4.201 1.00 87.81 672 ARG A C 1
ATOM 5365 O O . ARG A 1 672 ? 15.469 4.550 -5.168 1.00 87.81 672 ARG A O 1
ATOM 5372 N N . LEU A 1 673 ? 15.330 4.139 -2.969 1.00 87.88 673 LEU A N 1
ATOM 5373 C CA . LEU A 1 673 ? 14.382 5.215 -2.687 1.00 87.88 673 LEU A CA 1
ATOM 5374 C C . LEU A 1 673 ? 14.865 6.592 -3.191 1.00 87.88 673 LEU A C 1
ATOM 5376 O O . LEU A 1 673 ? 14.062 7.381 -3.678 1.00 87.88 673 LEU A O 1
ATOM 5380 N N . GLN A 1 674 ? 16.181 6.835 -3.212 1.00 85.31 674 GLN A N 1
ATOM 5381 C CA . GLN A 1 674 ? 16.800 8.040 -3.781 1.00 85.31 674 GLN A CA 1
ATOM 5382 C C . GLN A 1 674 ? 16.538 8.275 -5.286 1.00 85.31 674 GLN A C 1
ATOM 5384 O O . GLN A 1 674 ? 16.694 9.401 -5.755 1.00 85.31 674 GLN A O 1
ATOM 5389 N N . MET A 1 675 ? 16.161 7.246 -6.055 1.00 91.25 675 MET A N 1
ATOM 5390 C CA . MET A 1 675 ? 15.841 7.385 -7.484 1.00 91.25 675 MET A CA 1
ATOM 5391 C C . MET A 1 675 ? 14.442 7.966 -7.723 1.00 91.25 675 MET A C 1
ATOM 5393 O O . MET A 1 675 ? 14.197 8.569 -8.768 1.00 91.25 675 MET A O 1
ATOM 5397 N N . LEU A 1 676 ? 13.536 7.821 -6.750 1.00 93.81 676 LEU A N 1
ATOM 5398 C CA . LEU A 1 676 ? 12.123 8.179 -6.873 1.00 93.81 676 LEU A CA 1
ATOM 5399 C C . LEU A 1 676 ? 11.926 9.664 -7.211 1.00 93.81 676 LEU A C 1
ATOM 5401 O O . LEU A 1 676 ? 11.267 10.001 -8.191 1.00 93.81 676 LEU A O 1
ATOM 5405 N N . GLU A 1 677 ? 12.572 10.554 -6.459 1.00 94.12 677 GLU A N 1
ATOM 5406 C CA . GLU A 1 677 ? 12.561 11.994 -6.737 1.00 94.12 677 GLU A CA 1
ATOM 5407 C C . GLU A 1 677 ? 13.118 12.361 -8.113 1.00 94.12 677 GLU A C 1
ATOM 5409 O O . GLU A 1 677 ? 12.653 13.319 -8.727 1.00 94.12 677 GLU A O 1
ATOM 5414 N N . ALA A 1 678 ? 14.144 11.649 -8.580 1.00 94.00 678 ALA A N 1
ATOM 5415 C CA . ALA A 1 678 ? 14.777 11.938 -9.858 1.00 94.00 678 ALA A CA 1
ATOM 5416 C C . ALA A 1 678 ? 13.867 11.519 -11.024 1.00 94.00 678 ALA A C 1
ATOM 5418 O O . ALA A 1 678 ? 13.697 12.292 -11.964 1.00 94.00 678 ALA A O 1
ATOM 5419 N N . ILE A 1 679 ? 13.189 10.371 -10.923 1.00 96.19 679 ILE A N 1
ATOM 5420 C CA . ILE A 1 679 ? 12.152 9.968 -11.885 1.00 96.19 679 ILE A CA 1
ATOM 5421 C C . ILE A 1 679 ? 10.993 10.974 -11.873 1.00 96.19 679 ILE A C 1
ATOM 5423 O O . ILE A 1 679 ? 10.614 11.465 -12.934 1.00 96.19 679 ILE A O 1
ATOM 5427 N N . CYS A 1 680 ? 10.501 11.380 -10.697 1.00 96.25 680 CYS A N 1
ATOM 5428 C CA . CYS A 1 680 ? 9.431 12.378 -10.576 1.00 96.25 680 CYS A CA 1
ATOM 5429 C C . CYS A 1 680 ? 9.788 13.773 -11.135 1.00 96.25 680 CYS A C 1
ATOM 5431 O O . CYS A 1 680 ? 8.874 14.548 -11.415 1.00 96.25 680 CYS A O 1
ATOM 5433 N N . LYS A 1 681 ? 11.081 14.090 -11.316 1.00 95.00 681 LYS A N 1
ATOM 5434 C CA . LYS A 1 681 ? 11.587 15.315 -11.976 1.00 95.00 681 LYS A CA 1
ATOM 5435 C C . LYS A 1 681 ? 11.811 15.155 -13.488 1.00 95.00 681 LYS A C 1
ATOM 5437 O O . LYS A 1 681 ? 11.923 16.155 -14.188 1.00 95.00 681 LYS A O 1
ATOM 5442 N N . HIS A 1 682 ? 11.910 13.922 -13.987 1.00 96.31 682 HIS A N 1
ATOM 5443 C CA . HIS A 1 682 ? 12.177 13.604 -15.397 1.00 96.31 682 HIS A CA 1
ATOM 5444 C C . HIS A 1 682 ? 10.929 13.135 -16.170 1.00 96.31 682 HIS A C 1
ATOM 5446 O O . HIS A 1 682 ? 10.894 13.229 -17.397 1.00 96.31 682 HIS A O 1
ATOM 5452 N N . TRP A 1 683 ? 9.911 12.625 -15.472 1.00 97.75 683 TRP A N 1
ATOM 5453 C CA . TRP A 1 683 ? 8.679 12.082 -16.045 1.00 97.75 683 TRP A CA 1
ATOM 5454 C C . TRP A 1 683 ? 7.450 12.782 -15.459 1.00 97.75 683 TRP A C 1
ATOM 5456 O O . TRP A 1 683 ? 7.045 12.491 -14.338 1.00 97.75 683 TRP A O 1
ATOM 5466 N N . GLU A 1 684 ? 6.852 13.709 -16.203 1.00 95.75 684 GLU A N 1
ATOM 5467 C CA . GLU A 1 684 ? 5.725 14.541 -15.739 1.00 95.75 684 GLU A CA 1
ATOM 5468 C C . GLU A 1 684 ? 4.403 13.757 -15.633 1.00 95.75 684 GLU A C 1
ATOM 5470 O O . GLU A 1 684 ? 3.601 13.997 -14.727 1.00 95.75 684 GLU A O 1
ATOM 5475 N N . GLY A 1 685 ? 4.209 12.779 -16.523 1.00 97.06 685 GLY A N 1
ATOM 5476 C CA . GLY A 1 685 ? 3.019 11.931 -16.589 1.00 97.06 685 GLY A CA 1
ATOM 5477 C C . GLY A 1 685 ? 2.809 11.016 -15.374 1.00 97.06 685 GLY A C 1
ATOM 5478 O O . GLY A 1 685 ? 3.633 10.987 -14.452 1.00 97.06 685 GLY A O 1
ATOM 5479 N N . PRO A 1 686 ? 1.712 10.241 -15.363 1.00 98.38 686 PRO A N 1
ATOM 5480 C CA . PRO A 1 686 ? 1.375 9.349 -14.260 1.00 98.38 686 PRO A CA 1
ATOM 5481 C C . PRO A 1 686 ? 2.412 8.234 -14.076 1.00 98.38 686 PRO A C 1
ATOM 5483 O O . PRO A 1 686 ? 3.079 7.806 -15.026 1.00 98.38 686 PRO A O 1
ATOM 5486 N N . ILE A 1 687 ? 2.523 7.738 -12.844 1.00 98.75 687 ILE A N 1
ATOM 5487 C CA . ILE A 1 687 ? 3.444 6.660 -12.457 1.00 98.75 687 ILE A CA 1
ATOM 5488 C C . ILE A 1 687 ? 2.693 5.642 -11.583 1.00 98.75 687 ILE A C 1
ATOM 5490 O O . ILE A 1 687 ? 1.895 6.044 -10.740 1.00 98.75 687 ILE A O 1
ATOM 5494 N N . SER A 1 688 ? 2.966 4.342 -11.735 1.00 98.69 688 SER A N 1
ATOM 5495 C CA . SER A 1 688 ? 2.598 3.308 -10.754 1.00 98.69 688 SER A CA 1
ATOM 5496 C C . SER A 1 688 ? 3.845 2.556 -10.282 1.00 98.69 688 SER A C 1
ATOM 5498 O O . SER A 1 688 ? 4.690 2.155 -11.088 1.00 98.69 688 SER A O 1
ATOM 5500 N N . LEU A 1 689 ? 3.974 2.404 -8.961 1.00 98.25 689 LEU A N 1
ATOM 5501 C CA . LEU A 1 689 ? 5.158 1.887 -8.281 1.00 98.25 689 LEU A CA 1
ATOM 5502 C C . LEU A 1 689 ? 4.798 0.802 -7.269 1.00 98.25 689 LEU A C 1
ATOM 5504 O O . LEU A 1 689 ? 4.089 1.067 -6.297 1.00 98.25 689 LEU A O 1
ATOM 5508 N N . ALA A 1 690 ? 5.367 -0.390 -7.436 1.00 98.75 690 ALA A N 1
ATOM 5509 C CA . ALA A 1 690 ? 5.355 -1.416 -6.396 1.00 98.75 690 ALA A CA 1
ATOM 5510 C C . ALA A 1 690 ? 6.599 -1.290 -5.498 1.00 98.75 690 ALA A C 1
ATOM 5512 O O . ALA A 1 690 ? 7.734 -1.383 -5.973 1.00 98.75 690 ALA A O 1
ATOM 5513 N N . LEU A 1 691 ? 6.392 -1.078 -4.197 1.00 98.56 691 LEU A N 1
ATOM 5514 C CA . LEU A 1 691 ? 7.447 -0.919 -3.196 1.00 98.56 691 LEU A CA 1
ATOM 5515 C C . LEU A 1 691 ? 7.540 -2.171 -2.325 1.00 98.56 691 LEU A C 1
ATOM 5517 O O . LEU A 1 691 ? 6.581 -2.529 -1.643 1.00 98.56 691 LEU A O 1
ATOM 5521 N N . TYR A 1 692 ? 8.705 -2.816 -2.321 1.00 98.12 692 TYR A N 1
ATOM 5522 C CA . TYR A 1 692 ? 8.943 -4.052 -1.580 1.00 98.12 692 TYR A CA 1
ATOM 5523 C C . TYR A 1 692 ? 9.553 -3.769 -0.202 1.00 98.12 692 TYR A C 1
ATOM 5525 O O . TYR A 1 692 ? 10.772 -3.591 -0.085 1.00 98.12 692 TYR A O 1
ATOM 5533 N N . LEU A 1 693 ? 8.703 -3.682 0.828 1.00 97.31 693 LEU A N 1
ATOM 5534 C CA . LEU A 1 693 ? 9.013 -3.123 2.157 1.00 97.31 693 LEU A CA 1
ATOM 5535 C C . LEU A 1 693 ? 8.522 -4.029 3.304 1.00 97.31 693 LEU A C 1
ATOM 5537 O O . LEU A 1 693 ? 7.557 -4.768 3.149 1.00 97.31 693 LEU A O 1
ATOM 5541 N N . SER A 1 694 ? 9.135 -3.955 4.484 1.00 94.31 694 SER A N 1
ATOM 5542 C CA . SER A 1 694 ? 8.488 -4.363 5.742 1.00 94.31 694 SER A CA 1
ATOM 5543 C C . SER A 1 694 ? 7.516 -3.284 6.237 1.00 94.31 694 SER A C 1
ATOM 5545 O O . SER A 1 694 ? 7.548 -2.148 5.763 1.00 94.31 694 SER A O 1
ATOM 5547 N N . ASP A 1 695 ? 6.679 -3.590 7.232 1.00 93.38 695 ASP A N 1
ATOM 5548 C CA . ASP A 1 695 ? 5.807 -2.592 7.866 1.00 93.38 695 ASP A CA 1
ATOM 5549 C C . ASP A 1 695 ? 6.595 -1.397 8.437 1.00 93.38 695 ASP A C 1
ATOM 5551 O O . ASP A 1 695 ? 6.231 -0.249 8.184 1.00 93.38 695 ASP A O 1
ATOM 5555 N N . ALA A 1 696 ? 7.725 -1.643 9.109 1.00 90.19 696 ALA A N 1
ATOM 5556 C CA . ALA A 1 696 ? 8.617 -0.590 9.604 1.00 90.19 696 ALA A CA 1
ATOM 5557 C C . ALA A 1 696 ? 9.244 0.250 8.471 1.00 90.19 696 ALA A C 1
ATOM 5559 O O . ALA A 1 696 ? 9.346 1.475 8.576 1.00 90.19 696 ALA A O 1
ATOM 5560 N N . GLU A 1 697 ? 9.642 -0.377 7.359 1.00 92.81 697 GLU A N 1
ATOM 5561 C CA . GLU A 1 697 ? 10.146 0.339 6.179 1.00 92.81 697 GLU A CA 1
ATOM 5562 C C . GLU A 1 697 ? 9.042 1.144 5.479 1.00 92.81 697 GLU A C 1
ATOM 5564 O O . GLU A 1 697 ? 9.313 2.242 5.002 1.00 92.81 697 GLU A O 1
ATOM 5569 N N . ALA A 1 698 ? 7.791 0.674 5.476 1.00 9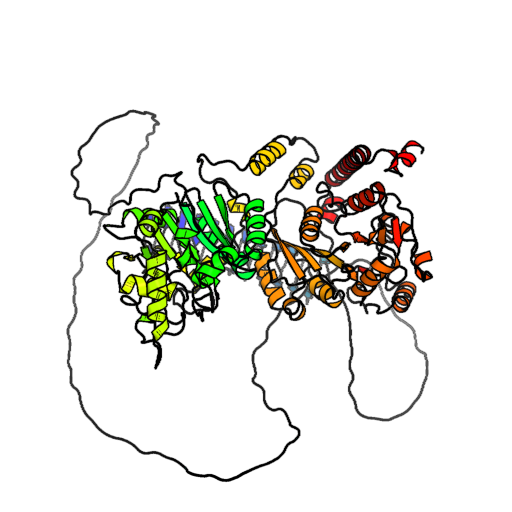5.88 698 ALA A N 1
ATOM 5570 C CA . ALA A 1 698 ? 6.652 1.430 4.956 1.00 95.88 698 ALA A CA 1
ATOM 5571 C C . ALA A 1 698 ? 6.402 2.720 5.761 1.00 95.88 698 ALA A C 1
ATOM 5573 O O . ALA A 1 698 ? 6.092 3.758 5.177 1.00 95.88 698 ALA A O 1
ATOM 5574 N N . GLN A 1 699 ? 6.639 2.709 7.080 1.00 90.38 699 GLN A N 1
ATOM 5575 C CA . GLN A 1 699 ? 6.604 3.930 7.899 1.00 90.38 699 GLN A CA 1
ATOM 5576 C C . GLN A 1 699 ? 7.797 4.862 7.639 1.00 90.38 699 GLN A C 1
ATOM 5578 O O . GLN A 1 699 ? 7.656 6.084 7.699 1.00 90.38 699 GLN A O 1
ATOM 5583 N N . GLN A 1 700 ? 8.978 4.319 7.327 1.00 90.69 700 GLN A N 1
ATOM 5584 C CA . GLN A 1 700 ? 10.129 5.122 6.894 1.00 90.69 700 GLN A CA 1
ATOM 5585 C C . GLN A 1 700 ? 9.868 5.769 5.526 1.00 90.69 700 GLN A C 1
ATOM 5587 O O . GLN A 1 700 ? 10.144 6.955 5.350 1.00 90.69 700 GLN A O 1
ATOM 5592 N N . PHE A 1 701 ? 9.272 5.022 4.593 1.00 94.69 701 PHE A N 1
ATOM 5593 C CA . PHE A 1 701 ? 8.832 5.515 3.291 1.00 94.69 701 PHE A CA 1
ATOM 5594 C C . PHE A 1 701 ? 7.770 6.619 3.419 1.00 94.69 701 PHE A C 1
ATOM 5596 O O . PHE A 1 701 ? 7.929 7.668 2.800 1.00 94.69 701 PHE A O 1
ATOM 5603 N N . LEU A 1 702 ? 6.748 6.437 4.268 1.00 94.19 702 LEU A N 1
ATOM 5604 C CA . LEU A 1 702 ? 5.726 7.455 4.554 1.00 94.19 702 LEU A CA 1
ATOM 5605 C C . LEU A 1 702 ? 6.364 8.782 4.991 1.00 94.19 702 LEU A C 1
ATOM 5607 O O . LEU A 1 702 ? 6.070 9.830 4.418 1.00 94.19 702 LEU A O 1
ATOM 5611 N N . ARG A 1 703 ? 7.294 8.723 5.955 1.00 90.75 703 ARG A N 1
ATOM 5612 C CA . ARG A 1 703 ? 8.032 9.897 6.451 1.00 90.75 703 ARG A CA 1
ATOM 5613 C C . ARG A 1 703 ? 8.911 10.539 5.373 1.00 90.75 703 ARG A C 1
ATOM 5615 O O . ARG A 1 703 ? 8.978 11.761 5.308 1.00 90.75 703 ARG A O 1
ATOM 5622 N N . TYR A 1 704 ? 9.561 9.742 4.521 1.00 92.06 704 TYR A N 1
ATOM 5623 C CA . TYR A 1 704 ? 10.364 10.254 3.405 1.00 92.06 704 TYR A CA 1
ATOM 5624 C C . TYR A 1 704 ? 9.504 10.961 2.346 1.00 92.06 704 TYR A C 1
ATOM 5626 O O . TYR A 1 704 ? 9.812 12.087 1.966 1.00 92.06 704 TYR A O 1
ATOM 5634 N N . ALA A 1 705 ? 8.407 10.340 1.907 1.00 93.75 705 ALA A N 1
ATOM 5635 C CA . ALA A 1 705 ? 7.522 10.909 0.893 1.00 93.75 705 ALA A CA 1
ATOM 5636 C C . ALA A 1 705 ? 6.832 12.195 1.380 1.00 93.75 705 ALA A C 1
ATOM 5638 O O . ALA A 1 705 ? 6.775 13.172 0.640 1.00 93.75 705 ALA A O 1
ATOM 5639 N N . GLN A 1 706 ? 6.382 12.231 2.640 1.00 90.06 706 GLN A N 1
ATOM 5640 C CA . GLN A 1 706 ? 5.816 13.437 3.261 1.00 90.06 706 GLN A CA 1
ATOM 5641 C C . GLN A 1 706 ? 6.856 14.545 3.501 1.00 90.06 706 GLN A C 1
ATOM 5643 O O . GLN A 1 706 ? 6.498 15.719 3.520 1.00 90.06 706 GLN A O 1
ATOM 5648 N N . GLY A 1 707 ? 8.129 14.186 3.696 1.00 92.44 707 GLY A N 1
ATOM 5649 C CA . GLY A 1 707 ? 9.231 15.133 3.884 1.00 92.44 707 GLY A CA 1
ATOM 5650 C C . GLY A 1 707 ? 9.867 15.651 2.587 1.00 92.44 707 GLY A C 1
ATOM 5651 O O . GLY A 1 707 ? 10.710 16.542 2.654 1.00 92.44 707 GLY A O 1
ATOM 5652 N N . SER A 1 708 ? 9.497 15.108 1.423 1.00 94.38 708 SER A N 1
ATOM 5653 C CA . SER A 1 708 ? 10.046 15.499 0.121 1.00 94.38 708 SER A CA 1
ATOM 5654 C C . SER A 1 708 ? 9.037 16.345 -0.655 1.00 94.38 708 SER A C 1
ATOM 5656 O O . SER A 1 708 ? 8.013 15.836 -1.108 1.00 94.38 708 SER A O 1
ATOM 5658 N N . GLU A 1 709 ? 9.347 17.631 -0.859 1.00 93.38 709 GLU A N 1
ATOM 5659 C CA . GLU A 1 709 ? 8.508 18.602 -1.593 1.00 93.38 709 GLU A CA 1
ATOM 5660 C C . GLU A 1 709 ? 8.049 18.073 -2.965 1.00 93.38 709 GLU A C 1
ATOM 5662 O O . GLU A 1 709 ? 6.920 18.291 -3.397 1.00 93.38 709 GLU A O 1
ATOM 5667 N N . VAL A 1 710 ? 8.926 17.316 -3.627 1.00 94.50 710 VAL A N 1
ATOM 5668 C CA . VAL A 1 710 ? 8.747 16.740 -4.969 1.00 94.50 710 VAL A CA 1
ATOM 5669 C C . VAL A 1 710 ? 7.709 15.617 -4.985 1.00 94.50 710 VAL A C 1
ATOM 5671 O O . VAL A 1 710 ? 7.047 15.407 -6.000 1.00 94.50 710 VAL A O 1
ATOM 5674 N N . LEU A 1 711 ? 7.602 14.861 -3.890 1.00 94.94 711 LEU A N 1
ATOM 5675 C CA . LEU A 1 711 ? 6.714 13.703 -3.780 1.00 94.94 711 LEU A CA 1
ATOM 5676 C C . LEU A 1 711 ? 5.386 14.106 -3.134 1.00 94.94 711 LEU A C 1
ATOM 5678 O O . LEU A 1 711 ? 4.330 13.746 -3.642 1.00 94.94 711 LEU A O 1
ATOM 5682 N N . ALA A 1 712 ? 5.432 14.943 -2.095 1.00 91.94 712 ALA A N 1
ATOM 5683 C CA . ALA A 1 712 ? 4.247 15.565 -1.510 1.00 91.94 712 ALA A CA 1
ATOM 5684 C C . ALA A 1 712 ? 3.476 16.437 -2.524 1.00 91.94 712 ALA A C 1
ATOM 5686 O O . ALA A 1 712 ? 2.252 16.511 -2.462 1.00 91.94 712 ALA A O 1
ATOM 5687 N N . GLY A 1 713 ? 4.171 17.057 -3.486 1.00 92.19 713 GLY A N 1
ATOM 5688 C CA . GLY A 1 713 ? 3.570 17.846 -4.565 1.00 92.19 713 GLY A CA 1
ATOM 5689 C C . GLY A 1 713 ? 2.977 17.048 -5.738 1.00 92.19 713 GLY A C 1
ATOM 5690 O O . GLY A 1 713 ? 2.578 17.669 -6.721 1.00 92.19 713 GLY A O 1
ATOM 5691 N N . ARG A 1 714 ? 2.932 15.704 -5.698 1.00 94.06 714 ARG A N 1
ATOM 5692 C CA . ARG A 1 714 ? 2.493 14.871 -6.837 1.00 94.06 714 ARG A CA 1
ATOM 5693 C C . ARG A 1 714 ? 1.425 13.831 -6.484 1.00 94.06 714 ARG A C 1
ATOM 5695 O O . ARG A 1 714 ? 1.739 12.711 -6.100 1.00 94.06 714 ARG A O 1
ATOM 5702 N N . GLY A 1 715 ? 0.162 14.165 -6.760 1.00 95.62 715 GLY A N 1
ATOM 5703 C CA . GLY A 1 715 ? -0.965 13.224 -6.666 1.00 95.62 715 GLY A CA 1
ATOM 5704 C C . GLY A 1 715 ? -0.989 12.131 -7.747 1.00 95.62 715 GLY A C 1
ATOM 5705 O O . GLY A 1 715 ? -1.567 11.073 -7.533 1.00 95.62 715 GLY A O 1
ATOM 5706 N N . ASN A 1 716 ? -0.321 12.313 -8.892 1.00 97.25 716 ASN A N 1
ATOM 5707 C CA . ASN A 1 716 ? -0.376 11.364 -10.015 1.00 97.25 716 ASN A CA 1
ATOM 5708 C C . ASN A 1 716 ? 0.608 10.173 -9.913 1.00 97.25 716 ASN A C 1
ATOM 5710 O O . ASN A 1 716 ? 1.001 9.603 -10.937 1.00 97.25 716 ASN A O 1
ATOM 5714 N N . VAL A 1 717 ? 1.016 9.784 -8.699 1.00 98.12 717 VAL A N 1
ATOM 5715 C CA . VAL A 1 717 ? 1.922 8.648 -8.448 1.00 98.12 717 VAL A CA 1
ATOM 5716 C C . VAL A 1 717 ? 1.236 7.609 -7.558 1.00 98.12 717 VAL A C 1
ATOM 5718 O O . VAL A 1 717 ? 0.975 7.851 -6.384 1.00 98.12 717 VAL A O 1
ATOM 5721 N N . GLY A 1 718 ? 0.932 6.439 -8.118 1.00 98.12 718 GLY A N 1
ATOM 5722 C CA . GLY A 1 718 ? 0.355 5.310 -7.392 1.00 98.12 718 GLY A CA 1
ATOM 5723 C C . GLY A 1 718 ? 1.434 4.538 -6.635 1.00 98.12 718 GLY A C 1
ATOM 5724 O O . GLY A 1 718 ? 2.341 3.976 -7.249 1.00 98.12 718 GLY A O 1
ATOM 5725 N N . TYR A 1 719 ? 1.338 4.500 -5.305 1.00 98.44 719 TYR A N 1
ATOM 5726 C CA . TYR A 1 719 ? 2.288 3.805 -4.430 1.00 98.44 719 TYR A CA 1
ATOM 5727 C C . TYR A 1 719 ? 1.653 2.544 -3.836 1.00 98.44 719 TYR A C 1
ATOM 5729 O O . TYR A 1 719 ? 0.738 2.636 -3.019 1.00 98.44 719 TYR A O 1
ATOM 5737 N N . HIS A 1 720 ? 2.142 1.366 -4.218 1.00 98.81 720 HIS A N 1
ATOM 5738 C CA . HIS A 1 720 ? 1.584 0.069 -3.822 1.00 98.81 720 HIS A CA 1
ATOM 5739 C C . HIS A 1 720 ? 2.614 -0.694 -2.981 1.00 98.81 720 HIS A C 1
ATOM 5741 O O . HIS A 1 720 ? 3.663 -1.080 -3.494 1.00 98.81 720 HIS A O 1
ATOM 5747 N N . ILE A 1 721 ? 2.356 -0.902 -1.687 1.00 98.75 721 ILE A N 1
ATOM 5748 C CA . ILE A 1 721 ? 3.281 -1.635 -0.812 1.00 98.75 721 ILE A CA 1
ATOM 5749 C C . ILE A 1 721 ? 3.018 -3.129 -0.951 1.00 98.75 721 ILE A C 1
ATOM 5751 O O . ILE A 1 721 ? 1.913 -3.593 -0.678 1.00 98.75 721 ILE A O 1
ATOM 5755 N N . VAL A 1 722 ? 4.045 -3.883 -1.327 1.00 98.69 722 VAL A N 1
ATOM 5756 C CA . VAL A 1 722 ? 4.051 -5.348 -1.299 1.00 98.69 722 VAL A CA 1
ATOM 5757 C C . VAL A 1 722 ? 4.959 -5.759 -0.148 1.00 98.69 722 VAL A C 1
ATOM 5759 O O . VAL A 1 722 ? 6.148 -5.428 -0.143 1.00 98.69 722 VAL A O 1
ATOM 5762 N N . TYR A 1 723 ? 4.400 -6.423 0.861 1.00 98.00 723 TYR A N 1
ATOM 5763 C CA . TYR A 1 723 ? 5.134 -6.689 2.093 1.00 98.00 723 TYR A CA 1
ATOM 5764 C C . TYR A 1 723 ? 6.174 -7.807 1.913 1.00 98.00 723 TYR A C 1
ATOM 5766 O O . TYR A 1 723 ? 5.945 -8.804 1.220 1.00 98.00 723 TYR A O 1
ATOM 5774 N N . LYS A 1 724 ? 7.343 -7.619 2.536 1.00 93.88 724 LYS A N 1
ATOM 5775 C CA . LYS A 1 724 ? 8.488 -8.538 2.449 1.00 93.88 724 LYS A CA 1
ATOM 5776 C C . LYS A 1 724 ? 8.169 -9.927 3.004 1.00 93.88 724 LYS A C 1
ATOM 5778 O O . LYS A 1 724 ? 7.708 -10.058 4.133 1.00 93.88 724 LYS A O 1
ATOM 5783 N N . GLU A 1 725 ? 8.477 -10.950 2.213 1.00 88.94 725 GLU A N 1
ATOM 5784 C CA . GLU A 1 725 ? 8.280 -12.368 2.526 1.00 88.94 725 GLU A CA 1
ATOM 5785 C C . GLU A 1 725 ? 9.214 -13.227 1.645 1.00 88.94 725 GLU A C 1
ATOM 5787 O O . GLU A 1 725 ? 9.643 -12.776 0.586 1.00 88.94 725 GLU A O 1
ATOM 5792 N N . GLY A 1 726 ? 9.571 -14.443 2.061 1.00 82.88 726 GLY A N 1
ATOM 5793 C CA . GLY A 1 726 ? 10.423 -15.324 1.247 1.00 82.88 726 GLY A CA 1
ATOM 5794 C C . GLY A 1 726 ? 11.918 -14.943 1.173 1.00 82.88 726 GLY A C 1
ATOM 5795 O O . GLY A 1 726 ? 12.434 -14.141 1.954 1.00 82.88 726 GLY A O 1
ATOM 5796 N N . GLN A 1 727 ? 12.643 -15.586 0.252 1.00 83.69 727 GLN A N 1
ATOM 5797 C CA . GLN A 1 727 ? 14.108 -15.578 0.099 1.00 83.69 727 GLN A CA 1
ATOM 5798 C C . GLN A 1 727 ? 14.641 -14.839 -1.144 1.00 83.69 727 GLN A C 1
ATOM 5800 O O . GLN A 1 727 ? 15.866 -14.764 -1.337 1.00 83.69 727 GLN A O 1
ATOM 5805 N N . PHE A 1 728 ? 13.767 -14.376 -2.034 1.00 90.94 728 PHE A N 1
ATOM 5806 C CA . PHE A 1 728 ? 14.131 -13.770 -3.320 1.00 90.94 728 PHE A CA 1
ATOM 5807 C C . PHE A 1 728 ? 13.396 -12.444 -3.505 1.00 90.94 728 PHE A C 1
ATOM 5809 O O . PHE A 1 728 ? 12.344 -12.214 -2.915 1.00 90.94 728 PHE A O 1
ATOM 5816 N N . TYR A 1 729 ? 13.926 -11.564 -4.351 1.00 93.88 729 TYR A N 1
ATOM 5817 C CA . TYR A 1 729 ? 13.211 -10.357 -4.746 1.00 93.88 729 TYR A CA 1
ATOM 5818 C C . TYR A 1 729 ? 12.127 -10.689 -5.799 1.00 93.88 729 TYR A C 1
ATOM 5820 O O . TYR A 1 729 ? 12.479 -11.129 -6.901 1.00 93.88 729 TYR A O 1
ATOM 5828 N N . PRO A 1 730 ? 10.818 -10.499 -5.527 1.00 95.88 730 PRO A N 1
ATOM 5829 C CA . PRO A 1 730 ? 9.733 -11.012 -6.375 1.00 95.88 730 PRO A CA 1
ATOM 5830 C C . PRO A 1 730 ? 9.437 -10.082 -7.572 1.00 95.88 730 PRO A C 1
ATOM 5832 O O . PRO A 1 730 ? 8.301 -9.684 -7.820 1.00 95.88 730 PRO A O 1
ATOM 5835 N N . VAL A 1 731 ? 10.477 -9.715 -8.329 1.00 95.81 731 VAL A N 1
ATOM 5836 C CA . VAL A 1 731 ? 10.488 -8.633 -9.335 1.00 95.81 731 VAL A CA 1
ATOM 5837 C C . VAL A 1 731 ? 9.313 -8.649 -10.318 1.00 95.81 731 VAL A C 1
ATOM 5839 O O . VAL A 1 731 ? 8.724 -7.603 -10.582 1.00 95.81 731 VAL A O 1
ATOM 5842 N N . ASN A 1 732 ? 8.934 -9.819 -10.835 1.00 97.31 732 ASN A N 1
ATOM 5843 C CA . ASN A 1 732 ? 7.850 -9.934 -11.809 1.00 97.31 732 ASN A CA 1
ATOM 5844 C C . ASN A 1 732 ? 6.459 -9.827 -11.161 1.00 97.31 732 ASN A C 1
ATOM 5846 O O . ASN A 1 732 ? 5.567 -9.230 -11.755 1.00 97.31 732 ASN A O 1
ATOM 5850 N N . LEU A 1 733 ? 6.287 -10.279 -9.912 1.00 97.62 733 LEU A N 1
ATOM 5851 C CA . LEU A 1 733 ? 5.073 -9.984 -9.143 1.00 97.62 733 LEU A CA 1
ATOM 5852 C C . LEU A 1 733 ? 4.948 -8.477 -8.887 1.00 97.62 733 LEU A C 1
ATOM 5854 O O . LEU A 1 733 ? 3.875 -7.922 -9.092 1.00 97.62 733 LEU A O 1
ATOM 5858 N N . LEU A 1 734 ? 6.037 -7.806 -8.495 1.00 98.38 734 LEU A N 1
ATOM 5859 C CA . LEU A 1 734 ? 6.044 -6.358 -8.249 1.00 98.38 734 LEU A CA 1
ATOM 5860 C C . LEU A 1 734 ? 5.658 -5.569 -9.512 1.00 98.38 734 LEU A C 1
ATOM 5862 O O . LEU A 1 734 ? 4.803 -4.687 -9.450 1.00 98.38 734 LEU A O 1
ATOM 5866 N N . ARG A 1 735 ? 6.223 -5.930 -10.674 1.00 97.94 735 ARG A N 1
ATOM 5867 C CA . ARG A 1 735 ? 5.833 -5.352 -11.973 1.00 97.94 735 ARG A CA 1
ATOM 5868 C C . ARG A 1 735 ? 4.340 -5.560 -12.253 1.00 97.94 735 ARG A C 1
ATOM 5870 O O . ARG A 1 735 ? 3.656 -4.589 -12.564 1.00 97.94 735 ARG A O 1
ATOM 5877 N N . ASN A 1 736 ? 3.811 -6.771 -12.066 1.00 98.12 736 ASN A N 1
ATOM 5878 C CA . ASN A 1 736 ? 2.392 -7.060 -12.311 1.00 98.12 736 ASN A CA 1
ATOM 5879 C C . ASN A 1 736 ? 1.455 -6.339 -11.327 1.00 98.12 736 ASN A C 1
ATOM 5881 O O . ASN A 1 736 ? 0.383 -5.893 -11.734 1.00 98.12 736 ASN A O 1
ATOM 5885 N N . VAL A 1 737 ? 1.848 -6.191 -10.054 1.00 98.56 737 VAL A N 1
ATOM 5886 C CA . VAL A 1 737 ? 1.099 -5.404 -9.059 1.00 98.56 737 VAL A CA 1
ATOM 5887 C C . VAL A 1 737 ? 0.968 -3.957 -9.524 1.00 98.56 737 VAL A C 1
ATOM 5889 O O . VAL A 1 737 ? -0.140 -3.437 -9.502 1.00 98.56 737 VAL A O 1
ATOM 5892 N N . ALA A 1 738 ? 2.044 -3.333 -10.012 1.00 98.56 738 ALA A N 1
ATOM 5893 C CA . ALA A 1 738 ? 1.982 -1.974 -10.547 1.00 98.56 738 ALA A CA 1
ATOM 5894 C C . ALA A 1 738 ? 1.173 -1.892 -11.864 1.00 98.56 738 ALA A C 1
ATOM 5896 O O . ALA A 1 738 ? 0.267 -1.069 -11.976 1.00 98.56 738 ALA A O 1
ATOM 5897 N N . MET A 1 739 ? 1.408 -2.790 -12.835 1.00 97.88 739 MET A N 1
ATOM 5898 C CA . MET A 1 739 ? 0.662 -2.821 -14.112 1.00 97.88 739 MET A CA 1
ATOM 5899 C C . MET A 1 739 ? -0.860 -2.895 -13.913 1.00 97.88 739 MET A C 1
ATOM 5901 O O . MET A 1 739 ? -1.606 -2.223 -14.623 1.00 97.88 739 MET A O 1
ATOM 5905 N N . LYS A 1 740 ? -1.331 -3.667 -12.924 1.00 97.56 740 LYS A N 1
ATOM 5906 C CA . LYS A 1 740 ? -2.765 -3.841 -12.628 1.00 97.56 740 LYS A CA 1
ATOM 5907 C C . LYS A 1 740 ? -3.466 -2.579 -12.121 1.00 97.56 740 LYS A C 1
ATOM 5909 O O . LYS A 1 740 ? -4.689 -2.521 -12.178 1.00 97.56 740 LYS A O 1
ATOM 5914 N N . GLN A 1 741 ? -2.714 -1.584 -11.651 1.00 97.19 741 GLN A N 1
ATOM 5915 C CA . GLN A 1 741 ? -3.236 -0.339 -11.073 1.00 97.19 741 GLN A CA 1
ATOM 5916 C C . GLN A 1 741 ? -3.101 0.865 -12.019 1.00 97.19 741 GLN A C 1
ATOM 5918 O O . GLN A 1 741 ? -3.393 2.001 -11.644 1.00 97.19 741 GLN A O 1
ATOM 5923 N N . VAL A 1 742 ? -2.663 0.625 -13.257 1.00 97.38 742 VAL A N 1
ATOM 5924 C CA . VAL A 1 742 ? -2.621 1.627 -14.323 1.00 97.38 742 VAL A CA 1
ATOM 5925 C C . VAL A 1 742 ? -4.032 1.874 -14.858 1.00 97.38 742 VAL A C 1
ATOM 5927 O O . VAL A 1 742 ? -4.718 0.928 -15.244 1.00 97.38 742 VAL A O 1
ATOM 5930 N N . ASN A 1 743 ? -4.454 3.136 -14.948 1.00 94.44 743 ASN A N 1
ATOM 5931 C CA . ASN A 1 743 ? -5.729 3.540 -15.557 1.00 94.44 743 ASN A CA 1
ATOM 5932 C C . ASN A 1 743 ? -5.589 4.121 -16.982 1.00 94.44 743 ASN A C 1
ATOM 5934 O O . ASN A 1 743 ? -6.596 4.370 -17.639 1.00 94.44 743 ASN A O 1
ATOM 5938 N N . THR A 1 744 ? -4.364 4.307 -17.477 1.00 97.75 744 THR A N 1
ATOM 5939 C CA . THR A 1 744 ? -4.069 4.811 -18.828 1.00 97.75 744 THR A CA 1
ATOM 5940 C C . THR A 1 744 ? -4.018 3.682 -19.876 1.00 97.75 744 THR A C 1
ATOM 5942 O O . THR A 1 744 ? -3.794 2.519 -19.526 1.00 97.75 744 THR A O 1
ATOM 5945 N N . PRO A 1 745 ? -4.224 3.983 -21.174 1.00 97.25 745 PRO A N 1
ATOM 5946 C CA . PRO A 1 745 ? -4.223 2.966 -22.231 1.00 97.25 745 PRO A CA 1
ATOM 5947 C C . PRO A 1 745 ? -2.835 2.393 -22.566 1.00 97.25 745 PRO A C 1
ATOM 5949 O O . PRO A 1 745 ? -2.766 1.297 -23.130 1.00 97.25 745 PRO A O 1
ATOM 5952 N N . TYR A 1 746 ? -1.739 3.070 -22.203 1.00 98.50 746 TYR A N 1
ATOM 5953 C CA . TYR A 1 746 ? -0.369 2.616 -22.470 1.00 98.50 746 TYR A CA 1
ATOM 5954 C C . TYR A 1 746 ? 0.495 2.579 -21.208 1.00 98.50 746 TYR A C 1
ATOM 5956 O O . TYR A 1 746 ? 0.382 3.414 -20.313 1.00 98.50 746 TYR A O 1
ATOM 5964 N N 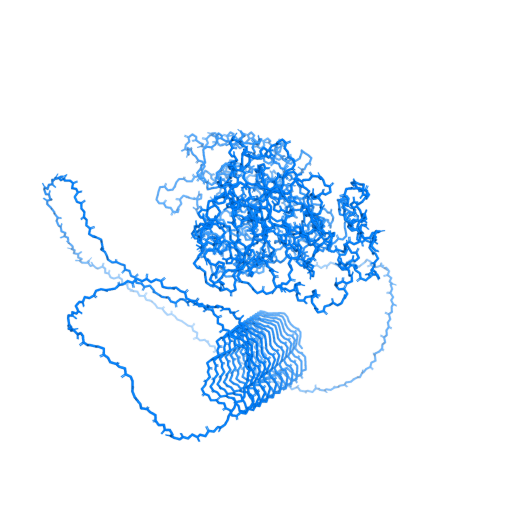. VAL A 1 747 ? 1.424 1.627 -21.162 1.00 98.50 747 VAL A N 1
ATOM 5965 C CA . VAL A 1 747 ? 2.421 1.487 -20.096 1.00 98.50 747 VAL A CA 1
ATOM 5966 C C . VAL A 1 747 ? 3.824 1.639 -20.658 1.00 98.50 747 VAL A C 1
ATOM 5968 O O . VAL A 1 747 ? 4.155 1.048 -21.684 1.00 98.50 747 VAL A O 1
ATOM 5971 N N . PHE A 1 748 ? 4.665 2.406 -19.967 1.00 98.69 748 PHE A N 1
ATOM 5972 C CA . PHE A 1 748 ? 6.104 2.445 -20.204 1.00 98.69 748 PHE A CA 1
ATOM 5973 C C . PHE A 1 748 ? 6.812 1.630 -19.120 1.00 98.69 748 PHE A C 1
ATOM 5975 O O . PHE A 1 748 ? 6.831 2.010 -17.948 1.00 98.69 748 PHE A O 1
ATOM 5982 N N . LEU A 1 749 ? 7.349 0.476 -19.512 1.00 98.12 749 LEU A N 1
ATOM 5983 C CA . LEU A 1 749 ? 7.879 -0.532 -18.597 1.00 98.12 749 LEU A CA 1
ATOM 5984 C C . LEU A 1 749 ? 9.363 -0.246 -18.315 1.00 98.12 749 LEU A C 1
ATOM 5986 O O . LEU A 1 749 ? 10.216 -0.493 -19.171 1.00 98.12 749 LEU A O 1
ATOM 5990 N N . SER A 1 750 ? 9.665 0.276 -17.121 1.00 96.06 750 SER A N 1
ATOM 5991 C CA . SER A 1 750 ? 11.005 0.723 -16.713 1.00 96.06 750 SER A CA 1
ATOM 5992 C C . SER A 1 750 ? 11.465 0.070 -15.408 1.00 96.06 750 SER A C 1
ATOM 5994 O O . SER A 1 750 ? 10.666 -0.301 -14.552 1.00 96.06 750 SER A O 1
ATOM 5996 N N . ASP A 1 751 ? 12.781 -0.015 -15.216 1.00 94.81 751 ASP A N 1
ATOM 5997 C CA . ASP A 1 751 ? 13.365 -0.254 -13.894 1.00 94.81 751 ASP A CA 1
ATOM 5998 C C . ASP A 1 751 ? 13.673 1.092 -13.212 1.00 94.81 751 ASP A C 1
ATOM 6000 O O . ASP A 1 751 ? 13.916 2.094 -13.889 1.00 94.81 751 ASP A O 1
ATOM 6004 N N . ILE A 1 752 ? 13.668 1.126 -11.874 1.00 95.56 752 ILE A N 1
ATOM 6005 C CA . ILE A 1 752 ? 13.840 2.358 -11.075 1.00 95.56 752 ILE A CA 1
ATOM 6006 C C . ILE A 1 752 ? 15.246 2.980 -11.189 1.00 95.56 752 ILE A C 1
ATOM 6008 O O . ILE A 1 752 ? 15.446 4.150 -10.879 1.00 95.56 752 ILE A O 1
ATOM 6012 N N . ASP A 1 753 ? 16.234 2.207 -11.643 1.00 94.25 753 ASP A N 1
ATOM 6013 C CA . ASP A 1 753 ? 17.616 2.660 -11.839 1.00 94.25 753 ASP A CA 1
ATOM 6014 C C . ASP A 1 753 ? 17.814 3.476 -13.141 1.00 94.25 753 ASP A C 1
ATOM 6016 O O . ASP A 1 753 ? 18.933 3.893 -13.448 1.00 94.25 753 ASP A O 1
ATOM 6020 N N . PHE A 1 754 ? 16.742 3.744 -13.901 1.00 96.88 754 PHE A N 1
ATOM 6021 C CA . PHE A 1 754 ? 16.773 4.543 -15.130 1.00 96.88 754 PHE A CA 1
ATOM 6022 C C . PHE A 1 754 ? 16.094 5.902 -14.981 1.00 96.88 754 PHE A C 1
ATOM 6024 O O . PHE A 1 754 ? 14.959 6.005 -14.522 1.00 96.88 754 PHE A O 1
ATOM 6031 N N . LEU A 1 755 ? 16.760 6.939 -15.489 1.00 97.06 755 LEU A N 1
ATOM 6032 C CA . LEU A 1 755 ? 16.160 8.253 -15.702 1.00 97.06 755 LEU A CA 1
ATOM 6033 C C . LEU A 1 755 ? 15.799 8.416 -17.188 1.00 97.06 755 LEU A C 1
ATOM 6035 O O . LEU A 1 755 ? 16.677 8.238 -18.037 1.00 97.06 755 LEU A O 1
ATOM 6039 N N . PRO A 1 756 ? 14.537 8.731 -17.535 1.00 97.62 756 PRO A N 1
ATOM 6040 C CA . PRO A 1 756 ? 14.153 9.041 -18.908 1.00 97.62 756 PRO A CA 1
ATOM 6041 C C . PRO A 1 756 ? 14.638 10.438 -19.319 1.00 97.62 756 PRO A C 1
ATOM 6043 O O . PRO A 1 756 ? 14.932 11.288 -18.478 1.00 97.62 756 PRO A O 1
ATOM 6046 N N . MET A 1 757 ? 14.719 10.709 -20.624 1.00 96.94 757 MET A N 1
ATOM 6047 C CA . MET A 1 757 ? 14.912 12.080 -21.106 1.00 96.94 757 MET A CA 1
ATOM 6048 C C . MET A 1 757 ? 13.758 13.008 -20.690 1.00 96.94 757 MET A C 1
ATOM 6050 O O . MET A 1 757 ? 12.601 12.590 -20.624 1.00 96.94 757 MET A O 1
ATOM 6054 N N . TYR A 1 758 ? 14.072 14.286 -20.472 1.00 96.25 758 TYR A N 1
ATOM 6055 C CA . TYR A 1 758 ? 13.061 15.325 -20.272 1.00 96.25 758 TYR A CA 1
ATOM 6056 C C . TYR A 1 758 ? 12.089 15.362 -21.461 1.00 96.25 758 TYR A C 1
ATOM 6058 O O . TYR A 1 758 ? 12.509 15.281 -22.616 1.00 96.25 758 TYR A O 1
ATOM 6066 N N . GLY A 1 759 ? 10.787 15.449 -21.177 1.00 97.00 759 GLY A N 1
ATOM 6067 C CA . GLY A 1 759 ? 9.735 15.423 -22.196 1.00 97.00 759 GLY A CA 1
ATOM 6068 C C . GLY A 1 759 ? 9.457 14.049 -22.829 1.00 97.00 759 GLY A C 1
ATOM 6069 O O . GLY A 1 759 ? 8.683 13.991 -23.785 1.00 97.00 759 GLY A O 1
ATOM 6070 N N . LEU A 1 760 ? 10.027 12.939 -22.324 1.00 98.19 760 LEU A N 1
ATOM 6071 C CA . LEU A 1 760 ? 9.752 11.600 -22.878 1.00 98.19 760 LEU A CA 1
ATOM 6072 C C . LEU A 1 760 ? 8.255 11.252 -22.852 1.00 98.19 760 LEU A C 1
ATOM 6074 O O . LEU A 1 760 ? 7.763 10.664 -23.809 1.00 98.19 760 LEU A O 1
ATOM 6078 N N . TYR A 1 761 ? 7.537 11.647 -21.796 1.00 98.12 761 TYR A N 1
ATOM 6079 C CA . TYR A 1 761 ? 6.091 11.441 -21.661 1.00 98.12 761 TYR A CA 1
ATOM 6080 C C . TYR A 1 761 ? 5.317 11.993 -22.870 1.00 98.12 761 TYR A C 1
ATOM 6082 O O . TYR A 1 761 ? 4.651 11.254 -23.594 1.00 98.12 761 TYR A O 1
ATOM 6090 N N . GLU A 1 762 ? 5.499 13.282 -23.152 1.00 97.75 762 GLU A N 1
ATOM 6091 C CA . GLU A 1 762 ? 4.881 13.974 -24.284 1.00 97.75 762 GLU A CA 1
ATOM 6092 C C . GLU A 1 762 ? 5.340 13.439 -25.646 1.00 97.75 762 GLU A C 1
ATOM 6094 O O . GLU A 1 762 ? 4.565 13.423 -26.604 1.00 97.75 762 GLU A O 1
ATOM 6099 N N . TYR A 1 763 ? 6.588 12.979 -25.752 1.00 98.19 763 TYR A N 1
ATOM 6100 C CA . TYR A 1 763 ? 7.083 12.342 -26.970 1.00 98.19 763 TYR A CA 1
ATOM 6101 C C . TYR A 1 763 ? 6.437 10.968 -27.216 1.00 98.19 763 TYR A C 1
ATOM 6103 O O . TYR A 1 763 ? 6.105 10.641 -28.358 1.00 98.19 763 TYR A O 1
ATOM 6111 N N . LEU A 1 764 ? 6.191 10.184 -26.162 1.00 98.38 764 LEU A N 1
ATOM 6112 C CA . LEU A 1 764 ? 5.494 8.901 -26.251 1.00 98.38 764 LEU A CA 1
ATOM 6113 C C . LEU A 1 764 ? 4.004 9.082 -26.584 1.00 98.38 764 LEU A C 1
ATOM 6115 O O . LEU A 1 764 ? 3.530 8.434 -27.515 1.00 98.38 764 LEU A O 1
ATOM 6119 N N . ARG A 1 765 ? 3.300 10.035 -25.951 1.00 97.75 765 ARG A N 1
ATOM 6120 C CA . ARG A 1 765 ? 1.912 10.404 -26.319 1.00 97.75 765 ARG A CA 1
ATOM 6121 C C . ARG A 1 765 ? 1.779 10.783 -27.797 1.00 97.75 765 ARG A C 1
ATOM 6123 O O . ARG A 1 765 ? 0.874 10.329 -28.490 1.00 97.75 765 ARG A O 1
ATOM 6130 N N . LYS A 1 766 ? 2.725 11.565 -28.325 1.00 97.50 766 LYS A N 1
ATOM 6131 C CA . LYS A 1 766 ? 2.769 11.918 -29.757 1.00 97.50 766 LYS A CA 1
ATOM 6132 C C . LYS A 1 766 ? 3.093 10.706 -30.642 1.00 97.50 766 LYS A C 1
ATOM 6134 O O . LYS A 1 766 ? 2.525 10.573 -31.725 1.00 97.50 766 LYS A O 1
ATOM 6139 N N . SER A 1 767 ? 3.937 9.790 -30.163 1.00 98.06 767 SER A N 1
ATOM 6140 C CA . SER A 1 767 ? 4.266 8.535 -30.856 1.00 98.06 767 SER A CA 1
ATOM 6141 C C . SER A 1 767 ? 3.078 7.564 -30.941 1.00 98.06 767 SER A C 1
ATOM 6143 O O . SER A 1 767 ? 2.981 6.840 -31.928 1.00 98.06 767 SER A O 1
ATOM 6145 N N . VAL A 1 768 ? 2.148 7.577 -29.972 1.00 97.38 768 VAL A N 1
ATOM 6146 C CA . VAL A 1 768 ? 0.900 6.783 -30.011 1.00 97.38 768 VAL A CA 1
ATOM 6147 C C . VAL A 1 768 ? 0.100 7.055 -31.284 1.00 97.38 768 VAL A C 1
ATOM 6149 O O . VAL A 1 768 ? -0.275 6.113 -31.984 1.00 97.38 768 VAL A O 1
ATOM 6152 N N . LEU A 1 769 ? -0.109 8.335 -31.603 1.00 95.44 769 LEU A N 1
ATOM 6153 C CA . LEU A 1 769 ? -0.849 8.762 -32.791 1.00 95.44 769 LEU A CA 1
ATOM 6154 C C . LEU A 1 769 ? -0.024 8.570 -34.072 1.00 95.44 769 LEU A C 1
ATOM 6156 O O . LEU A 1 769 ? -0.529 8.047 -35.059 1.00 95.44 769 LEU A O 1
ATOM 6160 N N . GLN A 1 770 ? 1.259 8.954 -34.056 1.00 96.44 770 GLN A N 1
ATOM 6161 C CA . GLN A 1 770 ? 2.130 8.898 -35.239 1.00 96.44 770 GLN A CA 1
ATOM 6162 C C . GLN A 1 770 ? 2.434 7.476 -35.734 1.00 96.44 770 GLN A C 1
ATOM 6164 O O . GLN A 1 770 ? 2.782 7.310 -36.901 1.00 96.44 770 GLN A O 1
ATOM 6169 N N . LEU A 1 771 ? 2.344 6.466 -34.863 1.00 96.88 771 LEU A N 1
ATOM 6170 C CA . LEU A 1 771 ? 2.667 5.071 -35.184 1.00 96.88 771 LEU A CA 1
ATOM 6171 C C . LEU A 1 771 ? 1.445 4.141 -35.159 1.00 96.88 771 LEU A C 1
ATOM 6173 O O . LEU A 1 771 ? 1.621 2.930 -35.295 1.00 96.88 771 LEU A O 1
ATOM 6177 N N . ASP A 1 772 ? 0.232 4.685 -35.015 1.00 95.62 772 ASP A N 1
ATOM 6178 C CA . ASP A 1 772 ? -1.032 3.936 -34.938 1.00 95.62 772 ASP A CA 1
ATOM 6179 C C . ASP A 1 772 ? -1.009 2.810 -33.881 1.00 95.62 772 ASP A C 1
ATOM 6181 O O . ASP A 1 772 ? -1.292 1.636 -34.137 1.00 95.62 772 ASP A O 1
ATOM 6185 N N . MET A 1 773 ? -0.625 3.171 -32.654 1.00 95.88 773 MET A N 1
ATOM 6186 C CA . MET A 1 773 ? -0.560 2.239 -31.517 1.00 95.88 773 MET A CA 1
ATOM 6187 C C . MET A 1 773 ? -1.939 1.710 -31.083 1.00 95.88 773 MET A C 1
ATOM 6189 O O . MET A 1 773 ? -2.017 0.7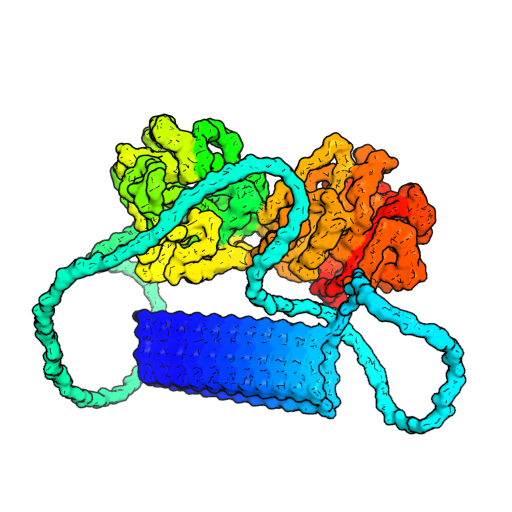06 -30.373 1.00 95.88 773 MET A O 1
ATOM 6193 N N . ALA A 1 774 ? -3.022 2.375 -31.497 1.00 92.88 774 ALA A N 1
ATOM 6194 C CA . ALA A 1 774 ? -4.385 1.968 -31.182 1.00 92.88 774 ALA A CA 1
ATOM 6195 C C . ALA A 1 774 ? -4.790 0.707 -31.961 1.00 92.88 774 ALA A C 1
ATOM 6197 O O . ALA A 1 774 ? -5.320 -0.228 -31.360 1.00 92.88 774 ALA A O 1
ATOM 6198 N N . ASN A 1 775 ? -4.500 0.654 -33.267 1.00 93.25 775 ASN A N 1
ATOM 6199 C CA . ASN A 1 775 ? -4.951 -0.430 -34.146 1.00 93.25 775 ASN A CA 1
ATOM 6200 C C . ASN A 1 775 ? -3.874 -1.493 -34.432 1.00 93.25 775 ASN A C 1
ATOM 6202 O O . ASN A 1 775 ? -4.167 -2.494 -35.084 1.00 93.25 775 ASN A O 1
ATOM 6206 N N . THR A 1 776 ? -2.637 -1.318 -33.950 1.00 94.12 776 THR A N 1
ATOM 6207 C CA . THR A 1 776 ? -1.523 -2.238 -34.246 1.00 94.12 776 THR A CA 1
ATOM 6208 C C . THR A 1 776 ? -0.792 -2.744 -33.000 1.00 94.12 776 THR A C 1
ATOM 6210 O O . THR A 1 776 ? -0.573 -2.011 -32.034 1.00 94.12 776 THR A O 1
ATOM 6213 N N . LYS A 1 777 ? -0.360 -4.014 -33.025 1.00 94.94 777 LYS A N 1
ATOM 6214 C CA . LYS A 1 777 ? 0.512 -4.588 -31.990 1.00 94.94 777 LYS A CA 1
ATOM 6215 C C . LYS A 1 777 ? 1.944 -4.088 -32.174 1.00 94.94 777 LYS A C 1
ATOM 6217 O O . LYS A 1 777 ? 2.737 -4.692 -32.892 1.00 94.94 777 LYS A O 1
ATOM 6222 N N . LYS A 1 778 ? 2.282 -2.983 -31.517 1.00 97.75 778 LYS A N 1
ATOM 6223 C CA . LYS A 1 778 ? 3.630 -2.401 -31.518 1.00 97.75 778 LYS A CA 1
ATOM 6224 C C . LYS A 1 778 ? 4.198 -2.318 -30.105 1.00 97.75 778 LYS A C 1
ATOM 6226 O O . LYS A 1 778 ? 3.476 -2.061 -29.143 1.00 97.75 778 LYS A O 1
ATOM 6231 N N . ALA A 1 779 ? 5.504 -2.530 -29.993 1.00 98.25 779 ALA A N 1
ATOM 6232 C CA . ALA A 1 779 ? 6.292 -2.301 -28.791 1.00 98.25 779 ALA A CA 1
ATOM 6233 C C . ALA A 1 779 ? 7.337 -1.223 -29.106 1.00 98.25 779 ALA A C 1
ATOM 6235 O O . ALA A 1 779 ? 8.306 -1.469 -29.830 1.00 98.25 779 ALA A O 1
ATOM 6236 N N . LEU A 1 780 ? 7.119 -0.006 -28.600 1.00 98.69 780 LEU A N 1
ATOM 6237 C CA . LEU A 1 780 ? 7.990 1.131 -28.891 1.00 98.69 780 LEU A CA 1
ATOM 6238 C C . LEU A 1 780 ? 9.228 1.069 -28.000 1.00 98.69 780 LEU A C 1
ATOM 6240 O O . LEU A 1 780 ? 9.154 1.337 -26.801 1.00 98.69 780 LEU A O 1
ATOM 6244 N N . VAL A 1 781 ? 10.364 0.700 -28.584 1.00 98.62 781 VAL A N 1
ATOM 6245 C CA . VAL A 1 781 ? 11.644 0.573 -27.887 1.00 98.62 781 VAL A CA 1
ATOM 6246 C C . VAL A 1 781 ? 12.222 1.962 -27.618 1.00 98.62 781 VAL A C 1
ATOM 6248 O O . VAL A 1 781 ? 12.456 2.741 -28.547 1.00 98.62 781 VAL A O 1
ATOM 6251 N N . VAL A 1 782 ? 12.510 2.236 -26.343 1.00 98.56 782 VAL A N 1
ATOM 6252 C CA . VAL A 1 782 ? 13.289 3.391 -25.880 1.00 98.56 782 VAL A CA 1
ATOM 6253 C C . VAL A 1 782 ? 14.740 2.940 -25.663 1.00 98.56 782 VAL A C 1
ATOM 6255 O O . VAL A 1 782 ? 14.997 2.117 -24.782 1.00 98.56 782 VAL A O 1
ATOM 6258 N N . PRO A 1 783 ? 15.709 3.438 -26.454 1.00 98.19 783 PRO A N 1
ATOM 6259 C CA . PRO A 1 783 ? 17.110 3.050 -26.317 1.00 98.19 783 PRO A CA 1
ATOM 6260 C C . PRO A 1 783 ? 17.722 3.420 -24.964 1.00 98.19 783 PRO A C 1
ATOM 6262 O O . PRO A 1 783 ? 17.575 4.537 -24.461 1.00 98.19 783 PRO A O 1
ATOM 6265 N N . ALA A 1 784 ? 18.444 2.451 -24.404 1.00 97.62 784 ALA A N 1
ATOM 6266 C CA . ALA A 1 784 ? 19.052 2.525 -23.085 1.00 97.62 784 ALA A CA 1
ATOM 6267 C C . ALA A 1 784 ? 20.565 2.762 -23.161 1.00 97.62 784 ALA A C 1
ATOM 6269 O O . ALA A 1 784 ? 21.296 2.086 -23.893 1.00 97.62 784 ALA A O 1
ATOM 6270 N N . PHE A 1 785 ? 21.034 3.692 -22.337 1.00 97.56 785 PHE A N 1
ATOM 6271 C CA . PHE A 1 785 ? 22.439 4.060 -22.180 1.00 97.56 785 PHE A CA 1
ATOM 6272 C C . PHE A 1 785 ? 22.853 3.925 -20.711 1.00 97.56 785 PHE A C 1
ATOM 6274 O O . PHE A 1 785 ? 22.002 3.827 -19.832 1.00 97.56 785 PHE A O 1
ATOM 6281 N N . GLU A 1 786 ? 24.149 3.918 -20.420 1.00 96.06 786 GLU A N 1
ATOM 6282 C CA . GLU A 1 786 ? 24.679 3.864 -19.054 1.00 96.06 786 GLU A CA 1
ATOM 6283 C C . GLU A 1 786 ? 25.776 4.897 -18.824 1.00 96.06 786 GLU A C 1
ATOM 6285 O O . GLU A 1 786 ? 26.565 5.202 -19.719 1.00 96.06 786 GLU A O 1
ATOM 6290 N N . THR A 1 787 ? 25.860 5.401 -17.593 1.00 92.88 787 THR A N 1
ATOM 6291 C CA . THR A 1 787 ? 27.078 6.041 -17.094 1.00 92.88 787 THR A CA 1
ATOM 6292 C C . THR A 1 787 ? 27.713 5.189 -16.001 1.00 92.88 787 THR A C 1
ATOM 6294 O O . THR A 1 787 ? 27.037 4.445 -15.295 1.00 92.88 787 THR A O 1
ATOM 6297 N N . LEU A 1 788 ? 29.025 5.340 -15.824 1.00 87.12 788 LEU A N 1
ATOM 6298 C CA . LEU A 1 788 ? 29.768 4.807 -14.676 1.00 87.12 788 LEU A CA 1
ATOM 6299 C C . LEU A 1 788 ? 30.016 5.888 -13.601 1.00 87.12 788 LEU A C 1
ATOM 6301 O O . LEU A 1 788 ? 30.702 5.639 -12.611 1.00 87.12 788 LEU A O 1
ATOM 6305 N N . ARG A 1 789 ? 29.488 7.108 -13.793 1.00 85.19 789 ARG A N 1
ATOM 6306 C CA . ARG A 1 789 ? 29.729 8.276 -12.933 1.00 85.19 789 ARG A CA 1
ATOM 6307 C C . ARG A 1 789 ? 28.513 8.571 -12.052 1.00 85.19 789 ARG A C 1
ATOM 6309 O O . ARG A 1 789 ? 27.439 8.872 -12.556 1.00 85.19 789 ARG A O 1
ATOM 6316 N N . TYR A 1 790 ? 28.694 8.569 -10.727 1.00 77.81 790 TYR A N 1
ATOM 6317 C CA . TYR A 1 790 ? 27.634 8.908 -9.756 1.00 77.81 790 TYR A CA 1
ATOM 6318 C C . TYR A 1 790 ? 27.077 10.337 -9.884 1.00 77.81 790 TYR A C 1
ATOM 6320 O O . TYR A 1 790 ? 26.062 10.653 -9.269 1.00 77.81 790 TYR A O 1
ATOM 6328 N N . ARG A 1 791 ? 27.745 11.219 -10.636 1.00 78.81 791 ARG A N 1
ATOM 6329 C CA . ARG A 1 791 ? 27.221 12.529 -11.023 1.00 78.81 791 ARG A CA 1
ATOM 6330 C C . ARG A 1 791 ? 27.406 12.703 -12.526 1.00 78.81 791 ARG A C 1
ATOM 6332 O O . ARG A 1 791 ? 28.489 12.447 -13.054 1.00 78.81 791 ARG A O 1
ATOM 6339 N N . LEU A 1 792 ? 26.333 13.123 -13.184 1.00 85.06 792 LEU A N 1
ATOM 6340 C CA . LEU A 1 792 ? 26.205 13.256 -14.629 1.00 85.06 792 LEU A CA 1
ATOM 6341 C C . LEU A 1 792 ? 25.550 14.610 -14.921 1.00 85.06 792 LEU A C 1
ATOM 6343 O O . LEU A 1 792 ? 24.561 14.956 -14.275 1.00 85.06 792 LEU A O 1
ATOM 6347 N N . SER A 1 793 ? 26.067 15.359 -15.897 1.00 90.19 793 SER A N 1
ATOM 6348 C CA . SER A 1 793 ? 25.284 16.433 -16.518 1.00 90.19 793 SER A CA 1
ATOM 6349 C C . SER A 1 793 ? 24.278 15.757 -17.437 1.00 90.19 793 SER A C 1
ATOM 6351 O O . SER A 1 793 ? 24.651 15.313 -18.521 1.00 90.19 793 SER A O 1
ATOM 6353 N N . TYR A 1 794 ? 23.045 15.564 -16.963 1.00 94.50 794 TYR A N 1
ATOM 6354 C CA . TYR A 1 794 ? 22.066 14.778 -17.707 1.00 94.50 794 TYR A CA 1
ATOM 6355 C C . TYR A 1 794 ? 21.753 15.461 -19.051 1.00 94.50 794 TYR A C 1
ATOM 6357 O O . TYR A 1 794 ? 21.301 16.611 -19.037 1.00 94.50 794 TYR A O 1
ATOM 6365 N N . PRO A 1 795 ? 21.971 14.789 -20.198 1.00 95.88 795 PRO A N 1
ATOM 6366 C CA . PRO A 1 795 ? 21.859 15.430 -21.497 1.00 95.88 795 PRO A CA 1
ATOM 6367 C C . PRO A 1 795 ? 20.418 15.825 -21.811 1.00 95.88 795 PRO A C 1
ATOM 6369 O O . PRO A 1 795 ? 19.487 15.029 -21.658 1.00 95.88 795 PRO A O 1
ATOM 6372 N N . LYS A 1 796 ? 20.245 17.056 -22.295 1.00 92.94 796 LYS A N 1
ATOM 6373 C CA . LYS A 1 796 ? 18.948 17.671 -22.616 1.00 92.94 796 LYS A CA 1
ATOM 6374 C C . LYS A 1 796 ? 18.474 17.390 -24.042 1.00 92.94 796 LYS A C 1
ATOM 6376 O O . LYS A 1 796 ? 17.361 17.756 -24.400 1.00 92.94 796 LYS A O 1
ATOM 6381 N N . SER A 1 797 ? 19.323 16.789 -24.874 1.00 94.88 797 SER A N 1
ATOM 6382 C CA . SER A 1 797 ? 19.000 16.439 -26.256 1.00 94.88 797 SER A CA 1
ATOM 6383 C C . SER A 1 797 ? 19.781 15.216 -26.735 1.00 94.88 797 SER A C 1
ATOM 6385 O O . SER A 1 797 ? 20.853 14.899 -26.212 1.00 94.88 797 SER A O 1
ATOM 6387 N N . LYS A 1 798 ? 19.295 14.590 -27.815 1.00 96.25 798 LYS A N 1
ATOM 6388 C CA . LYS A 1 798 ? 20.020 13.543 -28.549 1.00 96.25 798 LYS A CA 1
ATOM 6389 C C . LYS A 1 798 ? 21.418 14.000 -28.989 1.00 96.25 798 LYS A C 1
ATOM 6391 O O . LYS A 1 798 ? 22.356 13.221 -28.888 1.00 96.25 798 LYS A O 1
ATOM 6396 N N . ALA A 1 799 ? 21.586 15.250 -29.426 1.00 96.62 799 ALA A N 1
ATOM 6397 C CA . ALA A 1 799 ? 22.893 15.778 -29.830 1.00 96.62 799 ALA A CA 1
ATOM 6398 C C . ALA A 1 799 ? 23.890 15.836 -28.656 1.00 96.62 799 ALA A C 1
ATOM 6400 O O . ALA A 1 799 ? 25.049 15.450 -28.805 1.00 96.62 799 ALA A O 1
ATOM 6401 N N . GLU A 1 800 ? 23.431 16.244 -27.470 1.00 96.81 800 GLU A N 1
ATOM 6402 C CA . GLU A 1 800 ? 24.256 16.245 -26.257 1.00 96.81 800 GLU A CA 1
ATOM 6403 C C . GLU A 1 800 ? 24.590 14.815 -25.798 1.00 96.81 800 GLU A C 1
ATOM 6405 O O . GLU A 1 800 ? 25.739 14.533 -25.468 1.00 96.81 800 GLU A O 1
ATOM 6410 N N . LEU A 1 801 ? 23.624 13.889 -25.851 1.00 97.44 801 LEU A N 1
ATOM 6411 C CA . LEU A 1 801 ? 23.848 12.466 -25.570 1.00 97.44 801 LEU A CA 1
ATOM 6412 C C . LEU A 1 801 ? 24.905 11.859 -26.513 1.00 97.44 801 LEU A C 1
ATOM 6414 O O . LEU A 1 801 ? 25.794 11.149 -26.054 1.00 97.44 801 LEU A O 1
ATOM 6418 N N . LEU A 1 802 ? 24.835 12.154 -27.816 1.00 97.56 802 LEU A N 1
ATOM 6419 C CA . LEU A 1 802 ? 25.804 11.683 -28.814 1.00 97.56 802 LEU A CA 1
ATOM 6420 C C . LEU A 1 802 ? 27.213 12.225 -28.531 1.00 97.56 802 LEU A C 1
ATOM 6422 O O . LEU A 1 802 ? 28.162 11.448 -28.511 1.00 97.56 802 LEU A O 1
ATOM 6426 N N . SER A 1 803 ? 27.336 13.512 -28.197 1.00 96.88 803 SER A N 1
ATOM 6427 C CA . SER A 1 803 ? 28.604 14.106 -27.749 1.00 96.88 803 SER A CA 1
ATOM 6428 C C . SER A 1 803 ? 29.150 13.422 -26.484 1.00 96.88 803 SER A C 1
ATOM 6430 O O . SER A 1 803 ? 30.329 13.078 -26.409 1.00 96.88 803 SER A O 1
ATOM 6432 N N . GLN A 1 804 ? 28.290 13.123 -25.504 1.00 96.31 804 GLN A N 1
ATOM 6433 C CA . GLN A 1 804 ? 28.671 12.392 -24.288 1.00 96.31 804 GLN A CA 1
ATOM 6434 C C . GLN A 1 804 ? 29.054 10.917 -24.538 1.00 96.31 804 GLN A C 1
ATOM 6436 O O . GLN A 1 804 ? 29.842 10.356 -23.770 1.00 96.31 804 GLN A O 1
ATOM 6441 N N . LEU A 1 805 ? 28.539 10.286 -25.599 1.00 95.12 805 LEU A N 1
ATOM 6442 C CA . LEU A 1 805 ? 28.979 8.964 -26.061 1.00 95.12 805 LEU A CA 1
ATOM 6443 C C . LEU A 1 805 ? 30.367 9.041 -26.718 1.00 95.12 805 LEU A C 1
ATOM 6445 O O . LEU A 1 805 ? 31.228 8.222 -26.411 1.00 95.12 805 LEU A O 1
ATOM 6449 N N . ASP A 1 806 ? 30.617 10.052 -27.552 1.00 96.00 806 ASP A N 1
ATOM 6450 C CA . ASP A 1 806 ? 31.900 10.219 -28.256 1.00 96.00 806 ASP A CA 1
ATOM 6451 C C . ASP A 1 806 ? 33.040 10.649 -27.320 1.00 96.00 806 ASP A C 1
ATOM 6453 O O . ASP A 1 806 ? 34.187 10.251 -27.506 1.00 96.00 806 ASP A O 1
ATOM 6457 N N . MET A 1 807 ? 32.720 11.379 -26.247 1.00 93.75 807 MET A N 1
ATOM 6458 C CA . MET A 1 807 ? 33.641 11.665 -25.139 1.00 93.75 807 MET A CA 1
ATOM 6459 C C . MET A 1 807 ? 33.838 10.482 -24.165 1.00 93.75 807 MET A C 1
ATOM 6461 O O . MET A 1 807 ? 34.555 10.625 -23.171 1.00 93.75 807 MET A O 1
ATOM 6465 N N . GLY A 1 808 ? 33.176 9.336 -24.375 1.00 91.50 808 GLY A N 1
ATOM 6466 C CA . GLY A 1 808 ? 33.260 8.173 -23.480 1.00 91.50 808 GLY A CA 1
ATOM 6467 C C . GLY A 1 808 ? 32.765 8.439 -22.050 1.00 91.50 808 GLY A C 1
ATOM 6468 O O . GLY A 1 808 ? 33.244 7.822 -21.094 1.00 91.50 808 GLY A O 1
ATOM 6469 N N . THR A 1 809 ? 31.843 9.392 -21.862 1.00 91.44 809 THR A N 1
ATOM 6470 C CA . THR A 1 809 ? 31.215 9.675 -20.555 1.00 91.44 809 THR A CA 1
ATOM 6471 C C . THR A 1 809 ? 29.910 8.902 -20.349 1.00 91.44 809 THR A C 1
ATOM 6473 O O . THR A 1 809 ? 29.500 8.673 -19.205 1.00 91.44 809 THR A O 1
ATOM 6476 N N . LEU A 1 810 ? 29.299 8.483 -21.459 1.00 94.69 810 LEU A N 1
ATOM 6477 C CA . LEU A 1 810 ? 28.196 7.533 -21.556 1.00 94.69 810 LEU A CA 1
ATOM 6478 C C . LEU A 1 810 ? 28.592 6.352 -22.445 1.00 94.69 810 LEU A C 1
ATOM 6480 O O . LEU A 1 810 ? 29.497 6.460 -23.270 1.00 94.69 810 LEU A O 1
ATOM 6484 N N . PHE A 1 811 ? 27.864 5.249 -22.304 1.00 94.75 811 PHE A N 1
ATOM 6485 C CA . PHE A 1 811 ? 27.972 4.054 -23.139 1.00 94.75 811 PHE A CA 1
ATOM 6486 C C . PHE A 1 811 ? 26.573 3.536 -23.496 1.00 94.75 811 PHE A C 1
ATOM 6488 O O . PHE A 1 811 ? 25.586 3.923 -22.870 1.00 94.75 811 PHE A O 1
ATOM 6495 N N . THR A 1 812 ? 26.459 2.640 -24.476 1.00 94.31 812 THR A N 1
ATOM 6496 C CA . THR A 1 812 ? 25.221 1.870 -24.679 1.00 94.31 812 THR A CA 1
ATOM 6497 C C . THR A 1 812 ? 25.049 0.870 -23.529 1.00 94.31 812 THR A C 1
ATOM 6499 O O . THR A 1 812 ? 26.029 0.301 -23.042 1.00 94.31 812 THR A O 1
ATOM 6502 N N . PHE A 1 813 ? 23.821 0.687 -23.032 1.00 93.69 813 PHE A N 1
ATOM 6503 C CA . PHE A 1 813 ? 23.588 -0.077 -21.800 1.00 93.69 813 PHE A CA 1
ATOM 6504 C C . PHE A 1 813 ? 24.086 -1.529 -21.922 1.00 93.69 813 PHE A C 1
ATOM 6506 O O . PHE A 1 813 ? 23.820 -2.218 -22.908 1.00 93.69 813 PHE A O 1
ATOM 6513 N N . ARG A 1 814 ? 24.846 -1.977 -20.914 1.00 87.44 814 ARG A N 1
ATOM 6514 C CA . ARG A 1 814 ? 25.498 -3.294 -20.807 1.00 87.44 814 ARG A CA 1
ATOM 6515 C C . ARG A 1 814 ? 26.414 -3.708 -21.962 1.00 87.44 814 ARG A C 1
ATOM 6517 O O . ARG A 1 814 ? 26.719 -4.899 -22.059 1.00 87.44 814 ARG A O 1
ATOM 6524 N N . TYR A 1 815 ? 26.926 -2.785 -22.782 1.00 84.44 815 TYR A N 1
ATOM 6525 C CA . TYR A 1 815 ? 27.752 -3.115 -23.961 1.00 84.44 815 TYR A CA 1
ATOM 6526 C C . TYR A 1 815 ? 28.895 -4.112 -23.683 1.00 84.44 815 TYR A C 1
ATOM 6528 O O . TYR A 1 815 ? 29.187 -4.964 -24.520 1.00 84.44 815 TYR A O 1
ATOM 6536 N N . HIS A 1 816 ? 29.488 -4.026 -22.487 1.00 82.69 816 HIS A N 1
ATOM 6537 C CA . HIS A 1 816 ? 30.646 -4.788 -22.018 1.00 82.69 816 HIS A CA 1
ATOM 6538 C C . HIS A 1 816 ? 30.307 -6.049 -21.189 1.00 82.69 816 HIS A C 1
ATOM 6540 O O . HIS A 1 816 ? 31.218 -6.698 -20.678 1.00 82.69 816 HIS A O 1
ATOM 6546 N N . VAL A 1 817 ? 29.021 -6.389 -21.006 1.00 83.25 817 VAL A N 1
ATOM 6547 C CA . VAL A 1 817 ? 28.575 -7.539 -20.179 1.00 83.25 817 VAL A CA 1
ATOM 6548 C C . VAL A 1 817 ? 27.460 -8.357 -20.834 1.00 83.25 817 VAL A C 1
ATOM 6550 O O . VAL A 1 817 ? 27.423 -9.574 -20.683 1.00 83.25 817 VAL A O 1
ATOM 6553 N N . TRP A 1 818 ? 26.525 -7.699 -21.523 1.00 84.50 818 TRP A N 1
ATOM 6554 C CA . TRP A 1 818 ? 25.287 -8.304 -22.019 1.00 84.50 818 TRP A CA 1
ATOM 6555 C C . TRP A 1 818 ? 24.870 -7.688 -23.359 1.00 84.50 818 TRP A C 1
ATOM 6557 O O . TRP A 1 818 ? 23.759 -7.197 -23.536 1.00 84.50 818 TRP A O 1
ATOM 6567 N N . THR A 1 819 ? 25.797 -7.691 -24.320 1.00 87.31 819 THR A N 1
ATOM 6568 C CA . THR A 1 819 ? 25.620 -7.045 -25.629 1.00 87.31 819 THR A CA 1
ATOM 6569 C C . THR A 1 819 ? 24.380 -7.564 -26.369 1.00 87.31 819 THR A C 1
ATOM 6571 O O . THR A 1 819 ? 23.638 -6.760 -26.927 1.00 87.31 819 THR A O 1
ATOM 6574 N N . LYS A 1 820 ? 24.095 -8.879 -26.305 1.00 87.56 820 LYS A N 1
ATOM 6575 C CA . LYS A 1 820 ? 22.894 -9.499 -26.904 1.00 87.56 820 LYS A CA 1
ATOM 6576 C C . LYS A 1 820 ? 21.585 -8.846 -26.448 1.00 87.56 820 LYS A C 1
ATOM 6578 O O . LYS A 1 820 ? 20.733 -8.565 -27.283 1.00 87.56 820 LYS A O 1
ATOM 6583 N N . GLY A 1 821 ? 21.467 -8.517 -25.158 1.00 90.62 821 GLY A N 1
ATOM 6584 C CA . GLY A 1 821 ? 20.253 -7.931 -24.582 1.00 90.62 821 GLY A CA 1
ATOM 6585 C C . GLY A 1 821 ? 19.825 -6.605 -25.214 1.00 90.62 821 GLY A C 1
ATOM 6586 O O . GLY A 1 821 ? 18.656 -6.239 -25.120 1.00 90.62 821 GLY A O 1
ATOM 6587 N N . HIS A 1 822 ? 20.730 -5.896 -25.900 1.00 93.75 822 HIS A N 1
ATOM 6588 C CA . HIS A 1 822 ? 20.423 -4.607 -26.527 1.00 93.75 822 HIS A CA 1
ATOM 6589 C C . HIS A 1 822 ? 20.926 -4.448 -27.970 1.00 93.75 822 HIS A C 1
ATOM 6591 O O . HIS A 1 822 ? 20.573 -3.453 -28.604 1.00 93.75 822 HIS A O 1
ATOM 6597 N N . ALA A 1 823 ? 21.688 -5.396 -28.526 1.00 91.88 823 ALA A N 1
ATOM 6598 C CA . ALA A 1 823 ? 22.203 -5.323 -29.897 1.00 91.88 823 ALA A CA 1
ATOM 6599 C C . ALA A 1 823 ? 21.117 -5.123 -30.983 1.00 91.88 823 ALA A C 1
ATOM 6601 O O . ALA A 1 823 ? 21.328 -4.247 -31.830 1.00 91.88 823 ALA A O 1
ATOM 6602 N N . PRO A 1 824 ? 19.936 -5.784 -30.933 1.00 95.19 824 PRO A N 1
ATOM 6603 C CA . PRO A 1 824 ? 18.877 -5.596 -31.934 1.00 95.19 824 PRO A CA 1
ATOM 6604 C C . PRO A 1 824 ? 18.329 -4.166 -32.018 1.00 95.19 824 PRO A C 1
ATOM 6606 O O . PRO A 1 824 ? 17.821 -3.765 -33.060 1.00 95.19 824 PRO A O 1
ATOM 6609 N N . THR A 1 825 ? 18.512 -3.345 -30.972 1.00 96.44 825 THR A N 1
ATOM 6610 C CA . THR A 1 825 ? 18.211 -1.896 -30.995 1.00 96.44 825 THR A CA 1
ATOM 6611 C C . THR A 1 825 ? 18.970 -1.158 -32.107 1.00 96.44 825 THR A C 1
ATOM 6613 O O . THR A 1 825 ? 18.568 -0.066 -32.492 1.00 96.44 825 THR A O 1
ATOM 6616 N N . ASN A 1 826 ? 20.077 -1.726 -32.606 1.00 96.44 826 ASN A N 1
ATOM 6617 C CA . ASN A 1 826 ? 20.956 -1.159 -33.628 1.00 96.44 826 ASN A CA 1
ATOM 6618 C C . ASN A 1 826 ? 21.341 0.301 -33.329 1.00 96.44 826 ASN A C 1
ATOM 6620 O O . ASN A 1 826 ? 21.001 1.239 -34.053 1.00 96.44 826 ASN A O 1
ATOM 6624 N N . PHE A 1 827 ? 22.089 0.498 -32.240 1.00 96.12 827 PHE A N 1
ATOM 6625 C CA . PHE A 1 827 ? 22.527 1.828 -31.812 1.00 96.12 827 PHE A CA 1
ATOM 6626 C C . PHE A 1 827 ? 23.273 2.605 -32.908 1.00 96.12 827 PHE A C 1
ATOM 6628 O O . PHE A 1 827 ? 23.128 3.821 -32.967 1.00 96.12 827 PHE A O 1
ATOM 6635 N N . ALA A 1 828 ? 24.010 1.935 -33.803 1.00 95.44 828 ALA A N 1
ATOM 6636 C CA . ALA A 1 828 ? 24.675 2.579 -34.938 1.00 95.44 828 ALA A CA 1
ATOM 6637 C C . ALA A 1 828 ? 23.666 3.272 -35.875 1.00 95.44 828 ALA A C 1
ATOM 6639 O O . ALA A 1 828 ? 23.811 4.462 -36.152 1.00 95.44 828 ALA A O 1
ATOM 6640 N N . LYS A 1 829 ? 22.594 2.569 -36.270 1.00 97.69 829 LYS A N 1
ATOM 6641 C CA . LYS A 1 829 ? 21.453 3.149 -36.996 1.00 97.69 829 LYS A CA 1
ATOM 6642 C C . LYS A 1 829 ? 20.737 4.214 -36.163 1.00 97.69 829 LYS A C 1
ATOM 6644 O O . LYS A 1 829 ? 20.352 5.249 -36.698 1.00 97.69 829 LYS A O 1
ATOM 6649 N N . TRP A 1 830 ? 20.588 4.005 -34.851 1.00 98.00 830 TRP A N 1
ATOM 6650 C CA . TRP A 1 830 ? 19.948 4.988 -33.976 1.00 98.00 830 TRP A CA 1
ATOM 6651 C C . TRP A 1 830 ? 20.651 6.350 -33.984 1.00 98.00 830 TRP A C 1
ATOM 6653 O O . TRP A 1 830 ? 19.958 7.366 -34.000 1.00 98.00 830 TRP A O 1
ATOM 6663 N N . ARG A 1 831 ? 21.994 6.401 -34.018 1.00 97.25 831 ARG A N 1
ATOM 6664 C CA . ARG A 1 831 ? 22.747 7.672 -33.981 1.00 97.25 831 ARG A CA 1
ATOM 6665 C C . ARG A 1 831 ? 22.293 8.655 -35.066 1.00 97.25 831 ARG A C 1
ATOM 6667 O O . ARG A 1 831 ? 22.123 9.833 -34.764 1.00 97.25 831 ARG A O 1
ATOM 6674 N N . THR A 1 832 ? 22.050 8.170 -36.284 1.00 97.25 832 THR A N 1
ATOM 6675 C CA . THR A 1 832 ? 21.658 8.984 -37.451 1.00 97.25 832 THR A CA 1
ATOM 6676 C C . THR A 1 832 ? 20.158 8.965 -37.761 1.00 97.25 832 THR A C 1
ATOM 6678 O O . THR A 1 832 ? 19.690 9.828 -38.499 1.00 97.25 832 THR A O 1
ATOM 6681 N N . ALA A 1 833 ? 19.383 8.029 -37.201 1.00 97.44 833 ALA A N 1
ATOM 6682 C CA . ALA A 1 833 ? 17.945 7.936 -37.450 1.00 97.44 833 ALA A CA 1
ATOM 6683 C C . ALA A 1 833 ? 17.178 9.201 -37.020 1.00 97.44 833 ALA A C 1
ATOM 6685 O O . ALA A 1 833 ? 17.306 9.667 -35.883 1.00 97.44 833 ALA A O 1
ATOM 6686 N N . THR A 1 834 ? 16.330 9.703 -37.919 1.00 95.94 834 THR A N 1
ATOM 6687 C CA . THR A 1 834 ? 15.363 10.789 -37.678 1.00 95.94 834 THR A CA 1
ATOM 6688 C C . THR A 1 834 ? 13.920 10.284 -37.598 1.00 95.94 834 THR A C 1
ATOM 6690 O O . THR A 1 834 ? 13.097 10.895 -36.919 1.00 95.94 834 THR A O 1
ATOM 6693 N N . THR A 1 835 ? 13.622 9.147 -38.234 1.00 97.06 835 THR A N 1
ATOM 6694 C CA . THR A 1 835 ? 12.327 8.451 -38.221 1.00 97.06 835 THR A CA 1
ATOM 6695 C C . THR A 1 835 ? 12.388 7.168 -37.389 1.00 97.06 835 THR A C 1
ATOM 6697 O O . THR A 1 835 ? 13.457 6.587 -37.186 1.00 97.06 835 THR A O 1
ATOM 6700 N N . ALA A 1 836 ? 11.235 6.724 -36.879 1.00 98.06 836 ALA A N 1
ATOM 6701 C CA . ALA A 1 836 ? 11.126 5.444 -36.182 1.00 98.06 836 ALA A CA 1
ATOM 6702 C C . ALA A 1 836 ? 11.321 4.273 -37.148 1.00 98.06 836 ALA A C 1
ATOM 6704 O O . ALA A 1 836 ? 10.946 4.351 -38.318 1.00 98.06 836 ALA A O 1
ATOM 6705 N N . TYR A 1 837 ? 11.922 3.187 -36.663 1.00 98.38 837 TYR A N 1
ATOM 6706 C CA . TYR A 1 837 ? 12.232 2.031 -37.498 1.00 98.38 837 TYR A CA 1
ATOM 6707 C C . TYR A 1 837 ? 11.983 0.712 -36.778 1.00 98.38 837 TYR A C 1
ATOM 6709 O O . TYR A 1 837 ? 12.343 0.540 -35.615 1.00 98.38 837 TYR A O 1
ATOM 6717 N N . ARG A 1 838 ? 11.413 -0.249 -37.507 1.00 97.81 838 ARG A N 1
ATOM 6718 C CA . ARG A 1 838 ? 11.293 -1.629 -37.043 1.00 97.81 838 ARG A CA 1
ATOM 6719 C C . ARG A 1 838 ? 12.675 -2.280 -36.915 1.00 97.81 838 ARG A C 1
ATOM 6721 O O . ARG A 1 838 ? 13.574 -2.026 -37.725 1.00 97.81 838 ARG A O 1
ATOM 6728 N N . VAL A 1 839 ? 12.813 -3.126 -35.904 1.00 96.44 839 VAL A N 1
ATOM 6729 C CA . VAL A 1 839 ? 13.903 -4.092 -35.722 1.00 96.44 839 VAL A CA 1
ATOM 6730 C C . VAL A 1 839 ? 13.299 -5.495 -35.636 1.00 96.44 839 VAL A C 1
ATOM 6732 O O . VAL A 1 839 ? 12.103 -5.636 -35.375 1.00 96.44 839 VAL A O 1
ATOM 6735 N N . GLN A 1 840 ? 14.095 -6.532 -35.894 1.00 91.62 840 GLN A N 1
ATOM 6736 C CA . GLN A 1 840 ? 13.666 -7.899 -35.594 1.00 91.62 840 GLN A CA 1
ATOM 6737 C C . GLN A 1 840 ? 14.006 -8.222 -34.136 1.00 91.62 840 GLN A C 1
ATOM 6739 O O . GLN A 1 840 ? 14.961 -7.678 -33.581 1.00 91.62 840 GLN A O 1
ATOM 6744 N N . TRP A 1 841 ? 13.211 -9.090 -33.518 1.00 91.06 841 TRP A N 1
ATOM 6745 C CA . TRP A 1 841 ? 13.543 -9.669 -32.222 1.00 91.06 841 TRP A CA 1
ATOM 6746 C C . TRP A 1 841 ? 14.642 -10.730 -32.395 1.00 91.06 841 TRP A C 1
ATOM 6748 O O . TRP A 1 841 ? 14.643 -11.471 -33.378 1.00 91.06 841 TRP A O 1
ATOM 6758 N N . GLU A 1 842 ? 15.558 -10.820 -31.432 1.00 90.12 842 GLU A N 1
ATOM 6759 C CA . GLU A 1 842 ? 16.605 -11.847 -31.374 1.00 90.12 842 GLU A CA 1
ATOM 6760 C C . GLU A 1 842 ? 16.629 -12.505 -29.987 1.00 90.12 842 GLU A C 1
ATOM 6762 O O . GLU A 1 842 ? 16.140 -11.943 -29.003 1.00 90.12 842 GLU A O 1
ATOM 6767 N N . ALA A 1 843 ? 17.230 -13.693 -29.894 1.00 85.38 843 ALA A N 1
ATOM 6768 C CA . ALA A 1 843 ? 17.339 -14.418 -28.633 1.00 85.38 843 ALA A CA 1
ATOM 6769 C C . ALA A 1 843 ? 18.053 -13.587 -27.549 1.00 85.38 843 ALA A C 1
ATOM 6771 O O . ALA A 1 843 ? 19.069 -12.942 -27.804 1.00 85.38 843 ALA A O 1
ATOM 6772 N N . ASP A 1 844 ? 17.516 -13.649 -26.327 1.00 87.56 844 ASP A N 1
ATOM 6773 C CA . ASP A 1 844 ? 17.931 -12.864 -25.157 1.00 87.56 844 ASP A CA 1
ATOM 6774 C C . ASP A 1 844 ? 17.701 -11.328 -25.252 1.00 87.56 844 ASP A C 1
ATOM 6776 O O . ASP A 1 844 ? 18.120 -10.609 -24.345 1.00 87.56 844 ASP A O 1
ATOM 6780 N N . PHE A 1 845 ? 17.014 -10.799 -26.281 1.00 93.31 845 PHE A N 1
ATOM 6781 C CA . PHE A 1 845 ? 16.732 -9.356 -26.414 1.00 93.31 845 PHE A CA 1
ATOM 6782 C C . PHE A 1 845 ? 15.864 -8.814 -25.260 1.00 93.31 845 PHE A C 1
ATOM 6784 O O . PHE A 1 845 ? 14.806 -9.356 -24.936 1.00 93.31 845 PHE A O 1
ATOM 6791 N N . GLU A 1 846 ? 16.310 -7.716 -24.641 1.00 93.62 846 GLU A N 1
ATOM 6792 C CA . GLU A 1 846 ? 15.824 -7.236 -23.341 1.00 93.62 846 GLU A CA 1
ATOM 6793 C C . GLU A 1 846 ? 15.554 -5.701 -23.279 1.00 93.62 846 GLU A C 1
ATOM 6795 O O . GLU A 1 846 ? 15.960 -5.031 -22.321 1.00 93.62 846 GLU A O 1
ATOM 6800 N N . PRO A 1 847 ? 14.878 -5.090 -24.275 1.00 95.75 847 PRO A N 1
ATOM 6801 C CA . PRO A 1 847 ? 14.649 -3.644 -24.368 1.00 95.75 847 PRO A CA 1
ATOM 6802 C C . PRO A 1 847 ? 13.830 -3.049 -23.208 1.00 95.75 847 PRO A C 1
ATOM 6804 O O . PRO A 1 847 ? 13.254 -3.747 -22.371 1.00 95.75 847 PRO A O 1
ATOM 6807 N N . TYR A 1 848 ? 13.758 -1.719 -23.180 1.00 97.69 848 TYR A N 1
ATOM 6808 C CA . TYR A 1 848 ? 12.747 -0.964 -22.437 1.00 97.69 848 TYR A CA 1
ATOM 6809 C C . TYR A 1 848 ? 11.697 -0.483 -23.436 1.00 97.69 848 TYR A C 1
ATOM 6811 O O . TYR A 1 848 ? 12.056 0.034 -24.496 1.00 97.69 848 TYR A O 1
ATOM 6819 N N . VAL A 1 849 ? 10.417 -0.725 -23.147 1.00 98.00 849 VAL A N 1
ATOM 6820 C CA . VAL A 1 849 ? 9.335 -0.592 -24.134 1.00 98.00 849 VAL A CA 1
ATOM 6821 C C . VAL A 1 849 ? 8.125 0.150 -23.586 1.00 98.00 849 VAL A C 1
ATOM 6823 O O . VAL A 1 849 ? 7.754 -0.012 -22.422 1.00 98.00 849 VAL A O 1
ATOM 6826 N N . MET A 1 850 ? 7.483 0.923 -24.461 1.00 98.44 850 MET A N 1
ATOM 6827 C CA . MET A 1 850 ? 6.089 1.319 -24.299 1.00 98.44 850 MET A CA 1
ATOM 6828 C C . MET A 1 850 ? 5.187 0.350 -25.074 1.00 98.44 850 MET A C 1
ATOM 6830 O O . MET A 1 850 ? 5.427 0.089 -26.255 1.00 98.44 850 MET A O 1
ATOM 6834 N N . VAL A 1 851 ? 4.152 -0.165 -24.416 1.00 98.25 851 VAL A N 1
ATOM 6835 C CA . VAL A 1 851 ? 3.135 -1.073 -24.979 1.00 98.25 851 VAL A CA 1
ATOM 6836 C C . VAL A 1 851 ? 1.738 -0.644 -24.514 1.00 98.25 851 VAL A C 1
ATOM 6838 O O . VAL A 1 851 ? 1.609 0.177 -23.606 1.00 98.25 851 VAL A O 1
ATOM 6841 N N . ARG A 1 852 ? 0.678 -1.176 -25.132 1.00 97.38 852 ARG A N 1
ATOM 6842 C CA . ARG A 1 852 ? -0.696 -1.046 -24.609 1.00 97.38 852 ARG A CA 1
ATOM 6843 C C . ARG A 1 852 ? -0.817 -1.720 -23.234 1.00 97.38 852 ARG A C 1
ATOM 6845 O O . ARG A 1 852 ? -0.116 -2.694 -22.972 1.00 97.38 852 ARG A O 1
ATOM 6852 N N . ARG A 1 853 ? -1.733 -1.248 -22.379 1.00 95.94 853 ARG A N 1
ATOM 6853 C CA . ARG A 1 853 ? -1.975 -1.798 -21.026 1.00 95.94 853 ARG A CA 1
ATOM 6854 C C . ARG A 1 853 ? -2.434 -3.266 -21.028 1.00 95.94 853 ARG A C 1
ATOM 6856 O O . ARG A 1 853 ? -2.294 -3.944 -20.018 1.00 95.94 853 ARG A O 1
ATOM 6863 N N . ASP A 1 854 ? -2.983 -3.757 -22.139 1.00 93.81 854 ASP A N 1
ATOM 6864 C CA . ASP A 1 854 ? -3.404 -5.153 -22.335 1.00 93.81 854 ASP A CA 1
ATOM 6865 C C . ASP A 1 854 ? -2.280 -6.088 -22.832 1.00 93.81 854 ASP A C 1
ATOM 6867 O O . ASP A 1 854 ? -2.541 -7.216 -23.246 1.00 93.81 854 ASP A O 1
ATOM 6871 N N . SER A 1 855 ? -1.019 -5.649 -22.742 1.00 95.25 855 SER A N 1
ATOM 6872 C CA . SER A 1 855 ? 0.159 -6.517 -22.850 1.00 95.25 855 SER A CA 1
ATOM 6873 C C . SER A 1 855 ? 0.137 -7.673 -21.830 1.00 95.25 855 SER A C 1
ATOM 6875 O O . SER A 1 855 ? -0.406 -7.498 -20.736 1.00 95.25 855 SER A O 1
ATOM 6877 N N . PRO A 1 856 ? 0.786 -8.820 -22.120 1.00 96.00 856 PRO A N 1
ATOM 6878 C CA . PRO A 1 856 ? 0.935 -9.926 -21.169 1.00 96.00 856 PRO A CA 1
ATOM 6879 C C . PRO A 1 856 ? 1.517 -9.497 -19.810 1.00 96.00 856 PRO A C 1
ATOM 6881 O O . PRO A 1 856 ? 2.351 -8.599 -19.718 1.00 96.00 856 PRO A O 1
ATOM 6884 N N . GLU A 1 857 ? 1.113 -10.192 -18.746 1.00 96.38 857 GLU A N 1
ATOM 6885 C CA . GLU A 1 857 ? 1.775 -10.110 -17.440 1.00 96.38 857 GLU A CA 1
ATOM 6886 C C . GLU A 1 857 ? 3.192 -10.708 -17.490 1.00 96.38 857 GLU A C 1
ATOM 6888 O O . GLU A 1 857 ? 3.467 -11.640 -18.244 1.00 96.38 857 GLU A O 1
ATOM 6893 N N . TYR A 1 858 ? 4.094 -10.235 -16.627 1.00 97.38 858 TYR A N 1
ATOM 6894 C CA . TYR A 1 858 ? 5.400 -10.866 -16.451 1.00 97.38 858 TYR A CA 1
ATOM 6895 C C . TYR A 1 858 ? 5.252 -12.243 -15.779 1.00 97.38 858 TYR A C 1
ATOM 6897 O O . TYR A 1 858 ? 4.586 -12.367 -14.746 1.00 97.38 858 TYR A O 1
ATOM 6905 N N . ASP A 1 859 ? 5.919 -13.277 -16.307 1.00 96.75 859 ASP A N 1
ATOM 6906 C CA . ASP A 1 859 ? 5.841 -14.630 -15.738 1.00 96.75 859 ASP A CA 1
ATOM 6907 C C . ASP A 1 859 ? 6.475 -14.688 -14.332 1.00 96.75 859 ASP A C 1
ATOM 6909 O O . ASP A 1 859 ? 7.663 -14.398 -14.136 1.00 96.75 859 ASP A O 1
ATOM 6913 N N . ARG A 1 860 ? 5.660 -15.087 -13.345 1.00 95.44 860 ARG A N 1
ATOM 6914 C CA . ARG A 1 860 ? 6.017 -15.197 -11.920 1.00 95.44 860 ARG A CA 1
ATOM 6915 C C . ARG A 1 860 ? 7.033 -16.304 -11.599 1.00 95.44 860 ARG A C 1
ATOM 6917 O O . ARG A 1 860 ? 7.523 -16.332 -10.477 1.00 95.44 860 ARG A O 1
ATOM 6924 N N . ARG A 1 861 ? 7.379 -17.198 -12.537 1.00 94.75 861 ARG A N 1
ATOM 6925 C CA . ARG A 1 861 ? 8.453 -18.202 -12.362 1.00 94.75 861 ARG A CA 1
ATOM 6926 C C . ARG A 1 861 ? 9.836 -17.569 -12.177 1.00 94.75 861 ARG A C 1
ATOM 6928 O O . ARG A 1 861 ? 10.703 -18.168 -11.545 1.00 94.75 861 ARG A O 1
ATOM 6935 N N . PHE A 1 862 ? 10.054 -16.370 -12.716 1.00 95.75 862 PHE A N 1
ATOM 6936 C CA . PHE A 1 862 ? 11.355 -15.700 -12.691 1.00 95.75 862 PHE A CA 1
ATOM 6937 C C . PHE A 1 862 ? 11.462 -14.711 -11.520 1.00 95.75 862 PHE A C 1
ATOM 6939 O O . PHE A 1 862 ? 11.218 -13.511 -11.664 1.00 95.75 862 PHE A O 1
ATOM 6946 N N . VAL A 1 863 ? 11.845 -15.236 -10.352 1.00 94.06 863 VAL A N 1
ATOM 6947 C CA . VAL A 1 863 ? 12.150 -14.458 -9.136 1.00 94.06 863 VAL A CA 1
ATOM 6948 C C . VAL A 1 863 ? 13.647 -14.141 -9.016 1.00 94.06 863 VAL A C 1
ATOM 6950 O O . VAL A 1 863 ? 14.510 -14.927 -9.410 1.00 94.06 863 VAL A O 1
ATOM 6953 N N . GLY A 1 864 ? 13.979 -12.980 -8.450 1.00 92.25 864 GLY A N 1
ATOM 6954 C CA . GLY A 1 864 ? 15.354 -12.499 -8.323 1.00 92.25 864 GLY A CA 1
ATOM 6955 C C . GLY A 1 864 ? 15.974 -12.040 -9.653 1.00 92.25 864 GLY A C 1
ATOM 6956 O O . GLY A 1 864 ? 15.414 -11.210 -10.373 1.00 92.25 864 GLY A O 1
ATOM 6957 N N . PHE A 1 865 ? 17.179 -12.527 -9.958 1.00 91.69 865 PHE A N 1
ATOM 6958 C CA . PHE A 1 865 ? 18.022 -12.048 -11.052 1.00 91.69 865 PHE A CA 1
ATOM 6959 C C . PHE A 1 865 ? 18.108 -13.029 -12.232 1.00 91.69 865 PHE A C 1
ATOM 6961 O O . PHE A 1 865 ? 18.557 -14.165 -12.087 1.00 91.69 865 PHE A O 1
ATOM 6968 N N . GLY A 1 866 ? 17.815 -12.518 -13.431 1.00 91.81 866 GLY A N 1
ATOM 6969 C CA . GLY A 1 866 ? 17.949 -13.235 -14.700 1.00 91.81 866 GLY A CA 1
ATOM 6970 C C . GLY A 1 866 ? 16.602 -13.681 -15.271 1.00 91.81 866 GLY A C 1
ATOM 6971 O O . GLY A 1 866 ? 15.667 -13.963 -14.528 1.00 91.81 866 GLY A O 1
ATOM 6972 N N . TRP A 1 867 ? 16.500 -13.678 -16.604 1.00 92.88 867 TRP A N 1
ATOM 6973 C CA . TRP A 1 867 ? 15.324 -14.032 -17.425 1.00 92.88 867 TRP A CA 1
ATOM 6974 C C . TRP A 1 867 ? 13.993 -13.297 -17.157 1.00 92.88 867 TRP A C 1
ATOM 6976 O O . TRP A 1 867 ? 13.095 -13.346 -17.994 1.00 92.88 867 TRP A O 1
ATOM 6986 N N . ASN A 1 868 ? 13.889 -12.524 -16.074 1.00 92.25 868 ASN A N 1
ATOM 6987 C CA . ASN A 1 868 ? 12.652 -11.900 -15.617 1.00 92.25 868 ASN A CA 1
ATOM 6988 C C . ASN A 1 868 ? 11.988 -10.957 -16.647 1.00 92.25 868 ASN A C 1
ATOM 6990 O O . ASN A 1 868 ? 10.785 -11.086 -16.868 1.00 92.25 868 ASN A O 1
ATOM 6994 N N . LYS A 1 869 ? 12.742 -10.080 -17.328 1.00 92.94 869 LYS A N 1
ATOM 6995 C CA . LYS A 1 869 ? 12.231 -9.219 -18.415 1.00 92.94 869 LYS A CA 1
ATOM 6996 C C . LYS A 1 869 ? 12.361 -9.867 -19.801 1.00 92.94 869 LYS A C 1
ATOM 6998 O O . LYS A 1 869 ? 11.481 -9.660 -20.633 1.00 92.94 869 LYS A O 1
ATOM 7003 N N . VAL A 1 870 ? 13.386 -10.703 -20.023 1.00 94.31 870 VAL A N 1
ATOM 7004 C CA . VAL A 1 870 ? 13.571 -11.487 -21.269 1.00 94.31 870 VAL A CA 1
ATOM 7005 C C . VAL A 1 870 ? 12.312 -12.299 -21.593 1.00 94.31 870 VAL A C 1
ATOM 7007 O O . VAL A 1 870 ? 11.823 -12.244 -22.717 1.00 94.31 870 VAL A O 1
ATOM 7010 N N . ALA A 1 871 ? 11.746 -12.996 -20.601 1.00 95.44 871 ALA A N 1
ATOM 7011 C CA . ALA A 1 871 ? 10.542 -13.807 -20.764 1.00 95.44 871 ALA A CA 1
ATOM 7012 C C . ALA A 1 871 ? 9.338 -12.986 -21.268 1.00 95.44 871 ALA A C 1
ATOM 7014 O O . ALA A 1 871 ? 8.699 -13.368 -22.245 1.00 95.44 871 ALA A O 1
ATOM 7015 N N . HIS A 1 872 ? 9.079 -11.820 -20.668 1.00 96.56 872 HIS A N 1
ATOM 7016 C CA . HIS A 1 872 ? 8.005 -10.914 -21.093 1.00 96.56 872 HIS A CA 1
ATOM 7017 C C . HIS A 1 872 ? 8.222 -10.389 -22.525 1.00 96.56 872 HIS A C 1
ATOM 7019 O O . HIS A 1 872 ? 7.295 -10.381 -23.330 1.00 96.56 872 HIS A O 1
ATOM 7025 N N . VAL A 1 873 ? 9.453 -10.002 -22.888 1.00 96.19 873 VAL A N 1
ATOM 7026 C CA . VAL A 1 873 ? 9.761 -9.544 -24.258 1.00 96.19 873 VAL A CA 1
ATOM 7027 C C . VAL A 1 873 ? 9.635 -10.682 -25.283 1.00 96.19 873 VAL A C 1
ATOM 7029 O O . VAL A 1 873 ? 9.145 -10.459 -26.388 1.00 96.19 873 VAL A O 1
ATOM 7032 N N . MET A 1 874 ? 9.998 -11.912 -24.915 1.00 94.75 874 MET A N 1
ATOM 7033 C CA . MET A 1 874 ? 9.778 -13.096 -25.753 1.00 94.75 874 MET A CA 1
ATOM 7034 C C . MET A 1 874 ? 8.282 -13.416 -25.929 1.00 94.75 874 MET A C 1
ATOM 7036 O O . MET A 1 874 ? 7.881 -13.868 -26.999 1.00 94.75 874 MET A O 1
ATOM 7040 N N . GLU A 1 875 ? 7.438 -13.163 -24.921 1.00 95.50 875 GLU A N 1
ATOM 7041 C CA . GLU A 1 875 ? 5.984 -13.312 -25.067 1.00 95.50 875 GLU A CA 1
ATOM 7042 C C . GLU A 1 875 ? 5.362 -12.230 -25.962 1.00 95.50 875 GLU A C 1
ATOM 7044 O O . GLU A 1 875 ? 4.452 -12.542 -26.726 1.00 95.50 875 GLU A O 1
ATOM 7049 N N . LEU A 1 876 ? 5.899 -11.005 -25.977 1.00 95.88 876 LEU A N 1
ATOM 7050 C CA . LEU A 1 876 ? 5.511 -9.994 -26.970 1.00 95.88 876 LEU A CA 1
ATOM 7051 C C . LEU A 1 876 ? 5.840 -10.440 -28.411 1.00 95.88 876 LEU A C 1
ATOM 7053 O O . LEU A 1 876 ? 4.985 -10.325 -29.287 1.00 95.88 876 LEU A O 1
ATOM 7057 N N . ASP A 1 877 ? 7.029 -11.002 -28.670 1.00 94.88 877 ASP A N 1
ATOM 7058 C CA . ASP A 1 877 ? 7.389 -11.509 -30.010 1.00 94.88 877 ASP A CA 1
ATOM 7059 C C . ASP A 1 877 ? 6.514 -12.700 -30.455 1.00 94.88 877 ASP A C 1
ATOM 7061 O O . ASP A 1 877 ? 6.087 -12.768 -31.613 1.00 94.88 877 ASP A O 1
ATOM 7065 N N . ALA A 1 878 ? 6.197 -13.609 -29.527 1.00 93.75 878 ALA A N 1
ATOM 7066 C CA . ALA A 1 878 ? 5.304 -14.744 -29.767 1.00 93.75 878 ALA A CA 1
ATOM 7067 C C . ALA A 1 878 ? 3.827 -14.335 -29.942 1.00 93.75 878 ALA A C 1
ATOM 7069 O O . ALA A 1 878 ? 3.052 -15.079 -30.536 1.00 93.75 878 ALA A O 1
ATOM 7070 N N . GLN A 1 879 ? 3.441 -13.149 -29.460 1.00 93.94 879 GLN A N 1
ATOM 7071 C CA . GLN A 1 879 ? 2.151 -12.510 -29.740 1.00 93.94 879 GLN A CA 1
ATOM 7072 C C . GLN A 1 879 ? 2.174 -11.598 -30.984 1.00 93.94 879 GLN A C 1
ATOM 7074 O O . GLN A 1 879 ? 1.201 -10.874 -31.214 1.00 93.94 879 GLN A O 1
ATOM 7079 N N . GLU A 1 880 ? 3.244 -11.633 -31.783 1.00 93.94 880 GLU A N 1
ATOM 7080 C CA . GLU A 1 880 ? 3.420 -10.869 -33.030 1.00 93.94 880 GLU A CA 1
ATOM 7081 C C . GLU A 1 880 ? 3.500 -9.337 -32.856 1.00 93.94 880 GLU A C 1
ATOM 7083 O O . GLU A 1 880 ? 3.107 -8.581 -33.744 1.00 93.94 880 GLU A O 1
ATOM 7088 N N . TYR A 1 881 ? 4.033 -8.848 -31.730 1.00 96.44 881 TYR A N 1
ATOM 7089 C CA . TYR A 1 881 ? 4.319 -7.416 -31.576 1.00 96.44 881 TYR A CA 1
ATOM 7090 C C . TYR A 1 881 ? 5.497 -6.972 -32.460 1.00 96.44 881 TYR A C 1
ATOM 7092 O O . TYR A 1 881 ? 6.590 -7.536 -32.407 1.00 96.44 881 TYR A O 1
ATOM 7100 N N . GLU A 1 882 ? 5.314 -5.890 -33.218 1.00 97.06 882 GLU A N 1
ATOM 7101 C CA . GLU A 1 882 ? 6.406 -5.227 -33.930 1.00 97.06 882 GLU A CA 1
ATOM 7102 C C . GLU A 1 882 ? 7.266 -4.393 -32.968 1.00 97.06 882 GLU A C 1
ATOM 7104 O O . GLU A 1 882 ? 6.790 -3.431 -32.359 1.00 97.06 882 GLU A O 1
ATOM 7109 N N . PHE A 1 883 ? 8.562 -4.697 -32.879 1.00 98.12 883 PHE A N 1
ATOM 7110 C CA . PHE A 1 883 ? 9.518 -3.881 -32.129 1.00 98.12 883 PHE A CA 1
ATOM 7111 C C . PHE A 1 883 ? 9.962 -2.679 -32.968 1.00 98.12 883 PHE A C 1
ATOM 7113 O O . PHE A 1 883 ? 10.633 -2.833 -33.991 1.00 98.12 883 PHE A O 1
ATOM 7120 N N . VAL A 1 884 ? 9.593 -1.472 -32.535 1.00 98.62 884 VAL A N 1
ATOM 7121 C CA . VAL A 1 884 ? 9.849 -0.219 -33.262 1.00 98.62 884 VAL A CA 1
ATOM 7122 C C . VAL A 1 884 ? 10.716 0.698 -32.409 1.00 98.62 884 VAL A C 1
ATOM 7124 O O . VAL A 1 884 ? 10.290 1.164 -31.357 1.00 98.62 884 VAL A O 1
ATOM 7127 N N . VAL A 1 885 ? 11.943 0.972 -32.851 1.00 98.75 885 VAL A N 1
ATOM 7128 C CA . VAL A 1 885 ? 12.882 1.843 -32.135 1.00 98.75 885 VAL A CA 1
ATOM 7129 C C . VAL A 1 885 ? 12.559 3.306 -32.413 1.00 98.75 885 VAL A C 1
ATOM 7131 O O . VAL A 1 885 ? 12.488 3.739 -33.567 1.00 98.75 885 VAL A O 1
ATOM 7134 N N . LEU A 1 886 ? 12.400 4.080 -31.339 1.00 98.62 886 LEU A N 1
ATOM 7135 C CA . LEU A 1 886 ? 12.136 5.512 -31.412 1.00 98.62 886 LEU A CA 1
ATOM 7136 C C . LEU A 1 886 ? 13.435 6.310 -31.651 1.00 98.62 886 LEU A C 1
ATOM 7138 O O . LEU A 1 886 ? 14.410 6.136 -30.916 1.00 98.62 886 LEU A O 1
ATOM 7142 N N . PRO A 1 887 ? 13.476 7.224 -32.640 1.00 97.44 887 PRO A N 1
ATOM 7143 C CA . PRO A 1 887 ? 14.710 7.872 -33.081 1.00 97.44 887 PRO A CA 1
ATOM 7144 C C . PRO A 1 887 ? 15.219 8.921 -32.095 1.00 97.44 887 PRO A C 1
ATOM 7146 O O . PRO A 1 887 ? 16.423 9.140 -32.026 1.00 97.44 887 PRO A O 1
ATOM 7149 N N . ASN A 1 888 ? 14.326 9.570 -31.344 1.00 96.19 888 ASN A N 1
ATOM 7150 C CA . ASN A 1 888 ? 14.677 10.695 -30.473 1.00 96.19 888 ASN A CA 1
ATOM 7151 C C . ASN A 1 888 ? 14.496 10.398 -28.978 1.00 96.19 888 ASN A C 1
ATOM 7153 O O . ASN A 1 888 ? 14.968 11.187 -28.167 1.00 96.19 888 ASN A O 1
ATOM 7157 N N . ALA A 1 889 ? 13.880 9.266 -28.614 1.00 97.81 889 ALA A N 1
ATOM 7158 C CA . ALA A 1 889 ? 13.787 8.819 -27.225 1.00 97.81 889 ALA A CA 1
ATOM 7159 C C . ALA A 1 889 ? 15.128 8.269 -26.718 1.00 97.81 889 ALA A C 1
ATOM 7161 O O . ALA A 1 889 ? 15.840 7.594 -27.460 1.00 97.81 889 ALA A O 1
ATOM 7162 N N . TYR A 1 890 ? 15.427 8.486 -25.438 1.00 98.19 890 TYR A N 1
ATOM 7163 C CA . TYR A 1 890 ? 16.477 7.770 -24.712 1.00 98.19 890 TYR A CA 1
ATOM 7164 C C . TYR A 1 890 ? 16.214 7.761 -23.201 1.00 98.19 890 TYR A C 1
ATOM 7166 O O . TYR A 1 890 ? 15.472 8.592 -22.667 1.00 98.19 890 TYR A O 1
ATOM 7174 N N . MET A 1 891 ? 16.869 6.833 -22.507 1.00 98.00 891 MET A N 1
ATOM 7175 C CA . MET A 1 891 ? 16.933 6.767 -21.046 1.00 98.00 891 MET A CA 1
ATOM 7176 C C . MET A 1 891 ? 18.328 6.327 -20.586 1.00 98.00 891 MET A C 1
ATOM 7178 O O . MET A 1 891 ? 19.023 5.605 -21.305 1.00 98.00 891 MET A O 1
ATOM 7182 N N . ILE A 1 892 ? 18.749 6.769 -19.400 1.00 97.94 892 ILE A N 1
ATOM 7183 C CA . ILE A 1 892 ? 20.100 6.526 -18.874 1.00 97.94 892 ILE A CA 1
ATOM 7184 C C . ILE A 1 892 ? 20.026 5.777 -17.544 1.00 97.94 892 ILE A C 1
ATOM 7186 O O . ILE A 1 892 ? 19.392 6.230 -16.592 1.00 97.94 892 ILE A O 1
ATOM 7190 N N . HIS A 1 893 ? 20.720 4.644 -17.491 1.00 96.62 893 HIS A N 1
ATOM 7191 C CA . HIS A 1 893 ? 20.975 3.859 -16.294 1.00 96.62 893 HIS A CA 1
ATOM 7192 C C . HIS A 1 893 ? 21.968 4.576 -15.371 1.00 96.62 893 HIS A C 1
ATOM 7194 O O . HIS A 1 893 ? 23.078 4.932 -15.793 1.00 96.62 893 HIS A O 1
ATOM 7200 N N . MET A 1 894 ? 21.595 4.734 -14.103 1.00 93.25 894 MET A N 1
ATOM 7201 C CA . MET A 1 894 ? 22.410 5.394 -13.086 1.00 93.25 894 MET A CA 1
ATOM 7202 C C . MET A 1 894 ? 23.209 4.374 -12.249 1.00 93.25 894 MET A C 1
ATOM 7204 O O . MET A 1 894 ? 22.731 3.266 -12.003 1.00 93.25 894 MET A O 1
ATOM 7208 N N . PRO A 1 895 ? 24.439 4.692 -11.791 1.00 88.38 895 PRO A N 1
ATOM 7209 C CA . PRO A 1 895 ? 25.243 3.744 -11.020 1.00 88.38 895 PRO A CA 1
ATOM 7210 C C . PRO A 1 895 ? 24.626 3.423 -9.655 1.00 88.38 895 PRO A C 1
ATOM 7212 O O . PRO A 1 895 ? 24.381 4.319 -8.847 1.00 88.38 895 PRO A O 1
ATOM 7215 N N . HIS A 1 896 ? 24.469 2.133 -9.369 1.00 85.25 896 HIS A N 1
ATOM 7216 C CA . HIS A 1 896 ? 23.897 1.623 -8.126 1.00 85.25 896 HIS A CA 1
ATOM 7217 C C . HIS A 1 896 ? 24.698 0.427 -7.580 1.00 85.25 896 HIS A C 1
ATOM 7219 O O . HIS A 1 896 ? 25.497 -0.196 -8.285 1.00 85.25 896 HIS A O 1
ATOM 7225 N N . ALA A 1 897 ? 24.467 0.064 -6.315 1.00 80.31 897 ALA A N 1
ATOM 7226 C CA . ALA A 1 897 ? 25.063 -1.131 -5.717 1.00 80.31 897 ALA A CA 1
ATOM 7227 C C . ALA A 1 897 ? 24.454 -2.425 -6.312 1.00 80.31 897 ALA A C 1
ATOM 7229 O O . ALA A 1 897 ? 23.247 -2.456 -6.583 1.00 80.31 897 ALA A O 1
ATOM 7230 N N . PRO A 1 898 ? 25.231 -3.511 -6.504 1.00 77.38 898 PRO A N 1
ATOM 7231 C CA . PRO A 1 898 ? 24.682 -4.812 -6.892 1.00 77.38 898 PRO A CA 1
ATOM 7232 C C . PRO A 1 898 ? 23.659 -5.326 -5.869 1.00 77.38 898 PRO A C 1
ATOM 7234 O O . PRO A 1 898 ? 23.866 -5.185 -4.665 1.00 77.38 898 PRO A O 1
ATOM 7237 N N . SER A 1 899 ? 22.576 -5.950 -6.339 1.00 80.31 899 SER A N 1
ATOM 7238 C CA . SER A 1 899 ? 21.575 -6.569 -5.464 1.00 80.31 899 SER A CA 1
ATOM 7239 C C . SER A 1 899 ? 22.088 -7.859 -4.802 1.00 80.31 899 SER A C 1
ATOM 7241 O O . SER A 1 899 ? 23.117 -8.437 -5.181 1.00 80.31 899 SER A O 1
ATOM 7243 N N . PHE A 1 900 ? 21.336 -8.355 -3.817 1.00 81.94 900 PHE A N 1
ATOM 7244 C CA . PHE A 1 900 ? 21.608 -9.669 -3.240 1.00 81.94 900 PHE A CA 1
ATOM 7245 C C . PHE A 1 900 ? 21.416 -10.789 -4.276 1.00 81.94 900 PHE A C 1
ATOM 7247 O O . PHE A 1 900 ? 22.286 -11.647 -4.403 1.00 81.94 900 PHE A O 1
ATOM 7254 N N . ASP A 1 901 ? 20.359 -10.743 -5.095 1.00 84.50 901 ASP A N 1
ATOM 7255 C CA . ASP A 1 901 ? 20.070 -11.803 -6.070 1.00 84.50 901 ASP A CA 1
ATOM 7256 C C . ASP A 1 901 ? 21.091 -11.909 -7.212 1.00 84.50 901 ASP A C 1
ATOM 7258 O O . ASP A 1 901 ? 21.450 -13.025 -7.580 1.00 84.50 901 ASP A O 1
ATOM 7262 N N . ILE A 1 902 ? 21.665 -10.809 -7.726 1.00 84.56 902 ILE A N 1
ATOM 7263 C CA . ILE A 1 902 ? 22.782 -10.927 -8.692 1.00 84.56 902 ILE A CA 1
ATOM 7264 C C . ILE A 1 902 ? 24.028 -11.550 -8.036 1.00 84.56 902 ILE A C 1
ATOM 7266 O O . ILE A 1 902 ? 24.822 -12.221 -8.698 1.00 84.56 902 ILE A O 1
ATOM 7270 N N . THR A 1 903 ? 24.186 -11.389 -6.720 1.00 85.19 903 THR A N 1
ATOM 7271 C CA . THR A 1 903 ? 25.241 -12.057 -5.947 1.00 85.19 903 THR A CA 1
ATOM 7272 C C . THR A 1 903 ? 24.915 -13.545 -5.747 1.00 85.19 903 THR A C 1
ATOM 7274 O O . THR A 1 903 ? 25.788 -14.377 -5.990 1.00 85.19 903 THR A O 1
ATOM 7277 N N . LYS A 1 904 ? 23.657 -13.889 -5.418 1.00 85.62 904 LYS A N 1
ATOM 7278 C CA . LYS A 1 904 ? 23.108 -15.260 -5.308 1.00 85.62 904 LYS A CA 1
ATOM 7279 C C . LYS A 1 904 ? 23.278 -16.024 -6.633 1.00 85.62 904 LYS A C 1
ATOM 7281 O O . LYS A 1 904 ? 23.848 -17.110 -6.636 1.00 85.62 904 LYS A O 1
ATOM 7286 N N . PHE A 1 905 ? 22.913 -15.415 -7.764 1.00 88.69 905 PHE A N 1
ATOM 7287 C CA . PHE A 1 905 ? 23.106 -15.944 -9.122 1.00 88.69 905 PHE A CA 1
ATOM 7288 C C . PHE A 1 905 ? 24.582 -16.207 -9.463 1.00 88.69 905 PHE A C 1
ATOM 7290 O O . PHE A 1 905 ? 24.905 -17.218 -10.089 1.00 88.69 905 PHE A O 1
ATOM 7297 N N . ARG A 1 906 ? 25.501 -15.320 -9.054 1.00 87.19 906 ARG A N 1
ATOM 7298 C CA . ARG A 1 906 ? 26.945 -15.463 -9.322 1.00 87.19 906 ARG A CA 1
ATOM 7299 C C . ARG A 1 906 ? 27.605 -16.535 -8.453 1.00 87.19 906 ARG A C 1
ATOM 7301 O O . ARG A 1 906 ? 28.400 -17.316 -8.972 1.00 87.19 906 ARG A O 1
ATOM 7308 N N . SER A 1 907 ? 27.278 -16.617 -7.165 1.00 88.81 907 SER A N 1
ATOM 7309 C CA . SER A 1 907 ? 27.897 -17.589 -6.252 1.00 88.81 907 SER A CA 1
ATOM 7310 C C . SER A 1 907 ? 27.285 -18.990 -6.353 1.00 88.81 907 SER A C 1
ATOM 7312 O O . SER A 1 907 ? 28.020 -19.976 -6.365 1.00 88.81 907 SER A O 1
ATOM 7314 N N . ASN A 1 908 ? 25.961 -19.103 -6.474 1.00 90.56 908 ASN A N 1
ATOM 7315 C CA . ASN A 1 908 ? 25.260 -20.378 -6.367 1.00 90.56 908 ASN A CA 1
ATOM 7316 C C . ASN A 1 908 ? 25.115 -21.080 -7.733 1.00 90.56 908 ASN A C 1
ATOM 7318 O O . ASN A 1 908 ? 24.435 -20.588 -8.634 1.00 90.56 908 ASN A O 1
ATOM 7322 N N . LYS A 1 909 ? 25.717 -22.273 -7.877 1.00 92.44 909 LYS A N 1
ATOM 7323 C CA . LYS A 1 909 ? 25.547 -23.132 -9.065 1.00 92.44 909 LYS A CA 1
ATOM 7324 C C . LYS A 1 909 ? 24.085 -23.554 -9.251 1.00 92.44 909 LYS A C 1
ATOM 7326 O O . LYS A 1 909 ? 23.600 -23.517 -10.377 1.00 92.44 909 LYS A O 1
ATOM 7331 N N . GLN A 1 910 ? 23.392 -23.905 -8.167 1.00 91.94 910 GLN A N 1
ATOM 7332 C CA . GLN A 1 910 ? 22.024 -24.418 -8.209 1.00 91.94 910 GLN A CA 1
ATOM 7333 C C . GLN A 1 910 ? 21.034 -23.371 -8.724 1.00 91.94 910 GLN A C 1
ATOM 7335 O O . GLN A 1 910 ? 20.214 -23.676 -9.580 1.00 91.94 910 GLN A O 1
ATOM 7340 N N . TYR A 1 911 ? 21.203 -22.106 -8.320 1.00 93.38 911 TYR A N 1
ATOM 7341 C CA . TYR A 1 911 ? 20.433 -20.977 -8.857 1.00 93.38 911 TYR A CA 1
ATOM 7342 C C . TYR A 1 911 ? 20.478 -20.940 -10.395 1.00 93.38 911 TYR A C 1
ATOM 7344 O O . TYR A 1 911 ? 19.458 -20.754 -11.052 1.00 93.38 911 TYR A O 1
ATOM 7352 N N . ARG A 1 912 ? 21.664 -21.148 -10.986 1.00 94.19 912 ARG A N 1
ATOM 7353 C CA . ARG A 1 912 ? 21.858 -21.112 -12.446 1.00 94.19 912 ARG A CA 1
ATOM 7354 C C . ARG A 1 912 ? 21.301 -22.345 -13.158 1.00 94.19 912 ARG A C 1
ATOM 7356 O O . ARG A 1 912 ? 20.822 -22.208 -14.278 1.00 94.19 912 ARG A O 1
ATOM 7363 N N . VAL A 1 913 ? 21.344 -23.516 -12.516 1.00 94.75 913 VAL A N 1
ATOM 7364 C CA . VAL A 1 913 ? 20.676 -24.730 -13.015 1.00 94.75 913 VAL A CA 1
ATOM 7365 C C . VAL A 1 913 ? 19.167 -24.495 -13.065 1.00 94.75 913 VAL A C 1
ATOM 7367 O O . VAL A 1 913 ? 18.574 -24.628 -14.128 1.00 94.75 913 VAL A O 1
ATOM 7370 N N . CYS A 1 914 ? 18.570 -24.020 -11.971 1.00 94.88 914 CYS A N 1
ATOM 7371 C CA . CYS A 1 914 ? 17.136 -23.745 -11.908 1.00 94.88 914 CYS A CA 1
ATOM 7372 C C . CYS A 1 914 ? 16.676 -22.669 -12.886 1.00 94.88 914 CYS A C 1
ATOM 7374 O O . CYS A 1 914 ? 15.643 -22.837 -13.525 1.00 94.88 914 CYS A O 1
ATOM 7376 N N . LEU A 1 915 ? 17.455 -21.601 -13.080 1.00 94.62 915 LEU A N 1
ATOM 7377 C CA . LEU A 1 915 ? 17.123 -20.591 -14.085 1.00 94.62 915 LEU A CA 1
ATOM 7378 C C . LEU A 1 915 ? 17.112 -21.173 -15.514 1.00 94.62 915 LEU A C 1
ATOM 7380 O O . LEU A 1 915 ? 16.285 -20.760 -16.323 1.00 94.62 915 LEU A O 1
ATOM 7384 N N . LYS A 1 916 ? 17.980 -22.152 -15.817 1.00 94.50 916 LYS A N 1
ATOM 7385 C CA . LYS A 1 916 ? 17.971 -22.885 -17.095 1.00 94.50 916 LYS A CA 1
ATOM 7386 C C . LYS A 1 916 ? 16.744 -23.798 -17.215 1.00 94.50 916 LYS A C 1
ATOM 7388 O O . LYS A 1 916 ? 16.049 -23.717 -18.222 1.00 94.50 916 LYS A O 1
ATOM 7393 N N . THR A 1 917 ? 16.421 -24.580 -16.183 1.00 95.06 917 THR A N 1
ATOM 7394 C CA . THR A 1 917 ? 15.222 -25.441 -16.165 1.00 95.06 917 THR A CA 1
ATOM 7395 C C . THR A 1 917 ? 13.936 -24.624 -16.333 1.00 95.06 917 THR A C 1
ATOM 7397 O O . THR A 1 917 ? 13.099 -24.937 -17.174 1.00 95.06 917 THR A O 1
ATOM 7400 N N . LEU A 1 918 ? 13.798 -23.514 -15.598 1.00 94.81 918 LEU A N 1
ATOM 7401 C CA . LEU A 1 918 ? 12.631 -22.628 -15.672 1.00 94.81 918 LEU A CA 1
ATOM 7402 C C . LEU A 1 918 ? 12.547 -21.874 -17.009 1.00 94.81 918 LEU A C 1
ATOM 7404 O O . LEU A 1 918 ? 11.440 -21.627 -17.491 1.00 94.81 918 LEU A O 1
ATOM 7408 N N . LYS A 1 919 ? 13.687 -21.552 -17.643 1.00 94.12 919 LYS A N 1
ATOM 7409 C CA . LYS A 1 919 ? 13.735 -21.090 -19.042 1.00 94.12 919 LYS A CA 1
ATOM 7410 C C . LYS A 1 919 ? 13.152 -22.158 -19.974 1.00 94.12 919 LYS A C 1
ATOM 7412 O O . LYS A 1 919 ? 12.248 -21.851 -20.742 1.00 94.12 919 LYS A O 1
ATOM 7417 N N . GLU A 1 920 ? 13.612 -23.401 -19.883 1.00 93.31 920 GLU A N 1
ATOM 7418 C CA . GLU A 1 920 ? 13.160 -24.494 -20.757 1.00 93.31 920 GLU A CA 1
ATOM 7419 C C . GLU A 1 920 ? 11.657 -24.785 -20.577 1.00 93.31 920 GLU A C 1
ATOM 7421 O O . GLU A 1 920 ? 10.917 -24.853 -21.560 1.00 93.31 920 GLU A O 1
ATOM 7426 N N . GLU A 1 921 ? 11.160 -24.818 -19.337 1.00 93.75 921 GLU A N 1
ATOM 7427 C CA . GLU A 1 921 ? 9.722 -24.888 -19.028 1.00 93.75 921 GLU A CA 1
ATOM 7428 C C . GLU A 1 921 ? 8.926 -23.674 -19.547 1.00 93.75 921 GLU A C 1
ATOM 7430 O O . GLU A 1 921 ? 7.737 -23.785 -19.868 1.00 93.75 921 GLU A O 1
ATOM 7435 N N . PHE A 1 922 ? 9.525 -22.480 -19.581 1.00 94.19 922 PHE A N 1
ATOM 7436 C CA . PHE A 1 922 ? 8.886 -21.290 -20.144 1.00 94.19 922 PHE A CA 1
ATOM 7437 C C . PHE A 1 922 ? 8.744 -21.430 -21.659 1.00 94.19 922 PHE A C 1
ATOM 7439 O O . PHE A 1 922 ? 7.636 -21.307 -22.178 1.00 94.19 922 PHE A O 1
ATOM 7446 N N . GLN A 1 923 ? 9.824 -21.791 -22.351 1.00 91.56 923 GLN A N 1
ATOM 7447 C CA . GLN A 1 923 ? 9.850 -21.973 -23.803 1.00 91.56 923 GLN A CA 1
ATOM 7448 C C . GLN A 1 923 ? 8.901 -23.097 -24.261 1.00 91.56 923 GLN A C 1
ATOM 7450 O O . GLN A 1 923 ? 8.151 -22.910 -25.219 1.00 91.56 923 GLN A O 1
ATOM 7455 N N . GLN A 1 924 ? 8.825 -24.217 -23.532 1.00 91.44 924 GLN A N 1
ATOM 7456 C CA . GLN A 1 924 ? 7.852 -25.283 -23.809 1.00 91.44 924 GLN A CA 1
ATOM 7457 C C . GLN A 1 924 ? 6.396 -24.813 -23.656 1.00 91.44 924 GLN A C 1
ATOM 7459 O O . GLN A 1 924 ? 5.572 -25.058 -24.539 1.00 91.44 924 GLN A O 1
ATOM 7464 N N . ASN A 1 925 ? 6.058 -24.113 -22.568 1.00 92.62 925 ASN A N 1
ATOM 7465 C CA . ASN A 1 925 ? 4.693 -23.610 -22.361 1.00 92.62 925 ASN A CA 1
ATOM 7466 C C . ASN A 1 925 ? 4.308 -22.540 -23.393 1.00 92.62 925 ASN A C 1
ATOM 7468 O O . ASN A 1 925 ? 3.174 -22.522 -23.866 1.00 92.62 925 ASN A O 1
ATOM 7472 N N . MET A 1 926 ? 5.263 -21.707 -23.802 1.00 91.31 926 MET A N 1
ATOM 7473 C CA . MET A 1 926 ? 5.093 -20.749 -24.891 1.00 91.31 926 MET A CA 1
ATOM 7474 C C . MET A 1 926 ? 4.830 -21.444 -26.235 1.00 91.31 926 MET A C 1
ATOM 7476 O O . MET A 1 926 ? 3.893 -21.071 -26.938 1.00 91.31 926 MET A O 1
ATOM 7480 N N . SER A 1 927 ? 5.572 -22.513 -26.548 1.00 89.88 927 SER A N 1
ATOM 7481 C CA . SER A 1 927 ? 5.363 -23.323 -27.757 1.00 89.88 927 SER A CA 1
ATOM 7482 C C . SER A 1 927 ? 3.991 -24.007 -27.783 1.00 89.88 927 SER A C 1
ATOM 7484 O O . SER A 1 927 ? 3.379 -24.111 -28.843 1.00 89.88 927 SER A O 1
ATOM 7486 N N . ARG A 1 928 ? 3.474 -24.427 -26.619 1.00 90.81 928 ARG A N 1
ATOM 7487 C CA . ARG A 1 928 ? 2.118 -24.986 -26.475 1.00 90.81 928 ARG A CA 1
ATOM 7488 C C . ARG A 1 928 ? 1.018 -23.932 -26.642 1.00 90.81 928 ARG A C 1
ATOM 7490 O O . ARG A 1 928 ? -0.039 -24.253 -27.171 1.00 90.81 928 ARG A O 1
ATOM 7497 N N . ARG A 1 929 ? 1.248 -22.697 -26.179 1.00 92.88 929 ARG A N 1
ATOM 7498 C CA . ARG A 1 929 ? 0.239 -21.620 -26.147 1.00 92.88 929 ARG A CA 1
ATOM 7499 C C . ARG A 1 929 ? 0.119 -20.841 -27.458 1.00 92.88 929 ARG A C 1
ATOM 7501 O O . ARG A 1 929 ? -0.986 -20.444 -27.809 1.00 92.88 929 ARG A O 1
ATOM 7508 N N . TYR A 1 930 ? 1.232 -20.631 -28.160 1.00 91.50 930 TYR A N 1
ATOM 7509 C CA . TYR A 1 930 ? 1.296 -19.826 -29.391 1.00 91.50 930 TYR A CA 1
ATOM 7510 C C . TYR A 1 930 ? 1.736 -20.632 -30.628 1.00 91.50 930 TYR A C 1
ATOM 7512 O O . TYR A 1 930 ? 1.818 -20.095 -31.729 1.00 91.50 930 TYR A O 1
ATOM 7520 N N . GLY A 1 931 ? 2.002 -21.932 -30.467 1.00 86.69 931 GLY A N 1
ATOM 7521 C CA . GLY A 1 931 ? 2.529 -22.800 -31.519 1.00 86.69 931 GLY A CA 1
ATOM 7522 C C . GLY A 1 931 ? 4.053 -22.711 -31.663 1.00 86.69 931 GLY A C 1
ATOM 7523 O O . GLY A 1 931 ? 4.695 -21.733 -31.282 1.00 86.69 931 GLY A O 1
ATOM 7524 N N . PHE A 1 932 ? 4.662 -23.752 -32.237 1.00 76.94 932 PHE A N 1
ATOM 7525 C CA . PHE A 1 932 ? 6.117 -23.814 -32.438 1.00 76.94 932 PHE A CA 1
ATOM 7526 C C . PHE A 1 932 ? 6.633 -22.713 -33.382 1.00 76.94 932 PHE A C 1
ATOM 7528 O O . PHE A 1 932 ? 7.675 -22.123 -33.115 1.00 76.94 932 PHE A O 1
ATOM 7535 N N . ALA A 1 933 ? 5.871 -22.372 -34.428 1.00 72.50 933 ALA A N 1
ATOM 7536 C CA . ALA A 1 933 ? 6.242 -21.344 -35.406 1.00 72.50 933 ALA A CA 1
ATOM 7537 C C . ALA A 1 933 ? 6.306 -19.915 -34.826 1.00 72.50 933 ALA A C 1
ATOM 7539 O O . ALA A 1 933 ? 7.057 -19.087 -35.338 1.00 72.50 933 ALA A O 1
ATOM 7540 N N . ALA A 1 934 ? 5.579 -19.625 -33.737 1.00 76.19 934 ALA A N 1
ATOM 7541 C CA . ALA A 1 934 ? 5.690 -18.344 -33.036 1.00 76.19 934 ALA A CA 1
ATOM 7542 C C . ALA A 1 934 ? 7.046 -18.186 -32.320 1.00 76.19 934 ALA A C 1
ATOM 7544 O O . ALA A 1 934 ? 7.502 -17.066 -32.092 1.00 76.19 934 ALA A O 1
ATOM 7545 N N . LEU A 1 935 ? 7.729 -19.294 -32.002 1.00 77.12 935 LEU A N 1
ATOM 7546 C CA . LEU A 1 935 ? 9.059 -19.298 -31.395 1.00 77.12 935 LEU A CA 1
ATOM 7547 C C . LEU A 1 935 ? 10.153 -19.361 -32.462 1.00 77.12 935 LEU A C 1
ATOM 7549 O O . LEU A 1 935 ? 10.875 -20.349 -32.584 1.00 77.12 935 LEU A O 1
ATOM 7553 N N . LYS A 1 936 ? 10.300 -18.249 -33.189 1.00 71.19 936 LYS A N 1
ATOM 7554 C CA . LYS A 1 936 ? 11.170 -18.050 -34.370 1.00 71.19 936 LYS A CA 1
ATOM 7555 C C . LYS A 1 936 ? 12.642 -18.482 -34.195 1.00 71.19 936 LYS A C 1
ATOM 7557 O O . LYS A 1 936 ? 13.355 -18.660 -35.179 1.00 71.19 936 LYS A O 1
ATOM 7562 N N . TYR A 1 937 ? 13.102 -18.647 -32.953 1.00 66.81 937 TYR A N 1
ATOM 7563 C CA . TYR A 1 937 ? 14.451 -19.088 -32.586 1.00 66.81 937 TYR A CA 1
ATOM 7564 C C . TYR A 1 937 ? 14.560 -20.597 -32.262 1.00 66.81 937 TYR A C 1
ATOM 7566 O O . TYR A 1 937 ? 15.634 -21.164 -32.436 1.00 66.81 937 TYR A O 1
ATOM 7574 N N . MET A 1 938 ? 13.480 -21.278 -31.843 1.00 59.31 938 MET A N 1
ATOM 7575 C CA . MET A 1 938 ? 13.485 -22.740 -31.612 1.00 59.31 938 MET A CA 1
ATOM 7576 C C . MET A 1 938 ? 13.727 -23.489 -32.932 1.00 59.31 938 MET A C 1
ATOM 7578 O O . MET A 1 938 ? 14.381 -24.527 -32.979 1.00 59.31 938 MET A O 1
ATOM 7582 N N . THR A 1 939 ? 13.243 -22.907 -34.030 1.00 50.00 939 THR A N 1
ATOM 7583 C CA . THR A 1 939 ? 13.523 -23.303 -35.414 1.00 50.00 939 THR A CA 1
ATOM 7584 C C . THR A 1 939 ? 14.973 -23.085 -35.856 1.00 50.00 939 THR A C 1
ATOM 7586 O O . THR A 1 939 ? 15.347 -23.610 -36.900 1.00 50.00 939 THR A O 1
ATOM 7589 N N . ALA A 1 940 ? 15.794 -22.339 -35.109 1.00 47.78 940 ALA A N 1
ATOM 7590 C CA . ALA A 1 940 ? 17.207 -22.125 -35.429 1.00 47.78 940 ALA A CA 1
ATOM 7591 C C . ALA A 1 940 ? 18.118 -23.134 -34.708 1.00 47.78 940 ALA A C 1
ATOM 7593 O O . ALA A 1 940 ? 18.944 -23.774 -35.355 1.00 47.78 940 ALA A O 1
ATOM 7594 N N . GLU A 1 941 ? 17.928 -23.342 -33.398 1.00 45.38 941 GLU A N 1
ATOM 7595 C CA . GLU A 1 941 ? 18.759 -24.275 -32.612 1.00 45.38 941 GLU A CA 1
ATOM 7596 C C . GLU A 1 941 ? 18.593 -25.743 -33.062 1.00 45.38 941 GLU A C 1
ATOM 7598 O O . GLU A 1 941 ? 19.557 -26.496 -33.024 1.00 45.38 941 GLU A O 1
ATOM 7603 N N . ASN A 1 942 ? 17.424 -26.136 -33.590 1.00 36.44 942 ASN A N 1
ATOM 7604 C CA . ASN A 1 942 ? 17.205 -27.467 -34.187 1.00 36.44 942 ASN A CA 1
ATOM 7605 C C . ASN A 1 942 ? 17.778 -27.643 -35.615 1.00 36.44 942 ASN A C 1
ATOM 7607 O O . ASN A 1 942 ? 17.649 -28.726 -36.182 1.00 36.44 942 ASN A O 1
ATOM 7611 N N . ASN A 1 943 ? 18.367 -26.601 -36.212 1.00 33.53 943 ASN A N 1
ATOM 7612 C CA . ASN A 1 943 ? 18.988 -26.620 -37.546 1.00 33.53 943 ASN A CA 1
ATOM 7613 C C . ASN A 1 943 ? 20.477 -26.195 -37.495 1.00 33.53 943 ASN A C 1
ATOM 7615 O O . ASN A 1 943 ? 21.005 -25.697 -38.490 1.00 33.53 943 ASN A O 1
ATOM 7619 N N . SER A 1 944 ? 21.123 -26.339 -36.328 1.00 29.62 944 SER A N 1
ATOM 7620 C CA . SER A 1 944 ? 22.504 -25.909 -36.033 1.00 29.62 944 SER A CA 1
ATOM 7621 C C . SER A 1 944 ? 23.415 -27.087 -35.684 1.00 29.62 944 SER A C 1
ATOM 7623 O O . SER A 1 944 ? 22.962 -27.947 -34.900 1.00 29.62 944 SER A O 1
#

Sequence (944 aa):
MQTVGLIHTLEQCLNRMQTVGLIHTLEQCLNRMQTVGLIHTLEQCLNRMQTVGLIHTLEQCLNRMQTVGLIHTLEQCLNRMQTVGLIHTLEQCLNRMQTVGLIHTLEQCLNRMQTVGLIHTLEQCLNRIQTVGLIHTLEQCLNRMQTVGLIHTLEQCLNRMQTVGLIHTLEQYLNRMQIRSCRPLRLQPRAAKDAGNVSWEEEVPTGHPRRALRPGTHLALPVCRQFPSEVRTAVPPGAPAGHAIAGGVPGPGGPGDASPPGGGGEPGPAAGAPPPREPPHHRRGNQSRTYSTEEGTGDNEGQRAVARGNGTDCAHQPPVDKCETIHVAIVCAGYNASRDVVTLVKSVLFHRRNPLHFHFITDSIAQHILASLFHTWMVPAVRVDFYDADELKSEVSWIPNKHYSGIYGLMKLVLTKTLPPDLQRVIVLDTDITFATDIAELWAVFHKFKGQQVLGLVENQSDWYLGNLWKNHRPWPALGRGFNTGVILLLLDRLRKLRWEQMWRLTAERELMSMLSTSLADQDIFNAVIKQNPFLVYQLSCFWNVQLSDHTRSEKCYKDVSDLKVIHWNSPKKLRVKNKHVEFFRNLYLTFLEYDGNLLRRELFGCPSETDHNSENLQKTLLELDEDDPCYEFRRERFTVHRTHLYFLHYEYEPAKDGTDVTLVAQLSMDRLQMLEAICKHWEGPISLALYLSDAEAQQFLRYAQGSEVLAGRGNVGYHIVYKEGQFYPVNLLRNVAMKQVNTPYVFLSDIDFLPMYGLYEYLRKSVLQLDMANTKKALVVPAFETLRYRLSYPKSKAELLSQLDMGTLFTFRYHVWTKGHAPTNFAKWRTATTAYRVQWEADFEPYVMVRRDSPEYDRRFVGFGWNKVAHVMELDAQEYEFVVLPNAYMIHMPHAPSFDITKFRSNKQYRVCLKTLKEEFQQNMSRRYGFAALKYMTAENNS

Foldseek 3Di:
DEEEEAEAEDEEAAEEDEYEHAEYEYEEYEEEYHYEHAEYEYEEYEYEYHYEHAEYEYEEYEYEYEYEHAEYEYEEYEYEYEYEHAEYEYEEYEYEYEYEHAEYEYEEYEADYAYEHAEYEYEEYEYEDHYEHAEYEYEEYEEEYDYEHAAYEYEDYEYEYDYEHEHYHYHDYHYDYDYAYADADDDDDDDDDDDDDDDDDDDDDDDDDDDDDDDDDDDDHDHDDDDDDDDDDDDDDDDDDDDDDDDDDDDDDDDDDDDDDDDDDDDDDDDDDDDDDDDDDDDDDDDDDDDDDDDDDDDDDDDDDDDDDPDDCPPDQDFDPQADEAEEEEEAEDQPLLQLLLLAVLQQLVAARYQYEYEYAYAPRSCVQVVLQCVLLQFPSYHYDYFYNVVVQVLQVVAAADEPVPSSLQCVLCCLVGPDVPDFKHKYAYSQKGFPHHCSVVVSCVVVQDDQAFKEFAQFQFQLQVQPPDPPRDAAAADRSATDPRIMIGRSNSCVVVVSSVLLVVQSVVRCVPVVHHHSHNRSSVRSSCNVVVSHYDHDQCLSEQEFEQGGPSCVSDPDPVSHTMYGQPYPCRLNGDDPCSVVVVVSSVCSLQPFSSVSNDDDDDDDDPDDVVNVVLVVLLVPQDPPPLCSQLSNQLSNSFRKRKQNDAADDDDDPVLLFEEEFEEDEPQLLVLVLLQLVQAVGAYFYEYEEHSNVVVVVVVVLCPDPSNVVDNRYIYMYGYDDGDFAQGLVRRLVRLVPDPGFKYFYDYSLKGWAHCVRVVSSVVCVVVVQPPAQAWEFFFEKEAPHLDDPPDNWLVSVVVCVVVVRMGGPCVPNCVLQHVQLVVVCLNPDPAKDWTDDDQNHATGTMHTSPQDGFRSSDTHDDPRRSLSVLVSLLVVYTYIYDNIIHMYRHDGDDDPRVVVCVPDPSNVVSNVVVVVVSLVVSCVPSNPVSNVCVVVVVVD

Radius of gyration: 36.21 Å; Cα contacts (8 Å, |Δi|>4): 1716; chains: 1; bounding box: 107×105×110 Å

pLDDT: mean 78.79, std 23.31, range [21.61, 98.94]

Mean predicted aligned error: 17.1 Å

Solvent-accessible surface area (backbone atoms only — not comparable to full-atom values): 53223 Å² total; per-residue (Å²): 90,76,56,75,46,66,66,47,77,52,62,75,42,82,49,54,43,40,39,42,27,46,34,36,40,39,42,39,36,56,35,36,44,40,38,41,29,46,35,38,41,38,42,38,37,54,35,34,44,37,41,40,28,46,34,37,40,38,43,38,37,49,37,35,45,39,41,40,35,40,35,37,41,39,41,40,38,48,41,34,47,35,42,39,26,46,34,38,41,37,43,40,36,46,41,35,45,35,41,39,37,39,36,37,40,35,44,37,36,47,41,35,46,38,40,39,27,46,35,38,40,37,44,41,38,46,41,35,48,36,40,39,36,40,35,37,40,35,44,40,38,47,40,36,44,41,40,38,26,44,33,37,40,38,44,41,43,48,46,34,44,40,43,42,30,39,49,75,46,72,78,51,77,75,68,51,80,48,77,38,49,42,76,85,71,86,81,90,90,88,90,84,87,79,90,77,93,85,81,88,86,87,88,84,91,87,91,83,83,88,87,89,88,86,88,90,85,90,89,91,85,57,72,74,83,84,88,92,87,86,89,87,90,87,85,91,82,90,83,89,88,81,90,87,80,88,86,90,85,85,88,88,88,90,89,85,91,90,86,92,88,88,81,87,87,88,84,87,81,90,86,92,84,90,92,88,88,86,88,86,85,90,84,90,90,80,90,81,89,82,90,79,90,87,88,85,89,81,89,83,84,90,80,93,76,90,77,93,70,96,69,81,88,73,76,77,71,73,75,68,59,65,69,49,67,48,41,36,37,33,65,36,52,38,42,65,40,54,53,48,30,50,33,24,51,43,24,40,65,73,39,49,78,47,34,37,34,40,39,37,38,15,35,76,62,17,43,56,29,49,51,46,24,52,67,31,46,56,41,62,60,58,48,78,50,80,42,63,41,71,80,51,37,78,82,53,69,83,58,50,64,68,28,93,62,51,73,64,42,38,53,78,68,49,44,70,76,71,44,65,90,81,54,45,60,39,38,35,40,42,47,59,35,40,44,69,41,41,59,58,69,62,58,42,49,64,79,72,57,58,91,70,33,40,37,33,32,22,63,29,54,32,56,56,42,64,29,74,80,49,91,89,46,77,55,59,57,39,52,71,42,22,49,40,70,53,39,30,39,38,32,34,53,57,37,53,74,67,40,44,62,62,54,45,49,58,44,45,59,59,49,38,79,80,57,68,45,35,64,61,32,35,34,36,45,56,19,37,43,38,49,78,42,64,65,31,54,38,79,42,65,40,22,63,49,32,46,43,33,93,66,44,53,39,82,75,45,42,94,51,81,85,54,51,34,24,43,28,42,79,27,97,60,36,88,74,54,76,57,102,58,44,67,61,54,47,52,54,52,50,46,37,50,39,42,63,68,73,70,56,38,57,80,87,70,97,58,98,59,90,72,54,64,69,57,53,51,48,54,50,59,58,69,70,51,57,82,83,43,89,43,32,78,49,59,52,58,43,67,60,69,57,34,30,41,49,41,67,47,66,64,54,79,82,70,58,93,83,66,42,39,51,27,41,32,26,43,47,41,80,97,46,53,82,38,52,63,54,38,61,74,26,40,84,53,41,34,24,32,17,35,52,30,47,43,49,50,48,53,51,47,53,55,50,40,70,70,30,72,73,50,62,71,41,40,42,41,38,37,26,40,35,42,68,66,91,93,58,52,55,53,22,53,32,44,41,59,16,59,74,72,59,86,38,57,22,34,32,51,47,61,55,57,43,40,55,32,76,60,43,51,62,51,49,32,51,44,33,67,78,66,44,51,87,87,42,63,47,31,41,29,42,49,55,26,28,37,88,50,83,51,70,87,76,55,91,43,66,69,51,43,51,51,34,40,76,70,66,62,32,46,62,42,50,61,92,80,44,40,58,29,47,51,60,70,36,63,76,59,39,76,75,36,82,58,69,42,77,44,69,88,57,84,67,36,49,79,37,37,35,34,54,60,86,55,83,72,41,55,45,70,30,54,40,56,62,64,36,62,31,52,38,48,51,50,40,50,41,68,63,36,45,39,29,38,45,35,77,51,44,32,38,37,56,64,73,83,85,57,69,40,58,48,46,46,69,71,35,67,59,55,50,52,38,54,50,53,54,47,52,56,46,55,52,53,46,33,72,75,55,36,61,80,40,41,72,60,64,71,45,67,81,73,109

Secondary structure (DSSP, 8-state):
-EEE-SEEEEEEESSEEEEE-SEEEEEEESSEEEEE-SEEEEEEESSEEEEE-SEEEEEEESSEEEEESSEEEEEEESSEEEEESSEEEEEEESSEEEEESSEEEEEEESSEEEEESSEEEEEEESSEEEEESSEEEEEEESSEEEEE-SEEEEEEE-SEEEEE-SEEEEEEE-SEEEEE---------------------------------------------------------------------------------------------------------------------------------------PPPPPPTTPPEEEEEEE-HHHHHHHHHHHHHHHHHH--S-EEEEEEE-HHHHHHHHHHHHHH--TTEEEEEEETTTTHHHHTTS-B--TTGGGGGGGGGHHHHS-TT--EEEEE-TTEEESS-HHHHHGGGGG--TT--EEEEEPSSSGGGTTTSTT--PPP-STT-EEEEEEEEEHHHHHHTTHHHHHHHHHHHHHHHH-SBSSTHHHHHHHHHHH-GGGEEEE-GGGSEE-STT--GGGS-SSGGG--EEE--STTGGG---TTHHHHHHHHHHHHHS-GGGGGS--S-------HHHHHHHHHHHTS-TTSTTHHHHHHHH----EES-SS----PPPTTS--EEEEEEE-GGGGGGHHHHHHH--S-EEEEEEE-HHHHHHHHHHHHH-HHHHT-TTEEEEEEE--SSS--HHHHHHHHHTT--SSEEEE--TTEEEPTTHHHHHHHHHHHTTTTTS-EEEEE-EEE-S-SS----SSHHHHHHHHHTTSSEETTTTT-GGGTGGG-HHHHHH--S-EEE---TT---EEEEETTSPPPPTT--SSSSHHHHHHHHHHHTT-EEEE-SS--EEEPP-PPPHHHHHHHH-HHHHHHHHHHHHHHHHHHHHHH-GGG-TTHHHHTT-

InterPro domains:
  IPR002495 Glycosyl transferase, family 8 [PF01501] (340-574)
  IPR029044 Nucleotide-diphospho-sugar transferases [G3DSA:3.90.550.10] (330-594)
  IPR029044 Nucleotide-diphospho-sugar transferases [SSF53448] (326-601)
  IPR051292 Alpha-1,3-xylosyltransferase/Beta-1,3-glucuronyltransferase [PTHR12270] (334-942)